Protein AF-0000000080795915 (afdb_homodimer)

pLDDT: mean 90.07, std 7.17, range [39.25, 97.88]

Radius of gyration: 38.9 Å; Cα contacts (8 Å, |Δi|>4): 1729; chains: 2; bounding box: 87×116×74 Å

Secondary structure (DSSP, 8-state):
-HHHHHHHHHHHHHHHGGGGGGGHHHHHHHHHHHHHHTHHHHHHHHIIIIIITTT-GGGHHHHHHHHHHHHHHHHHHHHHHHHHHHHHHHHHHHHHHHHHHHHHHHS-GGGGGGS-HHHHHHIIIIIHHHHHHIIIIIHHHHHHHHHHHHHHHHHHHHH-HHHHHHHHHHHHHHHHHHHHHHHHHHHHHHHHHHHHHHHHHHHHHHHHTHHHHHHTT-HHHHHHHHHHHHHHHHHHHHHHHHHHHHHHHHHHHHHHHHHHHHHHHHHHHHHTTSS-HHHHHHHHHHHHHHHHHHHHHHHHHHHHHHHHHHHHHHHHHHHS-----S-SBPPPSS---EEEEEEEEEETTEEEEEEEEEEE-TT-EEEEEE-TTSSHHHHHHTTTTSS--SEEEEEETTEEGGGB-HHHHHHHEEEEETTPPPPSSBHHHHHHTT----HHHHHHHHHHTT-HHHHTTSTTGGG-B--GGGTTS-HHHHHHHHHHHHHTT--SEEEEESTTTTS-HHHHHHHHHHHHTSSSEEEEE---HHHHHHSSEEEEEETTEEEEEE-HHHHHHH-HHHHHHHHHHHH-/-HHHHHHHHHHHHHHHGGGGGGGHHHHHHHHHHHHHHTHHHHHHHHIIIIIITTT-GGGHHHHHHHHHHHHHHHHHHHHHHHHHHHHHHHHHHHHHHHHHHHHHHHS-GGGGGGS-HHHHHHIIIIIHHHHHHIIIIIHHHHHHHHHHHHHHHHHHHHH-HHHHHHHHHHHHHHHHHHHHHHHHHHHHHHHHHHHHHHHHHHHHHHHHTHHHHHHTT-HHHHHHHHHHHHHHHHHHHHHHHHHHHHHHHHHHHHHHHHHHHHHHHHHHHHHHTSS-HHHHHHHHHHHHHHHHHHHHHHHHHHHHHHHHHHHHHHHHHHHS-----S-SBPPPSS---EEEEEEEEEETTEEEEEEEEEEE-TT-EEEEEE-TTSSHHHHHHTTTTSS--SEEEEEETTEEGGGB-HHHHHHHEEEEETTPPPPSSBHHHHHHTT----HHHHHHHHHHTT-HHHHTTSTTGGG-B--GGGTTS-HHHHHHHHHHHHHTT--SEEEEESTTTTS-HHHHHHHHHHHHTSSSEEEEE-S-HHHHHH-SEEEEEETTEEEEEE-HHHHHHH-HHHHHHHHHHHH-

Structure (mmCIF, N/CA/C/O backbone):
data_AF-0000000080795915-model_v1
#
loop_
_entity.id
_entity.type
_entity.pdbx_description
1 polymer 'ABC transporter related'
#
loop_
_atom_site.group_PDB
_atom_site.id
_atom_site.type_symbol
_atom_site.label_atom_id
_atom_site.label_alt_id
_atom_site.label_comp_id
_atom_site.label_asym_id
_atom_site.label_entity_id
_atom_site.label_seq_id
_atom_site.pdbx_PDB_ins_code
_atom_site.Cartn_x
_atom_site.Cartn_y
_atom_site.Cartn_z
_atom_site.occupancy
_atom_site.B_iso_or_equiv
_atom_site.auth_seq_id
_atom_site.auth_comp_id
_atom_site.auth_asym_id
_atom_site.auth_atom_id
_atom_site.pdbx_PDB_model_num
ATOM 1 N N . MET A 1 1 ? -3.254 -20.328 22.094 1 50.38 1 MET A N 1
ATOM 2 C CA . MET A 1 1 ? -3.1 -19.672 20.797 1 50.38 1 MET A CA 1
ATOM 3 C C . MET A 1 1 ? -3.717 -20.516 19.688 1 50.38 1 MET A C 1
ATOM 5 O O . MET A 1 1 ? -4.344 -19.969 18.781 1 50.38 1 MET A O 1
ATOM 9 N N . LYS A 1 2 ? -3.666 -21.906 20.016 1 54.28 2 LYS A N 1
ATOM 10 C CA . LYS A 1 2 ? -4.184 -22.828 19 1 54.28 2 LYS A CA 1
ATOM 11 C C . LYS A 1 2 ? -5.707 -22.891 19.047 1 54.28 2 LYS A C 1
ATOM 13 O O . LYS A 1 2 ? -6.367 -22.906 18.016 1 54.28 2 LYS A O 1
ATOM 18 N N . LYS A 1 3 ? -6.195 -22.906 20.219 1 54.19 3 LYS A N 1
ATOM 19 C CA . LYS A 1 3 ? -7.641 -23.031 20.391 1 54.19 3 LYS A CA 1
ATOM 20 C C . LYS A 1 3 ? -8.359 -21.781 19.891 1 54.19 3 LYS A C 1
ATOM 22 O O . LYS A 1 3 ? -9.414 -21.875 19.266 1 54.19 3 LYS A O 1
ATOM 27 N N . GLU A 1 4 ? -7.816 -20.641 20.094 1 63.03 4 GLU A N 1
ATOM 28 C CA . GLU A 1 4 ? -8.375 -19.359 19.656 1 63.03 4 GLU A CA 1
ATOM 29 C C . GLU A 1 4 ? -8.297 -19.219 18.141 1 63.03 4 GLU A C 1
ATOM 31 O O . GLU A 1 4 ? -9.203 -18.672 17.516 1 63.03 4 GLU A O 1
ATOM 36 N N . ASN A 1 5 ? -7.332 -19.859 17.656 1 65.31 5 ASN A N 1
ATOM 37 C CA . ASN A 1 5 ? -7.148 -19.875 16.203 1 65.31 5 ASN A CA 1
ATOM 38 C C . ASN A 1 5 ? -8.211 -20.719 15.516 1 65.31 5 ASN A C 1
ATOM 40 O O . ASN A 1 5 ? -8.75 -20.328 14.477 1 65.31 5 ASN A O 1
ATOM 44 N N . ASN A 1 6 ? -8.492 -21.781 16.141 1 69.94 6 ASN A N 1
ATOM 45 C CA . ASN A 1 6 ? -9.492 -22.672 15.562 1 69.94 6 ASN A CA 1
ATOM 46 C C . ASN A 1 6 ? -10.898 -22.078 15.656 1 69.94 6 ASN A C 1
ATOM 48 O O . ASN A 1 6 ? -11.719 -22.281 14.758 1 69.94 6 ASN A O 1
ATOM 52 N N . ARG A 1 7 ? -11.141 -21.344 16.641 1 71 7 ARG A N 1
ATOM 53 C CA . ARG A 1 7 ? -12.453 -20.734 16.797 1 71 7 ARG A CA 1
ATOM 54 C C . ARG A 1 7 ? -12.68 -19.656 15.742 1 71 7 ARG A C 1
ATOM 56 O O . ARG A 1 7 ? -13.781 -19.547 15.195 1 71 7 ARG A O 1
ATOM 63 N N . SER A 1 8 ? -11.594 -18.953 15.484 1 78.31 8 SER A N 1
ATOM 64 C CA . SER A 1 8 ? -11.695 -17.891 14.484 1 78.31 8 SER A CA 1
ATOM 65 C C . SER A 1 8 ? -11.906 -18.469 13.086 1 78.31 8 SER A C 1
ATOM 67 O O . SER A 1 8 ? -12.664 -17.906 12.289 1 78.31 8 SER A O 1
ATOM 69 N N . LEU A 1 9 ? -11.398 -19.641 12.984 1 81.06 9 LEU A N 1
ATOM 70 C CA . LEU A 1 9 ? -11.562 -20.297 11.688 1 81.06 9 LEU A CA 1
ATOM 71 C C . LEU A 1 9 ? -12.977 -20.844 11.539 1 81.06 9 LEU A C 1
ATOM 73 O O . LEU A 1 9 ? -13.578 -20.75 10.469 1 81.06 9 LEU A O 1
ATOM 77 N N . ARG A 1 10 ? -13.484 -21.359 12.57 1 82.38 10 ARG A N 1
ATOM 78 C CA . ARG A 1 10 ? -14.852 -21.875 12.562 1 82.38 10 ARG A CA 1
ATOM 79 C C . ARG A 1 10 ? -15.859 -20.75 12.344 1 82.38 10 ARG A C 1
ATOM 81 O O . ARG A 1 10 ? -16.844 -20.922 11.633 1 82.38 10 ARG A O 1
ATOM 88 N N . LYS A 1 11 ? -15.555 -19.656 12.945 1 85.31 11 LYS A N 1
ATOM 89 C CA . LYS A 1 11 ? -16.422 -18.5 12.766 1 85.31 11 LYS A CA 1
ATOM 90 C C . LYS A 1 11 ? -16.422 -18.031 11.312 1 85.31 11 LYS A C 1
ATOM 92 O O . LYS A 1 11 ? -17.469 -17.688 10.766 1 85.31 11 LYS A O 1
ATOM 97 N N . LEU A 1 12 ? -15.289 -18.094 10.742 1 85.75 12 LEU A N 1
ATOM 98 C CA . LEU A 1 12 ? -15.148 -17.672 9.352 1 85.75 12 LEU A CA 1
ATOM 99 C C . LEU A 1 12 ? -15.875 -18.641 8.422 1 85.75 12 LEU A C 1
ATOM 101 O O . LEU A 1 12 ? -16.547 -18.203 7.473 1 85.75 12 LEU A O 1
ATOM 105 N N . LEU A 1 13 ? -15.758 -19.844 8.703 1 85.06 13 LEU A N 1
ATOM 106 C CA . LEU A 1 13 ? -16.422 -20.859 7.883 1 85.06 13 LEU A CA 1
ATOM 107 C C . LEU A 1 13 ? -17.938 -20.766 8.016 1 85.06 13 LEU A C 1
ATOM 109 O O . LEU A 1 13 ? -18.656 -20.922 7.035 1 85.06 13 LEU A O 1
ATOM 113 N N . LYS A 1 14 ? -18.391 -20.516 9.211 1 86.06 14 LYS A N 1
ATOM 114 C CA . LYS A 1 14 ? -19.812 -20.344 9.445 1 86.06 14 LYS A CA 1
ATOM 115 C C . LYS A 1 14 ? -20.359 -19.109 8.742 1 86.06 14 LYS A C 1
ATOM 117 O O . LYS A 1 14 ? -21.438 -19.125 8.172 1 86.06 14 LYS A O 1
ATOM 122 N N . TYR A 1 15 ? -19.578 -18.156 8.758 1 88.12 15 TYR A N 1
ATOM 123 C CA . TYR A 1 15 ? -19.969 -16.906 8.109 1 88.12 15 TYR A CA 1
ATOM 124 C C . TYR A 1 15 ? -20 -17.062 6.598 1 88.12 15 TYR A C 1
ATOM 126 O O . TYR A 1 15 ? -20.828 -16.453 5.914 1 88.12 15 TYR A O 1
ATOM 134 N N . SER A 1 16 ? -19.109 -17.844 6.137 1 88.88 16 SER A N 1
ATOM 135 C CA . SER A 1 16 ? -19 -18.047 4.695 1 88.88 16 SER A CA 1
ATOM 136 C C . SER A 1 16 ? -20.25 -18.75 4.156 1 88.88 16 SER A C 1
ATOM 138 O O . SER A 1 16 ? -20.531 -18.688 2.955 1 88.88 16 SER A O 1
ATOM 140 N N . LYS A 1 17 ? -21.047 -19.422 5.004 1 89.94 17 LYS A N 1
ATOM 141 C CA . LYS A 1 17 ? -22.25 -20.125 4.59 1 89.94 17 LYS A CA 1
ATOM 142 C C . LYS A 1 17 ? -23.297 -19.156 4.062 1 89.94 17 LYS A C 1
ATOM 144 O O . LYS A 1 17 ? -24.172 -19.531 3.271 1 89.94 17 LYS A O 1
ATOM 149 N N . LYS A 1 18 ? -23.156 -17.922 4.488 1 88.62 18 LYS A N 1
ATOM 150 C CA . LYS A 1 18 ? -24.078 -16.875 4.031 1 88.62 18 LYS A CA 1
ATOM 151 C C . LYS A 1 18 ? -23.969 -16.672 2.525 1 88.62 18 LYS A C 1
ATOM 153 O O . LYS A 1 18 ? -24.938 -16.281 1.876 1 88.62 18 LYS A O 1
ATOM 158 N N . TYR A 1 19 ? -22.875 -16.984 1.987 1 90.38 19 TYR A N 1
ATOM 159 C CA . TYR A 1 19 ? -22.641 -16.672 0.585 1 90.38 19 TYR A CA 1
ATOM 160 C C . TYR A 1 19 ? -22.672 -17.938 -0.272 1 90.38 19 TYR A C 1
ATOM 162 O O . TYR A 1 19 ? -22.25 -17.922 -1.432 1 90.38 19 TYR A O 1
ATOM 170 N N . LEU A 1 20 ? -23.156 -19.047 0.295 1 91.06 20 LEU A N 1
ATOM 171 C CA . LEU A 1 20 ? -23.281 -20.297 -0.443 1 91.06 20 LEU A CA 1
ATOM 172 C C . LEU A 1 20 ? -24.266 -20.156 -1.592 1 91.06 20 LEU A C 1
ATOM 174 O O . LEU A 1 20 ? -24.203 -20.906 -2.57 1 91.06 20 LEU A O 1
ATOM 178 N N . LYS A 1 21 ? -25.109 -19.156 -1.412 1 90.44 21 LYS A N 1
ATOM 179 C CA . LYS A 1 21 ? -26.109 -18.938 -2.449 1 90.44 21 LYS A CA 1
ATOM 180 C C . LYS A 1 21 ? -25.453 -18.578 -3.779 1 90.44 21 LYS A C 1
ATOM 182 O O . LYS A 1 21 ? -25.984 -18.891 -4.844 1 90.44 21 LYS A O 1
ATOM 187 N N . TYR A 1 22 ? -24.297 -17.969 -3.729 1 90.75 22 TYR A N 1
ATOM 188 C CA . TYR A 1 22 ? -23.594 -17.562 -4.945 1 90.75 22 TYR A CA 1
ATOM 189 C C . TYR A 1 22 ? -22.781 -18.719 -5.516 1 90.75 22 TYR A C 1
ATOM 191 O O . TYR A 1 22 ? -22.375 -18.672 -6.68 1 90.75 22 TYR A O 1
ATOM 199 N N . GLN A 1 23 ? -22.516 -19.719 -4.656 1 91.88 23 GLN A N 1
ATOM 200 C CA . GLN A 1 23 ? -21.609 -20.797 -5.047 1 91.88 23 GLN A CA 1
ATOM 201 C C . GLN A 1 23 ? -22.391 -22 -5.582 1 91.88 23 GLN A C 1
ATOM 203 O O . GLN A 1 23 ? -21.828 -23.094 -5.742 1 91.88 23 GLN A O 1
ATOM 208 N N . LYS A 1 24 ? -23.609 -21.875 -5.922 1 90.88 24 LYS A N 1
ATOM 209 C CA . LYS A 1 24 ? -24.438 -22.984 -6.363 1 90.88 24 LYS A CA 1
ATOM 210 C C . LYS A 1 24 ? -23.922 -23.594 -7.66 1 90.88 24 LYS A C 1
ATOM 212 O O . LYS A 1 24 ? -23.828 -24.812 -7.793 1 90.88 24 LYS A O 1
ATOM 217 N N . THR A 1 25 ? -23.516 -22.703 -8.539 1 90.62 25 THR A N 1
ATOM 218 C CA . THR A 1 25 ? -23.062 -23.172 -9.852 1 90.62 25 THR A CA 1
ATOM 219 C C . THR A 1 25 ? -21.797 -24 -9.719 1 90.62 25 THR A C 1
ATOM 221 O O . THR A 1 25 ? -21.75 -25.141 -10.195 1 90.62 25 THR A O 1
ATOM 224 N N . PRO A 1 26 ? -20.766 -23.469 -9.031 1 90.81 26 PRO A N 1
ATOM 225 C CA . PRO A 1 26 ? -19.578 -24.312 -8.883 1 90.81 26 PRO A CA 1
ATOM 226 C C . PRO A 1 26 ? -19.844 -25.562 -8.047 1 90.81 26 PRO A C 1
ATOM 228 O O . PRO A 1 26 ? -19.312 -26.641 -8.344 1 90.81 26 PRO A O 1
ATOM 231 N N . LEU A 1 27 ? -20.656 -25.531 -7.078 1 90.88 27 LEU A N 1
ATOM 232 C CA . LEU A 1 27 ? -20.922 -26.672 -6.203 1 90.88 27 LEU A CA 1
ATOM 233 C C . LEU A 1 27 ? -21.625 -27.781 -6.961 1 90.88 27 LEU A C 1
ATOM 235 O O . LEU A 1 27 ? -21.359 -28.969 -6.738 1 90.88 27 LEU A O 1
ATOM 239 N N . ILE A 1 28 ? -22.438 -27.438 -7.898 1 91.62 28 ILE A N 1
ATOM 240 C CA . ILE A 1 28 ? -23.219 -28.422 -8.633 1 91.62 28 ILE A CA 1
ATOM 241 C C . ILE A 1 28 ? -22.406 -28.953 -9.82 1 91.62 28 ILE A C 1
ATOM 243 O O . ILE A 1 28 ? -22.453 -30.141 -10.117 1 91.62 28 ILE A O 1
ATOM 247 N N . LEU A 1 29 ? -21.688 -28.109 -10.422 1 92.62 29 LEU A N 1
ATOM 248 C CA . LEU A 1 29 ? -21.031 -28.469 -11.672 1 92.62 29 LEU A CA 1
ATOM 249 C C . LEU A 1 29 ? -19.656 -29.078 -11.414 1 92.62 29 LEU A C 1
ATOM 251 O O . LEU A 1 29 ? -19.094 -29.75 -12.281 1 92.62 29 LEU A O 1
ATOM 255 N N . THR A 1 30 ? -19.125 -28.891 -10.242 1 89.62 30 THR A N 1
ATOM 256 C CA . THR A 1 30 ? -17.797 -29.391 -9.945 1 89.62 30 THR A CA 1
ATOM 257 C C . THR A 1 30 ? -17.766 -30.922 -9.945 1 89.62 30 THR A C 1
ATOM 259 O O . THR A 1 30 ? -16.875 -31.531 -10.531 1 89.62 30 THR A O 1
ATOM 262 N N . PRO A 1 31 ? -18.734 -31.562 -9.242 1 89.44 31 PRO A N 1
ATOM 263 C CA . PRO A 1 31 ? -18.734 -33.031 -9.328 1 89.44 31 PRO A CA 1
ATOM 264 C C . PRO A 1 31 ? -18.875 -33.531 -10.766 1 89.44 31 PRO A C 1
ATOM 266 O O . PRO A 1 31 ? -18.266 -34.531 -11.125 1 89.44 31 PRO A O 1
ATOM 269 N N . LEU A 1 32 ? -19.609 -32.812 -11.523 1 91.56 32 LEU A N 1
ATOM 270 C CA . LEU A 1 32 ? -19.75 -33.188 -12.93 1 91.56 32 LEU A CA 1
ATOM 271 C C . LEU A 1 32 ? -18.422 -33.031 -13.664 1 91.56 32 LEU A C 1
ATOM 273 O O . LEU A 1 32 ? -18.062 -33.844 -14.508 1 91.56 32 LEU A O 1
ATOM 277 N N . LEU A 1 33 ? -17.797 -31.969 -13.367 1 90.81 33 LEU A N 1
ATOM 278 C CA . LEU A 1 33 ? -16.484 -31.734 -13.945 1 90.81 33 LEU A CA 1
ATOM 279 C C . LEU A 1 33 ? -15.523 -32.875 -13.594 1 90.81 33 LEU A C 1
ATOM 281 O O . LEU A 1 33 ? -14.766 -33.344 -14.453 1 90.81 33 LEU A O 1
ATOM 285 N N . LEU A 1 34 ? -15.578 -33.312 -12.359 1 90.31 34 LEU A N 1
ATOM 286 C CA . LEU A 1 34 ? -14.719 -34.375 -11.906 1 90.31 34 LEU A CA 1
ATOM 287 C C . LEU A 1 34 ? -15.055 -35.688 -12.625 1 90.31 34 LEU A C 1
ATOM 289 O O . LEU A 1 34 ? -14.156 -36.438 -13.023 1 90.31 34 LEU A O 1
ATOM 293 N N . LEU A 1 35 ? -16.266 -35.969 -12.812 1 91.19 35 LEU A N 1
ATOM 294 C CA . LEU A 1 35 ? -16.719 -37.188 -13.469 1 91.19 35 LEU A CA 1
ATOM 295 C C . LEU A 1 35 ? -16.234 -37.219 -14.914 1 91.19 35 LEU A C 1
ATOM 297 O O . LEU A 1 35 ? -15.844 -38.281 -15.406 1 91.19 35 LEU A O 1
ATOM 301 N N . VAL A 1 36 ? -16.281 -36.094 -15.508 1 92.44 36 VAL A N 1
ATOM 302 C CA . VAL A 1 36 ? -15.844 -36.031 -16.891 1 92.44 36 VAL A CA 1
ATOM 303 C C . VAL A 1 36 ? -14.32 -36.125 -16.969 1 92.44 36 VAL A C 1
ATOM 305 O O . VAL A 1 36 ? -13.773 -36.812 -17.844 1 92.44 36 VAL A O 1
ATOM 308 N N . SER A 1 37 ? -13.688 -35.531 -16.047 1 89.56 37 SER A N 1
ATOM 309 C CA . SER A 1 37 ? -12.234 -35.469 -16.062 1 89.56 37 SER A CA 1
ATOM 310 C C . SER A 1 37 ? -11.617 -36.812 -15.773 1 89.56 37 SER A C 1
ATOM 312 O O . SER A 1 37 ? -10.555 -37.156 -16.297 1 89.56 37 SER A O 1
ATOM 314 N N . ILE A 1 38 ? -12.305 -37.562 -14.938 1 90.62 38 ILE A N 1
ATOM 315 C CA . ILE A 1 38 ? -11.773 -38.875 -14.5 1 90.62 38 ILE A CA 1
ATOM 316 C C . ILE A 1 38 ? -11.805 -39.844 -15.664 1 90.62 38 ILE A C 1
ATOM 318 O O . ILE A 1 38 ? -11.109 -40.875 -15.641 1 90.62 38 ILE A O 1
ATOM 322 N N . LEU A 1 39 ? -12.469 -39.531 -16.703 1 91.81 39 LEU A N 1
ATOM 323 C CA . LEU A 1 39 ? -12.602 -40.406 -17.859 1 91.81 39 LEU A CA 1
ATOM 324 C C . LEU A 1 39 ? -11.32 -40.406 -18.688 1 91.81 39 LEU A C 1
ATOM 326 O O . LEU A 1 39 ? -11.047 -41.375 -19.406 1 91.81 39 LEU A O 1
ATOM 330 N N . SER A 1 40 ? -10.562 -39.375 -18.547 1 90.19 40 SER A N 1
ATOM 331 C CA . SER A 1 40 ? -9.406 -39.219 -19.422 1 90.19 40 SER A CA 1
ATOM 332 C C . SER A 1 40 ? -8.383 -40.344 -19.188 1 90.19 40 SER A C 1
ATOM 334 O O . SER A 1 40 ? -7.988 -41 -20.141 1 90.19 40 SER A O 1
ATOM 336 N N . PRO A 1 41 ? -7.965 -40.562 -17.938 1 87.5 41 PRO A N 1
ATOM 337 C CA . PRO A 1 41 ? -7 -41.625 -17.734 1 87.5 41 PRO A CA 1
ATOM 338 C C . PRO A 1 41 ? -7.566 -43 -18.094 1 87.5 41 PRO A C 1
ATOM 340 O O . PRO A 1 41 ? -6.82 -43.906 -18.516 1 87.5 41 PRO A O 1
ATOM 343 N N . PHE A 1 42 ? -8.859 -43.219 -18 1 89.69 42 PHE A N 1
ATOM 344 C CA . PHE A 1 42 ? -9.5 -44.469 -18.406 1 89.69 42 PHE A CA 1
ATOM 345 C C . PHE A 1 42 ? -9.383 -44.688 -19.906 1 89.69 42 PHE A C 1
ATOM 347 O O . PHE A 1 42 ? -9.25 -45.812 -20.375 1 89.69 42 PHE A O 1
ATOM 354 N N . LEU A 1 43 ? -9.461 -43.562 -20.562 1 92.62 43 LEU A N 1
ATOM 355 C CA . LEU A 1 43 ? -9.352 -43.656 -22.016 1 92.62 43 LEU A CA 1
ATOM 356 C C . LEU A 1 43 ? -7.93 -44.031 -22.438 1 92.62 43 LEU A C 1
ATOM 358 O O . LEU A 1 43 ? -7.734 -44.688 -23.453 1 92.62 43 LEU A O 1
ATOM 362 N N . ILE A 1 44 ? -6.988 -43.625 -21.688 1 91.25 44 ILE A N 1
ATOM 363 C CA . ILE A 1 44 ? -5.609 -44 -21.969 1 91.25 44 ILE A CA 1
ATOM 364 C C . ILE A 1 44 ? -5.449 -45.531 -21.766 1 91.25 44 ILE A C 1
ATOM 366 O O . ILE A 1 44 ? -4.824 -46.188 -22.578 1 91.25 44 ILE A O 1
ATOM 370 N N . LYS A 1 45 ? -6 -46.031 -20.672 1 90.56 45 LYS A N 1
ATOM 371 C CA . LYS A 1 45 ? -6 -47.469 -20.422 1 90.56 45 LYS A CA 1
ATOM 372 C C . LYS A 1 45 ? -6.684 -48.219 -21.562 1 90.56 45 LYS A C 1
ATOM 374 O O . LYS A 1 45 ? -6.16 -49.219 -22.047 1 90.56 45 LYS A O 1
ATOM 379 N N . TYR A 1 46 ? -7.785 -47.656 -21.969 1 91.75 46 TYR A N 1
ATOM 380 C CA . TYR A 1 46 ? -8.547 -48.281 -23.047 1 91.75 46 TYR A CA 1
ATOM 381 C C . TYR A 1 46 ? -7.738 -48.281 -24.344 1 91.75 46 TYR A C 1
ATOM 383 O O . TYR A 1 46 ? -7.766 -49.281 -25.094 1 91.75 46 TYR A O 1
ATOM 391 N N . LEU A 1 47 ? -7.047 -47.281 -24.609 1 92.94 47 LEU A N 1
ATOM 392 C CA . LEU A 1 47 ? -6.223 -47.188 -25.797 1 92.94 47 LEU A CA 1
ATOM 393 C C . LEU A 1 47 ? -5.129 -48.25 -25.797 1 92.94 47 LEU A C 1
ATOM 395 O O . LEU A 1 47 ? -4.934 -48.938 -26.781 1 92.94 47 LEU A O 1
ATOM 399 N N . ILE A 1 48 ? -4.48 -48.438 -24.703 1 91.06 48 ILE A N 1
ATOM 400 C CA . ILE A 1 48 ? -3.311 -49.312 -24.609 1 91.06 48 ILE A CA 1
ATOM 401 C C . ILE A 1 48 ? -3.756 -50.75 -24.562 1 91.06 48 ILE A C 1
ATOM 403 O O . ILE A 1 48 ? -3.268 -51.594 -25.328 1 91.06 48 ILE A O 1
ATOM 407 N N . ASP A 1 49 ? -4.707 -51.094 -23.703 1 90.75 49 ASP A N 1
ATOM 408 C CA . A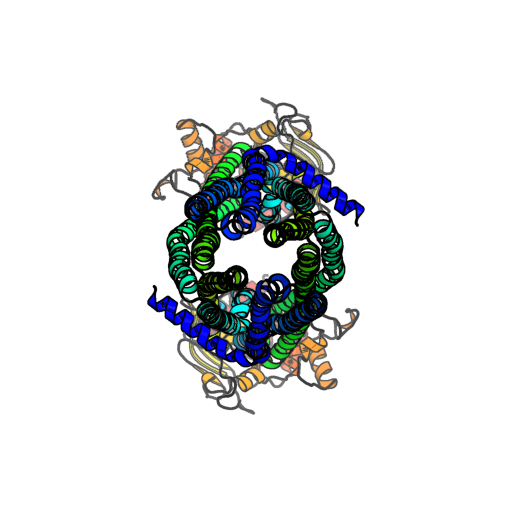SP A 1 49 ? -5.094 -52.469 -23.484 1 90.75 49 ASP A CA 1
ATOM 409 C C . ASP A 1 49 ? -6.004 -52.969 -24.594 1 90.75 49 ASP A C 1
ATOM 411 O O . ASP A 1 49 ? -5.848 -54.125 -25.062 1 90.75 49 ASP A O 1
ATOM 415 N N . ASP A 1 50 ? -6.926 -52.156 -25.062 1 91 50 ASP A N 1
ATOM 416 C CA . ASP A 1 50 ? -7.965 -52.656 -25.953 1 91 50 ASP A CA 1
ATOM 417 C C . ASP A 1 50 ? -7.648 -52.312 -27.406 1 91 50 ASP A C 1
ATOM 419 O O . ASP A 1 50 ? -7.805 -53.156 -28.297 1 91 50 ASP A O 1
ATOM 423 N N . ILE A 1 51 ? -7.203 -51.188 -27.672 1 91.06 51 ILE A N 1
ATOM 424 C CA . ILE A 1 51 ? -6.996 -50.781 -29.062 1 91.06 51 ILE A CA 1
ATOM 425 C C . ILE A 1 51 ? -5.637 -51.281 -29.547 1 91.06 51 ILE A C 1
ATOM 427 O O . ILE A 1 51 ? -5.559 -52 -30.547 1 91.06 51 ILE A O 1
ATOM 431 N N . ILE A 1 52 ? -4.59 -50.906 -28.859 1 89.25 52 ILE A N 1
ATOM 432 C CA . ILE A 1 52 ? -3.252 -51.312 -29.25 1 89.25 52 ILE A CA 1
ATOM 433 C C . ILE A 1 52 ? -3.074 -52.812 -28.969 1 89.25 52 ILE A C 1
ATOM 435 O O . ILE A 1 52 ? -2.527 -53.562 -29.781 1 89.25 52 ILE A O 1
ATOM 439 N N . GLY A 1 53 ? -3.523 -53.25 -27.75 1 87.56 53 GLY A N 1
ATOM 440 C CA . GLY A 1 53 ? -3.387 -54.625 -27.344 1 87.56 53 GLY A CA 1
ATOM 441 C C . GLY A 1 53 ? -4.078 -55.594 -28.297 1 87.56 53 GLY A C 1
ATOM 442 O O . GLY A 1 53 ? -3.545 -56.656 -28.594 1 87.56 53 GLY A O 1
ATOM 443 N N . ASN A 1 54 ? -5.211 -55.219 -28.828 1 90.38 54 ASN A N 1
ATOM 444 C CA . ASN A 1 54 ? -5.98 -56.094 -29.703 1 90.38 54 ASN A CA 1
ATOM 445 C C . ASN A 1 54 ? -5.777 -55.75 -31.172 1 90.38 54 ASN A C 1
ATOM 447 O O . ASN A 1 54 ? -6.438 -56.312 -32.031 1 90.38 54 ASN A O 1
ATOM 451 N N . HIS A 1 55 ? -4.953 -54.812 -31.531 1 90.5 55 HIS A N 1
ATOM 452 C CA . HIS A 1 55 ? -4.605 -54.406 -32.875 1 90.5 55 HIS A CA 1
ATOM 453 C C . HIS A 1 55 ? -5.84 -53.938 -33.656 1 90.5 55 HIS A C 1
ATOM 455 O O . HIS A 1 55 ? -6.066 -54.375 -34.781 1 90.5 55 HIS A O 1
ATOM 461 N N . GLU A 1 56 ? -6.648 -53.219 -33.031 1 91.56 56 GLU A N 1
ATOM 462 C CA . GLU A 1 56 ? -7.867 -52.688 -33.625 1 91.56 56 GLU A CA 1
ATOM 463 C C . GLU A 1 56 ? -7.629 -51.312 -34.25 1 91.56 56 GLU A C 1
ATOM 465 O O . GLU A 1 56 ? -7.867 -50.281 -33.625 1 91.56 56 GLU A O 1
ATOM 470 N N . PHE A 1 57 ? -7.422 -51.281 -35.594 1 90.38 57 PHE A N 1
ATOM 471 C CA . PHE A 1 57 ? -7.102 -50.062 -36.312 1 90.38 57 PHE A CA 1
ATOM 472 C C . PHE A 1 57 ? -8.32 -49.156 -36.406 1 90.38 57 PHE A C 1
ATOM 474 O O . PHE A 1 57 ? -8.203 -47.938 -36.344 1 90.38 57 PHE A O 1
ATOM 481 N N . SER A 1 58 ? -9.461 -49.688 -36.531 1 90.75 58 SER A N 1
ATOM 482 C CA . SER A 1 58 ? -10.688 -48.938 -36.812 1 90.75 58 SER A CA 1
ATOM 483 C C . SER A 1 58 ? -11.148 -48.156 -35.594 1 90.75 58 SER A C 1
ATOM 485 O O . SER A 1 58 ? -11.891 -47.188 -35.719 1 90.75 58 SER A O 1
ATOM 487 N N . GLN A 1 59 ? -10.641 -48.5 -34.438 1 93.06 59 GLN A N 1
ATOM 488 C CA . GLN A 1 59 ? -11.133 -47.906 -33.219 1 93.06 59 GLN A CA 1
ATOM 489 C C . GLN A 1 59 ? -10.273 -46.688 -32.844 1 93.06 59 GLN A C 1
ATOM 491 O O . GLN A 1 59 ? -10.578 -46 -31.859 1 93.06 59 GLN A O 1
ATOM 496 N N . ILE A 1 60 ? -9.305 -46.438 -33.625 1 94.5 60 ILE A N 1
ATOM 497 C CA . ILE A 1 60 ? -8.406 -45.312 -33.281 1 94.5 60 ILE A CA 1
ATOM 498 C C . ILE A 1 60 ? -9.141 -44 -33.469 1 94.5 60 ILE A C 1
ATOM 500 O O . ILE A 1 60 ? -9.109 -43.125 -32.594 1 94.5 60 ILE A O 1
ATOM 504 N N . LEU A 1 61 ? -9.797 -43.875 -34.594 1 93.12 61 LEU A N 1
ATOM 505 C CA . LEU A 1 61 ? -10.484 -42.625 -34.875 1 93.12 61 LEU A CA 1
ATOM 506 C C . LEU A 1 61 ? -11.602 -42.375 -33.875 1 93.12 61 LEU A C 1
ATOM 508 O O . LEU A 1 61 ? -11.711 -41.281 -33.312 1 93.12 61 LEU A O 1
ATOM 512 N N . PRO A 1 62 ? -12.453 -43.344 -33.594 1 94 62 PRO A N 1
ATOM 513 C CA . PRO A 1 62 ? -13.461 -43.125 -32.531 1 94 62 PRO A CA 1
ATOM 514 C C . PRO A 1 62 ? -12.836 -42.781 -31.188 1 94 62 PRO A C 1
ATOM 516 O O . PRO A 1 62 ? -13.406 -42 -30.422 1 94 62 PRO A O 1
ATOM 519 N N . PHE A 1 63 ? -11.75 -43.375 -30.891 1 94.25 63 PHE A N 1
ATOM 520 C CA . PHE A 1 63 ? -11.039 -43.062 -29.656 1 94.25 63 PHE A CA 1
ATOM 521 C C . PHE A 1 63 ? -10.641 -41.594 -29.609 1 94.25 63 PHE A C 1
ATOM 523 O O . PHE A 1 63 ? -10.867 -40.906 -28.609 1 94.25 63 PHE A O 1
ATOM 530 N N . VAL A 1 64 ? -10.039 -41.094 -30.688 1 95.38 64 VAL A N 1
ATOM 531 C CA . VAL A 1 64 ? -9.57 -39.719 -30.75 1 95.38 64 VAL A CA 1
ATOM 532 C C . VAL A 1 64 ? -10.766 -38.781 -30.641 1 95.38 64 VAL A C 1
ATOM 534 O O . VAL A 1 64 ? -10.711 -37.781 -29.906 1 95.38 64 VAL A O 1
ATOM 537 N N . ILE A 1 65 ? -11.797 -39.094 -31.297 1 95.5 65 ILE A N 1
ATOM 538 C CA . ILE A 1 65 ? -12.984 -38.25 -31.266 1 95.5 65 ILE A CA 1
ATOM 539 C C . ILE A 1 65 ? -13.594 -38.281 -29.859 1 95.5 65 ILE A C 1
ATOM 541 O O . ILE A 1 65 ? -13.922 -37.219 -29.328 1 95.5 65 ILE A O 1
ATOM 545 N N . LEU A 1 66 ? -13.688 -39.406 -29.312 1 94.88 66 LEU A N 1
ATOM 546 C CA . LEU A 1 66 ? -14.25 -39.531 -27.969 1 94.88 66 LEU A CA 1
ATOM 547 C C . LEU A 1 66 ? -13.398 -38.781 -26.953 1 94.88 66 LEU A C 1
ATOM 549 O O . LEU A 1 66 ? -13.938 -38.062 -26.109 1 94.88 66 LEU A O 1
ATOM 553 N N . PHE A 1 67 ? -12.117 -38.969 -27.047 1 95.19 67 PHE A N 1
ATOM 554 C CA . PHE A 1 67 ? -11.203 -38.312 -26.125 1 95.19 67 PHE A CA 1
ATOM 555 C C . PHE A 1 67 ? -11.281 -36.781 -26.281 1 95.19 67 PHE A C 1
ATOM 557 O O . PHE A 1 67 ? -11.258 -36.062 -25.297 1 95.19 67 PHE A O 1
ATOM 564 N N . THR A 1 68 ? -11.359 -36.312 -27.484 1 95.19 68 THR A N 1
ATOM 565 C CA . THR A 1 68 ? -11.477 -34.875 -27.75 1 95.19 68 THR A CA 1
ATOM 566 C C . THR A 1 68 ? -12.773 -34.344 -27.188 1 95.19 68 THR A C 1
ATOM 568 O O . THR A 1 68 ? -12.797 -33.219 -26.641 1 95.19 68 THR A O 1
ATOM 571 N N . ILE A 1 69 ? -13.828 -35.062 -27.312 1 95.38 69 ILE A N 1
ATOM 572 C CA . ILE A 1 69 ? -15.125 -34.656 -26.781 1 95.38 69 ILE A CA 1
ATOM 573 C C . ILE A 1 69 ? -15.047 -34.562 -25.266 1 95.38 69 ILE A C 1
ATOM 575 O O . ILE A 1 69 ? -15.609 -33.656 -24.656 1 95.38 69 ILE A O 1
ATOM 579 N N . VAL A 1 70 ? -14.383 -35.5 -24.672 1 95 70 VAL A N 1
ATOM 580 C CA . VAL A 1 70 ? -14.227 -35.5 -23.219 1 95 70 VAL A CA 1
ATOM 581 C C . VAL A 1 70 ? -13.461 -34.25 -22.781 1 95 70 VAL A C 1
ATOM 583 O O . VAL A 1 70 ? -13.867 -33.562 -21.844 1 95 70 VAL A O 1
ATOM 586 N N . ILE A 1 71 ? -12.43 -33.938 -23.5 1 94 71 ILE A N 1
ATOM 587 C CA . ILE A 1 71 ? -11.609 -32.781 -23.156 1 94 71 ILE A CA 1
ATOM 588 C C . ILE A 1 71 ? -12.414 -31.484 -23.375 1 94 71 ILE A C 1
ATOM 590 O O . ILE A 1 71 ? -12.375 -30.578 -22.531 1 94 71 ILE A O 1
ATOM 594 N N . LEU A 1 72 ? -13.07 -31.469 -24.453 1 94.12 72 LEU A N 1
ATOM 595 C CA . LEU A 1 72 ? -13.883 -30.297 -24.75 1 94.12 72 LEU A CA 1
ATOM 596 C C . LEU A 1 72 ? -14.969 -30.094 -23.703 1 94.12 72 LEU A C 1
ATOM 598 O O . LEU A 1 72 ? -15.203 -28.969 -23.266 1 94.12 72 LEU A O 1
ATOM 602 N N . SER A 1 73 ? -15.617 -31.172 -23.391 1 94.75 73 SER A N 1
ATOM 603 C CA . SER A 1 73 ? -16.641 -31.094 -22.359 1 94.75 73 SER A CA 1
ATOM 604 C C . SER A 1 73 ? -16.047 -30.656 -21.016 1 94.75 73 SER A C 1
ATOM 606 O O . SER A 1 73 ? -16.641 -29.844 -20.312 1 94.75 73 SER A O 1
ATOM 608 N N . GLU A 1 74 ? -14.977 -31.188 -20.719 1 93.06 74 GLU A N 1
ATOM 609 C CA . GLU A 1 74 ? -14.273 -30.828 -19.484 1 93.06 74 GLU A CA 1
ATOM 610 C C . GLU A 1 74 ? -13.961 -29.328 -19.453 1 93.06 74 GLU A C 1
ATOM 612 O O . GLU A 1 74 ? -14.148 -28.672 -18.438 1 93.06 74 GLU A O 1
ATOM 617 N N . ARG A 1 75 ? -13.492 -28.844 -20.547 1 91.5 75 ARG A N 1
ATOM 618 C CA . ARG A 1 75 ? -13.102 -27.438 -20.625 1 91.5 75 ARG A CA 1
ATOM 619 C C . ARG A 1 75 ? -14.312 -26.516 -20.531 1 91.5 75 ARG A C 1
ATOM 621 O O . ARG A 1 75 ? -14.258 -25.469 -19.891 1 91.5 75 ARG A O 1
ATOM 628 N N . LEU A 1 76 ? -15.328 -26.922 -21.172 1 93.62 76 LEU A N 1
ATOM 629 C CA . LEU A 1 76 ? -16.547 -26.125 -21.125 1 93.62 76 LEU A CA 1
ATOM 630 C C . LEU A 1 76 ? -17.109 -26.047 -19.703 1 93.62 76 LEU A C 1
ATOM 632 O O . LEU A 1 76 ? -17.469 -24.969 -19.234 1 93.62 76 LEU A O 1
ATOM 636 N N . ILE A 1 77 ? -17.141 -27.172 -19.078 1 94.25 77 ILE A N 1
ATOM 637 C CA . ILE A 1 77 ? -17.641 -27.219 -17.719 1 94.25 77 ILE A CA 1
ATOM 638 C C . ILE A 1 77 ? -16.688 -26.469 -16.797 1 94.25 77 ILE A C 1
ATOM 640 O O . ILE A 1 77 ? -17.125 -25.719 -15.906 1 94.25 77 ILE A O 1
ATOM 644 N N . SER A 1 78 ? -15.438 -26.688 -17.031 1 91.75 78 SER A N 1
ATOM 645 C CA . SER A 1 78 ? -14.422 -26 -16.219 1 91.75 78 SER A CA 1
ATOM 646 C C . SER A 1 78 ? -14.555 -24.484 -16.328 1 91.75 78 SER A C 1
ATOM 648 O O . SER A 1 78 ? -14.406 -23.781 -15.336 1 91.75 78 SER A O 1
ATOM 650 N N . PHE A 1 79 ? -14.82 -24.078 -17.5 1 92.5 79 PHE A N 1
ATOM 651 C CA . PHE A 1 79 ? -15.016 -22.641 -17.719 1 92.5 79 PHE A CA 1
ATOM 652 C C . PHE A 1 79 ? -16.172 -22.125 -16.859 1 92.5 79 PHE A C 1
ATOM 654 O O . PHE A 1 79 ? -16.031 -21.094 -16.188 1 92.5 79 PHE A O 1
ATOM 661 N N . ILE A 1 80 ? -17.219 -22.797 -16.906 1 93.69 80 ILE A N 1
ATOM 662 C CA . ILE A 1 80 ? -18.406 -22.375 -16.188 1 93.69 80 ILE A CA 1
ATOM 663 C C . ILE A 1 80 ? -18.141 -22.422 -14.68 1 93.69 80 ILE A C 1
ATOM 665 O O . ILE A 1 80 ? -18.516 -21.5 -13.953 1 93.69 80 ILE A O 1
ATOM 669 N N . VAL A 1 81 ? -17.5 -23.406 -14.273 1 91.31 81 VAL A N 1
ATOM 670 C CA . VAL A 1 81 ? -17.219 -23.594 -12.859 1 91.31 81 VAL A CA 1
ATOM 671 C C . VAL A 1 81 ? -16.281 -22.5 -12.367 1 91.31 81 VAL A C 1
ATOM 673 O O . VAL A 1 81 ? -16.562 -21.828 -11.367 1 91.31 81 VAL A O 1
ATOM 676 N N . ASN A 1 82 ? -15.211 -22.281 -13.094 1 90.56 82 ASN A N 1
ATOM 677 C CA . ASN A 1 82 ? -14.203 -21.312 -12.672 1 90.56 82 ASN A CA 1
ATOM 678 C C . ASN A 1 82 ? -14.75 -19.875 -12.734 1 90.56 82 ASN A C 1
ATOM 680 O O . ASN A 1 82 ? -14.477 -19.078 -11.844 1 90.56 82 ASN A O 1
ATOM 684 N N . TYR A 1 83 ? -15.445 -19.688 -13.773 1 91.12 83 TYR A N 1
ATOM 685 C CA . TYR A 1 83 ? -16.109 -18.391 -13.828 1 91.12 83 TYR A CA 1
ATOM 686 C C . TYR A 1 83 ? -17.078 -18.219 -12.672 1 91.12 83 TYR A C 1
ATOM 688 O O . TYR A 1 83 ? -17.203 -17.125 -12.102 1 91.12 83 TYR A O 1
ATOM 696 N N . GLY A 1 84 ? -17.75 -19.281 -12.406 1 91.25 84 GLY A N 1
ATOM 697 C CA . GLY A 1 84 ? -18.641 -19.266 -11.266 1 91.25 84 GLY A CA 1
ATOM 698 C C . GLY A 1 84 ? -17.938 -18.953 -9.961 1 91.25 84 GLY A C 1
ATOM 699 O O . GLY A 1 84 ? -18.469 -18.219 -9.117 1 91.25 84 GLY A O 1
ATOM 700 N N . TYR A 1 85 ? -16.734 -19.453 -9.781 1 90.62 85 TYR A N 1
ATOM 701 C CA . TYR A 1 85 ? -15.938 -19.156 -8.594 1 90.62 85 TYR A CA 1
ATOM 702 C C . TYR A 1 85 ? -15.602 -17.672 -8.516 1 90.62 85 TYR A C 1
ATOM 704 O O . TYR A 1 85 ? -15.773 -17.047 -7.465 1 90.62 85 TYR A O 1
ATOM 712 N N . TYR A 1 86 ? -15.203 -17.172 -9.625 1 91.62 86 TYR A N 1
ATOM 713 C CA . TYR A 1 86 ? -14.812 -15.773 -9.648 1 91.62 86 TYR A CA 1
ATOM 714 C C . TYR A 1 86 ? -16.016 -14.867 -9.406 1 91.62 86 TYR A C 1
ATOM 716 O O . TYR A 1 86 ? -15.938 -13.914 -8.625 1 91.62 86 TYR A O 1
ATOM 724 N N . LYS A 1 87 ? -17.047 -15.227 -10.117 1 93.19 87 LYS A N 1
ATOM 725 C CA . LYS A 1 87 ? -18.266 -14.438 -9.961 1 93.19 87 LYS A CA 1
ATOM 726 C C . LYS A 1 87 ? -18.766 -14.469 -8.516 1 93.19 87 LYS A C 1
ATOM 728 O O . LYS A 1 87 ? -19.141 -13.43 -7.965 1 93.19 87 LYS A O 1
ATOM 733 N N . SER A 1 88 ? -18.734 -15.633 -7.945 1 93.75 88 SER A N 1
ATOM 734 C CA . SER A 1 88 ? -19.156 -15.781 -6.555 1 93.75 88 SER A CA 1
ATOM 735 C C . SER A 1 88 ? -18.266 -14.977 -5.617 1 93.75 88 SER A C 1
ATOM 737 O O . SER A 1 88 ? -18.75 -14.328 -4.688 1 93.75 88 SER A O 1
ATOM 739 N N . THR A 1 89 ? -16.969 -15.039 -5.836 1 93.81 89 THR A N 1
ATOM 740 C CA . THR A 1 89 ? -16 -14.312 -5.02 1 93.81 89 THR A CA 1
ATOM 741 C C . THR A 1 89 ? -16.25 -12.812 -5.102 1 93.81 89 THR A C 1
ATOM 743 O O . THR A 1 89 ? -16.234 -12.117 -4.082 1 93.81 89 THR A O 1
ATOM 746 N N . ASN A 1 90 ? -16.531 -12.352 -6.316 1 95.06 90 ASN A N 1
ATOM 747 C CA . ASN A 1 90 ? -16.766 -10.93 -6.508 1 95.06 90 ASN A CA 1
ATOM 748 C C . ASN A 1 90 ? -18.078 -10.484 -5.879 1 95.06 90 ASN A C 1
ATOM 750 O O . ASN A 1 90 ? -18.172 -9.391 -5.32 1 95.06 90 ASN A O 1
ATOM 754 N N . LEU A 1 91 ? -19.062 -11.305 -6.031 1 94.81 91 LEU A N 1
ATOM 755 C CA . LEU A 1 91 ? -20.359 -10.984 -5.43 1 94.81 91 LEU A CA 1
ATOM 756 C C . LEU A 1 91 ? -20.266 -10.984 -3.908 1 94.81 91 LEU A C 1
ATOM 758 O O . LEU A 1 91 ? -20.875 -10.141 -3.244 1 94.81 91 LEU A O 1
ATOM 762 N N . ALA A 1 92 ? -19.531 -11.961 -3.396 1 94.06 92 ALA A N 1
ATOM 763 C CA . ALA A 1 92 ? -19.312 -11.984 -1.953 1 94.06 92 ALA A CA 1
ATOM 764 C C . ALA A 1 92 ? -18.578 -10.727 -1.491 1 94.06 92 ALA A C 1
ATOM 766 O O . ALA A 1 92 ? -18.922 -10.148 -0.457 1 94.06 92 ALA A O 1
ATOM 767 N N . ALA A 1 93 ? -17.531 -10.367 -2.215 1 94.56 93 ALA A N 1
ATOM 768 C CA . ALA A 1 93 ? -16.797 -9.148 -1.897 1 94.56 93 ALA A CA 1
ATOM 769 C C . ALA A 1 93 ? -17.719 -7.93 -1.895 1 94.56 93 ALA A C 1
ATOM 771 O O . ALA A 1 93 ? -17.688 -7.125 -0.963 1 94.56 93 ALA A O 1
ATOM 772 N N . ARG A 1 94 ? -18.547 -7.867 -2.924 1 94.62 94 ARG A N 1
ATOM 773 C CA . ARG A 1 94 ? -19.484 -6.754 -3.066 1 94.62 94 ARG A CA 1
ATOM 774 C C . ARG A 1 94 ? -20.453 -6.699 -1.887 1 94.62 94 ARG A C 1
ATOM 776 O O . ARG A 1 94 ? -20.609 -5.652 -1.258 1 94.62 94 ARG A O 1
ATOM 783 N N . ASP A 1 95 ? -21.062 -7.801 -1.665 1 94.56 95 ASP A N 1
ATOM 784 C CA . ASP A 1 95 ? -22.078 -7.848 -0.607 1 94.56 95 ASP A CA 1
ATOM 785 C C . ASP A 1 95 ? -21.453 -7.523 0.751 1 94.56 95 ASP A C 1
ATOM 787 O O . ASP A 1 95 ? -22.078 -6.84 1.57 1 94.56 95 ASP A O 1
ATOM 791 N N . GLU A 1 96 ? -20.281 -8.039 0.956 1 94.06 96 GLU A N 1
ATOM 792 C CA . GLU A 1 96 ? -19.594 -7.758 2.213 1 94.06 96 GLU A CA 1
ATOM 793 C C . GLU A 1 96 ? -19.203 -6.285 2.309 1 94.06 96 GLU A C 1
ATOM 795 O O . GLU A 1 96 ? -19.312 -5.68 3.377 1 94.06 96 GLU A O 1
ATOM 800 N N . GLN A 1 97 ? -18.672 -5.801 1.224 1 95.44 97 GLN A N 1
ATOM 801 C CA . GLN A 1 97 ? -18.312 -4.387 1.198 1 95.44 97 GLN A CA 1
ATOM 802 C C . GLN A 1 97 ? -19.531 -3.51 1.477 1 95.44 97 GLN A C 1
ATOM 804 O O . GLN A 1 97 ? -19.469 -2.572 2.273 1 95.44 97 GLN A O 1
ATOM 809 N N . ILE A 1 98 ? -20.656 -3.807 0.816 1 95.25 98 ILE A N 1
ATOM 810 C CA . ILE A 1 98 ? -21.891 -3.047 0.99 1 95.25 98 ILE A CA 1
ATOM 811 C C . ILE A 1 98 ? -22.375 -3.176 2.432 1 95.25 98 ILE A C 1
ATOM 813 O O . ILE A 1 98 ? -22.766 -2.186 3.053 1 95.25 98 ILE A O 1
ATOM 817 N N . TYR A 1 99 ? -22.281 -4.367 2.91 1 94.31 99 TYR A N 1
ATOM 818 C CA . TYR A 1 99 ? -22.719 -4.609 4.281 1 94.31 99 TYR A CA 1
ATOM 819 C C . TYR A 1 99 ? -21.875 -3.822 5.27 1 94.31 99 TYR A C 1
ATOM 821 O O . TYR A 1 99 ? -22.406 -3.182 6.18 1 94.31 99 TYR A O 1
ATOM 829 N N . MET A 1 100 ? -20.578 -3.932 5.113 1 95.06 100 MET A N 1
ATOM 830 C CA . MET A 1 100 ? -19.672 -3.232 6.016 1 95.06 100 MET A CA 1
ATOM 831 C C . MET A 1 100 ? -19.875 -1.723 5.93 1 95.06 100 MET A C 1
ATOM 833 O O . MET A 1 100 ? -19.844 -1.028 6.945 1 95.06 100 MET A O 1
ATOM 837 N N . PHE A 1 101 ? -20.047 -1.342 4.691 1 95.12 101 PHE A N 1
ATOM 838 C CA . PHE A 1 101 ? -20.281 0.088 4.52 1 95.12 101 PHE A CA 1
ATOM 839 C C . PHE A 1 101 ? -21.562 0.516 5.207 1 95.12 101 PHE A C 1
ATOM 841 O O . PHE A 1 101 ? -21.594 1.535 5.902 1 95.12 101 PHE A O 1
ATOM 848 N N . LYS A 1 102 ? -22.594 -0.168 5.016 1 94.25 102 LYS A N 1
ATOM 849 C CA . LYS A 1 102 ? -23.859 0.108 5.684 1 94.25 102 LYS A CA 1
ATOM 850 C C . LYS A 1 102 ? -23.703 0.1 7.203 1 94.25 102 LYS A C 1
ATOM 852 O O . LYS A 1 102 ? -24.266 0.951 7.895 1 94.25 102 LYS A O 1
ATOM 857 N N . LYS A 1 103 ? -22.938 -0.871 7.602 1 93.75 103 LYS A N 1
ATOM 858 C CA . LYS A 1 103 ? -22.672 -0.973 9.031 1 93.75 103 LYS A CA 1
ATOM 859 C C . LYS A 1 103 ? -21.906 0.252 9.539 1 93.75 103 LYS A C 1
ATOM 861 O O . LYS A 1 103 ? -22.234 0.792 10.602 1 93.75 103 LYS A O 1
ATOM 866 N N . ILE A 1 104 ? -20.938 0.647 8.82 1 94.25 104 ILE A N 1
ATOM 867 C CA . ILE A 1 104 ? -20.141 1.803 9.195 1 94.25 104 ILE A CA 1
ATOM 868 C C . ILE A 1 104 ? -21.031 3.033 9.336 1 94.25 104 ILE A C 1
ATOM 870 O O . ILE A 1 104 ? -20.844 3.846 10.242 1 94.25 104 ILE A O 1
ATOM 874 N N . LEU A 1 105 ? -22.031 3.129 8.461 1 93.5 105 LEU A N 1
ATOM 875 C CA . LEU A 1 105 ? -22.938 4.273 8.477 1 93.5 105 LEU A CA 1
ATOM 876 C C . LEU A 1 105 ? -23.797 4.258 9.734 1 93.5 105 LEU A C 1
ATOM 878 O O . LEU A 1 105 ? -24.328 5.293 10.141 1 93.5 105 LEU A O 1
ATOM 882 N N . THR A 1 106 ? -23.891 3.127 10.398 1 92.12 106 THR A N 1
ATOM 883 C CA . THR A 1 106 ? -24.797 3.018 11.539 1 92.12 106 THR A CA 1
ATOM 884 C C . THR A 1 106 ? -24.016 2.99 12.844 1 92.12 106 THR A C 1
ATOM 886 O O . THR A 1 106 ? -24.609 2.963 13.93 1 92.12 106 THR A O 1
ATOM 889 N N . ILE A 1 107 ? -22.703 2.979 12.75 1 92.44 107 ILE A N 1
ATOM 890 C CA . ILE A 1 107 ? -21.859 3.004 13.938 1 92.44 107 ILE A CA 1
ATOM 891 C C . ILE A 1 107 ? -21.891 4.395 14.57 1 92.44 107 ILE A C 1
ATOM 893 O O . ILE A 1 107 ? -21.875 5.402 13.867 1 92.44 107 ILE A O 1
ATOM 897 N N . PRO A 1 108 ? -21.984 4.41 15.883 1 90.94 108 PRO A N 1
ATOM 898 C CA . PRO A 1 108 ? -21.969 5.719 16.531 1 90.94 108 PRO A CA 1
ATOM 899 C C . PRO A 1 108 ? -20.672 6.492 16.266 1 90.94 108 PRO A C 1
ATOM 901 O O . PRO A 1 108 ? -19.594 5.895 16.203 1 90.94 108 PRO A O 1
ATOM 904 N N . ILE A 1 109 ? -20.781 7.707 16.141 1 88.69 109 ILE A N 1
ATOM 905 C CA . ILE A 1 109 ? -19.672 8.586 15.766 1 88.69 109 ILE A CA 1
ATOM 906 C C . ILE A 1 109 ? -18.562 8.484 16.812 1 88.69 109 ILE A C 1
ATOM 908 O O . ILE A 1 109 ? -17.375 8.656 16.484 1 88.69 109 ILE A O 1
ATOM 912 N N . LYS A 1 110 ? -18.891 8.242 18.062 1 85.62 110 LYS A N 1
ATOM 913 C CA . LYS A 1 110 ? -17.922 8.164 19.141 1 85.62 110 LYS A CA 1
ATOM 914 C C . LYS A 1 110 ? -16.844 7.109 18.859 1 85.62 110 LYS A C 1
ATOM 916 O O . LYS A 1 110 ? -15.703 7.254 19.281 1 85.62 110 LYS A O 1
ATOM 921 N N . GLU A 1 111 ? -17.266 6.172 18.094 1 84.12 111 GLU A N 1
ATOM 922 C CA . GLU A 1 111 ? -16.359 5.078 17.797 1 84.12 111 GLU A CA 1
ATOM 923 C C . GLU A 1 111 ? -15.305 5.492 16.766 1 84.12 111 GLU A C 1
ATOM 925 O O . GLU A 1 111 ? -14.234 4.891 16.688 1 84.12 111 GLU A O 1
ATOM 930 N N . PHE A 1 112 ? -15.594 6.461 15.953 1 83.5 112 PHE A N 1
ATOM 931 C CA . PHE A 1 112 ? -14.688 6.895 14.891 1 83.5 112 PHE A CA 1
ATOM 932 C C . PHE A 1 112 ? -13.617 7.824 15.438 1 83.5 112 PHE A C 1
ATOM 934 O O . PHE A 1 112 ? -12.594 8.047 14.789 1 83.5 112 PHE A O 1
ATOM 941 N N . SER A 1 113 ? -13.773 8.438 16.484 1 73.75 113 SER A N 1
ATOM 942 C CA . SER A 1 113 ? -12.789 9.32 17.109 1 73.75 113 SER A CA 1
ATOM 943 C C . SER A 1 113 ? -11.555 8.547 17.547 1 73.75 113 SER A C 1
ATOM 945 O O . SER A 1 113 ? -10.469 9.125 17.688 1 73.75 113 SER A O 1
ATOM 947 N N . TYR A 1 114 ? -11.688 7.316 17.609 1 69.5 114 TYR A N 1
ATOM 948 C CA . TYR A 1 114 ? -10.625 6.48 18.141 1 69.5 114 TYR A CA 1
ATOM 949 C C . TYR A 1 114 ? -9.898 5.742 17.016 1 69.5 114 TYR A C 1
ATOM 951 O O . TYR A 1 114 ? -8.836 5.148 17.234 1 69.5 114 TYR A O 1
ATOM 959 N N . ASN A 1 115 ? -10.508 5.84 15.906 1 73.31 115 ASN A N 1
ATOM 960 C CA . ASN A 1 115 ? -9.961 5.035 14.812 1 73.31 115 ASN A CA 1
ATOM 961 C C . ASN A 1 115 ? -9.617 5.898 13.602 1 73.31 115 ASN A C 1
ATOM 963 O O . ASN A 1 115 ? -10.266 6.918 13.359 1 73.31 115 ASN A O 1
ATOM 967 N N . LYS A 1 116 ? -8.625 5.426 12.945 1 79.5 116 LYS A N 1
ATOM 968 C CA . LYS A 1 116 ? -8.203 6.137 11.742 1 79.5 116 LYS A CA 1
ATOM 969 C C . LYS A 1 116 ? -9.086 5.777 10.547 1 79.5 116 LYS A C 1
ATOM 971 O O . LYS A 1 116 ? -9.492 4.625 10.398 1 79.5 116 LYS A O 1
ATOM 976 N N . ILE A 1 117 ? -9.422 6.793 9.773 1 84.19 117 ILE A N 1
ATOM 977 C CA . ILE A 1 117 ? -10.227 6.645 8.57 1 84.19 117 ILE A CA 1
ATOM 978 C C . ILE A 1 117 ? -9.594 5.609 7.645 1 84.19 117 ILE A C 1
ATOM 980 O O . ILE A 1 117 ? -10.289 4.77 7.066 1 84.19 117 ILE A O 1
ATOM 984 N N . GLY A 1 118 ? -8.344 5.66 7.629 1 84.31 118 GLY A N 1
ATOM 985 C CA . GLY A 1 118 ? -7.617 4.727 6.781 1 84.31 118 GLY A CA 1
ATOM 986 C C . GLY A 1 118 ? -7.836 3.275 7.164 1 84.31 118 GLY A C 1
ATOM 987 O O . GLY A 1 118 ? -7.875 2.4 6.301 1 84.31 118 GLY A O 1
ATOM 988 N N . ASP A 1 119 ? -8.008 3.088 8.391 1 88.5 119 ASP A N 1
ATOM 989 C CA . ASP A 1 119 ? -8.234 1.73 8.883 1 88.5 119 ASP A CA 1
ATOM 990 C C . ASP A 1 119 ? -9.578 1.188 8.406 1 88.5 119 ASP A C 1
ATOM 992 O O . ASP A 1 119 ? -9.672 0.041 7.965 1 88.5 119 ASP A O 1
ATOM 996 N N . PHE A 1 120 ? -10.57 1.982 8.492 1 91.44 120 PHE A N 1
ATOM 997 C CA . PHE A 1 120 ? -11.891 1.579 8.008 1 91.44 120 PHE A CA 1
ATOM 998 C C . PHE A 1 120 ? -11.867 1.348 6.504 1 91.44 120 PHE A C 1
ATOM 1000 O O . PHE A 1 120 ? -12.477 0.393 6.012 1 91.44 120 PHE A O 1
ATOM 1007 N N . MET A 1 121 ? -11.156 2.205 5.84 1 92.19 121 MET A N 1
ATOM 1008 C CA . MET A 1 121 ? -11.047 2.068 4.391 1 92.19 121 MET A CA 1
ATOM 1009 C C . MET A 1 121 ? -10.391 0.747 4.012 1 92.19 121 MET A C 1
ATOM 1011 O O . MET A 1 121 ? -10.906 0.011 3.166 1 92.19 121 MET A O 1
ATOM 1015 N N . SER A 1 122 ? -9.312 0.443 4.672 1 91.06 122 SER A N 1
ATOM 1016 C CA . SER A 1 122 ? -8.578 -0.781 4.355 1 91.06 122 SER A CA 1
ATOM 1017 C C . SER A 1 122 ? -9.414 -2.018 4.672 1 91.06 122 SER A C 1
ATOM 1019 O O . SER A 1 122 ? -9.391 -2.996 3.922 1 91.06 122 SER A O 1
ATOM 1021 N N . ARG A 1 123 ? -10.109 -2.025 5.703 1 91.38 123 ARG A N 1
ATOM 1022 C CA . ARG A 1 123 ? -10.938 -3.16 6.105 1 91.38 123 ARG A CA 1
ATOM 1023 C C . ARG A 1 123 ? -12.062 -3.398 5.105 1 91.38 123 ARG A C 1
ATOM 1025 O O . ARG A 1 123 ? -12.344 -4.543 4.746 1 91.38 123 ARG A O 1
ATOM 1032 N N . VAL A 1 124 ? -12.602 -2.305 4.613 1 94.19 124 VAL A N 1
ATOM 1033 C CA . VAL A 1 124 ? -13.734 -2.43 3.703 1 94.19 124 VAL A CA 1
ATOM 1034 C C . VAL A 1 124 ? -13.242 -2.824 2.312 1 94.19 124 VAL A C 1
ATOM 1036 O O . VAL A 1 124 ? -13.891 -3.611 1.617 1 94.19 124 VAL A O 1
ATOM 1039 N N . LEU A 1 125 ? -12.133 -2.289 1.932 1 93.44 125 LEU A N 1
ATOM 1040 C CA . LEU A 1 125 ? -11.703 -2.461 0.548 1 93.44 125 LEU A CA 1
ATOM 1041 C C . LEU A 1 125 ? -10.688 -3.594 0.429 1 93.44 125 LEU A C 1
ATOM 1043 O O . LEU A 1 125 ? -11.055 -4.723 0.08 1 93.44 125 LEU A O 1
ATOM 1047 N N . SER A 1 126 ? -9.492 -3.414 0.937 1 89.25 126 SER A N 1
ATOM 1048 C CA . SER A 1 126 ? -8.406 -4.367 0.717 1 89.25 126 SER A CA 1
ATOM 1049 C C . SER A 1 126 ? -8.625 -5.648 1.514 1 89.25 126 SER A C 1
ATOM 1051 O O . SER A 1 126 ? -8.477 -6.75 0.982 1 89.25 126 SER A O 1
ATOM 1053 N N . ASP A 1 127 ? -8.969 -5.566 2.756 1 90.5 127 ASP A N 1
ATOM 1054 C CA . ASP A 1 127 ? -9.156 -6.746 3.598 1 90.5 127 ASP A CA 1
ATOM 1055 C C . ASP A 1 127 ? -10.305 -7.609 3.086 1 90.5 127 ASP A C 1
ATOM 1057 O O . ASP A 1 127 ? -10.211 -8.836 3.082 1 90.5 127 ASP A O 1
ATOM 1061 N N . THR A 1 128 ? -11.297 -6.914 2.682 1 93 128 THR A N 1
ATOM 1062 C CA . THR A 1 128 ? -12.461 -7.645 2.188 1 93 128 THR A CA 1
ATOM 1063 C C . THR A 1 128 ? -12.109 -8.438 0.933 1 93 128 THR A C 1
ATOM 1065 O O . THR A 1 128 ? -12.555 -9.578 0.766 1 93 128 THR A O 1
ATOM 1068 N N . LEU A 1 129 ? -11.344 -7.895 0.095 1 91.19 129 LEU A N 1
ATOM 1069 C CA . LEU A 1 129 ? -10.938 -8.594 -1.12 1 91.19 129 LEU A CA 1
ATOM 1070 C C . LEU A 1 129 ? -10.102 -9.82 -0.788 1 91.19 129 LEU A C 1
ATOM 1072 O O . LEU A 1 129 ? -10.258 -10.875 -1.411 1 91.19 129 LEU A O 1
ATOM 1076 N N . GLU A 1 130 ? -9.297 -9.68 0.209 1 87.19 130 GLU A N 1
ATOM 1077 C CA . GLU A 1 130 ? -8.453 -10.789 0.627 1 87.19 130 GLU A CA 1
ATOM 1078 C C . GLU A 1 130 ? -9.281 -11.93 1.199 1 87.19 130 GLU A C 1
ATOM 1080 O O . GLU A 1 130 ? -9 -13.102 0.942 1 87.19 130 GLU A O 1
ATOM 1085 N N . VAL A 1 131 ? -10.32 -11.578 1.899 1 90.62 131 VAL A N 1
ATOM 1086 C CA . VAL A 1 131 ? -1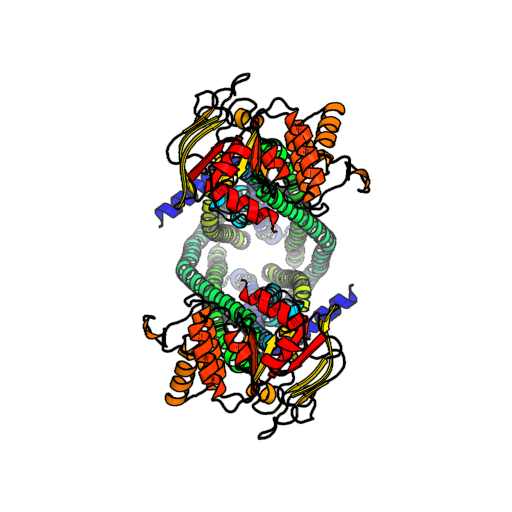1.148 -12.578 2.574 1 90.62 131 VAL A CA 1
ATOM 1087 C C . VAL A 1 131 ? -12.195 -13.117 1.607 1 90.62 131 VAL A C 1
ATOM 1089 O O . VAL A 1 131 ? -12.742 -14.211 1.816 1 90.62 131 VAL A O 1
ATOM 1092 N N . SER A 1 132 ? -12.469 -12.344 0.562 1 91.88 132 SER A N 1
ATOM 1093 C CA . SER A 1 132 ? -13.602 -12.633 -0.31 1 91.88 132 SER A CA 1
ATOM 1094 C C . SER A 1 132 ? -13.414 -13.969 -1.029 1 91.88 132 SER A C 1
ATOM 1096 O O . SER A 1 132 ? -14.391 -14.664 -1.317 1 91.88 132 SER A O 1
ATOM 1098 N N . PHE A 1 133 ? -12.227 -14.281 -1.319 1 87.62 133 PHE A N 1
ATOM 1099 C CA . PHE A 1 133 ? -11.992 -15.57 -1.967 1 87.62 133 PHE A CA 1
ATOM 1100 C C . PHE A 1 133 ? -12.461 -16.719 -1.078 1 87.62 133 PHE A C 1
ATOM 1102 O O . PHE A 1 133 ? -13.086 -17.672 -1.557 1 87.62 133 PHE A O 1
ATOM 1109 N N . PHE A 1 134 ? -12.156 -16.609 0.156 1 87.31 134 PHE A N 1
ATOM 1110 C CA . PHE A 1 134 ? -12.578 -17.641 1.102 1 87.31 134 PHE A CA 1
ATOM 1111 C C . PHE A 1 134 ? -14.094 -17.609 1.279 1 87.31 134 PHE A C 1
ATOM 1113 O O . PHE A 1 134 ? -14.727 -18.672 1.337 1 87.31 134 PHE A O 1
ATOM 1120 N N . LEU A 1 135 ? -14.641 -16.484 1.312 1 89.19 135 LEU A N 1
ATOM 1121 C CA . LEU A 1 135 ? -16.078 -16.344 1.507 1 89.19 135 LEU A CA 1
ATOM 1122 C C . LEU A 1 135 ? -16.844 -16.828 0.279 1 89.19 135 LEU A C 1
ATOM 1124 O O . LEU A 1 135 ? -17.906 -17.453 0.405 1 89.19 135 LEU A O 1
ATOM 1128 N N . GLY A 1 136 ? -16.297 -16.516 -0.803 1 89.25 136 GLY A N 1
ATOM 1129 C CA . GLY A 1 136 ? -17.016 -16.75 -2.039 1 89.25 136 GLY A CA 1
ATOM 1130 C C . GLY A 1 136 ? -16.672 -18.078 -2.684 1 89.25 136 GLY A C 1
ATOM 1131 O O . GLY A 1 136 ? -17.469 -18.625 -3.453 1 89.25 136 GLY A O 1
ATOM 1132 N N . ALA A 1 137 ? -15.492 -18.578 -2.418 1 89 137 ALA A N 1
ATOM 1133 C CA . ALA A 1 137 ? -15.086 -19.766 -3.15 1 89 137 ALA A CA 1
ATOM 1134 C C . ALA A 1 137 ? -14.531 -20.828 -2.203 1 89 137 ALA A C 1
ATOM 1136 O O . ALA A 1 137 ? -14.344 -21.984 -2.592 1 89 137 ALA A O 1
ATOM 1137 N N . GLY A 1 138 ? -14.266 -20.484 -0.982 1 86.56 138 GLY A N 1
ATOM 1138 C CA . GLY A 1 138 ? -13.555 -21.359 -0.069 1 86.56 138 GLY A CA 1
ATOM 1139 C C . GLY A 1 138 ? -14.242 -22.703 0.143 1 86.56 138 GLY A C 1
ATOM 1140 O O . GLY A 1 138 ? -13.625 -23.75 -0.006 1 86.56 138 GLY A O 1
ATOM 1141 N N . ILE A 1 139 ? -15.453 -22.672 0.358 1 86.25 139 ILE A N 1
ATOM 1142 C CA . ILE A 1 139 ? -16.203 -23.891 0.643 1 86.25 139 ILE A CA 1
ATOM 1143 C C . ILE A 1 139 ? -16.234 -24.781 -0.604 1 86.25 139 ILE A C 1
ATOM 1145 O O . ILE A 1 139 ? -16.062 -26 -0.516 1 86.25 139 ILE A O 1
ATOM 1149 N N . SER A 1 140 ? -16.484 -24.172 -1.686 1 87.88 140 SER A N 1
ATOM 1150 C CA . SER A 1 140 ? -16.547 -24.922 -2.936 1 87.88 140 SER A CA 1
ATOM 1151 C C . SER A 1 140 ? -15.195 -25.562 -3.27 1 87.88 140 SER A C 1
ATOM 1153 O O . SER A 1 140 ? -15.133 -26.688 -3.738 1 87.88 140 SER A O 1
ATOM 1155 N N . VAL A 1 141 ? -14.141 -24.797 -3.053 1 86.62 141 VAL A N 1
ATOM 1156 C CA . VAL A 1 141 ? -12.797 -25.281 -3.355 1 86.62 141 VAL A CA 1
ATOM 1157 C C . VAL A 1 141 ? -12.461 -26.453 -2.436 1 86.62 141 VAL A C 1
ATOM 1159 O O . VAL A 1 141 ? -11.961 -27.484 -2.893 1 86.62 141 VAL A O 1
ATOM 1162 N N . ILE A 1 142 ? -12.773 -26.344 -1.144 1 88.38 142 ILE A N 1
ATOM 1163 C CA . ILE A 1 142 ? -12.508 -27.406 -0.181 1 88.38 142 ILE A CA 1
ATOM 1164 C C . ILE A 1 142 ? -13.32 -28.641 -0.544 1 88.38 142 ILE A C 1
ATOM 1166 O O . ILE A 1 142 ? -12.789 -29.75 -0.6 1 88.38 142 ILE A O 1
ATOM 1170 N N . THR A 1 143 ? -14.539 -28.453 -0.842 1 87.38 143 THR A N 1
ATOM 1171 C CA . THR A 1 143 ? -15.43 -29.562 -1.189 1 87.38 143 THR A CA 1
ATOM 1172 C C . THR A 1 143 ? -14.953 -30.25 -2.463 1 87.38 143 THR A C 1
ATOM 1174 O O . THR A 1 143 ? -14.906 -31.484 -2.525 1 87.38 143 THR A O 1
ATOM 1177 N N . TYR A 1 144 ? -14.57 -29.469 -3.434 1 87.69 144 TYR A N 1
ATOM 1178 C CA . TYR A 1 144 ? -14.086 -30.016 -4.695 1 87.69 144 TYR A CA 1
ATOM 1179 C C . TYR A 1 144 ? -12.852 -30.891 -4.473 1 87.69 144 TYR A C 1
ATOM 1181 O O . TYR A 1 144 ? -12.773 -32 -4.988 1 87.69 144 TYR A O 1
ATOM 1189 N N . ASN A 1 145 ? -11.945 -30.375 -3.721 1 90.44 145 ASN A N 1
ATOM 1190 C CA . ASN A 1 145 ? -10.688 -31.094 -3.525 1 90.44 145 ASN A CA 1
ATOM 1191 C C . ASN A 1 145 ? -10.883 -32.344 -2.682 1 90.44 145 ASN A C 1
ATOM 1193 O O . ASN A 1 145 ? -10.258 -33.375 -2.939 1 90.44 145 ASN A O 1
ATOM 1197 N N . ILE A 1 146 ? -11.773 -32.281 -1.75 1 91.06 146 ILE A N 1
ATOM 1198 C CA . ILE A 1 146 ? -12.07 -33.469 -0.934 1 91.06 146 ILE A CA 1
ATOM 1199 C C . ILE A 1 146 ? -12.766 -34.531 -1.786 1 91.06 146 ILE A C 1
ATOM 1201 O O . ILE A 1 146 ? -12.406 -35.719 -1.744 1 91.06 146 ILE A O 1
ATOM 1205 N N . ILE A 1 147 ? -13.703 -34.094 -2.572 1 91.25 147 ILE A N 1
ATOM 1206 C CA . ILE A 1 147 ? -14.414 -35.031 -3.445 1 91.25 147 ILE A CA 1
ATOM 1207 C C . ILE A 1 147 ? -13.445 -35.625 -4.453 1 91.25 147 ILE A C 1
ATOM 1209 O O . ILE A 1 147 ? -13.492 -36.844 -4.719 1 91.25 147 ILE A O 1
ATOM 1213 N N . GLN A 1 148 ? -12.617 -34.75 -4.992 1 91.44 148 GLN A N 1
ATOM 1214 C CA . GLN A 1 148 ? -11.633 -35.25 -5.945 1 91.44 148 GLN A CA 1
ATOM 1215 C C . GLN A 1 148 ? -10.719 -36.312 -5.305 1 91.44 148 GLN A C 1
ATOM 1217 O O . GLN A 1 148 ? -10.438 -37.344 -5.91 1 91.44 148 GLN A O 1
ATOM 1222 N N . LEU A 1 149 ? -10.305 -36.031 -4.09 1 90.5 149 LEU A N 1
ATOM 1223 C CA . LEU A 1 149 ? -9.445 -36.969 -3.377 1 90.5 149 LEU A CA 1
ATOM 1224 C C . LEU A 1 149 ? -10.164 -38.312 -3.168 1 90.5 149 LEU A C 1
ATOM 1226 O O . LEU A 1 149 ? -9.586 -39.375 -3.393 1 90.5 149 LEU A O 1
ATOM 1230 N N . ILE A 1 150 ? -11.367 -38.25 -2.805 1 91.75 150 ILE A N 1
ATOM 1231 C CA . ILE A 1 150 ? -12.148 -39.438 -2.521 1 91.75 150 ILE A CA 1
ATOM 1232 C C . ILE A 1 150 ? -12.398 -40.219 -3.816 1 91.75 150 ILE A C 1
ATOM 1234 O O . ILE A 1 150 ? -12.148 -41.406 -3.893 1 91.75 150 ILE A O 1
ATOM 1238 N N . VAL A 1 151 ? -12.836 -39.5 -4.805 1 91.19 151 VAL A N 1
ATOM 1239 C CA . VAL A 1 151 ? -13.211 -40.156 -6.066 1 91.19 151 VAL A CA 1
ATOM 1240 C C . VAL A 1 151 ? -11.977 -40.75 -6.723 1 91.19 151 VAL A C 1
ATOM 1242 O O . VAL A 1 151 ? -12.008 -41.906 -7.18 1 91.19 151 VAL A O 1
ATOM 1245 N N . VAL A 1 152 ? -10.906 -40 -6.793 1 91.31 152 VAL A N 1
ATOM 1246 C CA . VAL A 1 152 ? -9.688 -40.5 -7.422 1 91.31 152 VAL A CA 1
ATOM 1247 C C . VAL A 1 152 ? -9.148 -41.688 -6.625 1 91.31 152 VAL A C 1
ATOM 1249 O O . VAL A 1 152 ? -8.664 -42.656 -7.203 1 91.31 152 VAL A O 1
ATOM 1252 N N . SER A 1 153 ? -9.211 -41.625 -5.297 1 92.38 153 SER A N 1
ATOM 1253 C CA . SER A 1 153 ? -8.773 -42.75 -4.461 1 92.38 153 SER A CA 1
ATOM 1254 C C . SER A 1 153 ? -9.586 -44 -4.75 1 92.38 153 SER A C 1
ATOM 1256 O O . SER A 1 153 ? -9.023 -45.094 -4.84 1 92.38 153 SER A O 1
ATOM 1258 N N . LEU A 1 154 ? -10.836 -43.844 -4.941 1 92.88 154 LEU A N 1
ATOM 1259 C CA . LEU A 1 154 ? -11.703 -45 -5.246 1 92.88 154 LEU A CA 1
ATOM 1260 C C . LEU A 1 154 ? -11.367 -45.562 -6.617 1 92.88 154 LEU A C 1
ATOM 1262 O O . LEU A 1 154 ? -11.359 -46.812 -6.785 1 92.88 154 LEU A O 1
ATOM 1266 N N . VAL A 1 155 ? -11.102 -44.688 -7.539 1 92.5 155 VAL A N 1
ATOM 1267 C CA . VAL A 1 155 ? -10.766 -45.156 -8.883 1 92.5 155 VAL A CA 1
ATOM 1268 C C . VAL A 1 155 ? -9.438 -45.906 -8.852 1 92.5 155 VAL A C 1
ATOM 1270 O O . VAL A 1 155 ? -9.297 -46.938 -9.508 1 92.5 155 VAL A O 1
ATOM 1273 N N . LEU A 1 156 ? -8.492 -45.406 -8.125 1 93.12 156 LEU A N 1
ATOM 1274 C CA . LEU A 1 156 ? -7.195 -46.062 -8.023 1 93.12 156 LEU A CA 1
ATOM 1275 C C . LEU A 1 156 ? -7.328 -47.438 -7.383 1 93.12 156 LEU A C 1
ATOM 1277 O O . LEU A 1 156 ? -6.695 -48.375 -7.828 1 93.12 156 LEU A O 1
ATOM 1281 N N . LEU A 1 157 ? -8.172 -47.562 -6.398 1 93.94 157 LEU A N 1
ATOM 1282 C CA . LEU A 1 157 ? -8.414 -48.812 -5.742 1 93.94 157 LEU A CA 1
ATOM 1283 C C . LEU A 1 157 ? -9.102 -49.812 -6.691 1 93.94 157 LEU A C 1
ATOM 1285 O O . LEU A 1 157 ? -8.82 -51 -6.664 1 93.94 157 LEU A O 1
ATOM 1289 N N . TYR A 1 158 ? -9.945 -49.219 -7.496 1 91.81 158 TYR A N 1
ATOM 1290 C CA . TYR A 1 158 ? -10.672 -50.031 -8.469 1 91.81 158 TYR A CA 1
ATOM 1291 C C . TYR A 1 158 ? -9.727 -50.562 -9.539 1 91.81 158 TYR A C 1
ATOM 1293 O O . TYR A 1 158 ? -9.852 -51.719 -9.977 1 91.81 158 TYR A O 1
ATOM 1301 N N . LEU A 1 159 ? -8.789 -49.75 -9.992 1 91.12 159 LEU A N 1
ATOM 1302 C CA . LEU A 1 159 ? -7.844 -50.188 -11.016 1 91.12 159 LEU A CA 1
ATOM 1303 C C . LEU A 1 159 ? -6.906 -51.25 -10.477 1 91.12 159 LEU A C 1
ATOM 1305 O O . LEU A 1 159 ? -6.805 -52.344 -11.055 1 91.12 159 LEU A O 1
ATOM 1309 N N . ASN A 1 160 ? -6.195 -50.938 -9.398 1 93.81 160 ASN A N 1
ATOM 1310 C CA . ASN A 1 160 ? -5.32 -51.906 -8.727 1 93.81 160 ASN A CA 1
ATOM 1311 C C . ASN A 1 160 ? -5.078 -51.531 -7.273 1 93.81 160 ASN A C 1
ATOM 1313 O O . ASN A 1 160 ? -4.41 -50.531 -6.996 1 93.81 160 ASN A O 1
ATOM 1317 N N . TRP A 1 161 ? -5.457 -52.344 -6.406 1 92.06 161 TRP A N 1
ATOM 1318 C CA . TRP A 1 161 ? -5.406 -52.031 -4.988 1 92.06 161 TRP A CA 1
ATOM 1319 C C . TRP A 1 161 ? -3.971 -52.031 -4.473 1 92.06 161 TRP A C 1
ATOM 1321 O O . TRP A 1 161 ? -3.625 -51.312 -3.549 1 92.06 161 TRP A O 1
ATOM 1331 N N . GLN A 1 162 ? -3.113 -52.844 -5.035 1 93.56 162 GLN A N 1
ATOM 1332 C CA . GLN A 1 162 ? -1.728 -52.938 -4.582 1 93.56 162 GLN A CA 1
ATOM 1333 C C . GLN A 1 162 ? -0.98 -51.625 -4.91 1 93.56 162 GLN A C 1
ATOM 1335 O O . GLN A 1 162 ? -0.267 -51.094 -4.062 1 93.56 162 GLN A O 1
ATOM 1340 N N . LEU A 1 163 ? -1.22 -51.188 -6.098 1 94.12 163 LEU A N 1
ATOM 1341 C CA . LEU A 1 163 ? -0.603 -49.906 -6.496 1 94.12 163 LEU A CA 1
ATOM 1342 C C . LEU A 1 163 ? -1.194 -48.75 -5.707 1 94.12 163 LEU A C 1
ATOM 1344 O O . LEU A 1 163 ? -0.484 -47.812 -5.367 1 94.12 163 LEU A O 1
ATOM 1348 N N . ALA A 1 164 ? -2.441 -48.844 -5.441 1 94.25 164 ALA A N 1
ATOM 1349 C CA . ALA A 1 164 ? -3.121 -47.781 -4.684 1 94.25 164 ALA A CA 1
ATOM 1350 C C . ALA A 1 164 ? -2.537 -47.656 -3.281 1 94.25 164 ALA A C 1
ATOM 1352 O O . ALA A 1 164 ? -2.35 -46.531 -2.779 1 94.25 164 ALA A O 1
ATOM 1353 N N . VAL A 1 165 ? -2.244 -48.719 -2.693 1 93.06 165 VAL A N 1
ATOM 1354 C CA . VAL A 1 165 ? -1.7 -48.719 -1.34 1 93.06 165 VAL A CA 1
ATOM 1355 C C . VAL A 1 165 ? -0.348 -48 -1.325 1 93.06 165 VAL A C 1
ATOM 1357 O O . VAL A 1 165 ? -0.047 -47.25 -0.398 1 93.06 165 VAL A O 1
ATOM 1360 N N . ILE A 1 166 ? 0.43 -48.188 -2.318 1 91.19 166 ILE A N 1
ATOM 1361 C CA . ILE A 1 166 ? 1.721 -47.5 -2.424 1 91.19 166 ILE A CA 1
ATOM 1362 C C . ILE A 1 166 ? 1.512 -46 -2.5 1 91.19 166 ILE A C 1
ATOM 1364 O O . ILE A 1 166 ? 2.227 -45.219 -1.85 1 91.19 166 ILE A O 1
ATOM 1368 N N . THR A 1 167 ? 0.517 -45.656 -3.26 1 89.31 167 THR A N 1
ATOM 1369 C CA . THR A 1 167 ? 0.207 -44.219 -3.418 1 89.31 167 THR A CA 1
ATOM 1370 C C . THR A 1 167 ? -0.273 -43.625 -2.1 1 89.31 167 THR A C 1
ATOM 1372 O O . THR A 1 167 ? 0.154 -42.531 -1.715 1 89.31 167 THR A O 1
ATOM 1375 N N . PHE A 1 168 ? -1.046 -44.344 -1.396 1 89.5 168 PHE A N 1
ATOM 1376 C CA . PHE A 1 168 ? -1.639 -43.844 -0.162 1 89.5 168 PHE A CA 1
ATOM 1377 C C . PHE A 1 168 ? -0.593 -43.75 0.943 1 89.5 168 PHE A C 1
ATOM 1379 O O . PHE A 1 168 ? -0.655 -42.875 1.792 1 89.5 168 PHE A O 1
ATOM 1386 N N . ILE A 1 169 ? 0.369 -44.531 0.941 1 87.31 169 ILE A N 1
ATOM 1387 C CA . ILE A 1 169 ? 1.411 -44.531 1.962 1 87.31 169 ILE A CA 1
ATOM 1388 C C . ILE A 1 169 ? 2.301 -43.312 1.805 1 87.31 169 ILE A C 1
ATOM 1390 O O . ILE A 1 169 ? 2.828 -42.781 2.789 1 87.31 169 ILE A O 1
ATOM 1394 N N . MET A 1 170 ? 2.35 -42.844 0.634 1 84.75 170 MET A N 1
ATOM 1395 C CA . MET A 1 170 ? 3.25 -41.719 0.368 1 84.75 170 MET A CA 1
ATOM 1396 C C . MET A 1 170 ? 2.564 -40.375 0.653 1 84.75 170 MET A C 1
ATOM 1398 O O . MET A 1 170 ? 3.23 -39.375 0.842 1 84.75 170 MET A O 1
ATOM 1402 N N . VAL A 1 171 ? 1.241 -40.438 0.743 1 82.62 171 VAL A N 1
ATOM 1403 C CA . VAL A 1 171 ? 0.467 -39.219 0.939 1 82.62 171 VAL A CA 1
ATOM 1404 C C . VAL A 1 171 ? 0.784 -38.625 2.309 1 82.62 171 VAL A C 1
ATOM 1406 O O . VAL A 1 171 ? 1.074 -37.438 2.418 1 82.62 171 VAL A O 1
ATOM 1409 N N . PRO A 1 172 ? 0.84 -39.375 3.355 1 82.25 172 PRO A N 1
ATOM 1410 C CA . PRO A 1 172 ? 1.212 -38.812 4.656 1 82.25 172 PRO A CA 1
ATOM 1411 C C . PRO A 1 172 ? 2.619 -38.219 4.664 1 82.25 172 PRO A C 1
ATOM 1413 O O . PRO A 1 172 ? 2.867 -37.219 5.34 1 82.25 172 PRO A O 1
ATOM 1416 N N . PHE A 1 173 ? 3.5 -38.812 3.883 1 82 173 PHE A N 1
ATOM 1417 C CA . PHE A 1 173 ? 4.852 -38.281 3.809 1 82 173 PHE A CA 1
ATOM 1418 C C . PHE A 1 173 ? 4.859 -36.906 3.139 1 82 173 PHE A C 1
ATOM 1420 O O . PHE A 1 173 ? 5.602 -36 3.547 1 82 173 PHE A O 1
ATOM 1427 N N . TYR A 1 174 ? 4.004 -36.844 2.209 1 79.25 174 TYR A N 1
ATOM 1428 C CA . TYR A 1 174 ? 3.84 -35.562 1.533 1 79.25 174 TYR A CA 1
ATOM 1429 C C . TYR A 1 174 ? 3.287 -34.5 2.486 1 79.25 174 TYR A C 1
ATOM 1431 O O . TYR A 1 174 ? 3.818 -33.375 2.57 1 79.25 174 TYR A O 1
ATOM 1439 N N . TYR A 1 175 ? 2.395 -34.906 3.316 1 77.19 175 TYR A N 1
ATOM 1440 C CA . TYR A 1 175 ? 1.761 -34 4.277 1 77.19 175 TYR A CA 1
ATOM 1441 C C . TYR A 1 175 ? 2.73 -33.625 5.391 1 77.19 175 TYR A C 1
ATOM 1443 O O . TYR A 1 175 ? 2.791 -32.469 5.801 1 77.19 175 TYR A O 1
ATOM 1451 N N . PHE A 1 176 ? 3.514 -34.531 5.832 1 79.81 176 PHE A N 1
ATOM 1452 C CA . PHE A 1 176 ? 4.461 -34.312 6.914 1 79.81 176 PHE A CA 1
ATOM 1453 C C . PHE A 1 176 ? 5.59 -33.375 6.457 1 79.81 176 PHE A C 1
ATOM 1455 O O . PHE A 1 176 ? 6.09 -32.562 7.242 1 79.81 176 PHE A O 1
ATOM 1462 N N . SER A 1 177 ? 5.953 -33.5 5.262 1 78.94 177 SER A N 1
ATOM 1463 C CA . SER A 1 177 ? 6.973 -32.625 4.715 1 78.94 177 SER A CA 1
ATOM 1464 C C . SER A 1 177 ? 6.504 -31.172 4.734 1 78.94 177 SER A C 1
ATOM 1466 O O . SER A 1 177 ? 7.281 -30.266 5.055 1 78.94 177 SER A O 1
ATOM 1468 N N . LEU A 1 178 ? 5.289 -31 4.508 1 75.12 178 LEU A N 1
ATOM 1469 C CA . LEU A 1 178 ? 4.711 -29.656 4.512 1 75.12 178 LEU A CA 1
ATOM 1470 C C . LEU A 1 178 ? 4.73 -29.062 5.918 1 75.12 178 LEU A C 1
ATOM 1472 O O . LEU A 1 178 ? 5.082 -27.891 6.098 1 75.12 178 LEU A O 1
ATOM 1476 N N . ARG A 1 179 ? 4.477 -29.844 6.902 1 78.25 179 ARG A N 1
ATOM 1477 C CA . ARG A 1 179 ? 4.375 -29.375 8.281 1 78.25 179 ARG A CA 1
ATOM 1478 C C . ARG A 1 179 ? 5.754 -29.172 8.898 1 78.25 179 ARG A C 1
ATOM 1480 O O . ARG A 1 179 ? 5.941 -28.297 9.742 1 78.25 179 ARG A O 1
ATOM 1487 N N . ALA A 1 180 ? 6.695 -29.875 8.453 1 84.25 180 ALA A N 1
ATOM 1488 C CA . ALA A 1 180 ? 8.039 -29.844 9.023 1 84.25 180 ALA A CA 1
ATOM 1489 C C . ALA A 1 180 ? 8.711 -28.5 8.766 1 84.25 180 ALA A C 1
ATOM 1491 O O . ALA A 1 180 ? 9.484 -28.016 9.594 1 84.25 180 ALA A O 1
ATOM 1492 N N . PHE A 1 181 ? 8.359 -27.875 7.711 1 86.44 181 PHE A N 1
ATOM 1493 C CA . PHE A 1 181 ? 9.016 -26.625 7.348 1 86.44 181 PHE A CA 1
ATOM 1494 C C . PHE A 1 181 ? 8.188 -25.422 7.793 1 86.44 181 PHE A C 1
ATOM 1496 O O . PHE A 1 181 ? 8.688 -24.297 7.82 1 86.44 181 PHE A O 1
ATOM 1503 N N . ASP A 1 182 ? 7.047 -25.688 8.219 1 82.31 182 ASP A N 1
ATOM 1504 C CA . ASP A 1 182 ? 6.078 -24.625 8.445 1 82.31 182 ASP A CA 1
ATOM 1505 C C . ASP A 1 182 ? 6.531 -23.703 9.57 1 82.31 182 ASP A C 1
ATOM 1507 O O . ASP A 1 182 ? 6.559 -22.484 9.406 1 82.31 182 ASP A O 1
ATOM 1511 N N . LYS A 1 183 ? 6.941 -24.203 10.688 1 84.56 183 LYS A N 1
ATOM 1512 C CA . LYS A 1 183 ? 7.34 -23.406 11.844 1 84.56 183 LYS A CA 1
ATOM 1513 C C . LYS A 1 183 ? 8.57 -22.562 11.531 1 84.56 183 LYS A C 1
ATOM 1515 O O . LYS A 1 183 ? 8.617 -21.375 11.859 1 84.56 183 LYS A O 1
ATOM 1520 N N . ASN A 1 184 ? 9.531 -23.188 10.883 1 88.88 184 ASN A N 1
ATOM 1521 C CA . ASN A 1 184 ? 10.758 -22.484 10.523 1 88.88 184 ASN A CA 1
ATOM 1522 C C . ASN A 1 184 ? 10.492 -21.406 9.477 1 88.88 184 ASN A C 1
ATOM 1524 O O . ASN A 1 184 ? 11.117 -20.344 9.5 1 88.88 184 ASN A O 1
ATOM 1528 N N . LEU A 1 185 ? 9.586 -21.703 8.68 1 88.88 185 LEU A N 1
ATOM 1529 C CA . LEU A 1 185 ? 9.203 -20.75 7.637 1 88.88 185 LEU A CA 1
ATOM 1530 C C . LEU A 1 185 ? 8.516 -19.531 8.242 1 88.88 185 LEU A C 1
ATOM 1532 O O . LEU A 1 185 ? 8.836 -18.391 7.879 1 88.88 185 LEU A O 1
ATOM 1536 N N . GLN A 1 186 ? 7.723 -19.75 9.195 1 85.88 186 GLN A N 1
ATOM 1537 C CA . GLN A 1 186 ? 7.02 -18.656 9.852 1 85.88 186 GLN A CA 1
ATOM 1538 C C . GLN A 1 186 ? 7.992 -17.766 10.617 1 85.88 186 GLN A C 1
ATOM 1540 O O . GLN A 1 186 ? 7.91 -16.531 10.531 1 85.88 186 GLN A O 1
ATOM 1545 N N . LYS A 1 187 ? 8.844 -18.391 11.297 1 91.75 187 LYS A N 1
ATOM 1546 C CA . LYS A 1 187 ? 9.828 -17.641 12.07 1 91.75 187 LYS A CA 1
ATOM 1547 C C . LYS A 1 187 ? 10.742 -16.828 11.156 1 91.75 187 LYS A C 1
ATOM 1549 O O . LYS A 1 187 ? 11.008 -15.656 11.422 1 91.75 187 LYS A O 1
ATOM 1554 N N . SER A 1 188 ? 11.203 -17.484 10.094 1 93.06 188 SER A N 1
ATOM 1555 C CA . SER A 1 188 ? 12.086 -16.797 9.156 1 93.06 188 SER A CA 1
ATOM 1556 C C . SER A 1 188 ? 11.359 -15.672 8.438 1 93.06 188 SER A C 1
ATOM 1558 O O . SER A 1 188 ? 11.953 -14.633 8.133 1 93.06 188 SER A O 1
ATOM 1560 N N . SER A 1 189 ? 10.102 -15.828 8.188 1 91.31 189 SER A N 1
ATOM 1561 C CA . SER A 1 189 ? 9.289 -14.789 7.566 1 91.31 189 SER A CA 1
ATOM 1562 C C . SER A 1 189 ? 9.141 -13.586 8.484 1 91.31 189 SER A C 1
ATOM 1564 O O . SER A 1 189 ? 9.227 -12.438 8.031 1 91.31 189 SER A O 1
ATOM 1566 N N . GLU A 1 190 ? 8.984 -13.867 9.719 1 90.56 190 GLU A N 1
ATOM 1567 C CA . GLU A 1 190 ? 8.875 -12.789 10.703 1 90.56 190 GLU A CA 1
ATOM 1568 C C . GLU A 1 190 ? 10.172 -12 10.805 1 90.56 190 GLU A C 1
ATOM 1570 O O . GLU A 1 190 ? 10.156 -10.766 10.828 1 90.56 190 GLU A O 1
ATOM 1575 N N . LEU A 1 191 ? 11.258 -12.703 10.828 1 94.38 191 LEU A N 1
ATOM 1576 C CA . LEU A 1 191 ? 12.562 -12.062 10.93 1 94.38 191 LEU A CA 1
ATOM 1577 C C . LEU A 1 191 ? 12.844 -11.219 9.688 1 94.38 191 LEU A C 1
ATOM 1579 O O . LEU A 1 191 ? 13.406 -10.125 9.789 1 94.38 191 LEU A O 1
ATOM 1583 N N . GLU A 1 192 ? 12.484 -11.727 8.539 1 94.31 192 GLU A N 1
ATOM 1584 C CA . GLU A 1 192 ? 12.648 -10.984 7.297 1 94.31 192 GLU A CA 1
ATOM 1585 C C . GLU A 1 192 ? 11.797 -9.719 7.293 1 94.31 192 GLU A C 1
ATOM 1587 O O . GLU A 1 192 ? 12.258 -8.656 6.871 1 94.31 192 GLU A O 1
ATOM 1592 N N . ARG A 1 193 ? 10.656 -9.789 7.797 1 89.69 193 ARG A N 1
ATOM 1593 C CA . ARG A 1 193 ? 9.75 -8.641 7.859 1 89.69 193 ARG A CA 1
ATOM 1594 C C . ARG A 1 193 ? 10.289 -7.559 8.781 1 89.69 193 ARG A C 1
ATOM 1596 O O . ARG A 1 193 ? 10.234 -6.371 8.453 1 89.69 193 ARG A O 1
ATOM 1603 N N . ILE A 1 194 ? 10.812 -7.957 9.906 1 92.88 194 ILE A N 1
ATOM 1604 C CA . ILE A 1 194 ? 11.414 -7.016 10.844 1 92.88 194 ILE A CA 1
ATOM 1605 C C . ILE A 1 194 ? 12.609 -6.332 10.188 1 92.88 194 ILE A C 1
ATOM 1607 O O . ILE A 1 194 ? 12.742 -5.105 10.258 1 92.88 194 ILE A O 1
ATOM 1611 N N . ALA A 1 195 ? 13.43 -7.129 9.547 1 95.25 195 ALA A N 1
ATOM 1612 C CA . ALA A 1 195 ? 14.602 -6.574 8.875 1 95.25 195 ALA A CA 1
ATOM 1613 C C . ALA A 1 195 ? 14.195 -5.605 7.766 1 95.25 195 ALA A C 1
ATOM 1615 O O . ALA A 1 195 ? 14.836 -4.57 7.57 1 95.25 195 ALA A O 1
ATOM 1616 N N . TYR A 1 196 ? 13.148 -5.914 7.121 1 93.31 196 TYR A N 1
ATOM 1617 C CA . TYR A 1 196 ? 12.656 -5.047 6.059 1 93.31 196 TYR A CA 1
ATOM 1618 C C . TYR A 1 196 ? 12.086 -3.752 6.629 1 93.31 196 TYR A C 1
ATOM 1620 O O . TYR A 1 196 ? 12.25 -2.682 6.035 1 93.31 196 TYR A O 1
ATOM 1628 N N . SER A 1 197 ? 11.477 -3.9 7.695 1 91.06 197 SER A N 1
ATOM 1629 C CA . SER A 1 197 ? 10.977 -2.717 8.391 1 91.06 197 SER A CA 1
ATOM 1630 C C . SER A 1 197 ? 12.125 -1.792 8.797 1 91.06 197 SER A C 1
ATOM 1632 O O . SER A 1 197 ? 12.016 -0.572 8.656 1 91.06 197 SER A O 1
ATOM 1634 N N . ASP A 1 198 ? 13.117 -2.426 9.219 1 94.19 198 ASP A N 1
ATOM 1635 C CA . ASP A 1 198 ? 14.312 -1.662 9.586 1 94.19 198 ASP A CA 1
ATOM 1636 C C . ASP A 1 198 ? 14.906 -0.954 8.367 1 94.19 198 ASP A C 1
ATOM 1638 O O . ASP A 1 198 ? 15.32 0.201 8.461 1 94.19 198 ASP A O 1
ATOM 1642 N N . LEU A 1 199 ? 14.93 -1.644 7.289 1 95 199 LEU A N 1
ATOM 1643 C CA . LEU A 1 199 ? 15.445 -1.079 6.047 1 95 199 LEU A CA 1
ATOM 1644 C C . LEU A 1 199 ? 14.594 0.103 5.594 1 95 199 LEU A C 1
ATOM 1646 O O . LEU A 1 199 ? 15.125 1.139 5.191 1 95 199 LEU A O 1
ATOM 1650 N N . THR A 1 200 ? 13.344 -0.07 5.688 1 93.38 200 THR A N 1
ATOM 1651 C CA . THR A 1 200 ? 12.398 0.976 5.312 1 93.38 200 THR A CA 1
ATOM 1652 C C . THR A 1 200 ? 12.578 2.209 6.191 1 93.38 200 THR A C 1
ATOM 1654 O O . THR A 1 200 ? 12.609 3.336 5.695 1 93.38 200 THR A O 1
ATOM 1657 N N . GLU A 1 201 ? 12.766 1.907 7.418 1 92.69 201 GLU A N 1
ATOM 1658 C CA . GLU A 1 201 ? 12.953 2.994 8.375 1 92.69 201 GLU A CA 1
ATOM 1659 C C . GLU A 1 201 ? 14.281 3.707 8.148 1 92.69 201 GLU A C 1
ATOM 1661 O O . GLU A 1 201 ? 14.359 4.934 8.227 1 92.69 201 GLU A O 1
ATOM 1666 N N . GLU A 1 202 ? 15.242 2.943 7.875 1 94 202 GLU A N 1
ATOM 1667 C CA . GLU A 1 202 ? 16.562 3.49 7.598 1 94 202 GLU A CA 1
ATOM 1668 C C . GLU A 1 202 ? 16.547 4.406 6.379 1 94 202 GLU A C 1
ATOM 1670 O O . GLU A 1 202 ? 17.109 5.5 6.402 1 94 202 GLU A O 1
ATOM 1675 N N . LEU A 1 203 ? 15.883 3.984 5.359 1 94.38 203 LEU A N 1
ATOM 1676 C CA . LEU A 1 203 ? 15.773 4.781 4.141 1 94.38 203 LEU A CA 1
ATOM 1677 C C . LEU A 1 203 ? 14.984 6.059 4.395 1 94.38 203 LEU A C 1
ATOM 1679 O O . LEU A 1 203 ? 15.375 7.137 3.953 1 94.38 203 LEU A O 1
ATOM 1683 N N . ARG A 1 204 ? 13.938 5.891 5.074 1 92.69 204 ARG A N 1
ATOM 1684 C CA . ARG A 1 204 ? 13.086 7.035 5.387 1 92.69 204 ARG A CA 1
ATOM 1685 C C . ARG A 1 204 ? 13.859 8.094 6.164 1 92.69 204 ARG A C 1
ATOM 1687 O O . ARG A 1 204 ? 13.805 9.281 5.832 1 92.69 204 ARG A O 1
ATOM 1694 N N . GLU A 1 205 ? 14.57 7.629 7.113 1 92.94 205 GLU A N 1
ATOM 1695 C CA . GLU A 1 205 ? 15.359 8.523 7.957 1 92.94 205 GLU A CA 1
ATOM 1696 C C . GLU A 1 205 ? 16.391 9.281 7.133 1 92.94 205 GLU A C 1
ATOM 1698 O O . GLU A 1 205 ? 16.547 10.5 7.285 1 92.94 205 GLU A O 1
ATOM 1703 N N . LYS A 1 206 ? 17.031 8.602 6.289 1 94.06 206 LYS A N 1
ATOM 1704 C CA . LYS A 1 206 ? 18.125 9.211 5.539 1 94.06 206 LYS A CA 1
ATOM 1705 C C . LYS A 1 206 ? 17.594 10.148 4.457 1 94.06 206 LYS A C 1
ATOM 1707 O O . LYS A 1 206 ? 18.219 11.164 4.145 1 94.06 206 LYS A O 1
ATOM 1712 N N . ILE A 1 207 ? 16.422 9.859 3.959 1 91.88 207 ILE A N 1
ATOM 1713 C CA . ILE A 1 207 ? 15.836 10.742 2.955 1 91.88 207 ILE A CA 1
ATOM 1714 C C . ILE A 1 207 ? 15.297 12 3.625 1 91.88 207 ILE A C 1
ATOM 1716 O O . ILE A 1 207 ? 15.461 13.109 3.109 1 91.88 207 ILE A O 1
ATOM 1720 N N . GLU A 1 208 ? 14.727 11.766 4.781 1 90.31 208 GLU A N 1
ATOM 1721 C CA . GLU A 1 208 ? 14.25 12.922 5.539 1 90.31 208 GLU A CA 1
ATOM 1722 C C . GLU A 1 208 ? 15.414 13.789 6.016 1 90.31 208 GLU A C 1
ATOM 1724 O O . GLU A 1 208 ? 15.281 15.008 6.145 1 90.31 208 GLU A O 1
ATOM 1729 N N . GLY A 1 209 ? 16.516 13.078 6.258 1 92.25 209 GLY A N 1
ATOM 1730 C CA . GLY A 1 209 ? 17.703 13.766 6.738 1 92.25 209 GLY A CA 1
ATOM 1731 C C . GLY A 1 209 ? 18.703 14.07 5.645 1 92.25 209 GLY A C 1
ATOM 1732 O O . GLY A 1 209 ? 19.922 14.125 5.895 1 92.25 209 GLY A O 1
ATOM 1733 N N . LEU A 1 210 ? 18.281 14.336 4.453 1 91.62 210 LEU A N 1
ATOM 1734 C CA . LEU A 1 210 ? 19.172 14.539 3.316 1 91.62 210 LEU A CA 1
ATOM 1735 C C . LEU A 1 210 ? 19.969 15.828 3.48 1 91.62 210 LEU A C 1
ATOM 1737 O O . LEU A 1 210 ? 21.156 15.883 3.115 1 91.62 210 LEU A O 1
ATOM 1741 N N . MET A 1 211 ? 19.344 16.781 4.051 1 90.31 211 MET A N 1
ATOM 1742 C CA . MET A 1 211 ? 19.969 18.094 4.145 1 90.31 211 MET A CA 1
ATOM 1743 C C . MET A 1 211 ? 21.219 18.047 5.027 1 90.31 211 MET A C 1
ATOM 1745 O O . MET A 1 211 ? 22.297 18.422 4.598 1 90.31 211 MET A O 1
ATOM 1749 N N . PRO A 1 212 ? 21.078 17.469 6.238 1 92.19 212 PRO A N 1
ATOM 1750 C CA . PRO A 1 212 ? 22.312 17.375 7.035 1 92.19 212 PRO A CA 1
ATOM 1751 C C . PRO A 1 212 ? 23.328 16.406 6.426 1 92.19 212 PRO A C 1
ATOM 1753 O O . PRO A 1 212 ? 24.531 16.625 6.551 1 92.19 212 PRO A O 1
ATOM 1756 N N . ILE A 1 213 ? 22.922 15.445 5.734 1 93.81 213 ILE A N 1
ATOM 1757 C CA . ILE A 1 213 ? 23.844 14.5 5.105 1 93.81 213 ILE A CA 1
ATOM 1758 C C . ILE A 1 213 ? 24.688 15.211 4.051 1 93.81 213 ILE A C 1
ATOM 1760 O O . ILE A 1 213 ? 25.906 15.031 3.988 1 93.81 213 ILE A O 1
ATOM 1764 N N . LYS A 1 214 ? 24.016 16.078 3.363 1 91.44 214 LYS A N 1
ATOM 1765 C CA . LYS A 1 214 ? 24.703 16.828 2.314 1 91.44 214 LYS A CA 1
ATOM 1766 C C . LYS A 1 214 ? 25.531 17.969 2.906 1 91.44 214 LYS A C 1
ATOM 1768 O O . LYS A 1 214 ? 26.625 18.266 2.426 1 91.44 214 LYS A O 1
ATOM 1773 N N . SER A 1 215 ? 24.953 18.5 3.891 1 92.38 215 SER A N 1
ATOM 1774 C CA . SER A 1 215 ? 25.641 19.625 4.52 1 92.38 215 SER A CA 1
ATOM 1775 C C . SER A 1 215 ? 26.969 19.203 5.113 1 92.38 215 SER A C 1
ATOM 1777 O O . SER A 1 215 ? 27.938 19.953 5.082 1 92.38 215 SER A O 1
ATOM 1779 N N . PHE A 1 216 ? 27.031 17.938 5.57 1 93.44 216 PHE A N 1
ATOM 1780 C CA . PHE A 1 216 ? 28.234 17.453 6.227 1 93.44 216 PHE A CA 1
ATOM 1781 C C . PHE A 1 216 ? 29.016 16.516 5.32 1 93.44 216 PHE A C 1
ATOM 1783 O O . PHE A 1 216 ? 30.031 15.945 5.723 1 93.44 216 PHE A O 1
ATOM 1790 N N . CYS A 1 217 ? 28.562 16.328 4.152 1 91.94 217 CYS A N 1
ATOM 1791 C CA . CYS A 1 217 ? 29.219 15.484 3.152 1 91.94 217 CYS A CA 1
ATOM 1792 C C . CYS A 1 217 ? 29.453 14.078 3.686 1 91.94 217 CYS A C 1
ATOM 1794 O O . CYS A 1 217 ? 30.562 13.555 3.613 1 91.94 217 CYS A O 1
ATOM 1796 N N . LYS A 1 218 ? 28.438 13.641 4.297 1 93.62 218 LYS A N 1
ATOM 1797 C CA . LYS A 1 218 ? 28.562 12.32 4.91 1 93.62 218 LYS A CA 1
ATOM 1798 C C . LYS A 1 218 ? 27.781 11.273 4.109 1 93.62 218 LYS A C 1
ATOM 1800 O O . LYS A 1 218 ? 27.219 10.344 4.684 1 93.62 218 LYS A O 1
ATOM 1805 N N . GLU A 1 219 ? 27.734 11.492 2.812 1 93.31 219 GLU A N 1
ATOM 1806 C CA . GLU A 1 219 ? 27 10.57 1.945 1 93.31 219 GLU A CA 1
ATOM 1807 C C . GLU A 1 219 ? 27.562 9.156 2.041 1 93.31 219 GLU A C 1
ATOM 1809 O O . GLU A 1 219 ? 26.812 8.188 2.125 1 93.31 219 GLU A O 1
ATOM 1814 N N . ASN A 1 220 ? 28.891 9.062 2.186 1 92.25 220 ASN A N 1
ATOM 1815 C CA . ASN A 1 220 ? 29.531 7.746 2.229 1 92.25 220 ASN A CA 1
ATOM 1816 C C . ASN A 1 220 ? 29.25 7.031 3.547 1 92.25 220 ASN A C 1
ATOM 1818 O O . ASN A 1 220 ? 29.016 5.82 3.564 1 92.25 220 ASN A O 1
ATOM 1822 N N . PHE A 1 221 ? 29.203 7.855 4.598 1 92.5 221 PHE A N 1
ATOM 1823 C CA . PHE A 1 221 ? 28.938 7.305 5.918 1 92.5 221 PHE A CA 1
ATOM 1824 C C . PHE A 1 221 ? 27.547 6.691 5.984 1 92.5 221 PHE A C 1
ATOM 1826 O O . PHE A 1 221 ? 27.391 5.535 6.379 1 92.5 221 PHE A O 1
ATOM 1833 N N . PHE A 1 222 ? 26.641 7.434 5.539 1 94.19 222 PHE A N 1
ATOM 1834 C CA . PHE A 1 222 ? 25.25 6.988 5.641 1 94.19 222 PHE A CA 1
ATOM 1835 C C . PHE A 1 222 ? 24.953 5.934 4.586 1 94.19 222 PHE A C 1
ATOM 1837 O O . PHE A 1 222 ? 24.109 5.059 4.801 1 94.19 222 PHE A O 1
ATOM 1844 N N . SER A 1 223 ? 25.672 6.016 3.455 1 94.62 223 SER A N 1
ATOM 1845 C CA . SER A 1 223 ? 25.547 4.965 2.447 1 94.62 223 SER A CA 1
ATOM 1846 C C . SER A 1 223 ? 26.016 3.619 2.984 1 94.62 223 SER A C 1
ATOM 1848 O O . SER A 1 223 ? 25.406 2.586 2.717 1 94.62 223 SER A O 1
ATOM 1850 N N . LYS A 1 224 ? 27.078 3.676 3.783 1 94.38 224 LYS A N 1
ATOM 1851 C CA . LYS A 1 224 ? 27.625 2.449 4.367 1 94.38 224 LYS A CA 1
ATOM 1852 C C . LYS A 1 224 ? 26.656 1.872 5.406 1 94.38 224 LYS A C 1
ATOM 1854 O O . LYS A 1 224 ? 26.5 0.654 5.496 1 94.38 224 LYS A O 1
ATOM 1859 N N . GLN A 1 225 ? 26.047 2.762 6.125 1 93.94 225 GLN A N 1
ATOM 1860 C CA . GLN A 1 225 ? 25.078 2.314 7.109 1 93.94 225 GLN A CA 1
ATOM 1861 C C . GLN A 1 225 ? 23.891 1.644 6.438 1 93.94 225 GLN A C 1
ATOM 1863 O O . GLN A 1 225 ? 23.422 0.589 6.883 1 93.94 225 GLN A O 1
ATOM 1868 N N . PHE A 1 226 ? 23.469 2.291 5.363 1 95.06 226 PHE A N 1
ATOM 1869 C CA . PHE A 1 226 ? 22.344 1.735 4.617 1 95.06 226 PHE A CA 1
ATOM 1870 C C . PHE A 1 226 ? 22.719 0.396 3.996 1 95.06 226 PHE A C 1
ATOM 1872 O O . PHE A 1 226 ? 21.922 -0.538 3.988 1 95.06 226 PHE A O 1
ATOM 1879 N N . SER A 1 227 ? 23.938 0.346 3.488 1 95.56 227 SER A N 1
ATOM 1880 C CA . SER A 1 227 ? 24.422 -0.89 2.883 1 95.56 227 SER A CA 1
ATOM 1881 C C . SER A 1 227 ? 24.453 -2.029 3.896 1 95.56 227 SER A C 1
ATOM 1883 O O . SER A 1 227 ? 24.125 -3.17 3.564 1 95.56 227 SER A O 1
ATOM 1885 N N . TYR A 1 228 ? 24.766 -1.635 5.102 1 95.44 228 TYR A N 1
ATOM 1886 C CA . TYR A 1 228 ? 24.844 -2.646 6.152 1 95.44 228 TYR A CA 1
ATOM 1887 C C . TYR A 1 228 ? 23.453 -3.199 6.469 1 95.44 228 TYR A C 1
ATOM 1889 O O . TYR A 1 228 ? 23.266 -4.418 6.543 1 95.44 228 TYR A O 1
ATOM 1897 N N . ILE A 1 229 ? 22.5 -2.34 6.629 1 95.69 229 ILE A N 1
ATOM 1898 C CA . ILE A 1 229 ? 21.141 -2.754 6.953 1 95.69 229 ILE A CA 1
ATOM 1899 C C . ILE A 1 229 ? 20.547 -3.541 5.785 1 95.69 229 ILE A C 1
ATOM 1901 O O . ILE A 1 229 ? 19.812 -4.512 5.992 1 95.69 229 ILE A O 1
ATOM 1905 N N . SER A 1 230 ? 20.844 -3.082 4.609 1 95.62 230 SER A N 1
ATOM 1906 C CA . SER A 1 230 ? 20.422 -3.807 3.42 1 95.62 230 SER A CA 1
ATOM 1907 C C . SER A 1 230 ? 20.984 -5.223 3.398 1 95.62 230 SER A C 1
ATOM 1909 O O . SER A 1 230 ? 20.281 -6.168 3.031 1 95.62 230 SER A O 1
ATOM 1911 N N . TRP A 1 231 ? 22.203 -5.352 3.863 1 95.38 231 TRP A N 1
ATOM 1912 C CA . TRP A 1 231 ? 22.844 -6.664 3.92 1 95.38 231 TRP A CA 1
ATOM 1913 C C . TRP A 1 231 ? 22.156 -7.566 4.934 1 95.38 231 TRP A C 1
ATOM 1915 O O . TRP A 1 231 ? 21.969 -8.766 4.691 1 95.38 231 TRP A O 1
ATOM 1925 N N . ILE A 1 232 ? 21.781 -7.059 6 1 95.81 232 ILE A N 1
ATOM 1926 C CA . ILE A 1 232 ? 21.078 -7.832 7.023 1 95.81 232 ILE A CA 1
ATOM 1927 C C . ILE A 1 232 ? 19.75 -8.344 6.465 1 95.81 232 ILE A C 1
ATOM 1929 O O . ILE A 1 232 ? 19.391 -9.508 6.66 1 95.81 232 ILE A O 1
ATOM 1933 N N . TRP A 1 233 ? 19.047 -7.484 5.742 1 95.69 233 TRP A N 1
ATOM 1934 C CA . TRP A 1 233 ? 17.781 -7.875 5.152 1 95.69 233 TRP A CA 1
ATOM 1935 C C . TRP A 1 233 ? 17.969 -8.984 4.129 1 95.69 233 TRP A C 1
ATOM 1937 O O . TRP A 1 233 ? 17.234 -9.977 4.125 1 95.69 233 TRP A O 1
ATOM 1947 N N . VAL A 1 234 ? 18.984 -8.844 3.285 1 95.75 234 VAL A N 1
ATOM 1948 C CA . VAL A 1 234 ? 19.219 -9.828 2.238 1 95.75 234 VAL A CA 1
ATOM 1949 C C . VAL A 1 234 ? 19.562 -11.18 2.869 1 95.75 234 VAL A C 1
ATOM 1951 O O . VAL A 1 234 ? 19.125 -12.227 2.385 1 95.75 234 VAL A O 1
ATOM 1954 N N . LYS A 1 235 ? 20.328 -11.125 3.934 1 95.88 235 LYS A N 1
ATOM 1955 C CA . LYS A 1 235 ? 20.688 -12.359 4.621 1 95.88 235 LYS A CA 1
ATOM 1956 C C . LYS A 1 235 ? 19.453 -13.07 5.156 1 95.88 235 LYS A C 1
ATOM 1958 O O . LYS A 1 235 ? 19.312 -14.289 5.008 1 95.88 235 LYS A O 1
ATOM 1963 N N . LYS A 1 236 ? 18.578 -12.328 5.785 1 96.19 236 LYS A N 1
ATOM 1964 C CA . LYS A 1 236 ? 17.328 -12.898 6.309 1 96.19 236 LYS A CA 1
ATOM 1965 C C . LYS A 1 236 ? 16.422 -13.367 5.176 1 96.19 236 LYS A C 1
ATOM 1967 O O . LYS A 1 236 ? 15.781 -14.414 5.281 1 96.19 236 LYS A O 1
ATOM 1972 N N . LYS A 1 237 ? 16.344 -12.602 4.133 1 94.5 237 LYS A N 1
ATOM 1973 C CA . LYS A 1 237 ? 15.531 -12.953 2.973 1 94.5 237 LYS A CA 1
ATOM 1974 C C . LYS A 1 237 ? 16.047 -14.219 2.299 1 94.5 237 LYS A C 1
ATOM 1976 O O . LYS A 1 237 ? 15.266 -15.07 1.879 1 94.5 237 LYS A O 1
ATOM 1981 N N . ASN A 1 238 ? 17.391 -14.312 2.17 1 94.62 238 ASN A N 1
ATOM 1982 C CA . ASN A 1 238 ? 17.984 -15.516 1.598 1 94.62 238 ASN A CA 1
ATOM 1983 C C . ASN A 1 238 ? 17.688 -16.75 2.439 1 94.62 238 ASN A C 1
ATOM 1985 O O . ASN A 1 238 ? 17.438 -17.828 1.897 1 94.62 238 ASN A O 1
ATOM 1989 N N . ARG A 1 239 ? 17.719 -16.594 3.686 1 94.56 239 ARG A N 1
ATOM 1990 C CA . ARG A 1 239 ? 17.375 -17.719 4.566 1 94.56 239 ARG A CA 1
ATOM 1991 C C . ARG A 1 239 ? 15.922 -18.141 4.379 1 94.56 239 ARG A C 1
ATOM 1993 O O . ARG A 1 239 ? 15.625 -19.328 4.309 1 94.56 239 ARG A O 1
ATOM 2000 N N . LEU A 1 240 ? 15.031 -17.188 4.312 1 93 240 LEU A N 1
ATOM 2001 C CA . LEU A 1 240 ? 13.625 -17.469 4.062 1 93 240 LEU A CA 1
ATOM 2002 C C . LEU A 1 240 ? 13.438 -18.188 2.73 1 93 240 LEU A C 1
ATOM 2004 O O . LEU A 1 240 ? 12.727 -19.188 2.658 1 93 240 LEU A O 1
ATOM 2008 N N . ASN A 1 241 ? 14.133 -17.672 1.719 1 91.75 241 ASN A N 1
ATOM 2009 C CA . ASN A 1 241 ? 14.031 -18.281 0.394 1 91.75 241 ASN A CA 1
ATOM 2010 C C . ASN A 1 241 ? 14.617 -19.688 0.374 1 91.75 241 ASN A C 1
ATOM 2012 O O . ASN A 1 241 ? 14.102 -20.562 -0.326 1 91.75 241 ASN A O 1
ATOM 2016 N N . MET A 1 242 ? 15.648 -19.891 1.089 1 91.88 242 MET A N 1
ATOM 2017 C CA . MET A 1 242 ? 16.234 -21.219 1.195 1 91.88 242 MET A CA 1
ATOM 2018 C C . MET A 1 242 ? 15.258 -22.203 1.818 1 91.88 242 MET A C 1
ATOM 2020 O O . MET A 1 242 ? 15.102 -23.328 1.33 1 91.88 242 MET A O 1
ATOM 2024 N N . LEU A 1 243 ? 14.609 -21.812 2.869 1 90.38 243 LEU A N 1
ATOM 2025 C CA . LEU A 1 243 ? 13.633 -22.672 3.537 1 90.38 243 LEU A CA 1
ATOM 2026 C C . LEU A 1 243 ? 12.438 -22.938 2.627 1 90.38 243 LEU A C 1
ATOM 2028 O O . LEU A 1 243 ? 11.969 -24.078 2.543 1 90.38 243 LEU A O 1
ATOM 2032 N N . ASN A 1 244 ? 12.008 -21.891 1.941 1 87.88 244 ASN A N 1
ATOM 2033 C CA . ASN A 1 244 ? 10.93 -22.047 0.97 1 87.88 244 ASN A CA 1
ATOM 2034 C C . ASN A 1 244 ? 11.305 -23.047 -0.12 1 87.88 244 ASN A C 1
ATOM 2036 O O . ASN A 1 244 ? 10.531 -23.953 -0.434 1 87.88 244 ASN A O 1
ATOM 2040 N N . GLN A 1 245 ? 12.445 -22.859 -0.644 1 87.75 245 GLN A N 1
ATOM 2041 C CA . GLN A 1 245 ? 12.914 -23.734 -1.712 1 87.75 245 GLN A CA 1
ATOM 2042 C C . GLN A 1 245 ? 13.094 -25.172 -1.213 1 87.75 245 GLN A C 1
ATOM 2044 O O . GLN A 1 245 ? 12.758 -26.125 -1.918 1 87.75 245 GLN A O 1
ATOM 2049 N N . SER A 1 246 ? 13.609 -25.328 0.004 1 89.31 246 SER A N 1
ATOM 2050 C CA . SER A 1 246 ? 13.766 -26.656 0.595 1 89.31 246 SER A CA 1
ATOM 2051 C C . SER A 1 246 ? 12.422 -27.344 0.759 1 89.31 246 SER A C 1
ATOM 2053 O O . SER A 1 246 ? 12.289 -28.531 0.459 1 89.31 246 SER A O 1
ATOM 2055 N N . ALA A 1 247 ? 11.469 -26.641 1.266 1 85.62 247 ALA A N 1
ATOM 2056 C CA . ALA A 1 247 ? 10.133 -27.203 1.423 1 85.62 247 ALA A CA 1
ATOM 2057 C C . ALA A 1 247 ? 9.555 -27.625 0.076 1 85.62 247 ALA A C 1
ATOM 2059 O O . ALA A 1 247 ? 9.039 -28.734 -0.06 1 85.62 247 ALA A O 1
ATOM 2060 N N . GLU A 1 248 ? 9.68 -26.75 -0.925 1 84.06 248 GLU A N 1
ATOM 2061 C CA . GLU A 1 248 ? 9.172 -27.031 -2.264 1 84.06 248 GLU A CA 1
ATOM 2062 C C . GLU A 1 248 ? 9.859 -28.234 -2.881 1 84.06 248 GLU A C 1
ATOM 2064 O O . GLU A 1 248 ? 9.203 -29.109 -3.459 1 84.06 248 GLU A O 1
ATOM 2069 N N . ASP A 1 249 ? 11.133 -28.25 -2.773 1 85.69 249 ASP A N 1
ATOM 2070 C CA . ASP A 1 249 ? 11.906 -29.344 -3.377 1 85.69 249 ASP A CA 1
ATOM 2071 C C . ASP A 1 249 ? 11.633 -30.672 -2.668 1 85.69 249 ASP A C 1
ATOM 2073 O O . ASP A 1 249 ? 11.609 -31.719 -3.303 1 85.69 249 ASP A O 1
ATOM 2077 N N . PHE A 1 250 ? 11.5 -30.609 -1.456 1 85.88 250 PHE A N 1
ATOM 2078 C CA . PHE A 1 250 ? 11.18 -31.828 -0.727 1 85.88 250 PHE A CA 1
ATOM 2079 C C . PHE A 1 250 ? 9.812 -32.375 -1.136 1 85.88 250 PHE A C 1
ATOM 2081 O O . PHE A 1 250 ? 9.648 -33.562 -1.332 1 85.88 250 PHE A O 1
ATOM 2088 N N . MET A 1 251 ? 8.883 -31.531 -1.194 1 84.25 251 MET A N 1
ATOM 2089 C CA . MET A 1 251 ? 7.562 -31.938 -1.664 1 84.25 251 MET A CA 1
ATOM 2090 C C . MET A 1 251 ? 7.637 -32.5 -3.082 1 84.25 251 MET A C 1
ATOM 2092 O O . MET A 1 251 ? 7.02 -33.531 -3.383 1 84.25 251 MET A O 1
ATOM 2096 N N . SER A 1 252 ? 8.375 -31.781 -3.914 1 86.19 252 SER A N 1
ATOM 2097 C CA . SER A 1 252 ? 8.539 -32.25 -5.293 1 86.19 252 SER A CA 1
ATOM 2098 C C . SER A 1 252 ? 9.219 -33.594 -5.355 1 86.19 252 SER A C 1
ATOM 2100 O O . SER A 1 252 ? 8.875 -34.438 -6.203 1 86.19 252 SER A O 1
ATOM 2102 N N . PHE A 1 253 ? 10.117 -33.812 -4.465 1 87.88 253 PHE A N 1
ATOM 2103 C CA . PHE A 1 253 ? 10.812 -35.094 -4.418 1 87.88 253 PHE A CA 1
ATOM 2104 C C . PHE A 1 253 ? 9.844 -36.25 -4.121 1 87.88 253 PHE A C 1
ATOM 2106 O O . PHE A 1 253 ? 9.859 -37.281 -4.797 1 87.88 253 PHE A O 1
ATOM 2113 N N . ILE A 1 254 ? 9.047 -36.031 -3.146 1 86 254 ILE A N 1
ATOM 2114 C CA . ILE A 1 254 ? 8.07 -37.062 -2.791 1 86 254 ILE A CA 1
ATOM 2115 C C . ILE A 1 254 ? 7.109 -37.281 -3.955 1 86 254 ILE A C 1
ATOM 2117 O O . ILE A 1 254 ? 6.805 -38.438 -4.309 1 86 254 ILE A O 1
ATOM 2121 N N . TYR A 1 255 ? 6.719 -36.25 -4.594 1 84.88 255 TYR A N 1
ATOM 2122 C CA . TYR A 1 255 ? 5.793 -36.25 -5.719 1 84.88 255 TYR A CA 1
ATOM 2123 C C . TYR A 1 255 ? 6.375 -37.062 -6.887 1 84.88 255 TYR A C 1
ATOM 2125 O O . TYR A 1 255 ? 5.66 -37.781 -7.559 1 84.88 255 TYR A O 1
ATOM 2133 N N . GLU A 1 256 ? 7.625 -36.844 -7.074 1 88.31 256 GLU A N 1
ATOM 2134 C CA . GLU A 1 256 ? 8.273 -37.5 -8.219 1 88.31 256 GLU A CA 1
ATOM 2135 C C . GLU A 1 256 ? 8.68 -38.938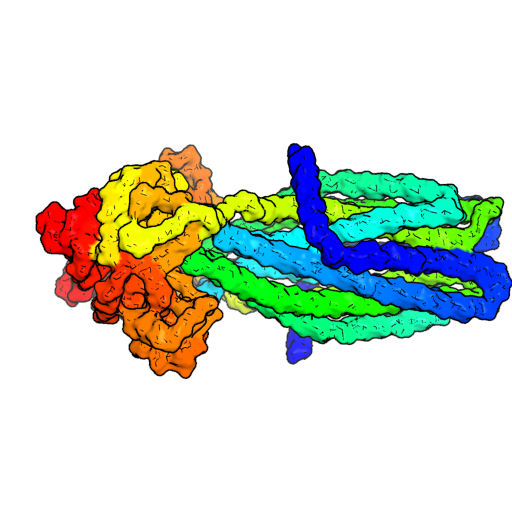 -7.891 1 88.31 256 GLU A C 1
ATOM 2137 O O . GLU A 1 256 ? 8.891 -39.75 -8.797 1 88.31 256 GLU A O 1
ATOM 2142 N N . LEU A 1 257 ? 8.812 -39.219 -6.641 1 89.94 257 LEU A N 1
ATOM 2143 C CA . LEU A 1 257 ? 9.227 -40.562 -6.223 1 89.94 257 LEU A CA 1
ATOM 2144 C C . LEU A 1 257 ? 8.078 -41.531 -6.363 1 89.94 257 LEU A C 1
ATOM 2146 O O . LEU A 1 257 ? 8.297 -42.719 -6.656 1 89.94 257 LEU A O 1
ATOM 2150 N N . ILE A 1 258 ? 6.93 -41.125 -6.27 1 89.94 258 ILE A N 1
ATOM 2151 C CA . ILE A 1 258 ? 5.762 -42 -6.27 1 89.94 258 ILE A CA 1
ATOM 2152 C C . ILE A 1 258 ? 5.609 -42.656 -7.641 1 89.94 258 ILE A C 1
ATOM 2154 O O . ILE A 1 258 ? 5.48 -43.875 -7.742 1 89.94 258 ILE A O 1
ATOM 2158 N N . PRO A 1 259 ? 5.664 -41.844 -8.734 1 90.38 259 PRO A N 1
ATOM 2159 C CA . PRO A 1 259 ? 5.57 -42.5 -10.047 1 90.38 259 PRO A CA 1
ATOM 2160 C C . PRO A 1 259 ? 6.645 -43.562 -10.266 1 90.38 259 PRO A C 1
ATOM 2162 O O . PRO A 1 259 ? 6.391 -44.562 -10.922 1 90.38 259 PRO A O 1
ATOM 2165 N N . VAL A 1 260 ? 7.797 -43.344 -9.719 1 92.19 260 VAL A N 1
ATOM 2166 C CA . VAL A 1 260 ? 8.891 -44.312 -9.875 1 92.19 260 VAL A CA 1
ATOM 2167 C C . VAL A 1 260 ? 8.531 -45.625 -9.18 1 92.19 260 VAL A C 1
ATOM 2169 O O . VAL A 1 260 ? 8.727 -46.688 -9.742 1 92.19 260 VAL A O 1
ATOM 2172 N N . LEU A 1 261 ? 8.031 -45.5 -8.016 1 93.31 261 LEU A N 1
ATOM 2173 C CA . LEU A 1 261 ? 7.648 -46.688 -7.258 1 93.31 261 LEU A CA 1
ATOM 2174 C C . LEU A 1 261 ? 6.488 -47.438 -7.934 1 93.31 261 LEU A C 1
ATOM 2176 O O . LEU A 1 261 ? 6.461 -48.656 -7.977 1 93.31 261 LEU A O 1
ATOM 2180 N N . ILE A 1 262 ? 5.609 -46.656 -8.422 1 93.25 262 ILE A N 1
ATOM 2181 C CA . ILE A 1 262 ? 4.445 -47.219 -9.094 1 93.25 262 ILE A CA 1
ATOM 2182 C C . ILE A 1 262 ? 4.883 -47.938 -10.383 1 93.25 262 ILE A C 1
ATOM 2184 O O . ILE A 1 262 ? 4.438 -49.031 -10.68 1 93.25 262 ILE A O 1
ATOM 2188 N N . LEU A 1 263 ? 5.711 -47.281 -11.156 1 93.56 263 LEU A N 1
ATOM 2189 C CA . LEU A 1 263 ? 6.207 -47.875 -12.391 1 93.56 263 LEU A CA 1
ATOM 2190 C C . LEU A 1 263 ? 7.012 -49.125 -12.102 1 93.56 263 LEU A C 1
ATOM 2192 O O . LEU A 1 263 ? 6.863 -50.125 -12.797 1 93.56 263 LEU A O 1
ATOM 2196 N N . GLY A 1 264 ? 7.887 -49.031 -11.109 1 93.88 264 GLY A N 1
ATOM 2197 C CA . GLY A 1 264 ? 8.664 -50.219 -10.75 1 93.88 264 GLY A CA 1
ATOM 2198 C C . GLY A 1 264 ? 7.809 -51.375 -10.289 1 93.88 264 GLY A C 1
ATOM 2199 O O . GLY A 1 264 ? 7.91 -52.5 -10.828 1 93.88 264 GLY A O 1
ATOM 2200 N N . TYR A 1 265 ? 6.961 -51.094 -9.344 1 93.94 265 TYR A N 1
ATOM 2201 C CA . TYR A 1 265 ? 6.098 -52.156 -8.82 1 93.94 265 TYR A CA 1
ATOM 2202 C C . TYR A 1 265 ? 5.066 -52.562 -9.859 1 93.94 265 TYR A C 1
ATOM 2204 O O . TYR A 1 265 ? 4.684 -53.75 -9.914 1 93.94 265 TYR A O 1
ATOM 2212 N N . GLY A 1 266 ? 4.543 -51.625 -10.57 1 93.88 266 GLY A N 1
ATOM 2213 C CA . GLY A 1 266 ? 3.633 -51.969 -11.648 1 93.88 266 GLY A CA 1
ATOM 2214 C C . GLY A 1 266 ? 4.246 -52.906 -12.672 1 93.88 266 GLY A C 1
ATOM 2215 O O . GLY A 1 266 ? 3.586 -53.812 -13.156 1 93.88 266 GLY A O 1
ATOM 2216 N N . ALA A 1 267 ? 5.48 -52.656 -13.023 1 94.12 267 ALA A N 1
ATOM 2217 C CA . ALA A 1 267 ? 6.191 -53.562 -13.938 1 94.12 267 ALA A CA 1
ATOM 2218 C C . ALA A 1 267 ? 6.285 -54.969 -13.359 1 94.12 267 ALA A C 1
ATOM 2220 O O . ALA A 1 267 ? 6.133 -55.938 -14.078 1 94.12 267 ALA A O 1
ATOM 2221 N N . TYR A 1 268 ? 6.551 -54.969 -12.086 1 93.88 268 TYR A N 1
ATOM 2222 C CA . TYR A 1 268 ? 6.609 -56.25 -11.391 1 93.88 268 TYR A CA 1
ATOM 2223 C C . TYR A 1 268 ? 5.277 -57 -11.492 1 93.88 268 TYR A C 1
ATOM 2225 O O . TYR A 1 268 ? 5.242 -58.188 -11.789 1 93.88 268 TYR A O 1
ATOM 2233 N N . LEU A 1 269 ? 4.203 -56.375 -11.305 1 94.06 269 LEU A N 1
ATOM 2234 C CA . LEU A 1 269 ? 2.873 -56.969 -11.359 1 94.06 269 LEU A CA 1
ATOM 2235 C C . LEU A 1 269 ? 2.535 -57.406 -12.773 1 94.06 269 LEU A C 1
ATOM 2237 O O . LEU A 1 269 ? 1.886 -58.438 -12.969 1 94.06 269 LEU A O 1
ATOM 2241 N N . ILE A 1 270 ? 2.91 -56.625 -13.742 1 92.81 270 ILE A N 1
ATOM 2242 C CA . ILE A 1 270 ? 2.639 -56.969 -15.141 1 92.81 270 ILE A CA 1
ATOM 2243 C C . ILE A 1 270 ? 3.402 -58.219 -15.531 1 92.81 270 ILE A C 1
ATOM 2245 O O . ILE A 1 270 ? 2.854 -59.094 -16.203 1 92.81 270 ILE A O 1
ATOM 2249 N N . LEU A 1 271 ? 4.68 -58.281 -15.18 1 92.38 271 LEU A N 1
ATOM 2250 C CA . LEU A 1 271 ? 5.508 -59.438 -15.523 1 92.38 271 LEU A CA 1
ATOM 2251 C C . LEU A 1 271 ? 5.004 -60.688 -14.828 1 92.38 271 LEU A C 1
ATOM 2253 O O . LEU A 1 271 ? 5.16 -61.812 -15.344 1 92.38 271 LEU A O 1
ATOM 2257 N N . LYS A 1 272 ? 4.383 -60.531 -13.672 1 93 272 LYS A N 1
ATOM 2258 C CA . LYS A 1 272 ? 3.791 -61.656 -12.969 1 93 272 LYS A CA 1
ATOM 2259 C C . LYS A 1 272 ? 2.402 -62 -13.516 1 93 272 LYS A C 1
ATOM 2261 O O . LYS A 1 272 ? 1.806 -63 -13.148 1 93 272 LYS A O 1
ATOM 2266 N N . GLY A 1 273 ? 1.836 -61.125 -14.297 1 90.5 273 GLY A N 1
ATOM 2267 C CA . GLY A 1 273 ? 0.554 -61.344 -14.945 1 90.5 273 GLY A CA 1
ATOM 2268 C C . GLY A 1 273 ? -0.621 -60.812 -14.148 1 90.5 273 GLY A C 1
ATOM 2269 O O . GLY A 1 273 ? -1.775 -61.125 -14.461 1 90.5 273 GLY A O 1
ATOM 2270 N N . ASN A 1 274 ? -0.387 -60 -13.18 1 91.31 274 ASN A N 1
ATOM 2271 C CA . ASN A 1 274 ? -1.44 -59.531 -12.281 1 91.31 274 ASN A CA 1
ATOM 2272 C C . ASN A 1 274 ? -1.947 -58.156 -12.688 1 91.31 274 ASN A C 1
ATOM 2274 O O . ASN A 1 274 ? -2.875 -57.625 -12.07 1 91.31 274 ASN A O 1
ATOM 2278 N N . ALA A 1 275 ? -1.372 -57.562 -13.656 1 91.88 275 ALA A N 1
ATOM 2279 C CA . ALA A 1 275 ? -1.798 -56.25 -14.125 1 91.88 275 ALA A CA 1
ATOM 2280 C C . ALA A 1 275 ? -1.498 -56.062 -15.609 1 91.88 275 ALA A C 1
ATOM 2282 O O . ALA A 1 275 ? -0.689 -56.812 -16.188 1 91.88 275 ALA A O 1
ATOM 2283 N N . THR A 1 276 ? -2.236 -55.156 -16.188 1 91.88 276 THR A N 1
ATOM 2284 C CA . THR A 1 276 ? -2 -54.875 -17.594 1 91.88 276 THR A CA 1
ATOM 2285 C C . THR A 1 276 ? -1.227 -53.562 -17.75 1 91.88 276 THR A C 1
ATOM 2287 O O . THR A 1 276 ? -1.11 -52.781 -16.812 1 91.88 276 THR A O 1
ATOM 2290 N N . LEU A 1 277 ? -0.644 -53.5 -18.938 1 90.69 277 LEU A N 1
ATOM 2291 C CA . LEU A 1 277 ? 0.092 -52.25 -19.234 1 90.69 277 LEU A CA 1
ATOM 2292 C C . LEU A 1 277 ? -0.839 -51.062 -19.234 1 90.69 277 LEU A C 1
ATOM 2294 O O . LEU A 1 277 ? -0.455 -49.969 -18.781 1 90.69 277 LEU A O 1
ATOM 2298 N N . GLY A 1 278 ? -1.985 -51.219 -19.719 1 89.69 278 GLY A N 1
ATOM 2299 C CA . GLY A 1 278 ? -2.977 -50.156 -19.688 1 89.69 278 GLY A CA 1
ATOM 2300 C C . GLY A 1 278 ? -3.322 -49.719 -18.281 1 89.69 278 GLY A C 1
ATOM 2301 O O . GLY A 1 278 ? -3.469 -48.531 -18.031 1 89.69 278 GLY A O 1
ATOM 2302 N N . THR A 1 279 ? -3.443 -50.688 -17.438 1 91.19 279 THR A N 1
ATOM 2303 C CA . THR A 1 279 ? -3.725 -50.375 -16.047 1 91.19 279 THR A CA 1
ATOM 2304 C C . THR A 1 279 ? -2.59 -49.562 -15.438 1 91.19 279 THR A C 1
ATOM 2306 O O . THR A 1 279 ? -2.834 -48.594 -14.711 1 91.19 279 THR A O 1
ATOM 2309 N N . LEU A 1 280 ? -1.405 -49.906 -15.734 1 91.62 280 LEU A N 1
ATOM 2310 C CA . LEU A 1 280 ? -0.249 -49.156 -15.211 1 91.62 280 LEU A CA 1
ATOM 2311 C C . LEU A 1 280 ? -0.215 -47.75 -15.75 1 91.62 280 LEU A C 1
ATOM 2313 O O . LEU A 1 280 ? -0.014 -46.781 -14.984 1 91.62 280 LEU A O 1
ATOM 2317 N N . MET A 1 281 ? -0.436 -47.562 -16.984 1 88.75 281 MET A N 1
ATOM 2318 C CA . MET A 1 281 ? -0.384 -46.219 -17.594 1 88.75 281 MET A CA 1
ATOM 2319 C C . MET A 1 281 ? -1.564 -45.375 -17.141 1 88.75 281 MET A C 1
ATOM 2321 O O . MET A 1 281 ? -1.425 -44.156 -16.953 1 88.75 281 MET A O 1
ATOM 2325 N N . GLY A 1 282 ? -2.678 -46.062 -17.109 1 87.19 282 GLY A N 1
ATOM 2326 C CA . GLY A 1 282 ? -3.799 -45.375 -16.516 1 87.19 282 GLY A CA 1
ATOM 2327 C C . GLY A 1 282 ? -3.525 -44.906 -15.102 1 87.19 282 GLY A C 1
ATOM 2328 O O . GLY A 1 282 ? -3.83 -43.75 -14.75 1 87.19 282 GLY A O 1
ATOM 2329 N N . PHE A 1 283 ? -2.965 -45.781 -14.328 1 90 283 PHE A N 1
ATOM 2330 C CA . PHE A 1 283 ? -2.598 -45.438 -12.953 1 90 283 PHE A CA 1
ATOM 2331 C C . PHE A 1 283 ? -1.609 -44.281 -12.93 1 90 283 PHE A C 1
ATOM 2333 O O . PHE A 1 283 ? -1.763 -43.344 -12.133 1 90 283 PHE A O 1
ATOM 2340 N N . TYR A 1 284 ? -0.685 -44.312 -13.797 1 88.06 284 TYR A N 1
ATOM 2341 C CA . TYR A 1 284 ? 0.326 -43.281 -13.914 1 88.06 284 TYR A CA 1
ATOM 2342 C C . TYR A 1 284 ? -0.313 -41.938 -14.25 1 88.06 284 TYR A C 1
ATOM 2344 O O . TYR A 1 284 ? 0.068 -40.906 -13.695 1 88.06 284 TYR A O 1
ATOM 2352 N N . ALA A 1 285 ? -1.28 -41.969 -15.062 1 87.19 285 ALA A N 1
ATOM 2353 C CA . ALA A 1 285 ? -1.957 -40.75 -15.484 1 87.19 285 ALA A CA 1
ATOM 2354 C C . ALA A 1 285 ? -2.785 -40.156 -14.352 1 87.19 285 ALA A C 1
ATOM 2356 O O . ALA A 1 285 ? -3.023 -38.938 -14.312 1 87.19 285 ALA A O 1
ATOM 2357 N N . TYR A 1 286 ? -3.195 -41 -13.391 1 89.25 286 TYR A N 1
ATOM 2358 C CA . TYR A 1 286 ? -4.051 -40.562 -12.297 1 89.25 286 TYR A CA 1
ATOM 2359 C C . TYR A 1 286 ? -3.219 -39.969 -11.148 1 89.25 286 TYR A C 1
ATOM 2361 O O . TYR A 1 286 ? -3.75 -39.312 -10.258 1 89.25 286 TYR A O 1
ATOM 2369 N N . LEU A 1 287 ? -1.978 -40.188 -11.148 1 85.81 287 LEU A N 1
ATOM 2370 C CA . LEU A 1 287 ? -1.153 -39.812 -10 1 85.81 287 LEU A CA 1
ATOM 2371 C C . LEU A 1 287 ? -1.195 -38.312 -9.758 1 85.81 287 LEU A C 1
ATOM 2373 O O . LEU A 1 287 ? -1.311 -37.875 -8.617 1 85.81 287 LEU A O 1
ATOM 2377 N N . GLY A 1 288 ? -1.159 -37.625 -10.922 1 81.75 288 GLY A N 1
ATOM 2378 C CA . GLY A 1 288 ? -1.221 -36.188 -10.781 1 81.75 288 GLY A CA 1
ATOM 2379 C C . GLY A 1 288 ? -2.504 -35.688 -10.125 1 81.75 288 GLY A C 1
ATOM 2380 O O . GLY A 1 288 ? -2.512 -34.688 -9.445 1 81.75 288 GLY A O 1
ATOM 2381 N N . TRP A 1 289 ? -3.508 -36.406 -10.203 1 85.5 289 TRP A N 1
ATOM 2382 C CA . TRP A 1 289 ? -4.832 -36 -9.734 1 85.5 289 TRP A CA 1
ATOM 2383 C C . TRP A 1 289 ? -4.938 -36.188 -8.219 1 85.5 289 TRP A C 1
ATOM 2385 O O . TRP A 1 289 ? -5.84 -35.625 -7.586 1 85.5 289 TRP A O 1
ATOM 2395 N N . ILE A 1 290 ? -4.098 -36.938 -7.605 1 84.69 290 ILE A N 1
ATOM 2396 C CA . ILE A 1 290 ? -4.137 -37.125 -6.16 1 84.69 290 ILE A CA 1
ATOM 2397 C C . ILE A 1 290 ? -3.332 -36.031 -5.469 1 84.69 290 ILE A C 1
ATOM 2399 O O . ILE A 1 290 ? -3.703 -35.562 -4.391 1 84.69 290 ILE A O 1
ATOM 2403 N N . PHE A 1 291 ? -2.375 -35.562 -6.102 1 81.25 291 PHE A N 1
ATOM 2404 C CA . PHE A 1 291 ? -1.459 -34.625 -5.434 1 81.25 291 PHE A CA 1
ATOM 2405 C C . PHE A 1 291 ? -1.965 -33.188 -5.523 1 81.25 291 PHE A C 1
ATOM 2407 O O . PHE A 1 291 ? -1.735 -32.406 -4.617 1 81.25 291 PHE A O 1
ATOM 2414 N N . THR A 1 292 ? -2.641 -32.969 -6.617 1 83.62 292 THR A N 1
ATOM 2415 C CA . THR A 1 292 ? -3.105 -31.609 -6.824 1 83.62 292 THR A CA 1
ATOM 2416 C C . THR A 1 292 ? -4.062 -31.188 -5.711 1 83.62 292 THR A C 1
ATOM 2418 O O . THR A 1 292 ? -3.881 -30.141 -5.094 1 83.62 292 THR A O 1
ATOM 2421 N N . PRO A 1 293 ? -5.031 -32 -5.363 1 86.44 293 PRO A N 1
ATOM 2422 C CA . PRO A 1 293 ? -5.926 -31.625 -4.262 1 86.44 293 PRO A CA 1
ATOM 2423 C C . PRO A 1 293 ? -5.191 -31.469 -2.934 1 86.44 293 PRO A C 1
ATOM 2425 O O . PRO A 1 293 ? -5.535 -30.594 -2.135 1 86.44 293 PRO A O 1
ATOM 2428 N N . ILE A 1 294 ? -4.215 -32.281 -2.715 1 82.62 294 ILE A N 1
ATOM 2429 C CA . ILE A 1 294 ? -3.455 -32.188 -1.473 1 82.62 294 ILE A CA 1
ATOM 2430 C C . ILE A 1 294 ? -2.686 -30.859 -1.431 1 82.62 294 ILE A C 1
ATOM 2432 O O . ILE A 1 294 ? -2.668 -30.172 -0.405 1 82.62 294 ILE A O 1
ATOM 2436 N N . ARG A 1 295 ? -2.096 -30.594 -2.594 1 79.88 295 ARG A N 1
ATOM 2437 C CA . ARG A 1 295 ? -1.372 -29.328 -2.705 1 79.88 295 ARG A CA 1
ATOM 2438 C C . ARG A 1 295 ? -2.312 -28.141 -2.527 1 79.88 295 ARG A C 1
ATOM 2440 O O . ARG A 1 295 ? -2 -27.203 -1.798 1 79.88 295 ARG A O 1
ATOM 2447 N N . ASN A 1 296 ? -3.451 -28.188 -3.168 1 85.25 296 ASN A N 1
ATOM 2448 C CA . ASN A 1 296 ? -4.441 -27.125 -3.076 1 85.25 296 ASN A CA 1
ATOM 2449 C C . ASN A 1 296 ? -4.934 -26.938 -1.646 1 85.25 296 ASN A C 1
ATOM 2451 O O . ASN A 1 296 ? -5.023 -25.812 -1.156 1 85.25 296 ASN A O 1
ATOM 2455 N N . LEU A 1 297 ? -5.219 -28.031 -1.01 1 84 297 LEU A N 1
ATOM 2456 C CA . LEU A 1 297 ? -5.73 -27.984 0.355 1 84 297 LEU A CA 1
ATOM 2457 C C . LEU A 1 297 ? -4.676 -27.438 1.311 1 84 297 LEU A C 1
ATOM 2459 O O . LEU A 1 297 ? -4.996 -26.688 2.234 1 84 297 LEU A O 1
ATOM 2463 N N . SER A 1 298 ? -3.473 -27.844 1.094 1 77.75 298 SER A N 1
ATOM 2464 C CA . SER A 1 298 ? -2.385 -27.328 1.921 1 77.75 298 SER A CA 1
ATOM 2465 C C . SER A 1 298 ? -2.201 -25.828 1.725 1 77.75 298 SER A C 1
ATOM 2467 O O . SER A 1 298 ? -2.047 -25.078 2.695 1 77.75 298 SER A O 1
ATOM 2469 N N . SER A 1 299 ? -2.164 -25.453 0.43 1 77.75 299 SER A N 1
ATOM 2470 C CA . SER A 1 299 ? -2.049 -24.031 0.119 1 77.75 299 SER A CA 1
ATOM 2471 C C . SER A 1 299 ? -3.221 -23.25 0.692 1 77.75 299 SER A C 1
ATOM 2473 O O . SER A 1 299 ? -3.039 -22.141 1.214 1 77.75 299 SER A O 1
ATOM 2475 N N . PHE A 1 300 ? -4.363 -23.812 0.575 1 81.62 300 PHE A N 1
ATOM 2476 C CA . PHE A 1 300 ? -5.566 -23.203 1.122 1 81.62 300 PHE A CA 1
ATOM 2477 C C . PHE A 1 300 ? -5.453 -23.047 2.635 1 81.62 300 PHE A C 1
ATOM 2479 O O . PHE A 1 300 ? -5.879 -22.031 3.191 1 81.62 300 PHE A O 1
ATOM 2486 N N . TYR A 1 301 ? -4.922 -23.984 3.221 1 77.94 301 TYR A N 1
ATOM 2487 C CA . TYR A 1 301 ? -4.758 -23.938 4.668 1 77.94 301 TYR A CA 1
ATOM 2488 C C . TYR A 1 301 ? -3.838 -22.797 5.074 1 77.94 301 TYR A C 1
ATOM 2490 O O . TYR A 1 301 ? -4.125 -22.062 6.027 1 77.94 301 TYR A O 1
ATOM 2498 N N . ILE A 1 302 ? -2.779 -22.672 4.406 1 73.06 302 ILE A N 1
ATOM 2499 C CA . ILE A 1 302 ? -1.837 -21.578 4.684 1 73.06 302 ILE A CA 1
ATOM 2500 C C . ILE A 1 302 ? -2.518 -20.234 4.465 1 73.06 302 ILE A C 1
ATOM 2502 O O . ILE A 1 302 ? -2.418 -19.344 5.309 1 73.06 302 ILE A O 1
ATOM 2506 N N . GLN A 1 303 ? -3.219 -20.156 3.375 1 76.75 303 GLN A N 1
ATOM 2507 C CA . GLN A 1 303 ? -3.936 -18.922 3.064 1 76.75 303 GLN A CA 1
ATOM 2508 C C . GLN A 1 303 ? -5.008 -18.641 4.113 1 76.75 303 GLN A C 1
ATOM 2510 O O . GLN A 1 303 ? -5.207 -17.484 4.496 1 76.75 303 GLN A O 1
ATOM 2515 N N . MET A 1 304 ? -5.641 -19.609 4.57 1 80.19 304 MET A N 1
ATOM 2516 C CA . MET A 1 304 ? -6.695 -19.484 5.57 1 80.19 304 MET A CA 1
ATOM 2517 C C . MET A 1 304 ? -6.141 -18.922 6.875 1 80.19 304 MET A C 1
ATOM 2519 O O . MET A 1 304 ? -6.816 -18.156 7.562 1 80.19 304 MET A O 1
ATOM 2523 N N . GLN A 1 305 ? -4.98 -19.328 7.156 1 75.75 305 GLN A N 1
ATOM 2524 C CA . GLN A 1 305 ? -4.367 -18.797 8.375 1 75.75 305 GLN A CA 1
ATOM 2525 C C . GLN A 1 305 ? -4.102 -17.297 8.258 1 75.75 305 GLN A C 1
ATOM 2527 O O . GLN A 1 305 ? -4.309 -16.547 9.219 1 75.75 305 GLN A O 1
ATOM 2532 N N . ARG A 1 306 ? -3.707 -16.906 7.102 1 74.94 306 ARG A N 1
ATOM 2533 C CA . ARG A 1 306 ? -3.496 -15.484 6.855 1 74.94 306 ARG A CA 1
ATOM 2534 C C . ARG A 1 306 ? -4.816 -14.727 6.883 1 74.94 306 ARG A C 1
ATOM 2536 O O . ARG A 1 306 ? -4.914 -13.664 7.504 1 74.94 306 ARG A O 1
ATOM 2543 N N . VAL A 1 307 ? -5.836 -15.281 6.281 1 84.12 307 VAL A N 1
ATOM 2544 C CA . VAL A 1 307 ? -7.145 -14.648 6.141 1 84.12 307 VAL A CA 1
ATOM 2545 C C . VAL A 1 307 ? -7.824 -14.562 7.508 1 84.12 307 VAL A C 1
ATOM 2547 O O . VAL A 1 307 ? -8.617 -13.656 7.754 1 84.12 307 VAL A O 1
ATOM 2550 N N . ARG A 1 308 ? -7.406 -15.461 8.32 1 84 308 ARG A N 1
ATOM 2551 C CA . ARG A 1 308 ? -7.977 -15.461 9.664 1 84 308 ARG A CA 1
ATOM 2552 C C . ARG A 1 308 ? -7.688 -14.148 10.383 1 84 308 ARG A C 1
ATOM 2554 O O . ARG A 1 308 ? -8.578 -13.57 11.016 1 84 308 ARG A O 1
ATOM 2561 N N . GLN A 1 309 ? -6.551 -13.719 10.297 1 81.88 309 GLN A N 1
ATOM 2562 C CA . GLN A 1 309 ? -6.18 -12.469 10.945 1 81.88 309 GLN A CA 1
ATOM 2563 C C . GLN A 1 309 ? -6.934 -11.281 10.336 1 81.88 309 GLN A C 1
ATOM 2565 O O . GLN A 1 309 ? -7.438 -10.422 11.062 1 81.88 309 GLN A O 1
ATOM 2570 N N . VAL A 1 310 ? -7.062 -11.312 9.07 1 87.12 310 VAL A N 1
ATOM 2571 C CA . VAL A 1 310 ? -7.75 -10.242 8.367 1 87.12 310 VAL A CA 1
ATOM 2572 C C . VAL A 1 310 ? -9.25 -10.297 8.664 1 87.12 310 VAL A C 1
ATOM 2574 O O . VAL A 1 310 ? -9.891 -9.258 8.828 1 87.12 310 VAL A O 1
ATOM 2577 N N . SER A 1 311 ? -9.727 -11.453 8.781 1 90.19 311 SER A N 1
ATOM 2578 C CA . SER A 1 311 ? -11.148 -11.641 9.047 1 90.19 311 SER A CA 1
ATOM 2579 C C . SER A 1 311 ? -11.531 -11.102 10.422 1 90.19 311 SER A C 1
ATOM 2581 O O . SER A 1 311 ? -12.641 -10.602 10.617 1 90.19 311 SER A O 1
ATOM 2583 N N . GLU A 1 312 ? -10.625 -11.203 11.289 1 89.56 312 GLU A N 1
ATOM 2584 C CA . GLU A 1 312 ? -10.898 -10.68 12.625 1 89.56 312 GLU A CA 1
ATOM 2585 C C . GLU A 1 312 ? -11.117 -9.164 12.586 1 89.56 312 GLU A C 1
ATOM 2587 O O . GLU A 1 312 ? -11.969 -8.641 13.297 1 89.56 312 GLU A O 1
ATOM 2592 N N . ARG A 1 313 ? -10.375 -8.555 11.703 1 88.38 313 ARG A N 1
ATOM 2593 C CA . ARG A 1 313 ? -10.539 -7.113 11.531 1 88.38 313 ARG A CA 1
ATOM 2594 C C . ARG A 1 313 ? -11.906 -6.785 10.945 1 88.38 313 ARG A C 1
ATOM 2596 O O . ARG A 1 313 ? -12.547 -5.816 11.352 1 88.38 313 ARG A O 1
ATOM 2603 N N . ILE A 1 314 ? -12.312 -7.57 10.133 1 91.06 314 ILE A N 1
ATOM 2604 C CA . ILE A 1 314 ? -13.609 -7.383 9.492 1 91.06 314 ILE A CA 1
ATOM 2605 C C . ILE A 1 314 ? -14.727 -7.621 10.508 1 91.06 314 ILE A C 1
ATOM 2607 O O . ILE A 1 314 ? -15.68 -6.844 10.586 1 91.06 314 ILE A O 1
ATOM 2611 N N . PHE A 1 315 ? -14.578 -8.633 11.312 1 91.5 315 PHE A N 1
ATOM 2612 C CA . PHE A 1 315 ? -15.609 -8.977 12.281 1 91.5 315 PHE A CA 1
ATOM 2613 C C . PHE A 1 315 ? -15.695 -7.922 13.375 1 91.5 315 PHE A C 1
ATOM 2615 O O . PHE A 1 315 ? -16.766 -7.715 13.961 1 91.5 315 PHE A O 1
ATOM 2622 N N . GLU A 1 316 ? -14.594 -7.289 13.562 1 91.12 316 GLU A N 1
ATOM 2623 C CA . GLU A 1 316 ? -14.641 -6.172 14.5 1 91.12 316 GLU A CA 1
ATOM 2624 C C . GLU A 1 316 ? -15.625 -5.102 14.047 1 91.12 316 GLU A C 1
ATOM 2626 O O . GLU A 1 316 ? -16.344 -4.523 14.867 1 91.12 316 GLU A O 1
ATOM 2631 N N . ILE A 1 317 ? -15.664 -4.887 12.766 1 91.69 317 ILE A N 1
ATOM 2632 C CA . ILE A 1 317 ? -16.625 -3.92 12.234 1 91.69 317 ILE A CA 1
ATOM 2633 C C . ILE A 1 317 ? -18.047 -4.449 12.406 1 91.69 317 ILE A C 1
ATOM 2635 O O . ILE A 1 317 ? -18.953 -3.695 12.75 1 91.69 317 ILE A O 1
ATOM 2639 N N . HIS A 1 318 ? -18.188 -5.707 12.195 1 91.25 318 HIS A N 1
ATOM 2640 C CA . HIS A 1 318 ? -19.5 -6.336 12.352 1 91.25 318 HIS A CA 1
ATOM 2641 C C . HIS A 1 318 ? -20 -6.219 13.789 1 91.25 318 HIS A C 1
ATOM 2643 O O . HIS A 1 318 ? -21.203 -6.129 14.023 1 91.25 318 HIS A O 1
ATOM 2649 N N . ASP A 1 319 ? -19.062 -6.191 14.641 1 91.19 319 ASP A N 1
ATOM 2650 C CA . ASP A 1 319 ? -19.422 -6.277 16.047 1 91.19 319 ASP A CA 1
ATOM 2651 C C . ASP A 1 319 ? -19.609 -4.891 16.656 1 91.19 319 ASP A C 1
ATOM 2653 O O . ASP A 1 319 ? -20.062 -4.758 17.797 1 91.19 319 ASP A O 1
ATOM 2657 N N . PHE A 1 320 ? -19.312 -3.928 15.906 1 91.25 320 PHE A N 1
ATOM 2658 C CA . PHE A 1 320 ? -19.547 -2.59 16.438 1 91.25 320 PHE A CA 1
ATOM 2659 C C . PHE A 1 320 ? -21.016 -2.385 16.766 1 91.25 320 PHE A C 1
ATOM 2661 O O . PHE A 1 320 ? -21.891 -2.934 16.094 1 91.25 320 PHE A O 1
ATOM 2668 N N . PRO A 1 321 ? -21.219 -1.629 17.781 1 90.88 321 PRO A N 1
ATOM 2669 C CA . PRO A 1 321 ? -22.625 -1.328 18.078 1 90.88 321 PRO A CA 1
ATOM 2670 C C . PRO A 1 321 ? -23.281 -0.457 17.016 1 90.88 321 PRO A C 1
ATOM 2672 O O . PRO A 1 321 ? -22.594 0.286 16.312 1 90.88 321 PRO A O 1
ATOM 2675 N N . GLU A 1 322 ? -24.578 -0.697 16.828 1 91.06 322 GLU A N 1
ATOM 2676 C CA . GLU A 1 322 ? -25.344 0.072 15.867 1 91.06 322 GLU A CA 1
ATOM 2677 C C . GLU A 1 322 ? -26.297 1.046 16.562 1 91.06 322 GLU A C 1
ATOM 2679 O O . GLU A 1 322 ? -26.812 0.75 17.641 1 91.06 322 GLU A O 1
ATOM 2684 N N . GLU A 1 323 ? -26.359 2.168 15.922 1 89.56 323 GLU A N 1
ATOM 2685 C CA . GLU A 1 323 ? -27.328 3.131 16.422 1 89.56 323 GLU A CA 1
ATOM 2686 C C . GLU A 1 323 ? -28.766 2.688 16.094 1 89.56 323 GLU A C 1
ATOM 2688 O O . GLU A 1 323 ? -29.047 2.271 14.977 1 89.56 323 GLU A O 1
ATOM 2693 N N . ASN A 1 324 ? -29.578 2.648 17.109 1 86.12 324 ASN A N 1
ATOM 2694 C CA . ASN A 1 324 ? -30.984 2.354 16.906 1 86.12 324 ASN A CA 1
ATOM 2695 C C . ASN A 1 324 ? -31.75 3.586 16.438 1 86.12 324 ASN A C 1
ATOM 2697 O O . ASN A 1 324 ? -32 4.5 17.219 1 86.12 324 ASN A O 1
ATOM 2701 N N . MET A 1 325 ? -32.188 3.518 15.188 1 84.75 325 MET A N 1
ATOM 2702 C CA . MET A 1 325 ? -32.75 4.715 14.578 1 84.75 325 MET A CA 1
ATOM 2703 C C . MET A 1 325 ? -34.281 4.727 14.719 1 84.75 325 MET A C 1
ATOM 2705 O O . MET A 1 325 ? -34.906 5.762 14.539 1 84.75 325 MET A O 1
ATOM 2709 N N . ARG A 1 326 ? -34.906 3.73 15.016 1 82.31 326 ARG A N 1
ATOM 2710 C CA . ARG A 1 326 ? -36.344 3.664 14.836 1 82.31 326 ARG A CA 1
ATOM 2711 C C . ARG A 1 326 ? -37.062 3.502 16.172 1 82.31 326 ARG A C 1
ATOM 2713 O O . ARG A 1 326 ? -38.25 3.74 16.281 1 82.31 326 ARG A O 1
ATOM 2720 N N . GLU A 1 327 ? -36.312 3.252 17.125 1 86.88 327 GLU A N 1
ATOM 2721 C CA . GLU A 1 327 ? -36.969 3.049 18.422 1 86.88 327 GLU A CA 1
ATOM 2722 C C . GLU A 1 327 ? -36.969 4.328 19.25 1 86.88 327 GLU A C 1
ATOM 2724 O O . GLU A 1 327 ? -36.031 5.145 19.125 1 86.88 327 GLU A O 1
ATOM 2729 N N . GLY A 1 328 ? -38.125 4.582 19.906 1 89.81 328 GLY A N 1
ATOM 2730 C CA . GLY A 1 328 ? -38.188 5.723 20.797 1 89.81 328 GLY A CA 1
ATOM 2731 C C . GLY A 1 328 ? -39.438 6.574 20.578 1 89.81 328 GLY A C 1
ATOM 2732 O O . GLY A 1 328 ? -40.312 6.219 19.797 1 89.81 328 GLY A O 1
ATOM 2733 N N . LYS A 1 329 ? -39.406 7.641 21.281 1 93.31 329 LYS A N 1
ATOM 2734 C CA . LYS A 1 329 ? -40.531 8.57 21.234 1 93.31 329 LYS A CA 1
ATOM 2735 C C . LYS A 1 329 ? -40.375 9.539 20.047 1 93.31 329 LYS A C 1
ATOM 2737 O O . LYS A 1 329 ? -39.281 9.758 19.547 1 93.31 329 LYS A O 1
ATOM 2742 N N . SER A 1 330 ? -41.562 10.008 19.578 1 93.75 330 SER A N 1
ATOM 2743 C CA . SER A 1 330 ? -41.562 11 18.516 1 93.75 330 SER A CA 1
ATOM 2744 C C . SER A 1 330 ? -41.156 12.367 19.031 1 93.75 330 SER A C 1
ATOM 2746 O O . SER A 1 330 ? -41.281 12.656 20.219 1 93.75 330 SER A O 1
ATOM 2748 N N . PHE A 1 331 ? -40.625 13.125 18.156 1 94.06 331 PHE A N 1
ATOM 2749 C CA . PHE A 1 331 ? -40.219 14.484 18.5 1 94.06 331 PHE A CA 1
ATOM 2750 C C . PHE A 1 331 ? -41.438 15.359 18.781 1 94.06 331 PHE A C 1
ATOM 2752 O O . PHE A 1 331 ? -42.469 15.25 18.109 1 94.06 331 PHE A O 1
ATOM 2759 N N . PRO A 1 332 ? -41.281 16.188 19.703 1 92.88 332 PRO A N 1
ATOM 2760 C CA . PRO A 1 332 ? -42.438 17.031 20.031 1 92.88 332 PRO A CA 1
ATOM 2761 C C . PRO A 1 332 ? -42.75 18.078 18.953 1 92.88 332 PRO A C 1
ATOM 2763 O O . PRO A 1 332 ? -41.812 18.578 18.312 1 92.88 332 PRO A O 1
ATOM 2766 N N . ASN A 1 333 ? -44.031 18.438 18.719 1 87.25 333 ASN A N 1
ATOM 2767 C CA . ASN A 1 333 ? -44.438 19.297 17.609 1 87.25 333 ASN A CA 1
ATOM 2768 C C . ASN A 1 333 ? -44.438 20.766 18.016 1 87.25 333 ASN A C 1
ATOM 2770 O O . ASN A 1 333 ? -44.031 21.625 17.234 1 87.25 333 ASN A O 1
ATOM 2774 N N . ASN A 1 334 ? -44.906 21.109 19.109 1 86.5 334 ASN A N 1
ATOM 2775 C CA . ASN A 1 334 ? -45.125 22.531 19.406 1 86.5 334 ASN A CA 1
ATOM 2776 C C . ASN A 1 334 ? -44.031 23.078 20.344 1 86.5 334 ASN A C 1
ATOM 2778 O O . ASN A 1 334 ? -43.344 24.031 20 1 86.5 334 ASN A O 1
ATOM 2782 N N . ASP A 1 335 ? -43.969 22.5 21.516 1 91.06 335 ASP A N 1
ATOM 2783 C CA . ASP A 1 335 ? -43.031 22.969 22.516 1 91.06 335 ASP A CA 1
ATOM 2784 C C . ASP A 1 335 ? -41.844 21.984 22.641 1 91.06 335 ASP A C 1
ATOM 2786 O O . ASP A 1 335 ? -42.062 20.797 22.859 1 91.06 335 ASP A O 1
ATOM 2790 N N . TYR A 1 336 ? -40.625 22.547 22.406 1 95.12 336 TYR A N 1
ATOM 2791 C CA . TYR A 1 336 ? -39.438 21.688 22.469 1 95.12 336 TYR A CA 1
ATOM 2792 C C . TYR A 1 336 ? -38.281 22.422 23.109 1 95.12 336 TYR A C 1
ATOM 2794 O O . TYR A 1 336 ? -37.188 22.5 22.531 1 95.12 336 TYR A O 1
ATOM 2802 N N . PRO A 1 337 ? -38.375 22.922 24.359 1 97.31 337 PRO A N 1
ATOM 2803 C CA . PRO A 1 337 ? -37.219 23.5 25.047 1 97.31 337 PRO A CA 1
ATOM 2804 C C . PRO A 1 337 ? -36.094 22.484 25.266 1 97.31 337 PRO A C 1
ATOM 2806 O O . PRO A 1 337 ? -36.375 21.312 25.516 1 97.31 337 PRO A O 1
ATOM 2809 N N . ILE A 1 338 ? -34.906 22.891 25.188 1 97.88 338 ILE A N 1
ATOM 2810 C CA . ILE A 1 338 ? -33.719 22.047 25.406 1 97.88 338 ILE A CA 1
ATOM 2811 C C . ILE A 1 338 ? -33.125 22.344 26.781 1 97.88 338 ILE A C 1
ATOM 2813 O O . ILE A 1 338 ? -32.781 23.484 27.094 1 97.88 338 ILE A O 1
ATOM 2817 N N . THR A 1 339 ? -33 21.328 27.609 1 97.88 339 THR A N 1
ATOM 2818 C CA . THR A 1 339 ? -32.531 21.516 28.984 1 97.88 339 THR A CA 1
ATOM 2819 C C . THR A 1 339 ? -31.344 20.594 29.281 1 97.88 339 THR A C 1
ATOM 2821 O O . THR A 1 339 ? -31.406 19.391 29.016 1 97.88 339 THR A O 1
ATOM 2824 N N . TYR A 1 340 ? -30.234 21.172 29.688 1 97.69 340 TYR A N 1
ATOM 2825 C CA . TYR A 1 340 ? -29.109 20.438 30.234 1 97.69 340 TYR A CA 1
ATOM 2826 C C . TYR A 1 340 ? -29.203 20.344 31.75 1 97.69 340 TYR A C 1
ATOM 2828 O O . TYR A 1 340 ? -29.344 21.344 32.438 1 97.69 340 TYR A O 1
ATOM 2836 N N . GLU A 1 341 ? -29.141 19.109 32.281 1 97.44 341 GLU A N 1
ATOM 2837 C CA . GLU A 1 341 ? -29.203 18.891 33.719 1 97.44 341 GLU A CA 1
ATOM 2838 C C . GLU A 1 341 ? -27.953 18.188 34.219 1 97.44 341 GLU A C 1
ATOM 2840 O O . GLU A 1 341 ? -27.812 16.969 34.094 1 97.44 341 GLU A O 1
ATOM 2845 N N . ASN A 1 342 ? -27.016 18.938 34.875 1 96.88 342 ASN A N 1
ATOM 2846 C CA . ASN A 1 342 ? -25.797 18.422 35.469 1 96.88 342 ASN A CA 1
ATOM 2847 C C . ASN A 1 342 ? -24.984 17.578 34.469 1 96.88 342 ASN A C 1
ATOM 2849 O O . ASN A 1 342 ? -24.578 16.469 34.781 1 96.88 342 ASN A O 1
ATOM 2853 N N . VAL A 1 343 ? -24.844 18.125 33.375 1 97 343 VAL A N 1
ATOM 2854 C CA . VAL A 1 343 ? -24.25 17.359 32.281 1 97 343 VAL A CA 1
ATOM 2855 C C . VAL A 1 343 ? -22.734 17.438 32.375 1 97 343 VAL A C 1
ATOM 2857 O O . VAL A 1 343 ? -22.156 18.516 32.469 1 97 343 VAL A O 1
ATOM 2860 N N . CYS A 1 344 ? -22.047 16.297 32.375 1 97.06 344 CYS A N 1
ATOM 2861 C CA . CYS A 1 344 ? -20.609 16.141 32.219 1 97.06 344 CYS A CA 1
ATOM 2862 C C . CYS A 1 344 ? -20.281 15.281 30.984 1 97.06 344 CYS A C 1
ATOM 2864 O O . CYS A 1 344 ? -20.969 14.297 30.719 1 97.06 344 CYS A O 1
ATOM 2866 N N . PHE A 1 345 ? -19.328 15.766 30.266 1 95.06 345 PHE A N 1
ATOM 2867 C CA . PHE A 1 345 ? -18.969 15.039 29.062 1 95.06 345 PHE A CA 1
ATOM 2868 C C . PHE A 1 345 ? -17.469 14.797 29 1 95.06 345 PHE A C 1
ATOM 2870 O O . PHE A 1 345 ? -16.688 15.664 29.391 1 95.06 345 PHE A O 1
ATOM 2877 N N . LYS A 1 346 ? -17.078 13.617 28.594 1 92 346 LYS A N 1
ATOM 2878 C CA . LYS A 1 346 ? -15.688 13.227 28.469 1 92 346 LYS A CA 1
ATOM 2879 C C . LYS A 1 346 ? -15.43 12.539 27.125 1 92 346 LYS A C 1
ATOM 2881 O O . LYS A 1 346 ? -16.266 11.766 26.656 1 92 346 LYS A O 1
ATOM 2886 N N . TYR A 1 347 ? -14.352 13.094 26.438 1 84.69 347 TYR A N 1
ATOM 2887 C CA . TYR A 1 347 ? -13.82 12.273 25.359 1 84.69 347 TYR A CA 1
ATOM 2888 C C . TYR A 1 347 ? -12.859 11.219 25.891 1 84.69 347 TYR A C 1
ATOM 2890 O O . TYR A 1 347 ? -11.773 11.555 26.375 1 84.69 347 TYR A O 1
ATOM 2898 N N . LYS A 1 348 ? -13.164 10.023 25.703 1 80.69 348 LYS A N 1
ATOM 2899 C CA . LYS A 1 348 ? -12.375 8.953 26.297 1 80.69 348 LYS A CA 1
ATOM 2900 C C . LYS A 1 348 ? -12.086 9.234 27.781 1 80.69 348 LYS A C 1
ATOM 2902 O O . LYS A 1 348 ? -12.984 9.117 28.609 1 80.69 348 LYS A O 1
ATOM 2907 N N . ASP A 1 349 ? -10.742 9.742 27.984 1 80.25 349 ASP A N 1
ATOM 2908 C CA . ASP A 1 349 ? -10.383 9.898 29.391 1 80.25 349 ASP A CA 1
ATOM 2909 C C . ASP A 1 349 ? -10.203 11.375 29.75 1 80.25 349 ASP A C 1
ATOM 2911 O O . ASP A 1 349 ? -9.844 11.703 30.891 1 80.25 349 ASP A O 1
ATOM 2915 N N . SER A 1 350 ? -10.609 12.234 28.906 1 85.25 350 SER A N 1
ATOM 2916 C CA . SER A 1 350 ? -10.453 13.664 29.156 1 85.25 350 SER A CA 1
ATOM 2917 C C . SER A 1 350 ? -11.812 14.352 29.281 1 85.25 350 SER A C 1
ATOM 2919 O O . SER A 1 350 ? -12.617 14.328 28.344 1 85.25 350 SER A O 1
ATOM 2921 N N . THR A 1 351 ? -11.992 14.93 30.406 1 90.69 351 THR A N 1
ATOM 2922 C CA . THR A 1 351 ? -13.25 15.633 30.641 1 90.69 351 THR A CA 1
ATOM 2923 C C . THR A 1 351 ? -13.25 16.984 29.922 1 90.69 351 THR A C 1
ATOM 2925 O O . THR A 1 351 ? -12.312 17.766 30.078 1 90.69 351 THR A O 1
ATOM 2928 N N . VAL A 1 352 ? -14.297 17.219 29.172 1 93.06 352 VAL A N 1
ATOM 2929 C CA . VAL A 1 352 ? -14.367 18.422 28.375 1 93.06 352 VAL A CA 1
ATOM 2930 C C . VAL A 1 352 ? -15.43 19.359 28.938 1 93.06 352 VAL A C 1
ATOM 2932 O O . VAL A 1 352 ? -15.25 20.578 28.953 1 93.06 352 VAL A O 1
ATOM 2935 N N . LEU A 1 353 ? -16.594 18.844 29.391 1 95.56 353 LEU A N 1
ATOM 2936 C CA . LEU A 1 353 ? -17.672 19.625 29.984 1 95.56 353 LEU A CA 1
ATOM 2937 C C . LEU A 1 353 ? -17.875 19.234 31.453 1 95.56 353 LEU A C 1
ATOM 2939 O O . LEU A 1 353 ? -17.812 18.062 31.797 1 95.56 353 LEU A O 1
ATOM 2943 N N . HIS A 1 354 ? -18.094 20.266 32.25 1 96.06 354 HIS A N 1
ATOM 2944 C CA . HIS A 1 354 ? -18.219 20.062 33.688 1 96.06 354 HIS A CA 1
ATOM 2945 C C . HIS A 1 354 ? -19.531 20.625 34.219 1 96.06 354 HIS A C 1
ATOM 2947 O O . HIS A 1 354 ? -19.703 21.844 34.312 1 96.06 354 HIS A O 1
ATOM 2953 N N . ASP A 1 355 ? -20.375 19.812 34.625 1 95.06 355 ASP A N 1
ATOM 2954 C CA . ASP A 1 355 ? -21.609 20.125 35.344 1 95.06 355 ASP A CA 1
ATOM 2955 C C . ASP A 1 355 ? -22.359 21.266 34.688 1 95.06 355 ASP A C 1
ATOM 2957 O O . ASP A 1 355 ? -22.641 22.281 35.312 1 95.06 355 ASP A O 1
ATOM 2961 N N . ILE A 1 356 ? -22.797 21.062 33.531 1 96.62 356 ILE A N 1
ATOM 2962 C CA . ILE A 1 356 ? -23.5 22.078 32.719 1 96.62 356 ILE A CA 1
ATOM 2963 C C . ILE A 1 356 ? -24.984 22.078 33.094 1 96.62 356 ILE A C 1
ATOM 2965 O O . ILE A 1 356 ? -25.641 21.031 33.031 1 96.62 356 ILE A O 1
ATOM 2969 N N . ASN A 1 357 ? -25.484 23.156 33.531 1 96.88 357 ASN A N 1
ATOM 2970 C CA . ASN A 1 357 ? -26.906 23.406 33.75 1 96.88 357 ASN A CA 1
ATOM 2971 C C . ASN A 1 357 ? -27.406 24.609 32.969 1 96.88 357 ASN A C 1
ATOM 2973 O O . ASN A 1 357 ? -26.953 25.734 33.156 1 96.88 357 ASN A O 1
ATOM 2977 N N . LEU A 1 358 ? -28.391 24.281 32.031 1 96.06 358 LEU A N 1
ATOM 2978 C CA . LEU A 1 358 ? -28.844 25.344 31.125 1 96.06 358 LEU A CA 1
ATOM 2979 C C . LEU A 1 358 ? -30.172 24.969 30.484 1 96.06 358 LEU A C 1
ATOM 2981 O O . LEU A 1 358 ? -30.438 23.781 30.25 1 96.06 358 LEU A O 1
ATOM 2985 N N . THR A 1 359 ? -30.984 26 30.188 1 96.94 359 THR A N 1
ATOM 2986 C CA . THR A 1 359 ? -32.219 25.797 29.438 1 96.94 359 THR A CA 1
ATOM 2987 C C . THR A 1 359 ? -32.312 26.75 28.25 1 96.94 359 THR A C 1
ATOM 2989 O O . THR A 1 359 ? -32.125 27.953 28.406 1 96.94 359 THR A O 1
ATOM 2992 N N . ILE A 1 360 ? -32.562 26.203 27.094 1 97 360 ILE A N 1
ATOM 2993 C CA . ILE A 1 360 ? -32.812 26.969 25.891 1 97 360 ILE A CA 1
ATOM 2994 C C . ILE A 1 360 ? -34.281 26.859 25.516 1 97 360 ILE A C 1
ATOM 2996 O O . ILE A 1 360 ? -34.812 25.766 25.344 1 97 360 ILE A O 1
ATOM 3000 N N . GLY A 1 361 ? -34.906 28 25.359 1 96.19 361 GLY A N 1
ATOM 3001 C CA . GLY A 1 361 ? -36.312 28.031 25.094 1 96.19 361 GLY A CA 1
ATOM 3002 C C . GLY A 1 361 ? -36.656 27.703 23.641 1 96.19 361 GLY A C 1
ATOM 3003 O O . GLY A 1 361 ? -35.781 27.766 22.766 1 96.19 361 GLY A O 1
ATOM 3004 N N . THR A 1 362 ? -38.031 27.328 23.453 1 96.62 362 THR A N 1
ATOM 3005 C CA . THR A 1 362 ? -38.531 27.062 22.109 1 96.62 362 THR A CA 1
ATOM 3006 C C . THR A 1 362 ? -38.438 28.328 21.25 1 96.62 362 THR A C 1
ATOM 3008 O O . THR A 1 362 ? -38.844 29.406 21.672 1 96.62 362 THR A O 1
ATOM 3011 N N . LYS A 1 363 ? -37.812 28.203 20 1 95.62 363 LYS A N 1
ATOM 3012 C CA . LYS A 1 363 ? -37.688 29.25 19 1 95.62 363 LYS A CA 1
ATOM 3013 C C . LYS A 1 363 ? -36.781 30.391 19.469 1 95.62 363 LYS A C 1
ATOM 3015 O O . LYS A 1 363 ? -36.812 31.484 18.922 1 95.62 363 LYS A O 1
ATOM 3020 N N . GLU A 1 364 ? -35.969 30.047 20.484 1 95.62 364 GLU A N 1
ATOM 3021 C CA . GLU A 1 364 ? -35.031 31.016 21.016 1 95.62 364 GLU A CA 1
ATOM 3022 C C . GLU A 1 364 ? -33.75 31.062 20.172 1 95.62 364 GLU A C 1
ATOM 3024 O O . GLU A 1 364 ? -33.312 30.031 19.688 1 95.62 364 GLU A O 1
ATOM 3029 N N . LYS A 1 365 ? -33.25 32.281 19.938 1 96.44 365 LYS A N 1
ATOM 3030 C CA . LYS A 1 365 ? -31.984 32.469 19.25 1 96.44 365 LYS A CA 1
ATOM 3031 C C . LYS A 1 365 ? -30.844 32.656 20.25 1 96.44 365 LYS A C 1
ATOM 3033 O O . LYS A 1 365 ? -30.75 33.719 20.891 1 96.44 365 LYS A O 1
ATOM 3038 N N . VAL A 1 366 ? -29.922 31.656 20.328 1 95.94 366 VAL A N 1
ATOM 3039 C CA . VAL A 1 366 ? -28.906 31.656 21.375 1 95.94 366 VAL A CA 1
ATOM 3040 C C . VAL A 1 366 ? -27.516 31.672 20.719 1 95.94 366 VAL A C 1
ATOM 3042 O O . VAL A 1 366 ? -27.281 30.984 19.734 1 95.94 366 VAL A O 1
ATOM 3045 N N . ALA A 1 367 ? -26.609 32.469 21.234 1 94.69 367 ALA A N 1
ATOM 3046 C CA . ALA A 1 367 ? -25.203 32.5 20.828 1 94.69 367 ALA A CA 1
ATOM 3047 C C . ALA A 1 367 ? -24.297 31.906 21.922 1 94.69 367 ALA A C 1
ATOM 3049 O O . ALA A 1 367 ? -24.469 32.219 23.094 1 94.69 367 ALA A O 1
ATOM 3050 N N . ILE A 1 368 ? -23.438 31.031 21.547 1 94.38 368 ILE A N 1
ATOM 3051 C CA . ILE A 1 368 ? -22.453 30.453 22.453 1 94.38 368 ILE A CA 1
ATOM 3052 C C . ILE A 1 368 ? -21.078 31.047 22.172 1 94.38 368 ILE A C 1
ATOM 3054 O O . ILE A 1 368 ? -20.578 30.953 21.062 1 94.38 368 ILE A O 1
ATOM 3058 N N . VAL A 1 369 ? -20.453 31.625 23.219 1 90.88 369 VAL A N 1
ATOM 3059 C CA . VAL A 1 369 ? -19.156 32.281 23.078 1 90.88 369 VAL A CA 1
ATOM 3060 C C . VAL A 1 369 ? -18.172 31.672 24.078 1 90.88 369 VAL A C 1
ATOM 3062 O O . VAL A 1 369 ? -18.578 31.234 25.156 1 90.88 369 VAL A O 1
ATOM 3065 N N . GLY A 1 370 ? -16.984 31.562 23.672 1 87.69 370 GLY A N 1
ATOM 3066 C CA . GLY A 1 370 ? -15.922 31.031 24.516 1 87.69 370 GLY A CA 1
ATOM 3067 C C . GLY A 1 370 ? -14.594 30.875 23.781 1 87.69 370 GLY A C 1
ATOM 3068 O O . GLY A 1 370 ? -14.539 31.016 22.562 1 87.69 370 GLY A O 1
ATOM 3069 N N . THR A 1 371 ? -13.57 30.594 24.547 1 81.94 371 THR A N 1
ATOM 3070 C CA . THR A 1 371 ? -12.25 30.406 23.969 1 81.94 371 THR A CA 1
ATOM 3071 C C . THR A 1 371 ? -12.156 29.078 23.219 1 81.94 371 THR A C 1
ATOM 3073 O O . THR A 1 371 ? -13.023 28.219 23.375 1 81.94 371 THR A O 1
ATOM 3076 N N . SER A 1 372 ? -11.164 29.031 22.328 1 79.56 372 SER A N 1
ATOM 3077 C CA . SER A 1 372 ? -10.922 27.766 21.656 1 79.56 372 SER A CA 1
ATOM 3078 C C . SER A 1 372 ? -10.672 26.641 22.656 1 79.56 372 SER A C 1
ATOM 3080 O O . SER A 1 372 ? -9.953 26.828 23.625 1 79.56 372 SER A O 1
ATOM 3082 N N . GLY A 1 373 ? -11.336 25.562 22.5 1 82.31 373 GLY A N 1
ATOM 3083 C CA . GLY A 1 373 ? -11.156 24.422 23.391 1 82.31 373 GLY A CA 1
ATOM 3084 C C . GLY A 1 373 ? -12.047 24.469 24.609 1 82.31 373 GLY A C 1
ATOM 3085 O O . GLY A 1 373 ? -11.969 23.609 25.484 1 82.31 373 GLY A O 1
ATOM 3086 N N . ALA A 1 374 ? -12.898 25.438 24.625 1 88.19 374 ALA A N 1
ATOM 3087 C CA . ALA A 1 374 ? -13.75 25.609 25.797 1 88.19 374 ALA A CA 1
ATOM 3088 C C . ALA A 1 374 ? -14.836 24.531 25.844 1 88.19 374 ALA A C 1
ATOM 3090 O O . ALA A 1 374 ? -15.469 24.328 26.891 1 88.19 374 ALA A O 1
ATOM 3091 N N . GLY A 1 375 ? -15.023 23.75 24.766 1 91.69 375 GLY A N 1
ATOM 3092 C CA . GLY A 1 375 ? -16 22.672 24.75 1 91.69 375 GLY A CA 1
ATOM 3093 C C . GLY A 1 375 ? -17.281 23.047 24 1 91.69 375 GLY A C 1
ATOM 3094 O O . GLY A 1 375 ? -18.297 22.375 24.156 1 91.69 375 GLY A O 1
ATOM 3095 N N . LYS A 1 376 ? -17.297 24.062 23.266 1 92.56 376 LYS A N 1
ATOM 3096 C CA . LYS A 1 376 ? -18.484 24.562 22.562 1 92.56 376 LYS A CA 1
ATOM 3097 C C . LYS A 1 376 ? -19.047 23.5 21.625 1 92.56 376 LYS A C 1
ATOM 3099 O O . LYS A 1 376 ? -20.25 23.234 21.641 1 92.56 376 LYS A O 1
ATOM 3104 N N . SER A 1 377 ? -18.141 22.922 20.797 1 91.94 377 SER A N 1
ATOM 3105 C CA . SER A 1 377 ? -18.562 21.906 19.828 1 91.94 377 SER A CA 1
ATOM 3106 C C . SER A 1 377 ? -19.109 20.672 20.547 1 91.94 377 SER A C 1
ATOM 3108 O O . SER A 1 377 ? -20.109 20.078 20.109 1 91.94 377 SER A O 1
ATOM 3110 N N . SER A 1 378 ? -18.453 20.297 21.609 1 93.38 378 SER A N 1
ATOM 3111 C CA . SER A 1 378 ? -18.906 19.156 22.406 1 93.38 378 SER A CA 1
ATOM 3112 C C . SER A 1 378 ? -20.297 19.406 23 1 93.38 378 SER A C 1
ATOM 3114 O O . SER A 1 378 ? -21.125 18.5 23.047 1 93.38 378 SER A O 1
ATOM 3116 N N . PHE A 1 379 ? -20.453 20.625 23.406 1 95.06 379 PHE A N 1
ATOM 3117 C CA . PHE A 1 379 ? -21.719 21.047 24.016 1 95.06 379 PHE A CA 1
ATOM 3118 C C . PHE A 1 379 ? -22.875 20.859 23.047 1 95.06 379 PHE A C 1
ATOM 3120 O O . PHE A 1 379 ? -23.891 20.25 23.375 1 95.06 379 PHE A O 1
ATOM 3127 N N . VAL A 1 380 ? -22.719 21.203 21.844 1 95.31 380 VAL A N 1
ATOM 3128 C CA . VAL A 1 380 ? -23.828 21.188 20.875 1 95.31 380 VAL A CA 1
ATOM 3129 C C . VAL A 1 380 ? -24 19.797 20.297 1 95.31 380 VAL A C 1
ATOM 3131 O O . VAL A 1 380 ? -25.094 19.422 19.875 1 95.31 380 VAL A O 1
ATOM 3134 N N . ASN A 1 381 ? -23.016 18.953 20.312 1 94.25 381 ASN A N 1
ATOM 3135 C CA . ASN A 1 381 ? -23.062 17.609 19.75 1 94.25 381 ASN A CA 1
ATOM 3136 C C . ASN A 1 381 ? -23.922 16.672 20.594 1 94.25 381 ASN A C 1
ATOM 3138 O O . ASN A 1 381 ? -24.344 15.617 20.125 1 94.25 381 ASN A O 1
ATOM 3142 N N . LEU A 1 382 ? -24.188 17.078 21.781 1 95.75 382 LEU A N 1
ATOM 3143 C CA . LEU A 1 382 ? -25 16.266 22.688 1 95.75 382 LEU A CA 1
ATOM 3144 C C . LEU A 1 382 ? -26.484 16.359 22.344 1 95.75 382 LEU A C 1
ATOM 3146 O O . LEU A 1 382 ? -27.25 15.461 22.672 1 95.75 382 LEU A O 1
ATOM 3150 N N . ILE A 1 383 ? -26.875 17.438 21.703 1 96.12 383 ILE A N 1
ATOM 3151 C CA . ILE A 1 383 ? -28.281 17.719 21.438 1 96.12 383 ILE A CA 1
ATOM 3152 C C . ILE A 1 383 ? -28.812 16.734 20.422 1 96.12 383 ILE A C 1
ATOM 3154 O O . ILE A 1 383 ? -29.812 16.047 20.672 1 96.12 383 ILE A O 1
ATOM 3158 N N . PRO A 1 384 ? -28.141 16.547 19.281 1 95.06 384 PRO A N 1
ATOM 3159 C CA . PRO A 1 384 ? -28.594 15.531 18.328 1 95.06 384 PRO A CA 1
ATOM 3160 C C . PRO A 1 384 ? -28.156 14.117 18.688 1 95.06 384 PRO A C 1
ATOM 3162 O O . PRO A 1 384 ? -28.281 13.195 17.891 1 95.06 384 PRO A O 1
ATOM 3165 N N . ARG A 1 385 ? -27.531 13.992 19.812 1 94 385 ARG A N 1
ATOM 3166 C CA . ARG A 1 385 ? -27.125 12.711 20.375 1 94 385 ARG A CA 1
ATOM 3167 C C . ARG A 1 385 ? -26.047 12.047 19.516 1 94 385 ARG A C 1
ATOM 3169 O O . ARG A 1 385 ? -26.109 10.852 19.25 1 94 385 ARG A O 1
ATOM 3176 N N . PHE A 1 386 ? -25.188 12.852 18.969 1 92.81 386 PHE A N 1
ATOM 3177 C CA . PHE A 1 386 ? -23.984 12.289 18.359 1 92.81 386 PHE A CA 1
ATOM 3178 C C . PHE A 1 386 ? -23.062 11.695 19.422 1 92.81 386 PHE A C 1
ATOM 3180 O O . PHE A 1 386 ? -22.328 10.758 19.141 1 92.81 386 PHE A O 1
ATOM 3187 N N . TYR A 1 387 ? -23.109 12.32 20.547 1 92.19 387 TYR A N 1
ATOM 3188 C CA . TYR A 1 387 ? -22.438 11.844 21.766 1 92.19 387 TYR A CA 1
ATOM 3189 C C . TYR A 1 387 ? -23.406 11.805 22.938 1 92.19 387 TYR A C 1
ATOM 3191 O O . TYR A 1 387 ? -24.438 12.477 22.922 1 92.19 387 TYR A O 1
ATOM 3199 N N . GLU A 1 388 ? -23.031 10.961 23.844 1 92 388 GLU A N 1
ATOM 3200 C CA . GLU A 1 388 ? -23.812 10.875 25.078 1 92 388 GLU A CA 1
ATOM 3201 C C . GLU A 1 388 ? -23.016 11.375 26.281 1 92 388 GLU A C 1
ATOM 3203 O O . GLU A 1 388 ? -21.812 11.141 26.375 1 92 388 GLU A O 1
ATOM 3208 N N . PRO A 1 389 ? -23.703 12.141 27.062 1 94.81 389 PRO A N 1
ATOM 3209 C CA . PRO A 1 389 ? -23 12.633 28.25 1 94.81 389 PRO A CA 1
ATOM 3210 C C . PRO A 1 389 ? -22.578 11.508 29.203 1 94.81 389 PRO A C 1
ATOM 3212 O O . PRO A 1 389 ? -23.219 10.453 29.234 1 94.81 389 PRO A O 1
ATOM 3215 N N . ALA A 1 390 ? -21.516 11.789 29.922 1 93.62 390 ALA A N 1
ATOM 3216 C CA . ALA A 1 390 ? -21.031 10.828 30.922 1 93.62 390 ALA A CA 1
ATOM 3217 C C . ALA A 1 390 ? -21.938 10.812 32.156 1 93.62 390 ALA A C 1
ATOM 3219 O O . ALA A 1 390 ? -22.25 9.742 32.688 1 93.62 390 ALA A O 1
ATOM 3220 N N . THR A 1 391 ? -22.203 11.93 32.625 1 94.62 391 THR A N 1
ATOM 3221 C CA . THR A 1 391 ? -23.172 12.102 33.719 1 94.62 391 THR A CA 1
ATOM 3222 C C . THR A 1 391 ? -24.156 13.219 33.375 1 94.62 391 THR A C 1
ATOM 3224 O O . THR A 1 391 ? -23.906 14.062 32.531 1 94.62 391 THR A O 1
ATOM 3227 N N . GLY A 1 392 ? -25.359 13.055 33.969 1 95.81 392 GLY A N 1
ATOM 3228 C CA . GLY A 1 392 ? -26.391 14.031 33.688 1 95.81 392 GLY A CA 1
ATOM 3229 C C . GLY A 1 392 ? -27.234 13.664 32.469 1 95.81 392 GLY A C 1
ATOM 3230 O O . GLY A 1 392 ? -27.188 12.531 32 1 95.81 392 GLY A O 1
ATOM 3231 N N . LYS A 1 393 ? -28.156 14.586 32.094 1 96.5 393 LYS A N 1
ATOM 3232 C CA . LYS A 1 393 ? -29.047 14.297 30.969 1 96.5 393 LYS A CA 1
ATOM 3233 C C . LYS A 1 393 ? -29.328 15.555 30.156 1 96.5 393 LYS A C 1
ATOM 3235 O O . LYS A 1 393 ? -29.406 16.656 30.719 1 96.5 393 LYS A O 1
ATOM 3240 N N . VAL A 1 394 ? -29.406 15.375 28.891 1 97.19 394 VAL A N 1
ATOM 3241 C CA . VAL A 1 394 ? -29.922 16.391 27.984 1 97.19 394 VAL A CA 1
ATOM 3242 C C . VAL A 1 394 ? -31.375 16.078 27.625 1 97.19 394 VAL A C 1
ATOM 3244 O O . VAL A 1 394 ? -31.688 14.984 27.172 1 97.19 394 VAL A O 1
ATOM 3247 N N . MET A 1 395 ? -32.188 17.078 27.875 1 97.31 395 MET A N 1
ATOM 3248 C CA . MET A 1 395 ? -33.625 16.828 27.703 1 97.31 395 MET A CA 1
ATOM 3249 C C . MET A 1 395 ? -34.219 17.797 26.688 1 97.31 395 MET A C 1
ATOM 3251 O O . MET A 1 395 ? -33.781 18.938 26.578 1 97.31 395 MET A O 1
ATOM 3255 N N . ILE A 1 396 ? -35.25 17.312 25.969 1 96.81 396 ILE A N 1
ATOM 3256 C CA . ILE A 1 396 ? -36.094 18.125 25.094 1 96.81 396 ILE A CA 1
ATOM 3257 C C . ILE A 1 396 ? -37.562 17.953 25.5 1 96.81 396 ILE A C 1
ATOM 3259 O O . ILE A 1 396 ? -38.094 16.844 25.5 1 96.81 396 ILE A O 1
ATOM 3263 N N . ASN A 1 397 ? -38.156 18.984 25.781 1 95.69 397 ASN A N 1
ATOM 3264 C CA . ASN A 1 397 ? -39.531 18.969 26.297 1 95.69 397 ASN A CA 1
ATOM 3265 C C . ASN A 1 397 ? -39.656 18.016 27.484 1 95.69 397 ASN A C 1
ATOM 3267 O O . ASN A 1 397 ? -40.594 17.203 27.516 1 95.69 397 ASN A O 1
ATOM 3271 N N . GLY A 1 398 ? -38.656 18 28.266 1 94.06 398 GLY A N 1
ATOM 3272 C CA . GLY A 1 398 ? -38.688 17.234 29.5 1 94.06 398 GLY A CA 1
ATOM 3273 C C . GLY A 1 398 ? -38.344 15.773 29.312 1 94.06 398 GLY A C 1
ATOM 3274 O O . GLY A 1 398 ? -38.312 15.016 30.297 1 94.06 398 GLY A O 1
ATOM 3275 N N . ILE A 1 399 ? -38.125 15.375 28.219 1 95.56 399 ILE A N 1
ATOM 3276 C CA . ILE A 1 399 ? -37.781 13.977 27.938 1 95.56 399 ILE A CA 1
ATOM 3277 C C . ILE A 1 399 ? -36.312 13.859 27.547 1 95.56 399 ILE A C 1
ATOM 3279 O O . ILE A 1 399 ? -35.844 14.641 26.719 1 95.56 399 ILE A O 1
ATOM 3283 N N . ASP A 1 400 ? -35.688 12.844 28.094 1 96.19 400 ASP A N 1
ATOM 3284 C CA . ASP A 1 400 ? -34.281 12.578 27.781 1 96.19 400 ASP A CA 1
ATOM 3285 C C . ASP A 1 400 ? -34.094 12.297 26.281 1 96.19 400 ASP A C 1
ATOM 3287 O O . ASP A 1 400 ? -34.906 11.562 25.688 1 96.19 400 ASP A O 1
ATOM 3291 N N . VAL A 1 401 ? -33.094 12.883 25.734 1 95.19 401 VAL A N 1
ATOM 3292 C CA . VAL A 1 401 ? -32.844 12.742 24.312 1 95.19 401 VAL A CA 1
ATOM 3293 C C . VAL A 1 401 ? -32.594 11.273 23.969 1 95.19 401 VAL A C 1
ATOM 3295 O O . VAL A 1 401 ? -32.844 10.844 22.828 1 95.19 401 VAL A O 1
ATOM 3298 N N . LYS A 1 402 ? -32.188 10.453 24.938 1 93.25 402 LYS A N 1
ATOM 3299 C CA . LYS A 1 402 ? -31.922 9.031 24.75 1 93.25 402 LYS A CA 1
ATOM 3300 C C . LYS A 1 402 ? -33.219 8.266 24.484 1 93.25 402 LYS A C 1
ATOM 3302 O O . LYS A 1 402 ? -33.188 7.16 23.922 1 93.25 402 LYS A O 1
ATOM 3307 N N . LYS A 1 403 ? -34.281 8.852 24.781 1 94.56 403 LYS A N 1
ATOM 3308 C CA . LYS A 1 403 ? -35.562 8.164 24.688 1 94.56 403 LYS A CA 1
ATOM 3309 C C . LYS A 1 403 ? -36.25 8.492 23.359 1 94.56 403 LYS A C 1
ATOM 3311 O O . LYS A 1 403 ? -37.25 7.844 23 1 94.56 403 LYS A O 1
ATOM 3316 N N . TYR A 1 404 ? -35.781 9.438 22.641 1 94.5 404 TYR A N 1
ATOM 3317 C CA . TYR A 1 404 ? -36.375 9.82 21.375 1 94.5 404 TYR A CA 1
ATOM 3318 C C . TYR A 1 404 ? -35.906 8.898 20.25 1 94.5 404 TYR A C 1
ATOM 3320 O O . TYR A 1 404 ? -34.844 8.305 20.328 1 94.5 404 TYR A O 1
ATOM 3328 N N . ASN A 1 405 ? -36.844 8.812 19.297 1 94.19 405 ASN A N 1
ATOM 3329 C CA . ASN A 1 405 ? -36.438 8.211 18.031 1 94.19 405 ASN A CA 1
ATOM 3330 C C . ASN A 1 405 ? -35.312 9.023 17.375 1 94.19 405 ASN A C 1
ATOM 3332 O O . ASN A 1 405 ? -35.469 10.211 17.078 1 94.19 405 ASN A O 1
ATOM 3336 N N . LEU A 1 406 ? -34.25 8.336 17.156 1 93.5 406 LEU A N 1
ATOM 3337 C CA . LEU A 1 406 ? -33.031 9.031 16.703 1 93.5 406 LEU A CA 1
ATOM 3338 C C . LEU A 1 406 ? -33.25 9.672 15.336 1 93.5 406 LEU A C 1
ATOM 3340 O O . LEU A 1 406 ? -32.75 10.758 15.062 1 93.5 406 LEU A O 1
ATOM 3344 N N . LYS A 1 407 ? -33.938 9 14.469 1 93.19 407 LYS A N 1
ATOM 3345 C CA . LYS A 1 407 ? -34.25 9.531 13.148 1 93.19 407 LYS A CA 1
ATOM 3346 C C . LYS A 1 407 ? -35.062 10.812 13.242 1 93.19 407 LYS A C 1
ATOM 3348 O O . LYS A 1 407 ? -34.781 11.797 12.555 1 93.19 407 LYS A O 1
ATOM 3353 N N . GLN A 1 408 ? -36 10.766 14.078 1 93.62 408 GLN A N 1
ATOM 3354 C CA . GLN A 1 408 ? -36.844 11.93 14.266 1 93.62 408 GLN A CA 1
ATOM 3355 C C . GLN A 1 408 ? -36.094 13.07 14.938 1 93.62 408 GLN A C 1
ATOM 3357 O O . GLN A 1 408 ? -36.281 14.234 14.594 1 93.62 408 GLN A O 1
ATOM 3362 N N . LEU A 1 409 ? -35.312 12.656 15.852 1 95.25 409 LEU A N 1
ATOM 3363 C CA . LEU A 1 409 ? -34.5 13.648 16.547 1 95.25 409 LEU A CA 1
ATOM 3364 C C . LEU A 1 409 ? -33.625 14.406 15.57 1 95.25 409 LEU A C 1
ATOM 3366 O O . LEU A 1 409 ? -33.594 15.633 15.547 1 95.25 409 LEU A O 1
ATOM 3370 N N . ARG A 1 410 ? -32.969 13.727 14.719 1 94.25 410 ARG A N 1
ATOM 3371 C CA . ARG A 1 410 ? -31.969 14.32 13.836 1 94.25 410 ARG A CA 1
ATOM 3372 C C . ARG A 1 410 ? -32.625 14.945 12.609 1 94.25 410 ARG A C 1
ATOM 3374 O O . ARG A 1 410 ? -32.031 15.781 11.93 1 94.25 410 ARG A O 1
ATOM 3381 N N . LYS A 1 411 ? -33.844 14.57 12.375 1 92.75 411 LYS A N 1
ATOM 3382 C CA . LYS A 1 411 ? -34.594 15.25 11.336 1 92.75 411 LYS A CA 1
ATOM 3383 C C . LYS A 1 411 ? -35.031 16.641 11.789 1 92.75 411 LYS A C 1
ATOM 3385 O O . LYS A 1 411 ? -35.125 17.562 10.977 1 92.75 411 LYS A O 1
ATOM 3390 N N . ASN A 1 412 ? -35.188 16.719 13.031 1 95.56 412 ASN A N 1
ATOM 3391 C CA . ASN A 1 412 ? -35.688 17.969 13.562 1 95.56 412 ASN A CA 1
ATOM 3392 C C . ASN A 1 412 ? -34.562 18.859 14.078 1 95.56 412 ASN A C 1
ATOM 3394 O O . ASN A 1 412 ? -34.75 20.062 14.273 1 95.56 412 ASN A O 1
ATOM 3398 N N . ILE A 1 413 ? -33.469 18.266 14.359 1 96.75 413 ILE A N 1
ATOM 3399 C CA . ILE A 1 413 ? -32.312 19.016 14.828 1 96.75 413 ILE A CA 1
ATOM 3400 C C . ILE A 1 413 ? -31.156 18.859 13.82 1 96.75 413 ILE A C 1
ATOM 3402 O O . ILE A 1 413 ? -30.625 17.766 13.641 1 96.75 413 ILE A O 1
ATOM 3406 N N . THR A 1 414 ? -30.781 19.938 13.195 1 95.81 414 THR A N 1
ATOM 3407 C CA . THR A 1 414 ? -29.719 19.906 12.188 1 95.81 414 THR A CA 1
ATOM 3408 C C . THR A 1 414 ? -28.516 20.719 12.633 1 95.81 414 THR A C 1
ATOM 3410 O O . THR A 1 414 ? -28.672 21.812 13.188 1 95.81 414 THR A O 1
ATOM 3413 N N . ILE A 1 415 ? -27.344 20.141 12.445 1 95.44 415 ILE A N 1
ATOM 3414 C CA . ILE A 1 415 ? -26.109 20.828 12.797 1 95.44 415 ILE A CA 1
ATOM 3415 C C . ILE A 1 415 ? -25.281 21.078 11.539 1 95.44 415 ILE A C 1
ATOM 3417 O O . ILE A 1 415 ? -25.172 20.219 10.68 1 95.44 415 ILE A O 1
ATOM 3421 N N . VAL A 1 416 ? -24.859 22.312 11.391 1 95 416 VAL A N 1
ATOM 3422 C CA . VAL A 1 416 ? -23.922 22.672 10.336 1 95 416 VAL A CA 1
ATOM 3423 C C . VAL A 1 416 ? -22.562 23.031 10.945 1 95 416 VAL A C 1
ATOM 3425 O O . VAL A 1 416 ? -22.469 23.953 11.766 1 95 416 VAL A O 1
ATOM 3428 N N . ARG A 1 417 ? -21.562 22.375 10.547 1 92.62 417 ARG A N 1
ATOM 3429 C CA . ARG A 1 417 ? -20.234 22.547 11.117 1 92.62 417 ARG A CA 1
ATOM 3430 C C . ARG A 1 417 ? -19.375 23.438 10.234 1 92.62 417 ARG A C 1
ATOM 3432 O O . ARG A 1 417 ? -19.75 23.75 9.102 1 92.62 417 ARG A O 1
ATOM 3439 N N . GLN A 1 418 ? -18.203 23.766 10.828 1 86.81 418 GLN A N 1
ATOM 3440 C CA . GLN A 1 418 ? -17.25 24.609 10.117 1 86.81 418 GLN A CA 1
ATOM 3441 C C . GLN A 1 418 ? -16.781 23.938 8.828 1 86.81 418 GLN A C 1
ATOM 3443 O O . GLN A 1 418 ? -16.75 24.578 7.766 1 86.81 418 GLN A O 1
ATOM 3448 N N . ASP A 1 419 ? -16.469 22.734 8.953 1 86.62 419 ASP A N 1
ATOM 3449 C CA . ASP A 1 419 ? -15.984 21.984 7.797 1 86.62 419 ASP A CA 1
ATOM 3450 C C . ASP A 1 419 ? -16.969 20.875 7.418 1 86.62 419 ASP A C 1
ATOM 3452 O O . ASP A 1 419 ? -16.578 19.719 7.316 1 86.62 419 ASP A O 1
ATOM 3456 N N . ASP A 1 420 ? -18.188 21.438 7.188 1 91.44 420 ASP A N 1
ATOM 3457 C CA . ASP A 1 420 ? -19.203 20.453 6.824 1 91.44 420 ASP A CA 1
ATOM 3458 C C . ASP A 1 420 ? -18.906 19.844 5.453 1 91.44 420 ASP A C 1
ATOM 3460 O O . ASP A 1 420 ? -18.625 20.578 4.496 1 91.44 420 ASP A O 1
ATOM 3464 N N . TYR A 1 421 ? -19.094 18.641 5.383 1 93 421 TYR A N 1
ATOM 3465 C CA . TYR A 1 421 ? -18.641 17.906 4.207 1 93 421 TYR A CA 1
ATOM 3466 C C . TYR A 1 421 ? -19.641 18.047 3.061 1 93 421 TYR A C 1
ATOM 3468 O O . TYR A 1 421 ? -20.844 17.859 3.25 1 93 421 TYR A O 1
ATOM 3476 N N . LEU A 1 422 ? -19.156 18.484 1.911 1 94.5 422 LEU A N 1
ATOM 3477 C CA . LEU A 1 422 ? -19.922 18.438 0.675 1 94.5 422 LEU A CA 1
ATOM 3478 C C . LEU A 1 422 ? -19.484 17.266 -0.196 1 94.5 422 LEU A C 1
ATOM 3480 O O . LEU A 1 422 ? -18.281 17.016 -0.348 1 94.5 422 LEU A O 1
ATOM 3484 N N . PHE A 1 423 ? -20.438 16.578 -0.691 1 95.31 423 PHE A N 1
ATOM 3485 C CA . PHE A 1 423 ? -20.156 15.398 -1.487 1 95.31 423 PHE A CA 1
ATOM 3486 C C . PHE A 1 423 ? -19.875 15.773 -2.938 1 95.31 423 PHE A C 1
ATOM 3488 O O . PHE A 1 423 ? -20.25 16.859 -3.387 1 95.31 423 PHE A O 1
ATOM 3495 N N . ASN A 1 424 ? -19.156 14.859 -3.635 1 94.12 424 ASN A N 1
ATOM 3496 C CA . ASN A 1 424 ? -18.844 15.086 -5.043 1 94.12 424 ASN A CA 1
ATOM 3497 C C . ASN A 1 424 ? -20.078 14.953 -5.918 1 94.12 424 ASN A C 1
ATOM 3499 O O . ASN A 1 424 ? -20.172 14.023 -6.727 1 94.12 424 ASN A O 1
ATOM 3503 N N . MET A 1 425 ? -20.953 15.859 -5.762 1 94.44 425 MET A N 1
ATOM 3504 C CA . MET A 1 425 ? -22.219 16 -6.473 1 94.44 425 MET A CA 1
ATOM 3505 C C . MET A 1 425 ? -22.469 17.453 -6.852 1 94.44 425 MET A C 1
ATOM 3507 O O . MET A 1 425 ? -21.625 18.328 -6.586 1 94.44 425 MET A O 1
ATOM 3511 N N . THR A 1 426 ? -23.562 17.719 -7.508 1 96.06 426 THR A N 1
ATOM 3512 C CA . THR A 1 426 ? -23.906 19.094 -7.883 1 96.06 426 THR A CA 1
ATOM 3513 C C . THR A 1 426 ? -24.328 19.891 -6.66 1 96.06 426 THR A C 1
ATOM 3515 O O . THR A 1 426 ? -24.625 19.328 -5.609 1 96.06 426 THR A O 1
ATOM 3518 N N . VAL A 1 427 ? -24.25 21.188 -6.812 1 96.62 427 VAL A N 1
ATOM 3519 C CA . VAL A 1 427 ? -24.719 22.047 -5.742 1 96.62 427 VAL A CA 1
ATOM 3520 C C . VAL A 1 427 ? -26.156 21.688 -5.375 1 96.62 427 VAL A C 1
ATOM 3522 O O . VAL A 1 427 ? -26.484 21.562 -4.195 1 96.62 427 VAL A O 1
ATOM 3525 N N . LYS A 1 428 ? -26.938 21.516 -6.367 1 96.69 428 LYS A N 1
ATOM 3526 C CA . LYS A 1 428 ? -28.344 21.156 -6.176 1 96.69 428 LYS A CA 1
ATOM 3527 C C . LYS A 1 428 ? -28.484 19.828 -5.438 1 96.69 428 LYS A C 1
ATOM 3529 O O . LYS A 1 428 ? -29.266 19.719 -4.492 1 96.69 428 LYS A O 1
ATOM 3534 N N . GLU A 1 429 ? -27.766 18.906 -5.84 1 95.62 429 GLU A N 1
ATOM 3535 C CA . GLU A 1 429 ? -27.844 17.578 -5.234 1 95.62 429 GLU A CA 1
ATOM 3536 C C . GLU A 1 429 ? -27.359 17.609 -3.787 1 95.62 429 GLU A C 1
ATOM 3538 O O . GLU A 1 429 ? -27.875 16.859 -2.945 1 95.62 429 GLU A O 1
ATOM 3543 N N . ASN A 1 430 ? -26.297 18.375 -3.514 1 96.56 430 ASN A N 1
ATOM 3544 C CA . ASN A 1 430 ? -25.797 18.516 -2.148 1 96.56 430 ASN A CA 1
ATOM 3545 C C . ASN A 1 430 ? -26.859 19.109 -1.222 1 96.56 430 ASN A C 1
ATOM 3547 O O . ASN A 1 430 ? -26.906 18.781 -0.036 1 96.56 430 ASN A O 1
ATOM 3551 N N . ILE A 1 431 ? -27.641 19.938 -1.79 1 96.75 431 ILE A N 1
ATOM 3552 C CA . ILE A 1 431 ? -28.672 20.609 -0.993 1 96.75 431 ILE A CA 1
ATOM 3553 C C . ILE A 1 431 ? -29.875 19.688 -0.826 1 96.75 431 ILE A C 1
ATOM 3555 O O . ILE A 1 431 ? -30.391 19.516 0.285 1 96.75 431 ILE A O 1
ATOM 3559 N N . MET A 1 432 ? -30.266 19.047 -1.882 1 96.19 432 MET A N 1
ATOM 3560 C CA . MET A 1 432 ? -31.484 18.266 -1.881 1 96.19 432 MET A CA 1
ATOM 3561 C C . MET A 1 432 ? -31.234 16.859 -1.351 1 96.19 432 MET A C 1
ATOM 3563 O O . MET A 1 432 ? -32.125 16.25 -0.733 1 96.19 432 MET A O 1
ATOM 3567 N N . LEU A 1 433 ? -30.062 16.328 -1.673 1 93.69 433 LEU A N 1
ATOM 3568 C CA . LEU A 1 433 ? -29.719 14.93 -1.434 1 93.69 433 LEU A CA 1
ATOM 3569 C C . LEU A 1 433 ? -30.75 13.992 -2.053 1 93.69 433 LEU A C 1
ATOM 3571 O O . LEU A 1 433 ? -30.984 14.031 -3.264 1 93.69 433 LEU A O 1
ATOM 3575 N N . ASP A 1 434 ? -31.438 13.125 -1.283 1 90.88 434 ASP A N 1
ATOM 3576 C CA . ASP A 1 434 ? -32.406 12.219 -1.907 1 90.88 434 ASP A CA 1
ATOM 3577 C C . ASP A 1 434 ? -33.812 12.656 -1.611 1 90.88 434 ASP A C 1
ATOM 3579 O O . ASP A 1 434 ? -34.781 11.945 -1.948 1 90.88 434 ASP A O 1
ATOM 3583 N N . ASP A 1 435 ? -33.969 13.812 -1.02 1 93.88 435 ASP A N 1
ATOM 3584 C CA . ASP A 1 435 ? -35.312 14.312 -0.711 1 93.88 435 ASP A CA 1
ATOM 3585 C C . ASP A 1 435 ? -35.906 15.07 -1.898 1 93.88 435 ASP A C 1
ATOM 3587 O O . ASP A 1 435 ? -35.188 15.516 -2.785 1 93.88 435 ASP A O 1
ATOM 3591 N N . GLU A 1 436 ? -37.188 15.055 -1.889 1 94.19 436 GLU A N 1
ATOM 3592 C CA . GLU A 1 436 ? -37.906 15.797 -2.93 1 94.19 436 GLU A CA 1
ATOM 3593 C C . GLU A 1 436 ? -38.438 17.125 -2.393 1 94.19 436 GLU A C 1
ATOM 3595 O O . GLU A 1 436 ? -39.188 17.141 -1.406 1 94.19 436 GLU A O 1
ATOM 3600 N N . PHE A 1 437 ? -37.938 18.109 -2.971 1 96.38 437 PHE A N 1
ATOM 3601 C CA . PHE A 1 437 ? -38.406 19.453 -2.607 1 96.38 437 PHE A CA 1
ATOM 3602 C C . PHE A 1 437 ? -38.906 20.203 -3.836 1 96.38 437 PHE A C 1
ATOM 3604 O O . PHE A 1 437 ? -38.469 19.922 -4.957 1 96.38 437 PHE A O 1
ATOM 3611 N N . THR A 1 438 ? -39.844 21.078 -3.633 1 96.06 438 THR A N 1
ATOM 3612 C CA . THR A 1 438 ? -40.312 21.922 -4.719 1 96.06 438 THR A CA 1
ATOM 3613 C C . THR A 1 438 ? -39.281 22.969 -5.098 1 96.06 438 THR A C 1
ATOM 3615 O O . THR A 1 438 ? -38.375 23.25 -4.324 1 96.06 438 THR A O 1
ATOM 3618 N N . GLN A 1 439 ? -39.438 23.469 -6.301 1 95.31 439 GLN A N 1
ATOM 3619 C CA . GLN A 1 439 ? -38.531 24.5 -6.777 1 95.31 439 GLN A CA 1
ATOM 3620 C C . GLN A 1 439 ? -38.594 25.75 -5.883 1 95.31 439 GLN A C 1
ATOM 3622 O O . GLN A 1 439 ? -37.594 26.422 -5.684 1 95.31 439 GLN A O 1
ATOM 3627 N N . GLU A 1 440 ? -39.719 25.953 -5.438 1 95.81 440 GLU A N 1
ATOM 3628 C CA . GLU A 1 440 ? -39.906 27.094 -4.551 1 95.81 440 GLU A CA 1
ATOM 3629 C C . GLU A 1 440 ? -39.156 26.922 -3.242 1 95.81 440 GLU A C 1
ATOM 3631 O O . GLU A 1 440 ? -38.5 27.844 -2.754 1 95.81 440 GLU A O 1
ATOM 3636 N N . GLU A 1 441 ? -39.312 25.766 -2.658 1 95.62 441 GLU A N 1
ATOM 3637 C CA . GLU A 1 441 ? -38.594 25.453 -1.43 1 95.62 441 GLU A CA 1
ATOM 3638 C C . GLU A 1 441 ? -37.094 25.547 -1.644 1 95.62 441 GLU A C 1
ATOM 3640 O O . GLU A 1 441 ? -36.375 26.062 -0.796 1 95.62 441 GLU A O 1
ATOM 3645 N N . PHE A 1 442 ? -36.688 25.047 -2.791 1 97 442 PHE A N 1
ATOM 3646 C CA . PHE A 1 442 ? -35.281 25.078 -3.15 1 97 442 PHE A CA 1
ATOM 3647 C C . PHE A 1 442 ? -34.781 26.5 -3.275 1 97 442 PHE A C 1
ATOM 3649 O O . PHE A 1 442 ? -33.75 26.859 -2.684 1 97 442 PHE A O 1
ATOM 3656 N N . MET A 1 443 ? -35.438 27.281 -3.959 1 96.19 443 MET A N 1
ATOM 3657 C CA . MET A 1 443 ? -35.031 28.656 -4.191 1 96.19 443 MET A CA 1
ATOM 3658 C C . MET A 1 443 ? -35.062 29.453 -2.895 1 96.19 443 MET A C 1
ATOM 3660 O O . MET A 1 443 ? -34.219 30.344 -2.689 1 96.19 443 MET A O 1
ATOM 3664 N N . LYS A 1 444 ? -36 29.172 -2.057 1 95.5 444 LYS A N 1
ATOM 3665 C CA . LYS A 1 444 ? -36.094 29.844 -0.757 1 95.5 444 LYS A CA 1
ATOM 3666 C C . LYS A 1 444 ? -34.844 29.562 0.072 1 95.5 444 LYS A C 1
ATOM 3668 O O . LYS A 1 444 ? -34.219 30.5 0.622 1 95.5 444 LYS A O 1
ATOM 3673 N N . ALA A 1 445 ? -34.469 28.328 0.172 1 96 445 ALA A N 1
ATOM 3674 C CA . ALA A 1 445 ? -33.312 27.938 0.957 1 96 445 ALA A CA 1
ATOM 3675 C C . ALA A 1 445 ? -32.031 28.547 0.381 1 96 445 ALA A C 1
ATOM 3677 O O . ALA A 1 445 ? -31.188 29.031 1.127 1 96 445 ALA A O 1
ATOM 3678 N N . VAL A 1 446 ? -31.906 28.578 -0.942 1 96.62 446 VAL A N 1
ATOM 3679 C CA . VAL A 1 446 ? -30.719 29.078 -1.638 1 96.62 446 VAL A CA 1
ATOM 3680 C C . VAL A 1 446 ? -30.609 30.594 -1.422 1 96.62 446 VAL A C 1
ATOM 3682 O O . VAL A 1 446 ? -29.516 31.109 -1.231 1 96.62 446 VAL A O 1
ATOM 3685 N N . LYS A 1 447 ? -31.688 31.234 -1.456 1 95.56 447 LYS A N 1
ATOM 3686 C CA . LYS A 1 447 ? -31.703 32.688 -1.267 1 95.56 447 LYS A CA 1
ATOM 3687 C C . LYS A 1 447 ? -31.375 33.062 0.177 1 95.56 447 LYS A C 1
ATOM 3689 O O . LYS A 1 447 ? -30.609 34 0.428 1 95.56 447 LYS A O 1
ATOM 3694 N N . LYS A 1 448 ? -31.906 32.312 1.068 1 94.75 448 LYS A N 1
ATOM 3695 C CA . LYS A 1 448 ? -31.688 32.594 2.484 1 94.75 448 LYS A CA 1
ATOM 3696 C C . LYS A 1 448 ? -30.234 32.375 2.887 1 94.75 448 LYS A C 1
ATOM 3698 O O . LYS A 1 448 ? -29.703 33.094 3.729 1 94.75 448 LYS A O 1
ATOM 3703 N N . ALA A 1 449 ? -29.672 31.406 2.297 1 95.56 449 ALA A N 1
ATOM 3704 C CA . ALA A 1 449 ? -28.266 31.109 2.584 1 95.56 449 ALA A CA 1
ATOM 3705 C C . ALA A 1 449 ? -27.328 31.922 1.691 1 95.56 449 ALA A C 1
ATOM 3707 O O . ALA A 1 449 ? -26.109 31.781 1.772 1 95.56 449 ALA A O 1
ATOM 3708 N N . LYS A 1 450 ? -27.891 32.75 0.77 1 94.88 450 LYS A N 1
ATOM 3709 C CA . LYS A 1 450 ? -27.156 33.656 -0.133 1 94.88 450 LYS A CA 1
ATOM 3710 C C . LYS A 1 450 ? -26.297 32.844 -1.113 1 94.88 450 LYS A C 1
ATOM 3712 O O . LYS A 1 450 ? -25.203 33.281 -1.483 1 94.88 450 LYS A O 1
ATOM 3717 N N . VAL A 1 451 ? -26.734 31.672 -1.362 1 95 451 VAL A N 1
ATOM 3718 C CA . VAL A 1 451 ? -26.062 30.875 -2.371 1 95 451 VAL A CA 1
ATOM 3719 C C . VAL A 1 451 ? -26.297 31.469 -3.758 1 95 451 VAL A C 1
ATOM 3721 O O . VAL A 1 451 ? -25.422 31.391 -4.633 1 95 451 VAL A O 1
ATOM 3724 N N . ASP A 1 452 ? -27.406 32.031 -3.986 1 93 452 ASP A N 1
ATOM 3725 C CA . ASP A 1 452 ? -27.812 32.625 -5.258 1 93 452 ASP A CA 1
ATOM 3726 C C . ASP A 1 452 ? -26.844 33.719 -5.672 1 93 452 ASP A C 1
ATOM 3728 O O . ASP A 1 452 ? -26.672 34 -6.863 1 93 452 ASP A O 1
ATOM 3732 N N . LYS A 1 453 ? -26.25 34.312 -4.738 1 90.88 453 LYS A N 1
ATOM 3733 C CA . LYS A 1 453 ? -25.359 35.438 -5.004 1 90.88 453 LYS A CA 1
ATOM 3734 C C . LYS A 1 453 ? -24.109 35 -5.766 1 90.88 453 L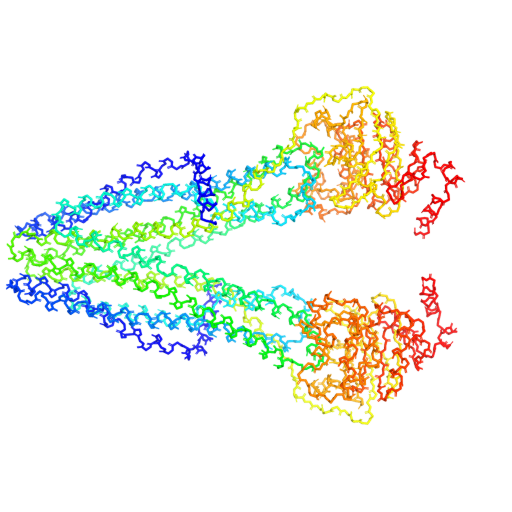YS A C 1
ATOM 3736 O O . LYS A 1 453 ? -23.5 35.812 -6.473 1 90.88 453 LYS A O 1
ATOM 3741 N N . PHE A 1 454 ? -23.719 33.719 -5.609 1 90.88 454 PHE A N 1
ATOM 3742 C CA . PHE A 1 454 ? -22.469 33.344 -6.258 1 90.88 454 PHE A CA 1
ATOM 3743 C C . PHE A 1 454 ? -22.719 32.25 -7.297 1 90.88 454 PHE A C 1
ATOM 3745 O O . PHE A 1 454 ? -21.844 31.953 -8.109 1 90.88 454 PHE A O 1
ATOM 3752 N N . ILE A 1 455 ? -23.875 31.688 -7.359 1 91.69 455 ILE A N 1
ATOM 3753 C CA . ILE A 1 455 ? -24.172 30.547 -8.219 1 91.69 455 ILE A CA 1
ATOM 3754 C C . ILE A 1 455 ? -24.016 30.969 -9.688 1 91.69 455 ILE A C 1
ATOM 3756 O O . ILE A 1 455 ? -23.672 30.141 -10.539 1 91.69 455 ILE A O 1
ATOM 3760 N N . GLY A 1 456 ? -24.312 32.156 -9.961 1 87.81 456 GLY A N 1
ATOM 3761 C CA . GLY A 1 456 ? -24.188 32.688 -11.312 1 87.81 456 GLY A CA 1
ATOM 3762 C C . GLY A 1 456 ? -22.75 32.719 -11.805 1 87.81 456 GLY A C 1
ATOM 3763 O O . GLY A 1 456 ? -22.516 32.781 -13.016 1 87.81 456 GLY A O 1
ATOM 3764 N N . LEU A 1 457 ? -21.859 32.688 -10.953 1 87.44 457 LEU A N 1
ATOM 3765 C CA . LEU A 1 457 ? -20.453 32.75 -11.305 1 87.44 457 LEU A CA 1
ATOM 3766 C C . LEU A 1 457 ? -19.938 31.359 -11.719 1 87.44 457 LEU A C 1
ATOM 3768 O O . LEU A 1 457 ? -18.859 31.25 -12.312 1 87.44 457 LEU A O 1
ATOM 3772 N N . LEU A 1 458 ? -20.766 30.453 -11.398 1 91.44 458 LEU A N 1
ATOM 3773 C CA . LEU A 1 458 ? -20.375 29.094 -11.766 1 91.44 458 LEU A CA 1
ATOM 3774 C C . LEU A 1 458 ? -20.891 28.734 -13.156 1 91.44 458 LEU A C 1
ATOM 3776 O O . LEU A 1 458 ? -22.031 29.047 -13.5 1 91.44 458 LEU A O 1
ATOM 3780 N N . ASP A 1 459 ? -20.156 28.047 -13.953 1 88.81 459 ASP A N 1
ATOM 3781 C CA . ASP A 1 459 ? -20.438 27.75 -15.352 1 88.81 459 ASP A CA 1
ATOM 3782 C C . ASP A 1 459 ? -21.75 26.969 -15.5 1 88.81 459 ASP A C 1
ATOM 3784 O O . ASP A 1 459 ? -22.547 27.25 -16.406 1 88.81 459 ASP A O 1
ATOM 3788 N N . GLU A 1 460 ? -22.047 26.078 -14.656 1 93.88 460 GLU A N 1
ATOM 3789 C CA . GLU A 1 460 ? -23.219 25.219 -14.781 1 93.88 460 GLU A CA 1
ATOM 3790 C C . GLU A 1 460 ? -24.266 25.531 -13.711 1 93.88 460 GLU A C 1
ATOM 3792 O O . GLU A 1 460 ? -25.156 24.734 -13.438 1 93.88 460 GLU A O 1
ATOM 3797 N N . GLY A 1 461 ? -24.016 26.625 -13.062 1 94.44 461 GLY A N 1
ATOM 3798 C CA . GLY A 1 461 ? -24.969 27.031 -12.047 1 94.44 461 GLY A CA 1
ATOM 3799 C C . GLY A 1 461 ? -25.156 26.016 -10.945 1 94.44 461 GLY A C 1
ATOM 3800 O O . GLY A 1 461 ? -24.172 25.547 -10.367 1 94.44 461 GLY A O 1
ATOM 3801 N N . TYR A 1 462 ? -26.438 25.656 -10.766 1 95.25 462 TYR A N 1
ATOM 3802 C CA . TYR A 1 462 ? -26.766 24.719 -9.688 1 95.25 462 TYR A CA 1
ATOM 3803 C C . TYR A 1 462 ? -26.359 23.297 -10.047 1 95.25 462 TYR A C 1
ATOM 3805 O O . TYR A 1 462 ? -26.266 22.438 -9.18 1 95.25 462 TYR A O 1
ATOM 3813 N N . ASP A 1 463 ? -26.094 23.125 -11.234 1 94.94 463 ASP A N 1
ATOM 3814 C CA . ASP A 1 463 ? -25.719 21.781 -11.703 1 94.94 463 ASP A CA 1
ATOM 3815 C C . ASP A 1 463 ? -24.203 21.625 -11.742 1 94.94 463 ASP A C 1
ATOM 3817 O O . ASP A 1 463 ? -23.703 20.609 -12.234 1 94.94 463 ASP A O 1
ATOM 3821 N N . THR A 1 464 ? -23.562 22.562 -11.156 1 94.31 464 THR A N 1
ATOM 3822 C CA . THR A 1 464 ? -22.109 22.469 -11.078 1 94.31 464 THR A CA 1
ATOM 3823 C C . THR A 1 464 ? -21.688 21.406 -10.07 1 94.31 464 THR A C 1
ATOM 3825 O O . THR A 1 464 ? -22.141 21.422 -8.922 1 94.31 464 THR A O 1
ATOM 3828 N N . VAL A 1 465 ? -20.875 20.547 -10.5 1 94.25 465 VAL A N 1
ATOM 3829 C CA . VAL A 1 465 ? -20.281 19.562 -9.594 1 94.25 465 VAL A CA 1
ATOM 3830 C C . VAL A 1 465 ? -19.234 20.234 -8.719 1 94.25 465 VAL A C 1
ATOM 3832 O O . VAL A 1 465 ? -18.266 20.828 -9.227 1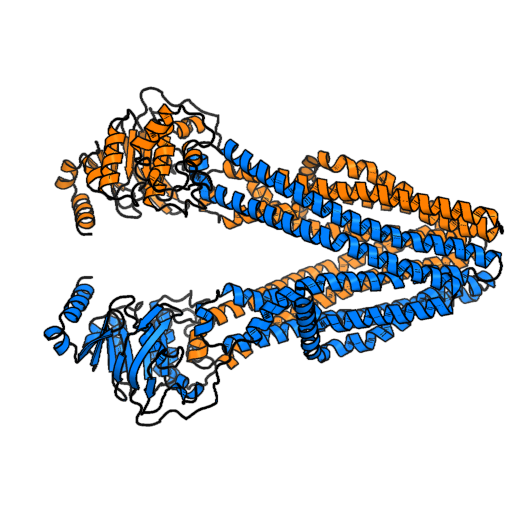 94.25 465 VAL A O 1
ATOM 3835 N N . VAL A 1 466 ? -19.328 20.125 -7.422 1 93.5 466 VAL A N 1
ATOM 3836 C CA . VAL A 1 466 ? -18.531 20.922 -6.492 1 93.5 466 VAL A CA 1
ATOM 3837 C C . VAL A 1 466 ? -17.172 20.281 -6.285 1 93.5 466 VAL A C 1
ATOM 3839 O O . VAL A 1 466 ? -16.234 20.906 -5.777 1 93.5 466 VAL A O 1
ATOM 3842 N N . GLY A 1 467 ? -17.047 19.047 -6.637 1 89.38 467 GLY A N 1
ATOM 3843 C CA . GLY A 1 467 ? -15.781 18.359 -6.441 1 89.38 467 GLY A CA 1
ATOM 3844 C C . GLY A 1 467 ? -15.656 17.703 -5.078 1 89.38 467 GLY A C 1
ATOM 3845 O O . GLY A 1 467 ? -16.531 17.859 -4.234 1 89.38 467 GLY A O 1
ATOM 3846 N N . GLU A 1 468 ? -14.461 17.125 -4.793 1 87.31 468 GLU A N 1
ATOM 3847 C CA . GLU A 1 468 ? -14.203 16.469 -3.52 1 87.31 468 GLU A CA 1
ATOM 3848 C C . GLU A 1 468 ? -14.125 17.469 -2.379 1 87.31 468 GLU A C 1
ATOM 3850 O O . GLU A 1 468 ? -13.359 18.438 -2.447 1 87.31 468 GLU A O 1
ATOM 3855 N N . ARG A 1 469 ? -14.883 17.219 -1.393 1 88.19 469 ARG A N 1
ATOM 3856 C CA . ARG A 1 469 ? -14.938 18.094 -0.231 1 88.19 469 ARG A CA 1
ATOM 3857 C C . ARG A 1 469 ? -15.242 19.531 -0.648 1 88.19 469 ARG A C 1
ATOM 3859 O O . ARG A 1 469 ? -14.734 20.484 -0.049 1 88.19 469 ARG A O 1
ATOM 3866 N N . GLY A 1 470 ? -15.93 19.609 -1.793 1 90.19 470 GLY A N 1
ATOM 3867 C CA . GLY A 1 470 ? -16.266 20.938 -2.273 1 90.19 470 GLY A CA 1
ATOM 3868 C C . GLY A 1 470 ? -15.055 21.734 -2.729 1 90.19 470 GLY A C 1
ATOM 3869 O O . GLY A 1 470 ? -15.008 22.953 -2.582 1 90.19 470 GLY A O 1
ATOM 3870 N N . SER A 1 471 ? -14.148 21.094 -3.254 1 87.56 471 SER A N 1
ATOM 3871 C CA . SER A 1 471 ? -12.859 21.688 -3.588 1 87.56 471 SER A CA 1
ATOM 3872 C C . SER A 1 471 ? -13.008 22.797 -4.629 1 87.56 471 SER A C 1
ATOM 3874 O O . SER A 1 471 ? -12.156 23.672 -4.73 1 87.56 471 SER A O 1
ATOM 3876 N N . LYS A 1 472 ? -14.047 22.875 -5.375 1 88.94 472 LYS A N 1
ATOM 3877 C CA . LYS A 1 472 ? -14.234 23.844 -6.449 1 88.94 472 LYS A CA 1
ATOM 3878 C C . LYS A 1 472 ? -14.883 25.125 -5.922 1 88.94 472 LYS A C 1
ATOM 3880 O O . LYS A 1 472 ? -15 26.109 -6.652 1 88.94 472 LYS A O 1
ATOM 3885 N N . LEU A 1 473 ? -15.289 25.062 -4.699 1 90.12 473 LEU A N 1
ATOM 3886 C CA . LEU A 1 473 ? -15.906 26.219 -4.051 1 90.12 473 LEU A CA 1
ATOM 3887 C C . LEU A 1 473 ? -14.977 26.812 -3.008 1 90.12 473 LEU A C 1
ATOM 3889 O O . LEU A 1 473 ? -14.125 26.109 -2.453 1 90.12 473 LEU A O 1
ATOM 3893 N N . SER A 1 474 ? -15.117 28.094 -2.814 1 87.88 474 SER A N 1
ATOM 3894 C CA . SER A 1 474 ? -14.414 28.703 -1.694 1 87.88 474 SER A CA 1
ATOM 3895 C C . SER A 1 474 ? -14.984 28.25 -0.359 1 87.88 474 SER A C 1
ATOM 3897 O O . SER A 1 474 ? -16.062 27.656 -0.313 1 87.88 474 SER A O 1
ATOM 3899 N N . ASP A 1 475 ? -14.281 28.438 0.7 1 88 475 ASP A N 1
ATOM 3900 C CA . ASP A 1 475 ? -14.734 28.031 2.029 1 88 475 ASP A CA 1
ATOM 3901 C C . ASP A 1 475 ? -16.094 28.641 2.352 1 88 475 ASP A C 1
ATOM 3903 O O . ASP A 1 475 ? -17 27.953 2.84 1 88 475 ASP A O 1
ATOM 3907 N N . GLY A 1 476 ? -16.188 29.938 2.086 1 90.69 476 GLY A N 1
ATOM 3908 C CA . GLY A 1 476 ? -17.453 30.609 2.338 1 90.69 476 GLY A CA 1
ATOM 3909 C C . GLY A 1 476 ? -18.594 30.062 1.51 1 90.69 476 GLY A C 1
ATOM 3910 O O . GLY A 1 476 ? -19.734 29.953 1.996 1 90.69 476 GLY A O 1
ATOM 3911 N N . GLN A 1 477 ? -18.344 29.781 0.279 1 91.94 477 GLN A N 1
ATOM 3912 C CA . GLN A 1 477 ? -19.359 29.203 -0.609 1 91.94 477 GLN A CA 1
ATOM 3913 C C . GLN A 1 477 ? -19.797 27.828 -0.126 1 91.94 477 GLN A C 1
ATOM 3915 O O . GLN A 1 477 ? -21 27.516 -0.133 1 91.94 477 GLN A O 1
ATOM 3920 N N . ARG A 1 478 ? -18.875 27.047 0.32 1 94.62 478 ARG A N 1
ATOM 3921 C CA . ARG A 1 478 ? -19.172 25.719 0.841 1 94.62 478 ARG A CA 1
ATOM 3922 C C . ARG A 1 478 ? -20.078 25.797 2.062 1 94.62 478 ARG A C 1
ATOM 3924 O O . ARG A 1 478 ? -21.016 25.016 2.193 1 94.62 478 ARG A O 1
ATOM 3931 N N . GLN A 1 479 ? -19.75 26.688 2.918 1 94.25 479 GLN A N 1
ATOM 3932 C CA . GLN A 1 479 ? -20.531 26.875 4.141 1 94.25 479 GLN A CA 1
ATOM 3933 C C . GLN A 1 479 ? -21.969 27.281 3.826 1 94.25 479 GLN A C 1
ATOM 3935 O O . GLN A 1 479 ? -22.906 26.781 4.438 1 94.25 479 GLN A O 1
ATOM 3940 N N . ARG A 1 480 ? -22.109 28.156 2.879 1 95.31 480 ARG A N 1
ATOM 3941 C CA . ARG A 1 480 ? -23.438 28.609 2.498 1 95.31 480 ARG A CA 1
ATOM 3942 C C . ARG A 1 480 ? -24.266 27.484 1.894 1 95.31 480 ARG A C 1
ATOM 3944 O O . ARG A 1 480 ? -25.469 27.391 2.133 1 95.31 480 ARG A O 1
ATOM 3951 N N . VAL A 1 481 ? -23.641 26.672 1.102 1 96 481 VAL A N 1
ATOM 3952 C CA . VAL A 1 481 ? -24.312 25.516 0.54 1 96 481 VAL A CA 1
ATOM 3953 C C . VAL A 1 481 ? -24.75 24.578 1.664 1 96 481 VAL A C 1
ATOM 3955 O O . VAL A 1 481 ? -25.859 24.031 1.637 1 96 481 VAL A O 1
ATOM 3958 N N . ALA A 1 482 ? -23.875 24.359 2.637 1 96.38 482 ALA A N 1
ATOM 3959 C CA . ALA A 1 482 ? -24.188 23.516 3.785 1 96.38 482 ALA A CA 1
ATOM 3960 C C . ALA A 1 482 ? -25.375 24.094 4.574 1 96.38 482 ALA A C 1
ATOM 3962 O O . ALA A 1 482 ? -26.234 23.344 5.043 1 96.38 482 ALA A O 1
ATOM 3963 N N . ILE A 1 483 ? -25.375 25.359 4.676 1 96.12 483 ILE A N 1
ATOM 3964 C CA . ILE A 1 483 ? -26.469 26.016 5.387 1 96.12 483 ILE A CA 1
ATOM 3965 C C . ILE A 1 483 ? -27.766 25.844 4.613 1 96.12 483 ILE A C 1
ATOM 3967 O O . ILE A 1 483 ? -28.812 25.547 5.199 1 96.12 483 ILE A O 1
ATOM 3971 N N . ALA A 1 484 ? -27.703 26.047 3.305 1 96.81 484 ALA A N 1
ATOM 3972 C CA . ALA A 1 484 ? -28.875 25.828 2.461 1 96.81 484 ALA A CA 1
ATOM 3973 C C . ALA A 1 484 ? -29.406 24.406 2.604 1 96.81 484 ALA A C 1
ATOM 3975 O O . ALA A 1 484 ? -30.625 24.203 2.635 1 96.81 484 ALA A O 1
ATOM 3976 N N . ARG A 1 485 ? -28.5 23.469 2.643 1 96.81 485 ARG A N 1
ATOM 3977 C CA . ARG A 1 485 ? -28.859 22.062 2.814 1 96.81 485 ARG A CA 1
ATOM 3978 C C . ARG A 1 485 ? -29.641 21.844 4.105 1 96.81 485 ARG A C 1
ATOM 3980 O O . ARG A 1 485 ? -30.578 21.062 4.141 1 96.81 485 ARG A O 1
ATOM 3987 N N . ALA A 1 486 ? -29.219 22.5 5.086 1 96.12 486 ALA A N 1
ATOM 3988 C CA . ALA A 1 486 ? -29.891 22.406 6.379 1 96.12 486 ALA A CA 1
ATOM 3989 C C . ALA A 1 486 ? -31.25 23.125 6.348 1 96.12 486 ALA A C 1
ATOM 3991 O O . ALA A 1 486 ? -32.25 22.578 6.809 1 96.12 486 ALA A O 1
ATOM 3992 N N . LEU A 1 487 ? -31.328 24.266 5.723 1 96.31 487 LEU A N 1
ATOM 3993 C CA . LEU A 1 487 ? -32.5 25.141 5.781 1 96.31 487 LEU A CA 1
ATOM 3994 C C . LEU A 1 487 ? -33.656 24.578 4.965 1 96.31 487 LEU A C 1
ATOM 3996 O O . LEU A 1 487 ? -34.812 24.781 5.309 1 96.31 487 LEU A O 1
ATOM 4000 N N . ILE A 1 488 ? -33.312 23.969 3.898 1 96.38 488 ILE A N 1
ATOM 4001 C CA . ILE A 1 488 ? -34.375 23.469 3.006 1 96.38 488 ILE A CA 1
ATOM 4002 C C . ILE A 1 488 ? -35.25 22.484 3.752 1 96.38 488 ILE A C 1
ATOM 4004 O O . ILE A 1 488 ? -36.406 22.297 3.395 1 96.38 488 ILE A O 1
ATOM 4008 N N . ARG A 1 489 ? -34.781 21.922 4.785 1 95.38 489 ARG A N 1
ATOM 4009 C CA . ARG A 1 489 ? -35.5 20.891 5.531 1 95.38 489 ARG A CA 1
ATOM 4010 C C . ARG A 1 489 ? -36.281 21.5 6.684 1 95.38 489 ARG A C 1
ATOM 4012 O O . ARG A 1 489 ? -37 20.781 7.395 1 95.38 489 ARG A O 1
ATOM 4019 N N . GLU A 1 490 ? -36.125 22.703 6.871 1 93.06 490 GLU A N 1
ATOM 4020 C CA . GLU A 1 490 ? -36.875 23.469 7.855 1 93.06 490 GLU A CA 1
ATOM 4021 C C . GLU A 1 490 ? -36.844 22.797 9.227 1 93.06 490 GLU A C 1
ATOM 4023 O O . GLU A 1 490 ? -37.875 22.469 9.797 1 93.06 490 GLU A O 1
ATOM 4028 N N . PRO A 1 491 ? -35.688 22.609 9.781 1 95.56 491 PRO A N 1
ATOM 4029 C CA . PRO A 1 491 ? -35.562 22 11.109 1 95.56 491 PRO A CA 1
ATOM 4030 C C . PRO A 1 491 ? -36.188 22.859 12.203 1 95.56 491 PRO A C 1
ATOM 4032 O O . PRO A 1 491 ? -36.375 24.078 12.031 1 95.56 491 PRO A O 1
ATOM 4035 N N . LYS A 1 492 ? -36.531 22.203 13.273 1 96.5 492 LYS A N 1
ATOM 4036 C CA . LYS A 1 492 ? -37.031 22.938 14.445 1 96.5 492 LYS A CA 1
ATOM 4037 C C . LYS A 1 492 ? -35.906 23.578 15.219 1 96.5 492 LYS A C 1
ATOM 4039 O O . LYS A 1 492 ? -36.094 24.641 15.836 1 96.5 492 LYS A O 1
ATOM 4044 N N . VAL A 1 493 ? -34.812 22.906 15.195 1 97.25 493 VAL A N 1
ATOM 4045 C CA . VAL A 1 493 ? -33.625 23.438 15.836 1 97.25 493 VAL A CA 1
ATOM 4046 C C . VAL A 1 493 ? -32.469 23.438 14.836 1 97.25 493 VAL A C 1
ATOM 4048 O O . VAL A 1 493 ? -32.156 22.406 14.242 1 97.25 493 VAL A O 1
ATOM 4051 N N . LEU A 1 494 ? -31.859 24.547 14.594 1 97.06 494 LEU A N 1
ATOM 4052 C CA . LEU A 1 494 ? -30.688 24.688 13.734 1 97.06 494 LEU A CA 1
ATOM 4053 C C . LEU A 1 494 ? -29.469 25.109 14.547 1 97.06 494 LEU A C 1
ATOM 4055 O O . LEU A 1 494 ? -29.531 26.094 15.289 1 97.06 494 LEU A O 1
ATOM 4059 N N . ILE A 1 495 ? -28.438 24.281 14.461 1 97.06 495 ILE A N 1
ATOM 4060 C CA . ILE A 1 495 ? -27.188 24.562 15.156 1 97.06 495 ILE A CA 1
ATOM 4061 C C . ILE A 1 495 ? -26.109 24.938 14.148 1 97.06 495 ILE A C 1
ATOM 4063 O O . ILE A 1 495 ? -25.828 24.188 13.211 1 97.06 495 ILE A O 1
ATOM 4067 N N . LEU A 1 496 ? -25.531 26.078 14.32 1 95.88 496 LEU A N 1
ATOM 4068 C CA . LEU A 1 496 ? -24.422 26.531 13.492 1 95.88 496 LEU A CA 1
ATOM 4069 C C . LEU A 1 496 ? -23.125 26.562 14.297 1 95.88 496 LEU A C 1
ATOM 4071 O O . LEU A 1 496 ? -22.875 27.5 15.062 1 95.88 496 LEU A O 1
ATOM 4075 N N . ASP A 1 497 ? -22.312 25.578 14.117 1 94.12 497 ASP A N 1
ATOM 4076 C CA . ASP A 1 497 ? -21.031 25.453 14.805 1 94.12 497 ASP A CA 1
ATOM 4077 C C . ASP A 1 497 ? -19.891 26.047 13.969 1 94.12 497 ASP A C 1
ATOM 4079 O O . ASP A 1 497 ? -19.203 25.328 13.25 1 94.12 497 ASP A O 1
ATOM 4083 N N . GLU A 1 498 ? -19.672 27.312 14.102 1 89.19 498 GLU A N 1
ATOM 4084 C CA . GLU A 1 498 ? -18.703 28.094 13.344 1 89.19 498 GLU A CA 1
ATOM 4085 C C . GLU A 1 498 ? -18.922 27.938 11.844 1 89.19 498 GLU A C 1
ATOM 4087 O O . GLU A 1 498 ? -17.969 27.828 11.078 1 89.19 498 GLU A O 1
ATOM 4092 N N . ALA A 1 499 ? -20.172 27.891 11.453 1 85.88 499 ALA A N 1
ATOM 4093 C CA . ALA A 1 499 ? -20.562 27.531 10.094 1 85.88 499 ALA A CA 1
ATOM 4094 C C . ALA A 1 499 ? -20.453 28.719 9.156 1 85.88 499 ALA A C 1
ATOM 4096 O O . ALA A 1 499 ? -20.766 28.625 7.965 1 85.88 499 ALA A O 1
ATOM 4097 N N . THR A 1 500 ? -20.016 29.891 9.656 1 83.69 500 THR A N 1
ATOM 4098 C CA . THR A 1 500 ? -19.891 31.078 8.82 1 83.69 500 THR A CA 1
ATOM 4099 C C . THR A 1 500 ? -18.5 31.688 8.969 1 83.69 500 THR A C 1
ATOM 4101 O O . THR A 1 500 ? -18.312 32.875 8.703 1 83.69 500 THR A O 1
ATOM 4104 N N . SER A 1 501 ? -17.609 30.875 9.422 1 80.31 501 SER A N 1
ATOM 4105 C CA . SER A 1 501 ? -16.266 31.359 9.703 1 80.31 501 SER A CA 1
ATOM 4106 C C . SER A 1 501 ? -15.555 31.781 8.422 1 80.31 501 SER A C 1
ATOM 4108 O O . SER A 1 501 ? -14.703 32.656 8.438 1 80.31 501 SER A O 1
ATOM 4110 N N . GLY A 1 502 ? -15.945 31.156 7.332 1 78.06 502 GLY A N 1
ATOM 4111 C CA . GLY A 1 502 ? -15.297 31.469 6.066 1 78.06 502 GLY A CA 1
ATOM 4112 C C . GLY A 1 502 ? -16.031 32.5 5.254 1 78.06 502 GLY A C 1
ATOM 4113 O O . GLY A 1 502 ? -15.578 32.906 4.18 1 78.06 502 GLY A O 1
ATOM 4114 N N . VAL A 1 503 ? -17.078 32.969 5.742 1 81.75 503 VAL A N 1
ATOM 4115 C CA . VAL A 1 503 ? -17.906 33.969 5.066 1 81.75 503 VAL A CA 1
ATOM 4116 C C . VAL A 1 503 ? -17.547 35.375 5.547 1 81.75 503 VAL A C 1
ATOM 4118 O O . VAL A 1 503 ? -17.156 35.531 6.699 1 81.75 503 VAL A O 1
ATOM 4121 N N . ASP A 1 504 ? -17.625 36.281 4.641 1 78.88 504 ASP A N 1
ATOM 4122 C CA . ASP A 1 504 ? -17.359 37.656 5.043 1 78.88 504 ASP A CA 1
ATOM 4123 C C . ASP A 1 504 ? -18.422 38.188 6 1 78.88 504 ASP A C 1
ATOM 4125 O O . ASP A 1 504 ? -19.547 37.688 6.008 1 78.88 504 ASP A O 1
ATOM 4129 N N . SER A 1 505 ? -18.062 39.219 6.777 1 78.69 505 SER A N 1
ATOM 4130 C CA . SER A 1 505 ? -18.875 39.719 7.875 1 78.69 505 SER A CA 1
ATOM 4131 C C . SER A 1 505 ? -20.234 40.219 7.379 1 78.69 505 SER A C 1
ATOM 4133 O O . SER A 1 505 ? -21.266 39.969 8.023 1 78.69 505 SER A O 1
ATOM 4135 N N . GLN A 1 506 ? -20.234 40.844 6.289 1 80.94 506 GLN A N 1
ATOM 4136 C CA . GLN A 1 506 ? -21.484 41.375 5.758 1 80.94 506 GLN A CA 1
ATOM 4137 C C . GLN A 1 506 ? -22.438 40.25 5.363 1 80.94 506 GLN A C 1
ATOM 4139 O O . GLN A 1 506 ? -23.609 40.281 5.715 1 80.94 506 GLN A O 1
ATOM 4144 N N . THR A 1 507 ? -21.922 39.375 4.676 1 86.19 507 THR A N 1
ATOM 4145 C CA . THR A 1 507 ? -22.734 38.25 4.238 1 86.19 507 THR A CA 1
ATOM 4146 C C . THR A 1 507 ? -23.234 37.438 5.434 1 86.19 507 THR A C 1
ATOM 4148 O O . THR A 1 507 ? -24.375 36.969 5.438 1 86.19 507 THR A O 1
ATOM 4151 N N . GLU A 1 508 ? -22.312 37.219 6.367 1 87.25 508 GLU A N 1
ATOM 4152 C CA . GLU A 1 508 ? -22.703 36.531 7.582 1 87.25 508 GLU A CA 1
ATOM 4153 C C . GLU A 1 508 ? -23.875 37.219 8.266 1 87.25 508 GLU A C 1
ATOM 4155 O O . GLU A 1 508 ? -24.828 36.562 8.711 1 87.25 508 GLU A O 1
ATOM 4160 N N . GLU A 1 509 ? -23.781 38.5 8.367 1 84.5 509 GLU A N 1
ATOM 4161 C CA . GLU A 1 509 ? -24.844 39.281 8.984 1 84.5 509 GLU A CA 1
ATOM 4162 C C . GLU A 1 509 ? -26.156 39.125 8.219 1 84.5 509 GLU A C 1
ATOM 4164 O O . GLU A 1 509 ? -27.219 39 8.828 1 84.5 509 GLU A O 1
ATOM 4169 N N . GLU A 1 510 ? -26.094 39.156 6.953 1 89 510 GLU A N 1
ATOM 4170 C CA . GLU A 1 510 ? -27.281 39 6.117 1 89 510 GLU A CA 1
ATOM 4171 C C . GLU A 1 510 ? -27.922 37.625 6.34 1 89 510 GLU A C 1
ATOM 4173 O O . GLU A 1 510 ? -29.156 37.531 6.418 1 89 510 GLU A O 1
ATOM 4178 N N . ILE A 1 511 ? -27.109 36.625 6.395 1 91.75 511 ILE A N 1
ATOM 4179 C CA . ILE A 1 511 ? -27.594 35.281 6.609 1 91.75 511 ILE A CA 1
ATOM 4180 C C . ILE A 1 511 ? -28.281 35.188 7.969 1 91.75 511 ILE A C 1
ATOM 4182 O O . ILE A 1 511 ? -29.375 34.594 8.086 1 91.75 511 ILE A O 1
ATOM 4186 N N . PHE A 1 512 ? -27.688 35.75 8.938 1 89.5 512 PHE A N 1
ATOM 4187 C CA . PHE A 1 512 ? -28.25 35.688 10.281 1 89.5 512 PHE A CA 1
ATOM 4188 C C . PHE A 1 512 ? -29.578 36.438 10.336 1 89.5 512 PHE A C 1
ATOM 4190 O O . PHE A 1 512 ? -30.5 36 11.023 1 89.5 512 PHE A O 1
ATOM 4197 N N . ASP A 1 513 ? -29.641 37.531 9.672 1 90.5 513 ASP A N 1
ATOM 4198 C CA . ASP A 1 513 ? -30.875 38.281 9.625 1 90.5 513 ASP A CA 1
ATOM 4199 C C . ASP A 1 513 ? -32 37.469 9.008 1 90.5 513 ASP A C 1
ATOM 4201 O O . ASP A 1 513 ? -33.156 37.531 9.461 1 90.5 513 ASP A O 1
ATOM 4205 N N . GLU A 1 514 ? -31.688 36.781 8.047 1 91.38 514 GLU A N 1
ATOM 4206 C CA . GLU A 1 514 ? -32.656 35.875 7.41 1 91.38 514 GLU A CA 1
ATOM 4207 C C . GLU A 1 514 ? -33.094 34.781 8.352 1 91.38 514 GLU A C 1
ATOM 4209 O O . GLU A 1 514 ? -34.25 34.406 8.391 1 91.38 514 GLU A O 1
ATOM 4214 N N . LEU A 1 515 ? -32.156 34.219 9.047 1 92.56 515 LEU A N 1
ATOM 4215 C CA . LEU A 1 515 ? -32.406 33.094 9.922 1 92.56 515 LEU A CA 1
ATOM 4216 C C . LEU A 1 515 ? -33.281 33.5 11.117 1 92.56 515 LEU A C 1
ATOM 4218 O O . LEU A 1 515 ? -34.031 32.688 11.641 1 92.56 515 LEU A O 1
ATOM 4222 N N . LYS A 1 516 ? -33.125 34.656 11.547 1 88.75 516 LYS A N 1
ATOM 4223 C CA . LYS A 1 516 ? -33.875 35.156 12.695 1 88.75 516 LYS A CA 1
ATOM 4224 C C . LYS A 1 516 ? -35.375 35.188 12.406 1 88.75 516 LYS A C 1
ATOM 4226 O O . LYS A 1 516 ? -36.188 35.094 13.32 1 88.75 516 LYS A O 1
ATOM 4231 N N . GLU A 1 517 ? -35.656 35.25 11.156 1 86.56 517 GLU A N 1
ATOM 4232 C CA . GLU A 1 517 ? -37.062 35.344 10.75 1 86.56 517 GLU A CA 1
ATOM 4233 C C . GLU A 1 517 ? -37.719 33.969 10.789 1 86.56 517 GLU A C 1
ATOM 4235 O O . GLU A 1 517 ? -38.969 33.875 10.812 1 86.56 517 GLU A O 1
ATOM 4240 N N . TYR A 1 518 ? -36.969 32.938 10.859 1 88.38 518 TYR A N 1
ATOM 4241 C CA . TYR A 1 518 ? -37.5 31.578 10.906 1 88.38 518 TYR A CA 1
ATOM 4242 C C . TYR A 1 518 ? -38.031 31.25 12.289 1 88.38 518 TYR A C 1
ATOM 4244 O O . TYR A 1 518 ? -37.5 31.703 13.305 1 88.38 518 TYR A O 1
ATOM 4252 N N . GLU A 1 519 ? -39.094 30.531 12.242 1 88.81 519 GLU A N 1
ATOM 4253 C CA . GLU A 1 519 ? -39.688 30.062 13.5 1 88.81 519 GLU A CA 1
ATOM 4254 C C . GLU A 1 519 ? -39 28.781 13.984 1 88.81 519 GLU A C 1
ATOM 4256 O O . GLU A 1 519 ? -39.656 27.734 14.102 1 88.81 519 GLU A O 1
ATOM 4261 N N . MET A 1 520 ? -37.812 28.844 14.242 1 93.88 520 MET A N 1
ATOM 4262 C CA . MET A 1 520 ? -37.031 27.719 14.719 1 93.88 520 MET A CA 1
ATOM 4263 C C . MET A 1 520 ? -36.094 28.141 15.828 1 93.88 520 MET A C 1
ATOM 4265 O O . MET A 1 520 ? -35.812 29.344 15.984 1 93.88 520 MET A O 1
ATOM 4269 N N . THR A 1 521 ? -35.656 27.219 16.672 1 96.5 521 THR A N 1
ATOM 4270 C CA . THR A 1 521 ? -34.594 27.469 17.641 1 96.5 521 THR A CA 1
ATOM 4271 C C . THR A 1 521 ? -33.219 27.547 16.938 1 96.5 521 THR A C 1
ATOM 4273 O O . THR A 1 521 ? -32.906 26.688 16.109 1 96.5 521 THR A O 1
ATOM 4276 N N . LEU A 1 522 ? -32.531 28.609 17.172 1 96.5 522 LEU A N 1
ATOM 4277 C CA . LEU A 1 522 ? -31.25 28.812 16.531 1 96.5 522 LEU A CA 1
ATOM 4278 C C . LEU A 1 522 ? -30.125 28.875 17.578 1 96.5 522 LEU A C 1
ATOM 4280 O O . LEU A 1 522 ? -30.203 29.672 18.516 1 96.5 522 LEU A O 1
ATOM 4284 N N . ILE A 1 523 ? -29.156 27.953 17.469 1 96.5 523 ILE A N 1
ATOM 4285 C CA . ILE A 1 523 ? -27.969 27.938 18.312 1 96.5 523 ILE A CA 1
ATOM 4286 C C . ILE A 1 523 ? -26.734 28.234 17.453 1 96.5 523 ILE A C 1
ATOM 4288 O O . ILE A 1 523 ? -26.406 27.469 16.562 1 96.5 523 ILE A O 1
ATOM 4292 N N . ILE A 1 524 ? -26 29.281 17.781 1 94.81 524 ILE A N 1
ATOM 4293 C CA . ILE A 1 524 ? -24.891 29.703 16.922 1 94.81 524 ILE A CA 1
ATOM 4294 C C . ILE A 1 524 ? -23.625 29.844 17.75 1 94.81 524 ILE A C 1
ATOM 4296 O O . ILE A 1 524 ? -23.609 30.516 18.781 1 94.81 524 ILE A O 1
ATOM 4300 N N . ILE A 1 525 ? -22.656 29.109 17.375 1 92.88 525 ILE A N 1
ATOM 4301 C CA . ILE A 1 525 ? -21.312 29.312 17.875 1 92.88 525 ILE A CA 1
ATOM 4302 C C . ILE A 1 525 ? -20.531 30.219 16.922 1 92.88 525 ILE A C 1
ATOM 4304 O O . ILE A 1 525 ? -20.312 29.859 15.766 1 92.88 525 ILE A O 1
ATOM 4308 N N . SER A 1 526 ? -20.234 31.391 17.234 1 85.25 526 SER A N 1
ATOM 4309 C CA . SER A 1 526 ? -19.547 32.344 16.375 1 85.25 526 SER A CA 1
ATOM 4310 C C . SER A 1 526 ? -18.562 33.188 17.188 1 85.25 526 SER A C 1
ATOM 4312 O O . SER A 1 526 ? -18.734 33.375 18.391 1 85.25 526 SER A O 1
ATOM 4314 N N . HIS A 1 527 ? -17.641 33.656 16.469 1 77.31 527 HIS A N 1
ATOM 4315 C CA . HIS A 1 527 ? -16.703 34.594 17.062 1 77.31 527 HIS A CA 1
ATOM 4316 C C . HIS A 1 527 ? -16.984 36.031 16.594 1 77.31 527 HIS A C 1
ATOM 4318 O O . HIS A 1 527 ? -16.281 36.969 16.984 1 77.31 527 HIS A O 1
ATOM 4324 N N . ARG A 1 528 ? -18.031 36.219 15.898 1 80.31 528 ARG A N 1
ATOM 4325 C CA . ARG A 1 528 ? -18.328 37.531 15.344 1 80.31 528 ARG A CA 1
ATOM 4326 C C . ARG A 1 528 ? -19.312 38.281 16.234 1 80.31 528 ARG A C 1
ATOM 4328 O O . ARG A 1 528 ? -20.391 37.781 16.562 1 80.31 528 ARG A O 1
ATOM 4335 N N . LEU A 1 529 ? -18.984 39.5 16.453 1 81.25 529 LEU A N 1
ATOM 4336 C CA . LEU A 1 529 ? -19.75 40.344 17.375 1 81.25 529 LEU A CA 1
ATOM 4337 C C . LEU A 1 529 ? -21.125 40.656 16.797 1 81.25 529 LEU A C 1
ATOM 4339 O O . LEU A 1 529 ? -22.109 40.75 17.547 1 81.25 529 LEU A O 1
ATOM 4343 N N . SER A 1 530 ? -21.203 40.875 15.539 1 79.44 530 SER A N 1
ATOM 4344 C CA . SER A 1 530 ? -22.453 41.25 14.898 1 79.44 530 SER A CA 1
ATOM 4345 C C . SER A 1 530 ? -23.516 40.156 15.117 1 79.44 530 SER A C 1
ATOM 4347 O O . SER A 1 530 ? -24.688 40.469 15.344 1 79.44 530 SER A O 1
ATOM 4349 N N . THR A 1 531 ? -23.172 38.969 15.078 1 84.06 531 THR A N 1
ATOM 4350 C CA . THR A 1 531 ? -24.062 37.844 15.281 1 84.06 531 THR A CA 1
ATOM 4351 C C . THR A 1 531 ? -24.406 37.656 16.75 1 84.06 531 THR A C 1
ATOM 4353 O O . THR A 1 531 ? -25.562 37.406 17.109 1 84.06 531 THR A O 1
ATOM 4356 N N . ILE A 1 532 ? -23.453 37.844 17.594 1 86.94 532 ILE A N 1
ATOM 4357 C CA . ILE A 1 532 ? -23.609 37.688 19.031 1 86.94 532 ILE A CA 1
ATOM 4358 C C . ILE A 1 532 ? -24.562 38.719 19.594 1 86.94 532 ILE A C 1
ATOM 4360 O O . ILE A 1 532 ? -25.406 38.438 20.422 1 86.94 532 ILE A O 1
ATOM 4364 N N . ARG A 1 533 ? -24.469 39.938 19.062 1 87.5 533 ARG A N 1
ATOM 4365 C CA . ARG A 1 533 ? -25.266 41.062 19.547 1 87.5 533 ARG A CA 1
ATOM 4366 C C . ARG A 1 533 ? -26.75 40.875 19.203 1 87.5 533 ARG A C 1
ATOM 4368 O O . ARG A 1 533 ? -27.625 41.344 19.922 1 87.5 533 ARG A O 1
ATOM 4375 N N . LYS A 1 534 ? -27.031 40.156 18.219 1 87.94 534 LYS A N 1
ATOM 4376 C CA . LYS A 1 534 ? -28.391 40.031 17.719 1 87.94 534 LYS A CA 1
ATOM 4377 C C . LYS A 1 534 ? -29.094 38.844 18.359 1 87.94 534 LYS A C 1
ATOM 4379 O O . LYS A 1 534 ? -30.312 38.656 18.219 1 87.94 534 LYS A O 1
ATOM 4384 N N . ALA A 1 535 ? -28.453 38.031 19.062 1 92.81 535 ALA A N 1
ATOM 4385 C CA . ALA A 1 535 ? -29.031 36.875 19.703 1 92.81 535 ALA A CA 1
ATOM 4386 C C . ALA A 1 535 ? -29.922 37.281 20.891 1 92.81 535 ALA A C 1
ATOM 4388 O O . ALA A 1 535 ? -29.703 38.312 21.5 1 92.81 535 ALA A O 1
ATOM 4389 N N . ASP A 1 536 ? -30.906 36.406 21.188 1 93.31 536 ASP A N 1
ATOM 4390 C CA . ASP A 1 536 ? -31.781 36.625 22.328 1 93.31 536 ASP A CA 1
ATOM 4391 C C . ASP A 1 536 ? -31.047 36.406 23.641 1 93.31 536 ASP A C 1
ATOM 4393 O O . ASP A 1 536 ? -31.344 37.031 24.672 1 93.31 536 ASP A O 1
ATOM 4397 N N . LYS A 1 537 ? -30.172 35.469 23.594 1 94.5 537 LYS A N 1
ATOM 4398 C CA . LYS A 1 537 ? -29.422 35.031 24.766 1 94.5 537 LYS A CA 1
ATOM 4399 C C . LYS A 1 537 ? -28 34.625 24.375 1 94.5 537 LYS A C 1
ATOM 4401 O O . LYS A 1 537 ? -27.781 34.031 23.328 1 94.5 537 LYS A O 1
ATOM 4406 N N . VAL A 1 538 ? -27.047 35.062 25.25 1 95 538 VAL A N 1
ATOM 4407 C CA . VAL A 1 538 ? -25.641 34.688 25.047 1 95 538 VAL A CA 1
ATOM 4408 C C . VAL A 1 538 ? -25.172 33.812 26.188 1 95 538 VAL A C 1
ATOM 4410 O O . VAL A 1 538 ? -25.453 34.094 27.359 1 95 538 VAL A O 1
ATOM 4413 N N . ILE A 1 539 ? -24.516 32.719 25.844 1 94.94 539 ILE A N 1
ATOM 4414 C CA . ILE A 1 539 ? -23.953 31.797 26.812 1 94.94 539 ILE A CA 1
ATOM 4415 C C . ILE A 1 539 ? -22.438 31.828 26.734 1 94.94 539 ILE A C 1
ATOM 4417 O O . ILE A 1 539 ? -21.844 31.594 25.672 1 94.94 539 ILE A O 1
ATOM 4421 N N . LEU A 1 540 ? -21.797 32.125 27.875 1 94.44 540 LEU A N 1
ATOM 4422 C CA . LEU A 1 540 ? -20.344 32.156 27.953 1 94.44 540 LEU A CA 1
ATOM 4423 C C . LEU A 1 540 ? -19.812 30.828 28.5 1 94.44 540 LEU A C 1
ATOM 4425 O O . LEU A 1 540 ? -20.094 30.469 29.641 1 94.44 540 LEU A O 1
ATOM 4429 N N . LEU A 1 541 ? -19.094 30.125 27.641 1 93.06 541 LEU A N 1
ATOM 4430 C CA . LEU A 1 541 ? -18.469 28.875 28.031 1 93.06 541 LEU A CA 1
ATOM 4431 C C . LEU A 1 541 ? -16.953 29.031 28.188 1 93.06 541 LEU A C 1
ATOM 4433 O O . LEU A 1 541 ? -16.281 29.516 27.281 1 93.06 541 LEU A O 1
ATOM 4437 N N . LYS A 1 542 ? -16.406 28.656 29.312 1 91.5 542 LYS A N 1
ATOM 4438 C CA . LYS A 1 542 ? -14.977 28.703 29.594 1 91.5 542 LYS A CA 1
ATOM 4439 C C . LYS A 1 542 ? -14.523 27.438 30.344 1 91.5 542 LYS A C 1
ATOM 4441 O O . LYS A 1 542 ? -15.102 27.078 31.359 1 91.5 542 LYS A O 1
ATOM 4446 N N . ASP A 1 543 ? -13.484 26.812 29.828 1 91.19 543 ASP A N 1
ATOM 4447 C CA . ASP A 1 543 ? -12.875 25.641 30.438 1 91.19 543 ASP A CA 1
ATOM 4448 C C . ASP A 1 543 ? -13.922 24.578 30.766 1 91.19 543 ASP A C 1
ATOM 4450 O O . ASP A 1 543 ? -13.891 23.984 31.844 1 91.19 543 ASP A O 1
ATOM 4454 N N . GLY A 1 544 ? -14.945 24.5 29.984 1 93.56 544 GLY A N 1
ATOM 4455 C CA . GLY A 1 544 ? -15.938 23.438 30.109 1 93.56 544 GLY A CA 1
ATOM 4456 C C . GLY A 1 544 ? -17.062 23.781 31.062 1 93.56 544 GLY A C 1
ATOM 4457 O O . GLY A 1 544 ? -17.891 22.938 31.391 1 93.56 544 GLY A O 1
ATOM 4458 N N . GLU A 1 545 ? -17.094 25.031 31.531 1 94.88 545 GLU A 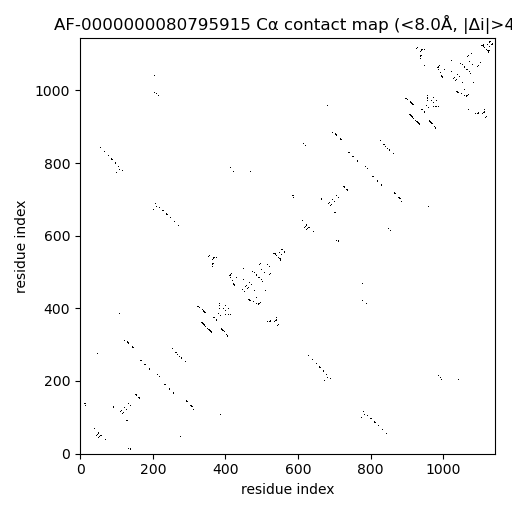N 1
ATOM 4459 C CA . GLU A 1 545 ? -18.125 25.469 32.469 1 94.88 545 GLU A CA 1
ATOM 4460 C C . GLU A 1 545 ? -18.828 26.734 31.969 1 94.88 545 GLU A C 1
ATOM 4462 O O . GLU A 1 545 ? -18.219 27.531 31.25 1 94.88 545 GLU A O 1
ATOM 4467 N N . ILE A 1 546 ? -20.109 26.844 32.344 1 94.69 546 ILE A N 1
ATOM 4468 C CA . ILE A 1 546 ? -20.844 28.062 32.031 1 94.69 546 ILE A CA 1
ATOM 4469 C C . ILE A 1 546 ? -20.484 29.156 33.031 1 94.69 546 ILE A C 1
ATOM 4471 O O . ILE A 1 546 ? -20.719 29.016 34.219 1 94.69 546 ILE A O 1
ATOM 4475 N N . ARG A 1 547 ? -19.984 30.25 32.531 1 92.75 547 ARG A N 1
ATOM 4476 C CA . ARG A 1 547 ? -19.5 31.312 33.406 1 92.75 547 ARG A CA 1
ATOM 4477 C C . ARG A 1 547 ? -20.391 32.562 33.312 1 92.75 547 ARG A C 1
ATOM 4479 O O . ARG A 1 547 ? -20.219 33.5 34.062 1 92.75 547 ARG A O 1
ATOM 4486 N N . GLY A 1 548 ? -21.312 32.5 32.406 1 92.25 548 GLY A N 1
ATOM 4487 C CA . GLY A 1 548 ? -22.219 33.625 32.219 1 92.25 548 GLY A CA 1
ATOM 4488 C C . GLY A 1 548 ? -23.375 33.312 31.297 1 92.25 548 GLY A C 1
ATOM 4489 O O . GLY A 1 548 ? -23.219 32.562 30.328 1 92.25 548 GLY A O 1
ATOM 4490 N N . GLU A 1 549 ? -24.609 33.906 31.594 1 93.5 549 GLU A N 1
ATOM 4491 C CA . GLU A 1 549 ? -25.797 33.812 30.766 1 93.5 549 GLU A CA 1
ATOM 4492 C C . GLU A 1 549 ? -26.594 35.094 30.781 1 93.5 549 GLU A C 1
ATOM 4494 O O . GLU A 1 549 ? -26.812 35.688 31.844 1 93.5 549 GLU A O 1
ATOM 4499 N N . GLY A 1 550 ? -26.953 35.594 29.609 1 92.69 550 GLY A N 1
ATOM 4500 C CA . GLY A 1 550 ? -27.75 36.812 29.531 1 92.69 550 GLY A CA 1
ATOM 4501 C C . GLY A 1 550 ? -27.656 37.5 28.188 1 92.69 550 GLY A C 1
ATOM 4502 O O . GLY A 1 550 ? -27.219 36.906 27.203 1 92.69 550 GLY A O 1
ATOM 4503 N N . MET A 1 551 ? -28.172 38.688 28.078 1 92.38 551 MET A N 1
ATOM 4504 C CA . MET A 1 551 ? -28.062 39.469 26.859 1 92.38 551 MET A CA 1
ATOM 4505 C C . MET A 1 551 ? -26.672 40.062 26.703 1 92.38 551 MET A C 1
ATOM 4507 O O . MET A 1 551 ? -25.922 40.188 27.688 1 92.38 551 MET A O 1
ATOM 4511 N N . HIS A 1 552 ? -26.375 40.375 25.5 1 90.62 552 HIS A N 1
ATOM 4512 C CA . HIS A 1 552 ? -25.062 40.906 25.188 1 90.62 552 HIS A CA 1
ATOM 4513 C C . HIS A 1 552 ? -24.703 42.094 26.094 1 90.62 552 HIS A C 1
ATOM 4515 O O . HIS A 1 552 ? -23.641 42.094 26.719 1 90.62 552 HIS A O 1
ATOM 4521 N N . GLU A 1 553 ? -25.672 43 26.266 1 89 553 GLU A N 1
ATOM 4522 C CA . GLU A 1 553 ? -25.438 44.219 27.031 1 89 553 GLU A CA 1
ATOM 4523 C C . GLU A 1 553 ? -25.266 43.906 28.516 1 89 553 GLU A C 1
ATOM 4525 O O . GLU A 1 553 ? -24.453 44.5 29.203 1 89 553 GLU A O 1
ATOM 4530 N N . GLU A 1 554 ? -25.953 42.969 28.953 1 91.62 554 GLU A N 1
ATOM 4531 C CA . GLU A 1 554 ? -25.891 42.562 30.359 1 91.62 554 GLU A CA 1
ATOM 4532 C C . GLU A 1 554 ? -24.562 41.906 30.688 1 91.62 554 GLU A C 1
ATOM 4534 O O . GLU A 1 554 ? -23.984 42.188 31.75 1 91.62 554 GLU A O 1
ATOM 4539 N N . LEU A 1 555 ? -24.141 41.125 29.828 1 91.06 555 LEU A N 1
ATOM 4540 C CA . LEU A 1 555 ? -22.906 40.375 30.078 1 91.06 555 LEU A CA 1
ATOM 4541 C C . LEU A 1 555 ? -21.688 41.281 29.984 1 91.06 555 LEU A C 1
ATOM 4543 O O . LEU A 1 555 ? -20.688 41.062 30.656 1 91.06 555 LEU A O 1
ATOM 4547 N N . LEU A 1 556 ? -21.734 42.25 29.141 1 88.94 556 LEU A N 1
ATOM 4548 C CA . LEU A 1 556 ? -20.641 43.188 29.016 1 88.94 556 LEU A CA 1
ATOM 4549 C C . LEU A 1 556 ? -20.422 43.906 30.344 1 88.94 556 LEU A C 1
ATOM 4551 O O . LEU A 1 556 ? -19.281 44.281 30.688 1 88.94 556 LEU A O 1
ATOM 4555 N N . LYS A 1 557 ? -21.484 44.062 31.094 1 87.88 557 LYS A N 1
ATOM 4556 C CA . LYS A 1 557 ? -21.422 44.812 32.344 1 87.88 557 LYS A CA 1
ATOM 4557 C C . LYS A 1 557 ? -21.109 43.875 33.5 1 87.88 557 LYS A C 1
ATOM 4559 O O . LYS A 1 557 ? -20.328 44.219 34.406 1 87.88 557 LYS A O 1
ATOM 4564 N N . ASN A 1 558 ? -21.594 42.688 33.5 1 88.94 558 ASN A N 1
ATOM 4565 C CA . ASN A 1 558 ? -21.594 41.875 34.688 1 88.94 558 ASN A CA 1
ATOM 4566 C C . ASN A 1 558 ? -20.562 40.75 34.594 1 88.94 558 ASN A C 1
ATOM 4568 O O . ASN A 1 558 ? -20.266 40.094 35.594 1 88.94 558 ASN A O 1
ATOM 4572 N N . ALA A 1 559 ? -20.047 40.531 33.438 1 88.62 559 ALA A N 1
ATOM 4573 C CA . ALA A 1 559 ? -19.125 39.406 33.281 1 88.62 559 ALA A CA 1
ATOM 4574 C C . ALA A 1 559 ? -17.781 39.875 32.719 1 88.62 559 ALA A C 1
ATOM 4576 O O . ALA A 1 559 ? -17.609 40.031 31.516 1 88.62 559 ALA A O 1
ATOM 4577 N N . PRO A 1 560 ? -16.797 39.938 33.562 1 87.25 560 PRO A N 1
ATOM 4578 C CA . PRO A 1 560 ? -15.5 40.438 33.125 1 87.25 560 PRO A CA 1
ATOM 4579 C C . PRO A 1 560 ? -14.844 39.531 32.094 1 87.25 560 PRO A C 1
ATOM 4581 O O . PRO A 1 560 ? -14.203 40.031 31.156 1 87.25 560 PRO A O 1
ATOM 4584 N N . ILE A 1 561 ? -15.07 38.344 32.219 1 86.12 561 ILE A N 1
ATOM 4585 C CA . ILE A 1 561 ? -14.469 37.406 31.281 1 86.12 561 ILE A CA 1
ATOM 4586 C C . ILE A 1 561 ? -15.062 37.625 29.891 1 86.12 561 ILE A C 1
ATOM 4588 O O . ILE A 1 561 ? -14.352 37.562 28.875 1 86.12 561 ILE A O 1
ATOM 4592 N N . TYR A 1 562 ? -16.266 37.875 29.828 1 89.44 562 TYR A N 1
ATOM 4593 C CA . TYR A 1 562 ? -16.953 38.125 28.578 1 89.44 562 TYR A CA 1
ATOM 4594 C C . TYR A 1 562 ? -16.406 39.406 27.906 1 89.44 562 TYR A C 1
ATOM 4596 O O . TYR A 1 562 ? -16.156 39.406 26.703 1 89.44 562 TYR A O 1
ATOM 4604 N N . LYS A 1 563 ? -16.219 40.344 28.703 1 85.62 563 LYS A N 1
ATOM 4605 C CA . LYS A 1 563 ? -15.664 41.594 28.203 1 85.62 563 LYS A CA 1
ATOM 4606 C C . LYS A 1 563 ? -14.273 41.406 27.625 1 85.62 563 LYS A C 1
ATOM 4608 O O . LYS A 1 563 ? -13.945 41.938 26.578 1 85.62 563 LYS A O 1
ATOM 4613 N N . GLU A 1 564 ? -13.586 40.625 28.266 1 81.44 564 GLU A N 1
ATOM 4614 C CA . GLU A 1 564 ? -12.227 40.344 27.812 1 81.44 564 GLU A CA 1
ATOM 4615 C C . GLU A 1 564 ? -12.234 39.625 26.469 1 81.44 564 GLU A C 1
ATOM 4617 O O . GLU A 1 564 ? -11.422 39.938 25.594 1 81.44 564 GLU A O 1
ATOM 4622 N N . ILE A 1 565 ? -13.094 38.688 26.375 1 79.56 565 ILE A N 1
ATOM 4623 C CA . ILE A 1 565 ? -13.164 37.875 25.156 1 79.56 565 ILE A CA 1
ATOM 4624 C C . ILE A 1 565 ? -13.609 38.75 23.984 1 79.56 565 ILE A C 1
ATOM 4626 O O . ILE A 1 565 ? -13.031 38.688 22.891 1 79.56 565 ILE A O 1
ATOM 4630 N N . ILE A 1 566 ? -14.555 39.594 24.188 1 77.94 566 ILE A N 1
ATOM 4631 C CA . ILE A 1 566 ? -15.102 40.469 23.141 1 77.94 566 ILE A CA 1
ATOM 4632 C C . ILE A 1 566 ? -14.047 41.469 22.719 1 77.94 566 ILE A C 1
ATOM 4634 O O . ILE A 1 566 ? -13.922 41.781 21.531 1 77.94 566 ILE A O 1
ATOM 4638 N N . GLU A 1 567 ? -13.359 41.938 23.719 1 69.75 567 GLU A N 1
ATOM 4639 C CA . GLU A 1 567 ? -12.32 42.906 23.438 1 69.75 567 GLU A CA 1
ATOM 4640 C C . GLU A 1 567 ? -11.172 42.281 22.641 1 69.75 567 GLU A C 1
ATOM 4642 O O . GLU A 1 567 ? -10.578 42.938 21.781 1 69.75 567 GLU A O 1
ATOM 4647 N N . SER A 1 568 ? -10.945 41.156 23.031 1 62.91 568 SER A N 1
ATOM 4648 C CA . SER A 1 568 ? -9.875 40.469 22.312 1 62.91 568 SER A CA 1
ATOM 4649 C C . SER A 1 568 ? -10.273 40.156 20.875 1 62.91 568 SER A C 1
ATOM 4651 O O . SER A 1 568 ? -9.43 40.125 19.984 1 62.91 568 SER A O 1
ATOM 4653 N N . GLN A 1 569 ? -11.477 39.812 20.734 1 56.72 569 GLN A N 1
ATOM 4654 C CA . GLN A 1 569 ? -11.984 39.5 19.391 1 56.72 569 GLN A CA 1
ATOM 4655 C C . GLN A 1 569 ? -12.117 40.781 18.562 1 56.72 569 GLN A C 1
ATOM 4657 O O . GLN A 1 569 ? -12.023 40.719 17.328 1 56.72 569 GLN A O 1
ATOM 4662 N N . LEU A 1 570 ? -12.43 41.938 19.266 1 47.34 570 LEU A N 1
ATOM 4663 C CA . LEU A 1 570 ? -12.516 43.25 18.609 1 47.34 570 LEU A CA 1
ATOM 4664 C C . LEU A 1 570 ? -11.125 43.719 18.188 1 47.34 570 LEU A C 1
ATOM 4666 O O . LEU A 1 570 ? -10.992 44.469 17.203 1 47.34 570 LEU A O 1
ATOM 4670 N N . VAL A 1 571 ? -10.141 43.375 19.062 1 39.34 571 VAL A N 1
ATOM 4671 C CA . VAL A 1 571 ? -8.797 43.844 18.719 1 39.34 571 VAL A CA 1
ATOM 4672 C C . VAL A 1 571 ? -8.25 43.031 17.547 1 39.34 571 VAL A C 1
ATOM 4674 O O . VAL A 1 571 ? -7.266 43.438 16.922 1 39.34 571 VAL A O 1
ATOM 4677 N N . VAL A 1 572 ? -8.703 42.062 17.406 1 39.31 572 VAL A N 1
ATOM 4678 C CA . VAL A 1 572 ? -8.117 41.406 16.219 1 39.31 572 VAL A CA 1
ATOM 4679 C C . VAL A 1 572 ? -8.852 41.875 14.969 1 39.31 572 VAL A C 1
ATOM 4681 O O . VAL A 1 572 ? -10.086 41.875 14.93 1 39.31 572 VAL A O 1
ATOM 4684 N N . MET B 1 1 ? 4.371 3.861 -29.812 1 50.66 1 MET B N 1
ATOM 4685 C CA . MET B 1 1 ? 4.219 3.289 -28.469 1 50.66 1 MET B CA 1
ATOM 4686 C C . MET B 1 1 ? 4.953 1.957 -28.375 1 50.66 1 MET B C 1
ATOM 4688 O O . MET B 1 1 ? 5.582 1.671 -27.344 1 50.66 1 MET B O 1
ATOM 4692 N N . LYS B 1 2 ? 5.039 1.337 -29.656 1 55.19 2 LYS B N 1
ATOM 4693 C CA . LYS B 1 2 ? 5.676 0.023 -29.672 1 55.19 2 LYS B CA 1
ATOM 4694 C C . LYS B 1 2 ? 7.195 0.149 -29.703 1 55.19 2 LYS B C 1
ATOM 4696 O O . LYS B 1 2 ? 7.898 -0.592 -29.016 1 55.19 2 LYS B O 1
ATOM 4701 N N . LYS B 1 3 ? 7.613 1.069 -30.453 1 54.97 3 LYS B N 1
ATOM 4702 C CA . LYS B 1 3 ? 9.055 1.248 -30.609 1 54.97 3 LYS B CA 1
ATOM 4703 C C . LYS B 1 3 ? 9.688 1.737 -29.312 1 54.97 3 LYS B C 1
ATOM 4705 O O . LYS B 1 3 ? 10.773 1.293 -28.938 1 54.97 3 LYS B O 1
ATOM 4710 N N . GLU B 1 4 ? 9.016 2.602 -28.609 1 63.19 4 GLU B N 1
ATOM 4711 C CA . GLU B 1 4 ? 9.484 3.143 -27.344 1 63.19 4 GLU B CA 1
ATOM 4712 C C . GLU B 1 4 ? 9.453 2.078 -26.25 1 63.19 4 GLU B C 1
ATOM 4714 O O . GLU B 1 4 ? 10.344 2.037 -25.391 1 63.19 4 GLU B O 1
ATOM 4719 N N . ASN B 1 5 ? 8.555 1.223 -26.453 1 65.25 5 ASN B N 1
ATOM 4720 C CA . ASN B 1 5 ? 8.438 0.103 -25.516 1 65.25 5 ASN B CA 1
ATOM 4721 C C . ASN B 1 5 ? 9.594 -0.88 -25.672 1 65.25 5 ASN B C 1
ATOM 4723 O O . ASN B 1 5 ? 10.141 -1.366 -24.688 1 65.25 5 ASN B O 1
ATOM 4727 N N . ASN B 1 6 ? 9.93 -1.052 -26.891 1 70.19 6 ASN B N 1
ATOM 4728 C CA . ASN B 1 6 ? 11.016 -1.992 -27.141 1 70.19 6 ASN B CA 1
ATOM 4729 C C . ASN B 1 6 ? 12.367 -1.421 -26.719 1 70.19 6 ASN B C 1
ATOM 4731 O O . ASN B 1 6 ? 13.242 -2.158 -26.281 1 70.19 6 ASN B O 1
ATOM 4735 N N . ARG B 1 7 ? 12.492 -0.142 -26.812 1 71.44 7 ARG B N 1
ATOM 4736 C CA . ARG B 1 7 ? 13.742 0.487 -26.391 1 71.44 7 ARG B CA 1
ATOM 4737 C C . ARG B 1 7 ? 13.922 0.398 -24.875 1 71.44 7 ARG B C 1
ATOM 4739 O O . ARG B 1 7 ? 15.031 0.144 -24.391 1 71.44 7 ARG B O 1
ATOM 4746 N N . SER B 1 8 ? 12.781 0.542 -24.203 1 78.31 8 SER B N 1
ATOM 4747 C CA . SER B 1 8 ? 12.844 0.474 -22.75 1 78.31 8 SER B CA 1
ATOM 4748 C C . SER B 1 8 ? 13.164 -0.94 -22.266 1 78.31 8 SER B C 1
ATOM 4750 O O . SER B 1 8 ? 13.898 -1.124 -21.297 1 78.31 8 SER B O 1
ATOM 4752 N N . LEU B 1 9 ? 12.742 -1.809 -23.109 1 80.75 9 LEU B N 1
ATOM 4753 C CA . LEU B 1 9 ? 13.016 -3.201 -22.766 1 80.75 9 LEU B CA 1
ATOM 4754 C C . LEU B 1 9 ? 14.477 -3.551 -23.031 1 80.75 9 LEU B C 1
ATOM 4756 O O . LEU B 1 9 ? 15.102 -4.262 -22.25 1 80.75 9 LEU B O 1
ATOM 4760 N N . ARG B 1 10 ? 14.992 -3.051 -24.109 1 82.06 10 ARG B N 1
ATOM 4761 C CA . ARG B 1 10 ? 16.391 -3.273 -24.453 1 82.06 10 ARG B CA 1
ATOM 4762 C C . ARG B 1 10 ? 17.312 -2.625 -23.422 1 82.06 10 ARG B C 1
ATOM 4764 O O . ARG B 1 10 ? 18.344 -3.189 -23.062 1 82.06 10 ARG B O 1
ATOM 4771 N N . LYS B 1 11 ? 16.859 -1.499 -22.953 1 85.19 11 LYS B N 1
ATOM 4772 C CA . LYS B 1 11 ? 17.625 -0.812 -21.922 1 85.19 11 LYS B CA 1
ATOM 4773 C C . LYS B 1 11 ? 17.656 -1.613 -20.625 1 85.19 11 LYS B C 1
ATOM 4775 O O . LYS B 1 11 ? 18.688 -1.718 -19.984 1 85.19 11 LYS B O 1
ATOM 4780 N N . LEU B 1 12 ? 16.547 -2.203 -20.359 1 85.75 12 LEU B N 1
ATOM 4781 C CA . LEU B 1 12 ? 16.438 -2.996 -19.141 1 85.75 12 LEU B CA 1
ATOM 4782 C C . LEU B 1 12 ? 17.266 -4.27 -19.234 1 85.75 12 LEU B C 1
ATOM 4784 O O . LEU B 1 12 ? 17.938 -4.656 -18.281 1 85.75 12 LEU B O 1
ATOM 4788 N N . LEU B 1 13 ? 17.266 -4.832 -20.375 1 85 13 LEU B N 1
ATOM 4789 C CA . LEU B 1 13 ? 18.031 -6.055 -20.578 1 85 13 LEU B CA 1
ATOM 4790 C C . LEU B 1 13 ? 19.531 -5.766 -20.547 1 85 13 LEU B C 1
ATOM 4792 O O . LEU B 1 13 ? 20.312 -6.551 -20 1 85 13 LEU B O 1
ATOM 4796 N N . LYS B 1 14 ? 19.891 -4.633 -21.109 1 86.06 14 LYS B N 1
ATOM 4797 C CA . LYS B 1 14 ? 21.297 -4.234 -21.094 1 86.06 14 LYS B CA 1
ATOM 4798 C C . LYS B 1 14 ? 21.75 -3.922 -19.656 1 86.06 14 LYS B C 1
ATOM 4800 O O . LYS B 1 14 ? 22.859 -4.285 -19.266 1 86.06 14 LYS B O 1
ATOM 4805 N N . TYR B 1 15 ? 20.891 -3.389 -18.969 1 88.12 15 TYR B N 1
ATOM 4806 C CA . TYR B 1 15 ? 21.219 -3.047 -17.594 1 88.12 15 TYR B CA 1
ATOM 4807 C C . TYR B 1 15 ? 21.312 -4.297 -16.734 1 88.12 15 TYR B C 1
ATOM 4809 O O . TYR B 1 15 ? 22.109 -4.355 -15.797 1 88.12 15 TYR B O 1
ATOM 4817 N N . SER B 1 16 ? 20.516 -5.234 -17.078 1 88.94 16 SER B N 1
ATOM 4818 C CA . SER B 1 16 ? 20.484 -6.473 -16.312 1 88.94 16 SER B CA 1
ATOM 4819 C C . SER B 1 16 ? 21.812 -7.234 -16.453 1 88.94 16 SER B C 1
ATOM 4821 O O . SER B 1 16 ? 22.125 -8.086 -15.609 1 88.94 16 SER B O 1
ATOM 4823 N N . LYS B 1 17 ? 22.609 -6.949 -17.484 1 89.88 17 LYS B N 1
ATOM 4824 C CA . LYS B 1 17 ? 23.891 -7.621 -17.719 1 89.88 17 LYS B CA 1
ATOM 4825 C C . LYS B 1 17 ? 24.875 -7.309 -16.609 1 89.88 17 LYS B C 1
ATOM 4827 O O . LYS B 1 17 ? 25.797 -8.086 -16.344 1 89.88 17 LYS B O 1
ATOM 4832 N N . LYS B 1 18 ? 24.594 -6.215 -15.922 1 88.5 18 LYS B N 1
ATOM 4833 C CA . LYS B 1 18 ? 25.453 -5.812 -14.805 1 88.5 18 LYS B CA 1
ATOM 4834 C C . LYS B 1 18 ? 25.375 -6.828 -13.672 1 88.5 18 LYS B C 1
ATOM 4836 O O . LYS B 1 18 ? 26.344 -6.996 -12.922 1 88.5 18 LYS B O 1
ATOM 4841 N N . TYR B 1 19 ? 24.344 -7.559 -13.633 1 90.44 19 TYR B N 1
ATOM 4842 C CA . TYR B 1 19 ? 24.125 -8.43 -12.484 1 90.44 19 TYR B CA 1
ATOM 4843 C C . TYR B 1 19 ? 24.297 -9.898 -12.875 1 90.44 19 TYR B C 1
ATOM 4845 O O . TYR B 1 19 ? 23.922 -10.789 -12.117 1 90.44 19 TYR B O 1
ATOM 4853 N N . LEU B 1 20 ? 24.828 -10.172 -14.07 1 91.06 20 LEU B N 1
ATOM 4854 C CA . LEU B 1 20 ? 25.078 -11.531 -14.531 1 91.06 20 LEU B CA 1
ATOM 4855 C C . LEU B 1 20 ? 26.094 -12.234 -13.641 1 91.06 20 LEU B C 1
ATOM 4857 O O . LEU B 1 20 ? 26.125 -13.461 -13.562 1 91.06 20 LEU B O 1
ATOM 4861 N N . LYS B 1 21 ? 26.844 -11.383 -12.969 1 90.69 21 LYS B N 1
ATOM 4862 C CA . LYS B 1 21 ? 27.859 -11.945 -12.086 1 90.69 21 LYS B CA 1
ATOM 4863 C C . LYS B 1 21 ? 27.234 -12.773 -10.969 1 90.69 21 LYS B C 1
ATOM 4865 O O . LYS B 1 21 ? 27.812 -13.742 -10.492 1 90.69 21 LYS B O 1
ATOM 4870 N N . TYR B 1 22 ? 26.031 -12.438 -10.594 1 90.94 22 TYR B N 1
ATOM 4871 C CA . TYR B 1 22 ? 25.344 -13.148 -9.516 1 90.94 22 TYR B CA 1
ATOM 4872 C C . TYR B 1 22 ? 24.641 -14.398 -10.039 1 90.94 22 TYR B C 1
ATOM 4874 O O . TYR B 1 22 ? 24.266 -15.281 -9.266 1 90.94 22 TYR B O 1
ATOM 4882 N N . GLN B 1 23 ? 24.438 -14.445 -11.383 1 92 23 GLN B N 1
ATOM 4883 C CA . GLN B 1 23 ? 23.625 -15.516 -11.969 1 92 23 GLN B CA 1
ATOM 4884 C C . GLN B 1 23 ? 24.5 -16.641 -12.5 1 92 23 GLN B C 1
ATOM 4886 O O . GLN B 1 23 ? 24.031 -17.516 -13.227 1 92 23 GLN B O 1
ATOM 4891 N N . LYS B 1 24 ? 25.734 -16.734 -12.133 1 90.88 24 LYS B N 1
ATOM 4892 C CA . LYS B 1 24 ? 26.656 -17.719 -12.656 1 90.88 24 LYS B CA 1
ATOM 4893 C C . LYS B 1 24 ? 26.234 -19.141 -12.281 1 90.88 24 LYS B C 1
ATOM 4895 O O . LYS B 1 24 ? 26.234 -20.047 -13.117 1 90.88 24 LYS B O 1
ATOM 4900 N N . THR B 1 25 ? 25.797 -19.266 -11.039 1 90.75 25 THR B N 1
ATOM 4901 C CA . THR B 1 25 ? 25.438 -20.594 -10.555 1 90.75 25 THR B CA 1
ATOM 4902 C C . THR B 1 25 ? 24.219 -21.141 -11.305 1 90.75 25 THR B C 1
ATOM 4904 O O . THR B 1 25 ? 24.281 -22.234 -11.859 1 90.75 25 THR B O 1
ATOM 4907 N N . PRO B 1 26 ? 23.125 -20.344 -11.367 1 90.94 26 PRO B N 1
ATOM 4908 C CA . PRO B 1 26 ? 22 -20.875 -12.141 1 90.94 26 PRO B CA 1
ATOM 4909 C C . PRO B 1 26 ? 22.328 -21.031 -13.625 1 90.94 26 PRO B C 1
ATOM 4911 O O . PRO B 1 26 ? 21.875 -21.984 -14.258 1 90.94 26 PRO B O 1
ATOM 4914 N N . LEU B 1 27 ? 23.094 -20.203 -14.211 1 90.88 27 LEU B N 1
ATOM 4915 C CA . LEU B 1 27 ? 23.406 -20.266 -15.633 1 90.88 27 LEU B CA 1
ATOM 4916 C C . LEU B 1 27 ? 24.234 -21.516 -15.961 1 90.88 27 LEU B C 1
ATOM 4918 O O . LEU B 1 27 ? 24.031 -22.125 -17.016 1 90.88 27 LEU B O 1
ATOM 4922 N N . ILE B 1 28 ? 25.031 -21.953 -15.062 1 91.62 28 ILE B N 1
ATOM 4923 C CA . ILE B 1 28 ? 25.922 -23.078 -15.305 1 91.62 28 ILE B CA 1
ATOM 4924 C C . ILE B 1 28 ? 25.188 -24.391 -14.953 1 91.62 28 ILE B C 1
ATOM 4926 O O . ILE B 1 28 ? 25.328 -25.391 -15.664 1 91.62 28 ILE B O 1
ATOM 4930 N N . LEU B 1 29 ? 24.422 -24.344 -13.953 1 92.75 29 LEU B N 1
ATOM 4931 C CA . LEU B 1 29 ? 23.844 -25.578 -13.43 1 92.75 29 LEU B CA 1
ATOM 4932 C C . LEU B 1 29 ? 22.516 -25.891 -14.102 1 92.75 29 LEU B C 1
ATOM 4934 O O . LEU B 1 29 ? 22.047 -27.031 -14.062 1 92.75 29 LEU B O 1
ATOM 4938 N N . THR B 1 30 ? 21.938 -24.922 -14.75 1 89.69 30 THR B N 1
ATOM 4939 C CA . THR B 1 30 ? 20.625 -25.125 -15.359 1 89.69 30 THR B CA 1
ATOM 4940 C C . THR B 1 30 ? 20.719 -26.125 -16.516 1 89.69 30 THR B C 1
ATOM 4942 O O . THR B 1 30 ? 19.891 -27.031 -16.625 1 89.69 30 THR B O 1
ATOM 4945 N N . PRO B 1 31 ? 21.719 -25.938 -17.406 1 89.56 31 PRO B N 1
ATOM 4946 C CA . PRO B 1 31 ? 21.828 -26.953 -18.453 1 89.56 31 PRO B CA 1
ATOM 4947 C C . PRO B 1 31 ? 22.047 -28.359 -17.891 1 89.56 31 PRO B C 1
ATOM 4949 O O . PRO B 1 31 ? 21.531 -29.328 -18.438 1 89.56 31 PRO B O 1
ATOM 4952 N N . LEU B 1 32 ? 22.766 -28.438 -16.844 1 91.69 32 LEU B N 1
ATOM 4953 C CA . LEU B 1 32 ? 22.969 -29.719 -16.188 1 91.69 32 LEU B CA 1
ATOM 4954 C C . LEU B 1 32 ? 21.656 -30.281 -15.633 1 91.69 32 LEU B C 1
ATOM 4956 O O . LEU B 1 32 ? 21.406 -31.469 -15.727 1 91.69 32 LEU B O 1
ATOM 4960 N N . LEU B 1 33 ? 20.938 -29.406 -15.047 1 90.88 33 LEU B N 1
ATOM 4961 C CA . LEU B 1 33 ? 19.625 -29.797 -14.539 1 90.88 33 LEU B CA 1
ATOM 4962 C C . LEU B 1 33 ? 18.75 -30.344 -15.656 1 90.88 33 LEU B C 1
ATOM 4964 O O . LEU B 1 33 ? 18.062 -31.344 -15.477 1 90.88 33 LEU B O 1
ATOM 4968 N N . LEU B 1 34 ? 18.797 -29.688 -16.781 1 90.25 34 LEU B N 1
ATOM 4969 C CA . LEU B 1 34 ? 18.016 -30.109 -17.938 1 90.25 34 LEU B CA 1
ATOM 4970 C C . LEU B 1 34 ? 18.469 -31.484 -18.438 1 90.25 34 LEU B C 1
ATOM 4972 O O . LEU B 1 34 ? 17.641 -32.344 -18.766 1 90.25 34 LEU B O 1
ATOM 4976 N N . LEU B 1 35 ? 19.703 -31.703 -18.469 1 91.19 35 LEU B N 1
ATOM 4977 C CA . LEU B 1 35 ? 20.266 -32.969 -18.953 1 91.19 35 LEU B CA 1
ATOM 4978 C C . LEU B 1 35 ? 19.844 -34.125 -18.047 1 91.19 35 LEU B C 1
ATOM 4980 O O . LEU B 1 35 ? 19.547 -35.219 -18.547 1 91.19 35 LEU B O 1
ATOM 4984 N N . VAL B 1 36 ? 19.812 -33.844 -16.828 1 92.56 36 VAL B N 1
ATOM 4985 C CA . VAL B 1 36 ? 19.438 -34.875 -15.883 1 92.56 36 VAL B CA 1
ATOM 4986 C C . VAL B 1 36 ? 17.922 -35.125 -15.953 1 92.56 36 VAL B C 1
ATOM 4988 O O . VAL B 1 36 ? 17.469 -36.25 -15.922 1 92.56 36 VAL B O 1
ATOM 4991 N N . SER B 1 37 ? 17.203 -34.062 -16.094 1 89.69 37 SER B N 1
ATOM 4992 C CA . SER B 1 37 ? 15.75 -34.156 -16.078 1 89.69 37 SER B CA 1
ATOM 4993 C C . SER B 1 37 ? 15.227 -34.875 -17.312 1 89.69 37 SER B C 1
ATOM 4995 O O . SER B 1 37 ? 14.211 -35.562 -17.266 1 89.69 37 SER B O 1
ATOM 4997 N N . ILE B 1 38 ? 15.93 -34.656 -18.406 1 90.56 38 ILE B N 1
ATOM 4998 C CA . ILE B 1 38 ? 15.477 -35.219 -19.672 1 90.56 38 ILE B CA 1
ATOM 4999 C C . ILE B 1 38 ? 15.609 -36.75 -19.656 1 90.56 38 ILE B C 1
ATOM 5001 O O . ILE B 1 38 ? 14.992 -37.438 -20.469 1 90.56 38 ILE B O 1
ATOM 5005 N N . LEU B 1 39 ? 16.297 -37.281 -18.719 1 91.94 39 LEU B N 1
ATOM 5006 C CA . LEU B 1 39 ? 16.531 -38.719 -18.641 1 91.94 39 LEU B CA 1
ATOM 5007 C C . LEU B 1 39 ? 15.289 -39.438 -18.141 1 91.94 39 LEU B C 1
ATOM 5009 O O . LEU B 1 39 ? 15.109 -40.625 -18.406 1 91.94 39 LEU B O 1
ATOM 5013 N N . SER B 1 40 ? 14.445 -38.719 -17.469 1 90.31 40 SER B N 1
ATOM 5014 C CA . SER B 1 40 ? 13.312 -39.375 -16.812 1 90.31 40 SER B CA 1
ATOM 5015 C C . SER B 1 40 ? 12.359 -40 -17.828 1 90.31 40 SER B C 1
ATOM 5017 O O . SER B 1 40 ? 12.055 -41.188 -17.75 1 90.31 40 SER B O 1
ATOM 5019 N N . PRO B 1 41 ? 11.922 -39.219 -18.828 1 87.62 41 PRO B N 1
ATOM 5020 C CA . PRO B 1 41 ? 11.031 -39.844 -19.812 1 87.62 41 PRO B CA 1
ATOM 5021 C C . PRO B 1 41 ? 11.711 -40.969 -20.594 1 87.62 41 PRO B C 1
ATOM 5023 O O . PRO B 1 41 ? 11.047 -41.938 -21 1 87.62 41 PRO B O 1
ATOM 5026 N N . PHE B 1 42 ? 13.016 -40.938 -20.781 1 89.88 42 PHE B N 1
ATOM 5027 C CA . PHE B 1 42 ? 13.758 -42 -21.438 1 89.88 42 PHE B CA 1
ATOM 5028 C C . PHE B 1 42 ? 13.711 -43.281 -20.609 1 89.88 42 PHE B C 1
ATOM 5030 O O . PHE B 1 42 ? 13.68 -44.375 -21.172 1 89.88 42 PHE B O 1
ATOM 5037 N N . LEU B 1 43 ? 13.734 -43.062 -19.344 1 92.88 43 LEU B N 1
ATOM 5038 C CA . LEU B 1 43 ? 13.688 -44.219 -18.453 1 92.88 43 LEU B CA 1
ATOM 5039 C C . LEU B 1 43 ? 12.312 -44.875 -18.516 1 92.88 43 LEU B C 1
ATOM 5041 O O . LEU B 1 43 ? 12.203 -46.094 -18.375 1 92.88 43 LEU B O 1
ATOM 5045 N N . ILE B 1 44 ? 11.312 -44.125 -18.719 1 91.31 44 ILE B N 1
ATOM 5046 C CA . ILE B 1 44 ? 9.977 -44.688 -18.875 1 91.31 44 ILE B CA 1
ATOM 5047 C C . ILE B 1 44 ? 9.922 -45.531 -20.156 1 91.31 44 ILE B C 1
ATOM 5049 O O . ILE B 1 44 ? 9.383 -46.656 -20.156 1 91.31 44 ILE B O 1
ATOM 5053 N N . LYS B 1 45 ? 10.469 -45 -21.219 1 90.69 45 LYS B N 1
ATOM 5054 C CA . LYS B 1 45 ? 10.562 -45.75 -22.469 1 90.69 45 LYS B CA 1
ATOM 5055 C C . LYS B 1 45 ? 11.344 -47.031 -22.281 1 90.69 45 LYS B C 1
ATOM 5057 O O . LYS B 1 45 ? 10.914 -48.094 -22.734 1 90.69 45 LYS B O 1
ATOM 5062 N N . TYR B 1 46 ? 12.422 -46.906 -21.578 1 91.94 46 TYR B N 1
ATOM 5063 C CA . TYR B 1 46 ? 13.266 -48.094 -21.297 1 91.94 46 TYR B CA 1
ATOM 5064 C C . TYR B 1 46 ? 12.516 -49.125 -20.5 1 91.94 46 TYR B C 1
ATOM 5066 O O . TYR B 1 46 ? 12.641 -50.312 -20.75 1 91.94 46 TYR B O 1
ATOM 5074 N N . LEU B 1 47 ? 11.75 -48.719 -19.578 1 93.06 47 LEU B N 1
ATOM 5075 C CA . LEU B 1 47 ? 10.969 -49.625 -18.75 1 93.06 47 LEU B CA 1
ATOM 5076 C C . LEU B 1 47 ? 9.953 -50.406 -19.594 1 93.06 47 LEU B C 1
ATOM 5078 O O . LEU B 1 47 ? 9.852 -51.625 -19.484 1 93.06 47 LEU B O 1
ATOM 5082 N N . ILE B 1 48 ? 9.281 -49.719 -20.469 1 91.12 48 ILE B N 1
ATOM 5083 C CA . ILE B 1 48 ? 8.18 -50.312 -21.219 1 91.12 48 ILE B CA 1
ATOM 5084 C C . ILE B 1 48 ? 8.727 -51.188 -22.344 1 91.12 48 ILE B C 1
ATOM 5086 O O . ILE B 1 48 ? 8.336 -52.344 -22.5 1 91.12 48 ILE B O 1
ATOM 5090 N N . ASP B 1 49 ? 9.672 -50.688 -23.109 1 90.75 49 ASP B N 1
ATOM 5091 C CA . ASP B 1 49 ? 10.156 -51.375 -24.297 1 90.75 49 ASP B CA 1
ATOM 5092 C C . ASP B 1 49 ? 11.133 -52.5 -23.906 1 90.75 49 ASP B C 1
ATOM 5094 O O . ASP B 1 49 ? 11.086 -53.594 -24.469 1 90.75 49 ASP B O 1
ATOM 5098 N N . ASP B 1 50 ? 12.016 -52.25 -22.938 1 91 50 ASP B N 1
ATOM 5099 C CA . ASP B 1 50 ? 13.117 -53.156 -22.703 1 91 50 ASP B CA 1
ATOM 5100 C C . ASP B 1 50 ? 12.828 -54.062 -21.5 1 91 50 ASP B C 1
ATOM 5102 O O . ASP B 1 50 ? 13.07 -55.25 -21.547 1 91 50 ASP B O 1
ATOM 5106 N N . ILE B 1 51 ? 12.305 -53.562 -20.5 1 91.31 51 ILE B N 1
ATOM 5107 C CA . ILE B 1 51 ? 12.117 -54.375 -19.297 1 91.31 51 ILE B CA 1
ATOM 5108 C C . ILE B 1 51 ? 10.82 -55.156 -19.406 1 91.31 51 ILE B C 1
ATOM 5110 O O . ILE B 1 51 ? 10.828 -56.375 -19.312 1 91.31 51 ILE B O 1
ATOM 5114 N N . ILE B 1 52 ? 9.727 -54.469 -19.609 1 89.5 52 ILE B N 1
ATOM 5115 C CA . ILE B 1 52 ? 8.438 -55.156 -19.719 1 89.5 52 ILE B CA 1
ATOM 5116 C C . ILE B 1 52 ? 8.359 -55.906 -21.031 1 89.5 52 ILE B C 1
ATOM 5118 O O . ILE B 1 52 ? 7.898 -57.031 -21.078 1 89.5 52 ILE B O 1
ATOM 5122 N N . GLY B 1 53 ? 8.797 -55.219 -22.141 1 87.62 53 GLY B N 1
ATOM 5123 C CA . GLY B 1 53 ? 8.75 -55.844 -23.453 1 87.62 53 GLY B CA 1
ATOM 5124 C C . GLY B 1 53 ? 9.547 -57.125 -23.547 1 87.62 53 GLY B C 1
ATOM 5125 O O . GLY B 1 53 ? 9.109 -58.094 -24.172 1 87.62 53 GLY B O 1
ATOM 5126 N N . ASN B 1 54 ? 10.672 -57.219 -22.859 1 90.5 54 ASN B N 1
ATOM 5127 C CA . ASN B 1 54 ? 11.531 -58.375 -22.938 1 90.5 54 ASN B CA 1
ATOM 5128 C C . ASN B 1 54 ? 11.359 -59.281 -21.719 1 90.5 54 ASN B C 1
ATOM 5130 O O . ASN B 1 54 ? 12.094 -60.25 -21.547 1 90.5 54 ASN B O 1
ATOM 5134 N N . HIS B 1 55 ? 10.469 -59 -20.828 1 90.75 55 HIS B N 1
ATOM 5135 C CA . HIS B 1 55 ? 10.141 -59.781 -19.641 1 90.75 55 HIS B CA 1
ATOM 5136 C C . HIS B 1 55 ? 11.367 -59.969 -18.75 1 90.75 55 HIS B C 1
ATOM 5138 O O . HIS B 1 55 ? 11.664 -61.094 -18.312 1 90.75 55 HIS B O 1
ATOM 5144 N N . GLU B 1 56 ? 12.117 -58.969 -18.578 1 91.69 56 GLU B N 1
ATOM 5145 C CA . GLU B 1 56 ? 13.312 -59 -17.75 1 91.69 56 GLU B CA 1
ATOM 5146 C C . GLU B 1 56 ? 13 -58.594 -16.312 1 91.69 56 GLU B C 1
ATOM 5148 O O . GLU B 1 56 ? 13.148 -57.438 -15.938 1 91.69 56 GLU B O 1
ATOM 5153 N N . PHE B 1 57 ? 12.828 -59.594 -15.422 1 90.44 57 PHE B N 1
ATOM 5154 C CA . PHE B 1 57 ? 12.438 -59.375 -14.039 1 90.44 57 PHE B CA 1
ATOM 5155 C C . PHE B 1 57 ? 13.594 -58.781 -13.25 1 90.44 57 PHE B C 1
ATOM 5157 O O . PHE B 1 57 ? 13.383 -57.938 -12.367 1 90.44 57 PHE B O 1
ATOM 5164 N N . SER B 1 58 ? 14.773 -59.125 -13.523 1 91 58 SER B N 1
ATOM 5165 C CA . SER B 1 58 ? 15.945 -58.75 -12.734 1 91 58 SER B CA 1
ATOM 5166 C C . SER B 1 58 ? 16.297 -57.281 -12.93 1 91 58 SER B C 1
ATOM 5168 O O . SER B 1 58 ? 16.969 -56.688 -12.086 1 91 58 SER B O 1
ATOM 5170 N N . GLN B 1 59 ? 15.797 -56.688 -13.977 1 93.25 59 GLN B N 1
ATOM 5171 C CA . GLN B 1 59 ? 16.188 -55.312 -14.297 1 93.25 59 GLN B CA 1
ATOM 5172 C C . GLN B 1 59 ? 15.242 -54.312 -13.664 1 93.25 59 GLN B C 1
ATOM 5174 O O . GLN B 1 59 ? 15.461 -53.094 -13.758 1 93.25 59 GLN B O 1
ATOM 5179 N N . ILE B 1 60 ? 14.273 -54.812 -12.992 1 94.62 60 ILE B N 1
ATOM 5180 C CA . ILE B 1 60 ? 13.289 -53.938 -12.398 1 94.62 60 ILE B CA 1
ATOM 5181 C C . ILE B 1 60 ? 13.93 -53.156 -11.25 1 94.62 60 ILE B C 1
ATOM 5183 O O . ILE B 1 60 ? 13.805 -51.906 -11.172 1 94.62 60 ILE B O 1
ATOM 5187 N N . LEU B 1 61 ? 14.609 -53.875 -10.422 1 93.38 61 LEU B N 1
AT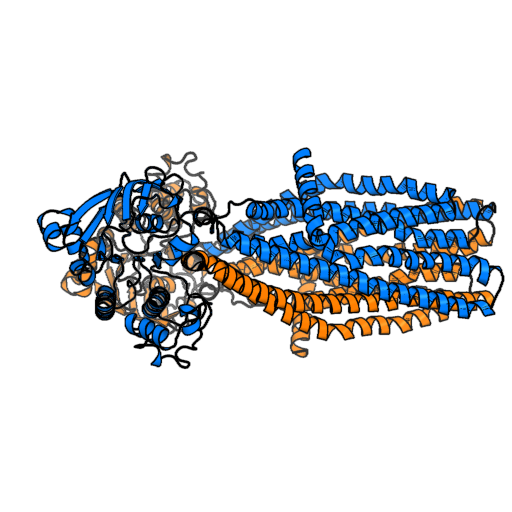OM 5188 C CA . LEU B 1 61 ? 15.211 -53.219 -9.258 1 93.38 61 LEU B CA 1
ATOM 5189 C C . LEU B 1 61 ? 16.266 -52.219 -9.688 1 93.38 61 LEU B C 1
ATOM 5191 O O . LEU B 1 61 ? 16.281 -51.062 -9.211 1 93.38 61 LEU B O 1
ATOM 5195 N N . PRO B 1 62 ? 17.203 -52.562 -10.594 1 94.25 62 PRO B N 1
ATOM 5196 C CA . PRO B 1 62 ? 18.156 -51.531 -11.078 1 94.25 62 PRO B CA 1
ATOM 5197 C C . PRO B 1 62 ? 17.469 -50.344 -11.719 1 94.25 62 PRO B C 1
ATOM 5199 O O . PRO B 1 62 ? 17.953 -49.219 -11.609 1 94.25 62 PRO B O 1
ATOM 5202 N N . PHE B 1 63 ? 16.406 -50.594 -12.367 1 94.38 63 PHE B N 1
ATOM 5203 C CA . PHE B 1 63 ? 15.633 -49.5 -12.969 1 94.38 63 PHE B CA 1
ATOM 5204 C C . PHE B 1 63 ? 15.117 -48.531 -11.898 1 94.38 63 PHE B C 1
ATOM 5206 O O . PHE B 1 63 ? 15.266 -47.344 -12.031 1 94.38 63 PHE B O 1
ATOM 5213 N N . VAL B 1 64 ? 14.516 -49.094 -10.852 1 95.56 64 VAL B N 1
ATOM 5214 C CA . VAL B 1 64 ? 13.953 -48.281 -9.789 1 95.56 64 VAL B CA 1
ATOM 5215 C C . VAL B 1 64 ? 15.07 -47.469 -9.102 1 95.56 64 VAL B C 1
ATOM 5217 O O . VAL B 1 64 ? 14.914 -46.281 -8.828 1 95.56 64 VAL B O 1
ATOM 5220 N N . ILE B 1 65 ? 16.141 -48.125 -8.891 1 95.69 65 ILE B N 1
ATOM 5221 C CA . ILE B 1 65 ? 17.266 -47.469 -8.234 1 95.69 65 ILE B CA 1
ATOM 5222 C C . ILE B 1 65 ? 17.812 -46.375 -9.133 1 95.69 65 ILE B C 1
ATOM 5224 O O . ILE B 1 65 ? 18.047 -45.25 -8.672 1 95.69 65 ILE B O 1
ATOM 5228 N N . LEU B 1 66 ? 17.984 -46.688 -10.375 1 95 66 LEU B N 1
ATOM 5229 C CA . LEU B 1 66 ? 18.5 -45.688 -11.32 1 95 66 LEU B CA 1
ATOM 5230 C C . LEU B 1 66 ? 17.562 -44.5 -11.43 1 95 66 LEU B C 1
ATOM 5232 O O . LEU B 1 66 ? 18 -43.344 -11.422 1 95 66 LEU B O 1
ATOM 5236 N N . PHE B 1 67 ? 16.312 -44.781 -11.555 1 95.25 67 PHE B N 1
ATOM 5237 C CA . PHE B 1 67 ? 15.312 -43.719 -11.68 1 95.25 67 PHE B CA 1
ATOM 5238 C C . PHE B 1 67 ? 15.281 -42.844 -10.43 1 95.25 67 PHE B C 1
ATOM 5240 O O . PHE B 1 67 ? 15.164 -41.625 -10.508 1 95.25 67 PHE B O 1
ATOM 5247 N N . THR B 1 68 ? 15.375 -43.469 -9.289 1 95.25 68 THR B N 1
ATOM 5248 C CA . THR B 1 68 ? 15.391 -42.719 -8.023 1 95.25 68 THR B CA 1
ATOM 5249 C C . THR B 1 68 ? 16.625 -41.844 -7.93 1 95.25 68 THR B C 1
ATOM 5251 O O . THR B 1 68 ? 16.547 -40.688 -7.457 1 95.25 68 THR B O 1
ATOM 5254 N N . ILE B 1 69 ? 17.734 -42.344 -8.391 1 95.5 69 ILE B N 1
ATOM 5255 C CA . ILE B 1 69 ? 18.969 -41.562 -8.383 1 95.5 69 ILE B CA 1
ATOM 5256 C C . ILE B 1 69 ? 18.828 -40.344 -9.305 1 95.5 69 ILE B C 1
ATOM 5258 O O . ILE B 1 69 ? 19.297 -39.25 -8.984 1 95.5 69 ILE B O 1
ATOM 5262 N N . VAL B 1 70 ? 18.219 -40.531 -10.422 1 95.06 70 VAL B N 1
ATOM 5263 C CA . VAL B 1 70 ? 18.016 -39.469 -11.375 1 95.06 70 VAL B CA 1
ATOM 5264 C C . VAL B 1 70 ? 17.141 -38.375 -10.734 1 95.06 70 VAL B C 1
ATOM 5266 O O . VAL B 1 70 ? 17.453 -37.188 -10.82 1 95.06 70 VAL B O 1
ATOM 5269 N N . ILE B 1 71 ? 16.109 -38.781 -10.055 1 94.06 71 ILE B N 1
ATOM 5270 C CA . ILE B 1 71 ? 15.195 -37.844 -9.422 1 94.06 71 ILE B CA 1
ATOM 5271 C C . ILE B 1 71 ? 15.906 -37.125 -8.289 1 94.06 71 ILE B C 1
ATOM 5273 O O . ILE B 1 71 ? 15.773 -35.906 -8.148 1 94.06 71 ILE B O 1
ATOM 5277 N N . LEU B 1 72 ? 16.609 -37.875 -7.555 1 94.25 72 LEU B N 1
ATOM 5278 C CA . LEU B 1 72 ? 17.344 -37.281 -6.445 1 94.25 72 LEU B CA 1
ATOM 5279 C C . LEU B 1 72 ? 18.359 -36.25 -6.949 1 94.25 72 LEU B C 1
ATOM 5281 O O . LEU B 1 72 ? 18.5 -35.188 -6.379 1 94.25 72 LEU B O 1
ATOM 5285 N N . SER B 1 73 ? 19.078 -36.656 -7.977 1 94.75 73 SER B N 1
ATOM 5286 C CA . SER B 1 73 ? 20.047 -35.75 -8.562 1 94.75 73 SER B CA 1
ATOM 5287 C C . SER B 1 73 ? 19.375 -34.5 -9.117 1 94.75 73 SER B C 1
ATOM 5289 O O . SER B 1 73 ? 19.875 -33.375 -8.953 1 94.75 73 SER B O 1
ATOM 5291 N N . GLU B 1 74 ? 18.344 -34.688 -9.742 1 93.12 74 GLU B N 1
ATOM 5292 C CA . GLU B 1 74 ? 17.562 -33.594 -10.289 1 93.12 74 GLU B CA 1
ATOM 5293 C C . GLU B 1 74 ? 17.141 -32.625 -9.188 1 93.12 74 GLU B C 1
ATOM 5295 O O . GLU B 1 74 ? 17.234 -31.391 -9.352 1 93.12 74 GLU B O 1
ATOM 5300 N N . ARG B 1 75 ? 16.703 -33.125 -8.102 1 91.62 75 ARG B N 1
ATOM 5301 C CA . ARG B 1 75 ? 16.203 -32.312 -7 1 91.62 75 ARG B CA 1
ATOM 5302 C C . ARG B 1 75 ? 17.344 -31.547 -6.336 1 91.62 75 ARG B C 1
ATOM 5304 O O . ARG B 1 75 ? 17.188 -30.391 -5.969 1 91.62 75 ARG B O 1
ATOM 5311 N N . LEU B 1 76 ? 18.406 -32.219 -6.195 1 93.75 76 LEU B N 1
ATOM 5312 C CA . LEU B 1 76 ? 19.578 -31.562 -5.586 1 93.75 76 LEU B CA 1
ATOM 5313 C C . LEU B 1 76 ? 20.062 -30.406 -6.445 1 93.75 76 LEU B C 1
ATOM 5315 O O . LEU B 1 76 ? 20.328 -29.312 -5.934 1 93.75 76 LEU B O 1
ATOM 5319 N N . ILE B 1 77 ? 20.156 -30.656 -7.707 1 94.31 77 ILE B N 1
ATOM 5320 C CA . ILE B 1 77 ? 20.609 -29.609 -8.617 1 94.31 77 ILE B CA 1
ATOM 5321 C C . ILE B 1 77 ? 19.562 -28.5 -8.68 1 94.31 77 ILE B C 1
ATOM 5323 O O . ILE B 1 77 ? 19.906 -27.312 -8.688 1 94.31 77 ILE B O 1
ATOM 5327 N N . SER B 1 78 ? 18.344 -28.906 -8.734 1 91.69 78 SER B N 1
ATOM 5328 C CA . SER B 1 78 ? 17.25 -27.938 -8.773 1 91.69 78 SER B CA 1
ATOM 5329 C C . SER B 1 78 ? 17.266 -27.031 -7.551 1 91.69 78 SER B C 1
ATOM 5331 O O . SER B 1 78 ? 17.031 -25.828 -7.664 1 91.69 78 SER B O 1
ATOM 5333 N N . PHE B 1 79 ? 17.562 -27.594 -6.469 1 92.44 79 PHE B N 1
ATOM 5334 C CA . PHE B 1 79 ? 17.656 -26.828 -5.238 1 92.44 79 PHE B CA 1
ATOM 5335 C C . PHE B 1 79 ? 18.734 -25.75 -5.359 1 92.44 79 PHE B C 1
ATOM 5337 O O . PHE B 1 79 ? 18.484 -24.578 -5.035 1 92.44 79 PHE B O 1
ATOM 5344 N N . ILE B 1 80 ? 19.828 -26.141 -5.832 1 93.75 80 ILE B N 1
ATOM 5345 C CA . ILE B 1 80 ? 20.953 -25.219 -5.941 1 93.75 80 ILE B CA 1
ATOM 5346 C C . ILE B 1 80 ? 20.641 -24.125 -6.973 1 93.75 80 ILE B C 1
ATOM 5348 O O . ILE B 1 80 ? 20.906 -22.953 -6.742 1 93.75 80 ILE B O 1
ATOM 5352 N N . VAL B 1 81 ? 20.047 -24.516 -8 1 91.44 81 VAL B N 1
ATOM 5353 C CA . VAL B 1 81 ? 19.719 -23.594 -9.078 1 91.44 81 VAL B CA 1
ATOM 5354 C C . VAL B 1 81 ? 18.688 -22.578 -8.586 1 91.44 81 VAL B C 1
ATOM 5356 O O . VAL B 1 81 ? 18.875 -21.375 -8.727 1 91.44 81 VAL B O 1
ATOM 5359 N N . ASN B 1 82 ? 17.641 -23.062 -7.965 1 90.62 82 ASN B N 1
ATOM 5360 C CA . ASN B 1 82 ? 16.562 -22.188 -7.535 1 90.62 82 ASN B CA 1
ATOM 5361 C C . ASN B 1 82 ? 16.984 -21.266 -6.398 1 90.62 82 ASN B C 1
ATOM 5363 O O . ASN B 1 82 ? 16.625 -20.094 -6.375 1 90.62 82 ASN B O 1
ATOM 5367 N N . TYR B 1 83 ? 17.719 -21.859 -5.562 1 91.12 83 TYR B N 1
ATOM 5368 C CA . TYR B 1 83 ? 18.281 -21 -4.52 1 91.12 83 TYR B CA 1
ATOM 5369 C C . TYR B 1 83 ? 19.203 -19.938 -5.121 1 91.12 83 TYR B C 1
ATOM 5371 O O . TYR B 1 83 ? 19.219 -18.797 -4.664 1 91.12 83 TYR B O 1
ATOM 5379 N N . GLY B 1 84 ? 19.938 -20.375 -6.098 1 91.38 84 GLY B N 1
ATOM 5380 C CA . GLY B 1 84 ? 20.781 -19.422 -6.801 1 91.38 84 GLY B CA 1
ATOM 5381 C C . GLY B 1 84 ? 19.984 -18.297 -7.438 1 91.38 84 GLY B C 1
ATOM 5382 O O . GLY B 1 84 ? 20.422 -17.141 -7.41 1 91.38 84 GLY B O 1
ATOM 5383 N N . TYR B 1 85 ? 18.812 -18.578 -7.957 1 90.75 85 TYR B N 1
ATOM 5384 C CA . TYR B 1 85 ? 17.953 -17.547 -8.531 1 90.75 85 TYR B CA 1
ATOM 5385 C C . TYR B 1 85 ? 17.516 -16.547 -7.477 1 90.75 85 TYR B C 1
ATOM 5387 O O . TYR B 1 85 ? 17.594 -15.336 -7.684 1 90.75 85 TYR B O 1
ATOM 5395 N N . TYR B 1 86 ? 17.125 -17.078 -6.371 1 91.75 86 TYR B N 1
ATOM 5396 C CA . TYR B 1 86 ? 16.641 -16.219 -5.305 1 91.75 86 TYR B CA 1
ATOM 5397 C C . TYR B 1 86 ? 17.75 -15.352 -4.742 1 91.75 86 TYR B C 1
ATOM 5399 O O . TYR B 1 86 ? 17.578 -14.148 -4.531 1 91.75 86 TYR B O 1
ATOM 5407 N N . LYS B 1 87 ? 18.844 -16.031 -4.543 1 93.25 87 LYS B N 1
ATOM 5408 C CA . LYS B 1 87 ? 20 -15.305 -4.016 1 93.25 87 LYS B CA 1
ATOM 5409 C C . LYS B 1 87 ? 20.438 -14.195 -4.961 1 93.25 87 LYS B C 1
ATOM 5411 O O . LYS B 1 87 ? 20.719 -13.07 -4.527 1 93.25 87 LYS B O 1
ATOM 5416 N N . SER B 1 88 ? 20.453 -14.516 -6.227 1 93.88 88 SER B N 1
ATOM 5417 C CA . SER B 1 88 ? 20.828 -13.531 -7.23 1 93.88 88 SER B CA 1
ATOM 5418 C C . SER B 1 88 ? 19.844 -12.367 -7.262 1 93.88 88 SER B C 1
ATOM 5420 O O . SER B 1 88 ? 20.234 -11.211 -7.367 1 93.88 88 SER B O 1
ATOM 5422 N N . THR B 1 89 ? 18.578 -12.664 -7.184 1 93.88 89 THR B N 1
ATOM 5423 C CA . THR B 1 89 ? 17.516 -11.648 -7.195 1 93.88 89 THR B CA 1
ATOM 5424 C C . THR B 1 89 ? 17.656 -10.719 -5.996 1 93.88 89 THR B C 1
ATOM 5426 O O . THR B 1 89 ? 17.547 -9.5 -6.133 1 93.88 89 THR B O 1
ATOM 5429 N N . ASN B 1 90 ? 17.984 -11.297 -4.848 1 95.12 90 ASN B N 1
ATOM 5430 C CA . ASN B 1 90 ? 18.109 -10.5 -3.631 1 95.12 90 ASN B CA 1
ATOM 5431 C C . ASN B 1 90 ? 19.375 -9.633 -3.668 1 95.12 90 ASN B C 1
ATOM 5433 O O . ASN B 1 90 ? 19.344 -8.492 -3.203 1 95.12 90 ASN B O 1
ATOM 5437 N N . LEU B 1 91 ? 20.406 -10.195 -4.199 1 94.88 91 LEU B N 1
ATOM 5438 C CA . LEU B 1 91 ? 21.656 -9.43 -4.312 1 94.88 91 LEU B CA 1
ATOM 5439 C C . LEU B 1 91 ? 21.484 -8.281 -5.309 1 94.88 91 LEU B C 1
ATOM 5441 O O . LEU B 1 91 ? 22.016 -7.188 -5.086 1 94.88 91 LEU B O 1
ATOM 5445 N N . ALA B 1 92 ? 20.797 -8.586 -6.398 1 94.12 92 ALA B N 1
ATOM 5446 C CA . ALA B 1 92 ? 20.516 -7.523 -7.359 1 94.12 92 ALA B CA 1
ATOM 5447 C C . ALA B 1 92 ? 19.672 -6.418 -6.73 1 94.12 92 ALA B C 1
ATOM 5449 O O . ALA B 1 92 ? 19.938 -5.234 -6.957 1 94.12 92 ALA B O 1
ATOM 5450 N N . ALA B 1 93 ? 18.656 -6.812 -5.984 1 94.69 93 ALA B N 1
ATOM 5451 C CA . ALA B 1 93 ? 17.828 -5.844 -5.293 1 94.69 93 ALA B CA 1
ATOM 5452 C C . ALA B 1 93 ? 18.656 -4.977 -4.344 1 94.69 93 ALA B C 1
ATOM 5454 O O . ALA B 1 93 ? 18.516 -3.752 -4.336 1 94.69 93 ALA B O 1
ATOM 5455 N N . ARG B 1 94 ? 19.516 -5.641 -3.631 1 94.62 94 ARG B N 1
ATOM 5456 C CA . ARG B 1 94 ? 20.375 -4.953 -2.672 1 94.62 94 ARG B CA 1
ATOM 5457 C C . ARG B 1 94 ? 21.281 -3.943 -3.373 1 94.62 94 ARG B C 1
ATOM 5459 O O . ARG B 1 94 ? 21.344 -2.775 -2.98 1 94.62 94 ARG B O 1
ATOM 5466 N N . ASP B 1 95 ? 21.953 -4.422 -4.359 1 94.62 95 ASP B N 1
ATOM 5467 C CA . ASP B 1 95 ? 22.906 -3.568 -5.059 1 94.62 95 ASP B CA 1
ATOM 5468 C C . ASP B 1 95 ? 22.203 -2.379 -5.715 1 94.62 95 ASP B C 1
ATOM 5470 O O . ASP B 1 95 ? 22.734 -1.264 -5.707 1 94.62 95 ASP B O 1
ATOM 5474 N N . GLU B 1 96 ? 21.062 -2.643 -6.246 1 94.06 96 GLU B N 1
ATOM 5475 C CA . GLU B 1 96 ? 20.312 -1.563 -6.871 1 94.06 96 GLU B CA 1
ATOM 5476 C C . GLU B 1 96 ? 19.797 -0.571 -5.824 1 94.06 96 GLU B C 1
ATOM 5478 O O . GLU B 1 96 ? 19.797 0.639 -6.062 1 94.06 96 GLU B O 1
ATOM 5483 N N . GLN B 1 97 ? 19.312 -1.136 -4.738 1 95.5 97 GLN B N 1
ATOM 5484 C CA . GLN B 1 97 ? 18.859 -0.268 -3.658 1 95.5 97 GLN B CA 1
ATOM 5485 C C . GLN B 1 97 ? 20 0.61 -3.143 1 95.5 97 GLN B C 1
ATOM 5487 O O . GLN B 1 97 ? 19.812 1.815 -2.953 1 95.5 97 GLN B O 1
ATOM 5492 N N . ILE B 1 98 ? 21.156 0.017 -2.945 1 95.31 98 ILE B N 1
ATOM 5493 C CA . ILE B 1 98 ? 22.312 0.744 -2.449 1 95.31 98 ILE B CA 1
ATOM 5494 C C . ILE B 1 98 ? 22.75 1.793 -3.475 1 95.31 98 ILE B C 1
ATOM 5496 O O . ILE B 1 98 ? 23.031 2.936 -3.115 1 95.31 98 ILE B O 1
ATOM 5500 N N . TYR B 1 99 ? 22.688 1.388 -4.719 1 94.38 99 TYR B N 1
ATOM 5501 C CA . TYR B 1 99 ? 23.078 2.307 -5.781 1 94.38 99 TYR B CA 1
ATOM 5502 C C . TYR B 1 99 ? 22.125 3.494 -5.848 1 94.38 99 TYR B C 1
ATOM 5504 O O . TYR B 1 99 ? 22.562 4.645 -5.941 1 94.38 99 TYR B O 1
ATOM 5512 N N . MET B 1 100 ? 20.859 3.203 -5.809 1 95.12 100 MET B N 1
ATOM 5513 C CA . MET B 1 100 ? 19.859 4.266 -5.883 1 95.12 100 MET B CA 1
ATOM 5514 C C . MET B 1 100 ? 19.953 5.188 -4.672 1 95.12 100 MET B C 1
ATOM 5516 O O . MET B 1 100 ? 19.828 6.406 -4.805 1 95.12 100 MET B O 1
ATOM 5520 N N . PHE B 1 101 ? 20.188 4.492 -3.584 1 95.19 101 PHE B N 1
ATOM 5521 C CA . PHE B 1 101 ? 20.328 5.305 -2.381 1 95.19 101 PHE B CA 1
ATOM 5522 C C . PHE B 1 101 ? 21.547 6.215 -2.473 1 95.19 101 PHE B C 1
ATOM 5524 O O . PHE B 1 101 ? 21.469 7.398 -2.146 1 95.19 101 PHE B O 1
ATOM 5531 N N . LYS B 1 102 ? 22.594 5.711 -2.916 1 94.31 102 LYS B N 1
ATOM 5532 C CA . LYS B 1 102 ? 23.797 6.508 -3.113 1 94.31 102 LYS B CA 1
ATOM 5533 C C . LYS B 1 102 ? 23.562 7.637 -4.109 1 94.31 102 LYS B C 1
ATOM 5535 O O . LYS B 1 102 ? 24.016 8.766 -3.904 1 94.31 102 LYS B O 1
ATOM 5540 N N . LYS B 1 103 ? 22.812 7.254 -5.109 1 93.81 103 LYS B N 1
ATOM 5541 C CA . LYS B 1 103 ? 22.469 8.25 -6.117 1 93.81 103 LYS B CA 1
ATOM 5542 C C . LYS B 1 103 ? 21.609 9.359 -5.527 1 93.81 103 LYS B C 1
ATOM 5544 O O . LYS B 1 103 ? 21.828 10.539 -5.801 1 93.81 103 LYS B O 1
ATOM 5549 N N . ILE B 1 104 ? 20.688 8.969 -4.734 1 94.25 104 ILE B N 1
ATOM 5550 C CA . ILE B 1 104 ? 19.781 9.93 -4.113 1 94.25 104 ILE B CA 1
ATOM 5551 C C . ILE B 1 104 ? 20.578 10.906 -3.25 1 94.25 104 ILE B C 1
ATOM 5553 O O . ILE B 1 104 ? 20.281 12.102 -3.225 1 94.25 104 ILE B O 1
ATOM 5557 N N . LEU B 1 105 ? 21.609 10.383 -2.639 1 93.5 105 LEU B N 1
ATOM 5558 C CA . LEU B 1 105 ? 22.438 11.219 -1.763 1 93.5 105 LEU B CA 1
ATOM 5559 C C . LEU B 1 105 ? 23.234 12.234 -2.57 1 93.5 105 LEU B C 1
ATOM 5561 O O . LEU B 1 105 ? 23.641 13.266 -2.039 1 93.5 105 LEU B O 1
ATOM 5565 N N . THR B 1 106 ? 23.312 12.008 -3.896 1 92.19 106 THR B N 1
ATOM 5566 C CA . THR B 1 106 ? 24.156 12.883 -4.703 1 92.19 106 THR B CA 1
ATOM 5567 C C . THR B 1 106 ? 23.312 13.789 -5.586 1 92.19 106 THR B C 1
ATOM 5569 O O . THR B 1 106 ? 23.844 14.648 -6.293 1 92.19 106 THR B O 1
ATOM 5572 N N . ILE B 1 107 ? 22.016 13.586 -5.504 1 92.38 107 ILE B N 1
ATOM 5573 C CA . ILE B 1 107 ? 21.109 14.43 -6.27 1 92.38 107 ILE B CA 1
ATOM 5574 C C . ILE B 1 107 ? 21.016 15.805 -5.621 1 92.38 107 ILE B C 1
ATOM 5576 O O . ILE B 1 107 ? 20.969 15.922 -4.395 1 92.38 107 ILE B O 1
ATOM 5580 N N . PRO B 1 108 ? 21.031 16.797 -6.449 1 90.94 108 PRO B N 1
ATOM 5581 C CA . PRO B 1 108 ? 20.875 18.141 -5.879 1 90.94 108 PRO B CA 1
ATOM 5582 C C . PRO B 1 108 ? 19.562 18.312 -5.133 1 90.94 108 PRO B C 1
ATOM 5584 O O . PRO B 1 108 ? 18.531 17.797 -5.562 1 90.94 108 PRO B O 1
ATOM 5587 N N . ILE B 1 109 ? 19.578 19.031 -4.145 1 88.62 109 ILE B N 1
ATOM 5588 C CA . ILE B 1 109 ? 18.438 19.203 -3.244 1 88.62 109 ILE B CA 1
ATOM 5589 C C . ILE B 1 109 ? 17.281 19.828 -4.008 1 88.62 109 ILE B C 1
ATOM 5591 O O . ILE B 1 109 ? 16.109 19.578 -3.678 1 88.62 109 ILE B O 1
ATOM 5595 N N . LYS B 1 110 ? 17.578 20.609 -5.027 1 85.94 110 LYS B N 1
ATOM 5596 C CA . LYS B 1 110 ? 16.547 21.297 -5.805 1 85.94 110 LYS B CA 1
ATOM 5597 C C . LYS B 1 110 ? 15.57 20.297 -6.434 1 85.94 110 LYS B C 1
ATOM 5599 O O . LYS B 1 110 ? 14.391 20.609 -6.613 1 85.94 110 LYS B O 1
ATOM 5604 N N . GLU B 1 111 ? 16.125 19.141 -6.594 1 84.38 111 GLU B N 1
ATOM 5605 C CA . GLU B 1 111 ? 15.305 18.125 -7.254 1 84.38 111 GLU B CA 1
ATOM 5606 C C . GLU B 1 111 ? 14.297 17.516 -6.285 1 84.38 111 GLU B C 1
ATOM 5608 O O . GLU B 1 111 ? 13.273 16.969 -6.707 1 84.38 111 GLU B O 1
ATOM 5613 N N . PHE B 1 112 ? 14.547 17.625 -4.984 1 83.69 112 PHE B N 1
ATOM 5614 C CA . PHE B 1 112 ? 13.688 17.016 -3.982 1 83.69 112 PHE B CA 1
ATOM 5615 C C . PHE B 1 112 ? 12.516 17.922 -3.643 1 83.69 112 PHE B C 1
ATOM 5617 O O . PHE B 1 112 ? 11.523 17.484 -3.066 1 83.69 112 PHE B O 1
ATOM 5624 N N . SER B 1 113 ? 12.594 19.141 -3.902 1 74.38 113 SER B N 1
ATOM 5625 C CA . SER B 1 113 ? 11.508 20.078 -3.646 1 74.38 113 SER B CA 1
ATOM 5626 C C . SER B 1 113 ? 10.305 19.797 -4.539 1 74.38 113 SER B C 1
ATOM 5628 O O . SER B 1 113 ? 9.18 20.172 -4.203 1 74.38 113 SER B O 1
ATOM 5630 N N . TYR B 1 114 ? 10.578 19.031 -5.508 1 70.44 114 TYR B N 1
ATOM 5631 C CA . TYR B 1 114 ? 9.539 18.797 -6.508 1 70.44 114 TYR B CA 1
ATOM 5632 C C . TYR B 1 114 ? 8.945 17.406 -6.363 1 70.44 114 TYR B C 1
ATOM 5634 O O . TYR B 1 114 ? 7.938 17.078 -7 1 70.44 114 TYR B O 1
ATOM 5642 N N . ASN B 1 115 ? 9.648 16.703 -5.508 1 73.81 115 ASN B N 1
ATOM 5643 C CA . ASN B 1 115 ? 9.227 15.305 -5.422 1 73.81 115 ASN B CA 1
ATOM 5644 C C . ASN B 1 115 ? 8.883 14.906 -3.988 1 73.81 115 ASN B C 1
ATOM 5646 O O . ASN B 1 115 ? 9.453 15.445 -3.037 1 73.81 115 ASN B O 1
ATOM 5650 N N . LYS B 1 116 ? 7.98 14.055 -3.955 1 79.81 116 LYS B N 1
ATOM 5651 C CA . LYS B 1 116 ? 7.566 13.562 -2.643 1 79.81 116 LYS B CA 1
ATOM 5652 C C . LYS B 1 116 ? 8.531 12.5 -2.125 1 79.81 116 LYS B C 1
ATOM 5654 O O . LYS B 1 116 ? 9.031 11.68 -2.898 1 79.81 116 LYS B O 1
ATOM 5659 N N . ILE B 1 117 ? 8.82 12.633 -0.85 1 84.5 117 ILE B N 1
ATOM 5660 C CA . ILE B 1 117 ? 9.695 11.68 -0.164 1 84.5 117 ILE B CA 1
ATOM 5661 C C . ILE B 1 117 ? 9.18 10.258 -0.378 1 84.5 117 ILE B C 1
ATOM 5663 O O . ILE B 1 117 ? 9.961 9.344 -0.631 1 84.5 117 ILE B O 1
ATOM 5667 N N . GLY B 1 118 ? 7.938 10.203 -0.392 1 84.75 118 GLY B N 1
ATOM 5668 C CA . GLY B 1 118 ? 7.32 8.906 -0.579 1 84.75 118 GLY B CA 1
ATOM 5669 C C . GLY B 1 118 ? 7.633 8.281 -1.929 1 84.75 118 GLY B C 1
ATOM 5670 O O . GLY B 1 118 ? 7.773 7.062 -2.039 1 84.75 118 GLY B O 1
ATOM 5671 N N . ASP B 1 119 ? 7.801 9.133 -2.863 1 88.69 119 ASP B N 1
ATOM 5672 C CA . ASP B 1 119 ? 8.102 8.648 -4.207 1 88.69 119 ASP B CA 1
ATOM 5673 C C . ASP B 1 119 ? 9.508 8.047 -4.277 1 88.69 119 ASP B C 1
ATOM 5675 O O . ASP B 1 119 ? 9.703 6.98 -4.863 1 88.69 119 ASP B O 1
ATOM 5679 N N . PHE B 1 120 ? 10.406 8.703 -3.68 1 91.5 120 PHE B N 1
ATOM 5680 C CA . PHE B 1 120 ? 11.773 8.188 -3.641 1 91.5 120 PHE B CA 1
ATOM 5681 C C . PHE B 1 120 ? 11.836 6.887 -2.846 1 91.5 120 PHE B C 1
ATOM 5683 O O . PHE B 1 120 ? 12.523 5.945 -3.242 1 91.5 120 PHE B O 1
ATOM 5690 N N . MET B 1 121 ? 11.047 6.871 -1.805 1 92.25 121 MET B N 1
ATOM 5691 C CA . MET B 1 121 ? 11.023 5.672 -0.972 1 92.25 121 MET B CA 1
ATOM 5692 C C . MET B 1 121 ? 10.477 4.48 -1.752 1 92.25 121 MET B C 1
ATOM 5694 O O . MET B 1 121 ? 11.078 3.402 -1.75 1 92.25 121 MET B O 1
ATOM 5698 N N . SER B 1 122 ? 9.422 4.719 -2.475 1 91.12 122 SER B N 1
ATOM 5699 C CA . SER B 1 122 ? 8.797 3.633 -3.223 1 91.12 122 SER B CA 1
ATOM 5700 C C . SER B 1 122 ? 9.703 3.141 -4.344 1 91.12 122 SER B C 1
ATOM 5702 O O . SER B 1 122 ? 9.781 1.938 -4.605 1 91.12 122 SER B O 1
ATOM 5704 N N . ARG B 1 123 ? 10.375 3.986 -4.98 1 91.38 123 ARG B N 1
ATOM 5705 C CA . ARG B 1 123 ? 11.273 3.627 -6.078 1 91.38 123 ARG B CA 1
ATOM 5706 C C . ARG B 1 123 ? 12.445 2.799 -5.574 1 91.38 123 ARG B C 1
ATOM 5708 O O . ARG B 1 123 ? 12.836 1.812 -6.203 1 91.38 123 ARG B O 1
ATOM 5715 N N . VAL B 1 124 ? 12.891 3.16 -4.402 1 94.19 124 VAL B N 1
ATOM 5716 C CA . VAL B 1 124 ? 14.07 2.477 -3.875 1 94.19 124 VAL B CA 1
ATOM 5717 C C . VAL B 1 124 ? 13.664 1.129 -3.283 1 94.19 124 VAL B C 1
ATOM 5719 O O . VAL B 1 124 ? 14.398 0.143 -3.406 1 94.19 124 VAL B O 1
ATOM 5722 N N . LEU B 1 125 ? 12.5 1.104 -2.688 1 93.5 125 LEU B N 1
ATOM 5723 C CA . LEU B 1 125 ? 12.141 -0.09 -1.93 1 93.5 125 LEU B CA 1
ATOM 5724 C C . LEU B 1 125 ? 11.227 -0.994 -2.744 1 93.5 125 LEU B C 1
ATOM 5726 O O . LEU B 1 125 ? 11.688 -1.954 -3.367 1 93.5 125 LEU B O 1
ATOM 5730 N N . SER B 1 126 ? 10.008 -0.561 -2.98 1 89.25 126 SER B N 1
ATOM 5731 C CA . SER B 1 126 ? 9.008 -1.429 -3.594 1 89.25 126 SER B CA 1
ATOM 5732 C C . SER B 1 126 ? 9.297 -1.636 -5.078 1 89.25 126 SER B C 1
ATOM 5734 O O . SER B 1 126 ? 9.25 -2.764 -5.574 1 89.25 126 SER B O 1
ATOM 5736 N N . ASP B 1 127 ? 9.617 -0.617 -5.816 1 90.44 127 ASP B N 1
ATOM 5737 C CA . ASP B 1 127 ? 9.859 -0.722 -7.25 1 90.44 127 ASP B CA 1
ATOM 5738 C C . ASP B 1 127 ? 11.094 -1.579 -7.539 1 90.44 127 ASP B C 1
ATOM 5740 O O . ASP B 1 127 ? 11.086 -2.387 -8.469 1 90.44 127 ASP B O 1
ATOM 5744 N N . THR B 1 128 ? 12.031 -1.385 -6.711 1 93 128 THR B N 1
ATOM 5745 C CA . THR B 1 128 ? 13.266 -2.141 -6.906 1 93 128 THR B CA 1
ATOM 5746 C C . THR B 1 128 ? 13.023 -3.633 -6.699 1 93 128 THR B C 1
ATOM 5748 O O . THR B 1 128 ? 13.562 -4.461 -7.438 1 93 128 THR B O 1
ATOM 5751 N N . LEU B 1 129 ? 12.227 -3.975 -5.781 1 91.31 129 LEU B N 1
ATOM 5752 C CA . LEU B 1 129 ? 11.922 -5.379 -5.531 1 91.31 129 LEU B CA 1
ATOM 5753 C C . LEU B 1 129 ? 11.164 -5.988 -6.707 1 91.31 129 LEU B C 1
ATOM 5755 O O . LEU B 1 129 ? 11.422 -7.133 -7.09 1 91.31 129 LEU B O 1
ATOM 5759 N N . GLU B 1 130 ? 10.344 -5.199 -7.297 1 87.5 130 GLU B N 1
ATOM 5760 C CA . GLU B 1 130 ? 9.562 -5.672 -8.445 1 87.5 130 GLU B CA 1
ATOM 5761 C C . GLU B 1 130 ? 10.461 -5.91 -9.656 1 87.5 130 GLU B C 1
ATOM 5763 O O . GLU B 1 130 ? 10.281 -6.887 -10.383 1 87.5 130 GLU B O 1
ATOM 5768 N N . VAL B 1 131 ? 11.453 -5.078 -9.812 1 90.75 131 VAL B N 1
ATOM 5769 C CA . VAL B 1 131 ? 12.328 -5.148 -10.984 1 90.75 131 VAL B CA 1
ATOM 5770 C C . VAL B 1 131 ? 13.453 -6.152 -10.734 1 90.75 131 VAL B C 1
ATOM 5772 O O . VAL B 1 131 ? 14.062 -6.656 -11.672 1 90.75 131 VAL B O 1
ATOM 5775 N N . SER B 1 132 ? 13.703 -6.426 -9.445 1 91.88 132 SER B N 1
ATOM 5776 C CA . SER B 1 132 ? 14.883 -7.195 -9.07 1 91.88 132 SER B CA 1
ATOM 5777 C C . SER B 1 132 ? 14.812 -8.617 -9.609 1 91.88 132 SER B C 1
ATOM 5779 O O . SER B 1 132 ? 15.844 -9.219 -9.922 1 91.88 132 SER B O 1
ATOM 5781 N N . PHE B 1 133 ? 13.656 -9.125 -9.719 1 87.81 133 PHE B N 1
ATOM 5782 C CA . PHE B 1 133 ? 13.539 -10.469 -10.281 1 87.81 133 PHE B CA 1
ATOM 5783 C C . PHE B 1 133 ? 14.055 -10.508 -11.711 1 87.81 133 PHE B C 1
ATOM 5785 O O . PHE B 1 133 ? 14.766 -11.438 -12.102 1 87.81 133 PHE B O 1
ATOM 5792 N N . PHE B 1 134 ? 13.719 -9.523 -12.453 1 87.5 134 PHE B N 1
ATOM 5793 C CA . PHE B 1 134 ? 14.188 -9.438 -13.828 1 87.5 134 PHE B CA 1
ATOM 5794 C C . PHE B 1 134 ? 15.688 -9.18 -13.883 1 87.5 134 PHE B C 1
ATOM 5796 O O . PHE B 1 134 ? 16.406 -9.773 -14.695 1 87.5 134 PHE B O 1
ATOM 5803 N N . LEU B 1 135 ? 16.141 -8.391 -13.016 1 89.31 135 LEU B N 1
ATOM 5804 C CA . LEU B 1 135 ? 17.562 -8.039 -12.992 1 89.31 135 LEU B CA 1
ATOM 5805 C C . LEU B 1 135 ? 18.406 -9.219 -12.523 1 89.31 135 LEU B C 1
ATOM 5807 O O . LEU B 1 135 ? 19.5 -9.445 -13.047 1 89.31 135 LEU B O 1
ATOM 5811 N N . GLY B 1 136 ? 17.859 -9.914 -11.617 1 89.44 136 GLY B N 1
ATOM 5812 C CA . GLY B 1 136 ? 18.641 -10.945 -10.969 1 89.44 136 GLY B CA 1
ATOM 5813 C C . GLY B 1 136 ? 18.422 -12.328 -11.562 1 89.44 136 GLY B C 1
ATOM 5814 O O . GLY B 1 136 ? 19.281 -13.203 -11.445 1 89.44 136 GLY B O 1
ATOM 5815 N N . ALA B 1 137 ? 17.266 -12.531 -12.156 1 89.25 137 ALA B N 1
ATOM 5816 C CA . ALA B 1 137 ? 16.969 -13.898 -12.594 1 89.25 137 ALA B CA 1
ATOM 5817 C C . ALA B 1 137 ? 16.453 -13.914 -14.023 1 89.25 137 ALA B C 1
ATOM 5819 O O . ALA B 1 137 ? 16.375 -14.969 -14.656 1 89.25 137 ALA B O 1
ATOM 5820 N N . GLY B 1 138 ? 16.125 -12.789 -14.57 1 86.62 138 GLY B N 1
ATOM 5821 C CA . GLY B 1 138 ? 15.445 -12.727 -15.852 1 86.62 138 GLY B CA 1
ATOM 5822 C C . GLY B 1 138 ? 16.219 -13.375 -16.969 1 86.62 138 GLY B C 1
ATOM 5823 O O . GLY B 1 138 ? 15.688 -14.227 -17.688 1 86.62 138 GLY B O 1
ATOM 5824 N N . ILE B 1 139 ? 17.438 -13.117 -17.062 1 86.19 139 ILE B N 1
ATOM 5825 C CA . ILE B 1 139 ? 18.25 -13.633 -18.156 1 86.19 139 ILE B CA 1
ATOM 5826 C C . ILE B 1 139 ? 18.406 -15.148 -18 1 86.19 139 ILE B C 1
ATOM 5828 O O . ILE B 1 139 ? 18.312 -15.891 -18.984 1 86.19 139 ILE B O 1
ATOM 5832 N N . SER B 1 140 ? 18.641 -15.57 -16.828 1 87.88 140 SER B N 1
ATOM 5833 C CA . SER B 1 140 ? 18.797 -17 -16.578 1 87.88 140 SER B CA 1
ATOM 5834 C C . SER B 1 140 ? 17.516 -17.766 -16.875 1 87.88 140 SER B C 1
ATOM 5836 O O . SER B 1 140 ? 17.562 -18.859 -17.438 1 87.88 140 SER B O 1
ATOM 5838 N N . VAL B 1 141 ? 16.391 -17.188 -16.469 1 86.62 141 VAL B N 1
ATOM 5839 C CA . VAL B 1 141 ? 15.109 -17.844 -16.688 1 86.62 141 VAL B CA 1
ATOM 5840 C C . VAL B 1 141 ? 14.82 -17.938 -18.188 1 86.62 141 VAL B C 1
ATOM 5842 O O . VAL B 1 141 ? 14.406 -18.984 -18.672 1 86.62 141 VAL B O 1
ATOM 5845 N N . ILE B 1 142 ? 15.078 -16.859 -18.922 1 88.38 142 ILE B N 1
ATOM 5846 C CA . ILE B 1 142 ? 14.852 -16.844 -20.359 1 88.38 142 ILE B CA 1
ATOM 5847 C C . ILE B 1 142 ? 15.773 -17.875 -21.047 1 88.38 142 ILE B C 1
ATOM 5849 O O . ILE B 1 142 ? 15.32 -18.672 -21.859 1 88.38 142 ILE B O 1
ATOM 5853 N N . THR B 1 143 ? 16.984 -17.891 -20.672 1 87.38 143 THR B N 1
ATOM 5854 C CA . THR B 1 143 ? 17.969 -18.797 -21.25 1 87.38 143 THR B CA 1
ATOM 5855 C C . THR B 1 143 ? 17.594 -20.25 -20.953 1 87.38 143 THR B C 1
ATOM 5857 O O . THR B 1 143 ? 17.641 -21.094 -21.844 1 87.38 143 THR B O 1
ATOM 5860 N N . TYR B 1 144 ? 17.172 -20.5 -19.734 1 87.81 144 TYR B N 1
ATOM 5861 C CA . TYR B 1 144 ? 16.781 -21.844 -19.344 1 87.81 144 TYR B CA 1
ATOM 5862 C C . TYR B 1 144 ? 15.602 -22.344 -20.188 1 87.81 144 TYR B C 1
ATOM 5864 O O . TYR B 1 144 ? 15.625 -23.453 -20.688 1 87.81 144 TYR B O 1
ATOM 5872 N N . ASN B 1 145 ? 14.633 -21.5 -20.312 1 90.56 145 ASN B N 1
ATOM 5873 C CA . ASN B 1 145 ? 13.43 -21.922 -21.016 1 90.56 145 ASN B CA 1
ATOM 5874 C C . ASN B 1 145 ? 13.68 -22.078 -22.516 1 90.56 145 ASN B C 1
ATOM 5876 O O . ASN B 1 145 ? 13.141 -23 -23.141 1 90.56 145 ASN B O 1
ATOM 5880 N N . ILE B 1 146 ? 14.539 -21.281 -23.047 1 91.06 146 ILE B N 1
ATOM 5881 C CA . ILE B 1 146 ? 14.891 -21.406 -24.469 1 91.06 146 ILE B CA 1
ATOM 5882 C C . ILE B 1 146 ? 15.688 -22.688 -24.688 1 91.06 146 ILE B C 1
ATOM 5884 O O . ILE B 1 146 ? 15.406 -23.453 -25.609 1 91.06 146 ILE B O 1
ATOM 5888 N N . ILE B 1 147 ? 16.625 -22.938 -23.828 1 91.31 147 ILE B N 1
ATOM 5889 C CA . ILE B 1 147 ? 17.438 -24.141 -23.922 1 91.31 147 ILE B CA 1
ATOM 5890 C C . ILE B 1 147 ? 16.547 -25.375 -23.766 1 91.31 147 ILE B C 1
ATOM 5892 O O . ILE B 1 147 ? 16.688 -26.359 -24.5 1 91.31 147 ILE B O 1
ATOM 5896 N N . GLN B 1 148 ? 15.672 -25.297 -22.781 1 91.31 148 GLN B N 1
ATOM 5897 C CA . GLN B 1 148 ? 14.766 -26.422 -22.562 1 91.31 148 GLN B CA 1
ATOM 5898 C C . GLN B 1 148 ? 13.906 -26.688 -23.797 1 91.31 148 GLN B C 1
ATOM 5900 O O . GLN B 1 148 ? 13.719 -27.828 -24.203 1 91.31 148 GLN B O 1
ATOM 5905 N N . LEU B 1 149 ? 13.422 -25.609 -24.391 1 90.56 149 LEU B N 1
ATOM 5906 C CA . LEU B 1 149 ? 12.609 -25.75 -25.594 1 90.56 149 LEU B CA 1
ATOM 5907 C C . LEU B 1 149 ? 13.414 -26.406 -26.719 1 90.56 149 LEU B C 1
ATOM 5909 O O . LEU B 1 149 ? 12.922 -27.312 -27.391 1 90.56 149 LEU B O 1
ATOM 5913 N N . ILE B 1 150 ? 14.602 -26.016 -26.875 1 91.88 150 ILE B N 1
ATOM 5914 C CA . ILE B 1 150 ? 15.461 -26.516 -27.953 1 91.88 150 ILE B CA 1
ATOM 5915 C C . ILE B 1 150 ? 15.812 -27.984 -27.672 1 91.88 150 ILE B C 1
ATOM 5917 O O . ILE B 1 150 ? 15.656 -28.828 -28.547 1 91.88 150 ILE B O 1
ATOM 5921 N N . VAL B 1 151 ? 16.219 -28.25 -26.484 1 91.12 151 VAL B N 1
ATOM 5922 C CA . VAL B 1 151 ? 16.688 -29.578 -26.125 1 91.12 151 VAL B CA 1
ATOM 5923 C C . VAL B 1 151 ? 15.531 -30.562 -26.203 1 91.12 151 VAL B C 1
ATOM 5925 O O . VAL B 1 151 ? 15.664 -31.656 -26.766 1 91.12 151 VAL B O 1
ATOM 5928 N N . VAL B 1 152 ? 14.414 -30.219 -25.625 1 91.38 152 VAL B N 1
ATOM 5929 C CA . VAL B 1 152 ? 13.258 -31.109 -25.625 1 91.38 152 VAL B CA 1
ATOM 5930 C C . VAL B 1 152 ? 12.773 -31.312 -27.062 1 91.38 152 VAL B C 1
ATOM 5932 O O . VAL B 1 152 ? 12.383 -32.438 -27.422 1 91.38 152 VAL B O 1
ATOM 5935 N N . SER B 1 153 ? 12.789 -30.266 -27.859 1 92.38 153 SER B N 1
ATOM 5936 C CA . SER B 1 153 ? 12.414 -30.391 -29.266 1 92.38 153 SER B CA 1
ATOM 5937 C C . SER B 1 153 ? 13.32 -31.375 -30 1 92.38 153 SER B C 1
ATOM 5939 O O . SER B 1 153 ? 12.852 -32.188 -30.797 1 92.38 153 SER B O 1
ATOM 5941 N N . LEU B 1 154 ? 14.57 -31.328 -29.734 1 92.94 154 LEU B N 1
ATOM 5942 C CA . LEU B 1 154 ? 15.531 -32.219 -30.359 1 92.94 154 LEU B CA 1
ATOM 5943 C C . LEU B 1 154 ? 15.297 -33.656 -29.922 1 92.94 154 LEU B C 1
ATOM 5945 O O . LEU B 1 154 ? 15.375 -34.594 -30.734 1 92.94 154 LEU B O 1
ATOM 5949 N N . VAL B 1 155 ? 14.992 -33.812 -28.672 1 92.5 155 VAL B N 1
ATOM 5950 C CA . VAL B 1 155 ? 14.734 -35.156 -28.141 1 92.5 155 VAL B CA 1
ATOM 5951 C C . VAL B 1 155 ? 13.469 -35.719 -28.781 1 92.5 155 VAL B C 1
ATOM 5953 O O . VAL B 1 155 ? 13.422 -36.906 -29.141 1 92.5 155 VAL B O 1
ATOM 5956 N N . LEU B 1 156 ? 12.461 -34.906 -28.891 1 93 156 LEU B N 1
ATOM 5957 C CA . LEU B 1 156 ? 11.211 -35.375 -29.5 1 93 156 LEU B CA 1
ATOM 5958 C C . LEU B 1 156 ? 11.43 -35.75 -30.953 1 93 156 LEU B C 1
ATOM 5960 O O . LEU B 1 156 ? 10.883 -36.781 -31.406 1 93 156 LEU B O 1
ATOM 5964 N N . LEU B 1 157 ? 12.242 -35.031 -31.656 1 93.94 157 LEU B N 1
ATOM 5965 C CA . LEU B 1 157 ? 12.555 -35.344 -33.031 1 93.94 157 LEU B CA 1
ATOM 5966 C C . LEU B 1 157 ? 13.352 -36.656 -33.156 1 93.94 157 LEU B C 1
ATOM 5968 O O . LEU B 1 157 ? 13.156 -37.406 -34.062 1 93.94 157 LEU B O 1
ATOM 5972 N N . TYR B 1 158 ? 14.188 -36.812 -32.156 1 91.81 158 TYR B N 1
ATOM 5973 C CA . TYR B 1 158 ? 15 -38.031 -32.125 1 91.81 158 TYR B CA 1
ATOM 5974 C C . TYR B 1 158 ? 14.141 -39.25 -31.844 1 91.81 158 TYR B C 1
ATOM 5976 O O . TYR B 1 158 ? 14.367 -40.312 -32.406 1 91.81 158 TYR B O 1
ATOM 5984 N N . LEU B 1 159 ? 13.164 -39.156 -30.969 1 91.19 159 LEU B N 1
ATOM 5985 C CA . LEU B 1 159 ? 12.289 -40.281 -30.656 1 91.19 159 LEU B CA 1
ATOM 5986 C C . LEU B 1 159 ? 11.406 -40.625 -31.844 1 91.19 159 LEU B C 1
ATOM 5988 O O . LEU B 1 159 ? 11.406 -41.781 -32.281 1 91.19 159 LEU B O 1
ATOM 5992 N N . ASN B 1 160 ? 10.656 -39.656 -32.344 1 93.81 160 ASN B N 1
ATOM 5993 C CA . ASN B 1 160 ? 9.836 -39.844 -33.531 1 93.81 160 ASN B CA 1
ATOM 5994 C C . ASN B 1 160 ? 9.508 -38.5 -34.188 1 93.81 160 ASN B C 1
ATOM 5996 O O . ASN B 1 160 ? 8.758 -37.719 -33.625 1 93.81 160 ASN B O 1
ATOM 6000 N N . TRP B 1 161 ? 9.914 -38.375 -35.375 1 92.06 161 TRP B N 1
ATOM 6001 C CA . TRP B 1 161 ? 9.781 -37.062 -36.031 1 92.06 161 TRP B CA 1
ATOM 6002 C C . TRP B 1 161 ? 8.336 -36.812 -36.438 1 92.06 161 TRP B C 1
ATOM 6004 O O . TRP B 1 161 ? 7.902 -35.656 -36.5 1 92.06 161 TRP B O 1
ATOM 6014 N N . GLN B 1 162 ? 7.574 -37.812 -36.719 1 93.56 162 GLN B N 1
ATOM 6015 C CA . GLN B 1 162 ? 6.18 -37.625 -37.094 1 93.56 162 GLN B CA 1
ATOM 6016 C C . GLN B 1 162 ? 5.352 -37.094 -35.938 1 93.56 162 GLN B C 1
ATOM 6018 O O . GLN B 1 162 ? 4.57 -36.156 -36.094 1 93.56 162 GLN B O 1
ATOM 6023 N N . LEU B 1 163 ? 5.613 -37.688 -34.781 1 94.12 163 LEU B N 1
ATOM 6024 C CA . LEU B 1 163 ? 4.918 -37.219 -33.594 1 94.12 163 LEU B CA 1
ATOM 6025 C C . LEU B 1 163 ? 5.391 -35.812 -33.219 1 94.12 163 LEU B C 1
ATOM 6027 O O . LEU B 1 163 ? 4.598 -35 -32.75 1 94.12 163 LEU B O 1
ATOM 6031 N N . ALA B 1 164 ? 6.609 -35.562 -33.406 1 94.25 164 ALA B N 1
ATOM 6032 C CA . ALA B 1 164 ? 7.184 -34.25 -33.062 1 94.25 164 ALA B CA 1
ATOM 6033 C C . ALA B 1 164 ? 6.539 -33.156 -33.906 1 94.25 164 ALA B C 1
ATOM 6035 O O . ALA B 1 164 ? 6.25 -32.062 -33.406 1 94.25 164 ALA B O 1
ATOM 6036 N N . VAL B 1 165 ? 6.309 -33.406 -35.125 1 93.12 165 VAL B N 1
ATOM 6037 C CA . VAL B 1 165 ? 5.715 -32.438 -36.031 1 93.12 165 VAL B CA 1
ATOM 6038 C C . VAL B 1 165 ? 4.316 -32.062 -35.531 1 93.12 165 VAL B C 1
ATOM 6040 O O . VAL B 1 165 ? 3.924 -30.891 -35.562 1 93.12 165 VAL B O 1
ATOM 6043 N N . ILE B 1 166 ? 3.596 -33 -35.031 1 91.19 166 ILE B N 1
ATOM 6044 C CA . ILE B 1 166 ? 2.264 -32.75 -34.5 1 91.19 166 ILE B CA 1
ATOM 6045 C C . ILE B 1 166 ? 2.359 -31.797 -33.312 1 91.19 166 ILE B C 1
ATOM 6047 O O . ILE B 1 166 ? 1.565 -30.859 -33.156 1 91.19 166 ILE B O 1
ATOM 6051 N N . THR B 1 167 ? 3.348 -32.062 -32.5 1 89.31 167 THR B N 1
ATOM 6052 C CA . THR B 1 167 ? 3.557 -31.234 -31.312 1 89.31 167 THR B CA 1
ATOM 6053 C C . THR B 1 167 ? 3.939 -29.812 -31.703 1 89.31 167 THR B C 1
ATOM 6055 O O . THR B 1 167 ? 3.418 -28.844 -31.141 1 89.31 167 THR B O 1
ATOM 6058 N N . PHE B 1 168 ? 4.746 -29.688 -32.656 1 89.44 168 PHE B N 1
ATOM 6059 C CA . PHE B 1 168 ? 5.254 -28.375 -33.062 1 89.44 168 PHE B CA 1
ATOM 6060 C C . PHE B 1 168 ? 4.168 -27.562 -33.75 1 89.44 168 PHE B C 1
ATOM 6062 O O . PHE B 1 168 ? 4.133 -26.328 -33.625 1 89.44 168 PHE B O 1
ATOM 6069 N N . ILE B 1 169 ? 3.264 -28.141 -34.375 1 87.25 169 ILE B N 1
ATOM 6070 C CA . ILE B 1 169 ? 2.191 -27.453 -35.094 1 87.25 169 ILE B CA 1
ATOM 6071 C C . ILE B 1 169 ? 1.218 -26.844 -34.094 1 87.25 169 ILE B C 1
ATOM 6073 O O . ILE B 1 169 ? 0.621 -25.797 -34.344 1 87.25 169 ILE B O 1
ATOM 6077 N N . MET B 1 170 ? 1.178 -27.406 -32.938 1 84.88 170 MET B N 1
ATOM 6078 C CA . MET B 1 170 ? 0.21 -26.953 -31.953 1 84.88 170 MET B CA 1
ATOM 6079 C C . MET B 1 170 ? 0.786 -25.812 -31.125 1 84.88 170 MET B C 1
ATOM 6081 O O . MET B 1 170 ? 0.04 -25.062 -30.5 1 84.88 170 MET B O 1
ATOM 6085 N N . VAL B 1 171 ? 2.096 -25.688 -31.188 1 82.69 171 VAL B N 1
ATOM 6086 C CA . VAL B 1 171 ? 2.771 -24.688 -30.375 1 82.69 171 VAL B CA 1
ATOM 6087 C C . VAL B 1 171 ? 2.365 -23.297 -30.844 1 82.69 171 VAL B C 1
ATOM 6089 O O . VAL B 1 171 ? 1.978 -22.453 -30.031 1 82.69 171 VAL B O 1
ATOM 6092 N N . PRO B 1 172 ? 2.348 -23 -32.094 1 82.44 172 PRO B N 1
ATOM 6093 C CA . PRO B 1 172 ? 1.889 -21.688 -32.531 1 82.44 172 PRO B CA 1
ATOM 6094 C C . PRO B 1 172 ? 0.439 -21.406 -32.156 1 82.44 172 PRO B C 1
ATOM 6096 O O . PRO B 1 172 ? 0.091 -20.25 -31.859 1 82.44 172 PRO B O 1
ATOM 6099 N N . PHE B 1 173 ? -0.363 -22.453 -32.094 1 82.38 173 PHE B N 1
ATOM 6100 C CA . PHE B 1 173 ? -1.752 -22.25 -31.703 1 82.38 173 PHE B CA 1
ATOM 6101 C C . PHE B 1 173 ? -1.843 -21.859 -30.234 1 82.38 173 PHE B C 1
ATOM 6103 O O . PHE B 1 173 ? -2.67 -21.031 -29.859 1 82.38 173 PHE B O 1
ATOM 6110 N N . TYR B 1 174 ? -0.969 -22.453 -29.547 1 79.62 174 TYR B N 1
ATOM 6111 C CA . TYR B 1 174 ? -0.885 -22.125 -28.125 1 79.62 174 TYR B CA 1
ATOM 6112 C C . TYR B 1 174 ? -0.449 -20.672 -27.938 1 79.62 174 TYR B C 1
ATOM 6114 O O . TYR B 1 174 ? -1.069 -19.922 -27.172 1 79.62 174 TYR B O 1
ATOM 6122 N N . TYR B 1 175 ? 0.46 -20.25 -28.75 1 77.31 175 TYR B N 1
ATOM 6123 C CA . TYR B 1 175 ? 0.992 -18.891 -28.688 1 77.31 175 TYR B CA 1
ATOM 6124 C C . TYR B 1 175 ? -0.038 -17.875 -29.172 1 77.31 175 TYR B C 1
ATOM 6126 O O . TYR B 1 175 ? -0.202 -16.812 -28.562 1 77.31 175 TYR B O 1
ATOM 6134 N N . PHE B 1 176 ? -0.759 -18.203 -30.188 1 80.12 176 PHE B N 1
ATOM 6135 C CA . PHE B 1 176 ? -1.756 -17.312 -30.75 1 80.12 176 PHE B CA 1
ATOM 6136 C C . PHE B 1 176 ? -2.936 -17.125 -29.812 1 80.12 176 PHE B C 1
ATOM 6138 O O . PHE B 1 176 ? -3.52 -16.047 -29.734 1 80.12 176 PHE B O 1
ATOM 6145 N N . SER B 1 177 ? -3.238 -18.141 -29.125 1 79.56 177 SER B N 1
ATOM 6146 C CA . SER B 1 177 ? -4.305 -18.047 -28.141 1 79.56 177 SER B CA 1
ATOM 6147 C C . SER B 1 177 ? -3.951 -17.062 -27.031 1 79.56 177 SER B C 1
ATOM 6149 O O . SER B 1 177 ? -4.801 -16.281 -26.594 1 79.56 177 SER B O 1
ATOM 6151 N N . LEU B 1 178 ? -2.746 -17.047 -26.703 1 75.5 178 LEU B N 1
ATOM 6152 C CA . LEU B 1 178 ? -2.27 -16.125 -25.672 1 75.5 178 LEU B CA 1
ATOM 6153 C C . LEU B 1 178 ? -2.383 -14.68 -26.141 1 75.5 178 LEU B C 1
ATOM 6155 O O . LEU B 1 178 ? -2.828 -13.812 -25.391 1 75.5 178 LEU B O 1
ATOM 6159 N N . ARG B 1 179 ? -2.1 -14.422 -27.375 1 78.5 179 ARG B N 1
ATOM 6160 C CA . ARG B 1 179 ? -2.078 -13.07 -27.922 1 78.5 179 ARG B CA 1
ATOM 6161 C C . ARG B 1 179 ? -3.49 -12.578 -28.219 1 78.5 179 ARG B C 1
ATOM 6163 O O . ARG B 1 179 ? -3.773 -11.383 -28.109 1 78.5 179 ARG B O 1
ATOM 6170 N N . ALA B 1 180 ? -4.344 -13.453 -28.5 1 84.69 180 ALA B N 1
ATOM 6171 C CA . ALA B 1 180 ? -5.707 -13.102 -28.906 1 84.69 180 ALA B CA 1
ATOM 6172 C C . ALA B 1 180 ? -6.469 -12.469 -27.75 1 84.69 180 ALA B C 1
ATOM 6174 O O . ALA B 1 180 ? -7.301 -11.586 -27.953 1 84.69 180 ALA B O 1
ATOM 6175 N N . PHE B 1 181 ? -6.129 -12.844 -26.578 1 86.69 181 PHE B N 1
ATOM 6176 C CA . PHE B 1 181 ? -6.871 -12.359 -25.422 1 86.69 181 PHE B CA 1
ATOM 6177 C C . PHE B 1 181 ? -6.16 -11.18 -24.766 1 86.69 181 PHE B C 1
ATOM 6179 O O . PHE B 1 181 ? -6.75 -10.461 -23.953 1 86.69 181 PHE B O 1
ATOM 6186 N N . ASP B 1 182 ? -5.004 -10.969 -25.203 1 82.5 182 ASP B N 1
ATOM 6187 C CA . ASP B 1 182 ? -4.129 -10.031 -24.5 1 82.5 182 ASP B CA 1
ATOM 6188 C C . ASP B 1 182 ? -4.688 -8.609 -24.562 1 82.5 182 ASP B C 1
ATOM 6190 O O . ASP B 1 182 ? -4.812 -7.941 -23.547 1 82.5 182 ASP B O 1
ATOM 6194 N N . LYS B 1 183 ? -5.078 -8.133 -25.719 1 84.56 183 LYS B N 1
ATOM 6195 C CA . LYS B 1 183 ? -5.574 -6.77 -25.891 1 84.56 183 LYS B CA 1
ATOM 6196 C C . LYS B 1 183 ? -6.859 -6.547 -25.094 1 84.56 183 LYS B C 1
ATOM 6198 O O . LYS B 1 183 ? -7.008 -5.527 -24.406 1 84.56 183 LYS B O 1
ATOM 6203 N N . ASN B 1 184 ? -7.738 -7.523 -25.172 1 88.94 184 ASN B N 1
ATOM 6204 C CA . ASN B 1 184 ? -9.008 -7.418 -24.453 1 88.94 184 ASN B CA 1
ATOM 6205 C C . ASN B 1 184 ? -8.797 -7.496 -22.953 1 88.94 184 ASN B C 1
ATOM 6207 O O . ASN B 1 184 ? -9.508 -6.836 -22.188 1 88.94 184 ASN B O 1
ATOM 6211 N N . LEU B 1 185 ? -7.852 -8.219 -22.594 1 88.94 185 LEU B N 1
ATOM 6212 C CA . LEU B 1 185 ? -7.516 -8.367 -21.188 1 88.94 185 LEU B CA 1
ATOM 6213 C C . LEU B 1 185 ? -6.945 -7.062 -20.625 1 88.94 185 LEU B C 1
ATOM 6215 O O . LEU B 1 185 ? -7.348 -6.617 -19.547 1 88.94 185 LEU B O 1
ATOM 6219 N N . GLN B 1 186 ? -6.156 -6.441 -21.406 1 85.81 186 GLN B N 1
ATOM 6220 C CA . GLN B 1 186 ? -5.562 -5.18 -20.969 1 85.81 186 GLN B CA 1
ATOM 6221 C C . GLN B 1 186 ? -6.621 -4.09 -20.844 1 85.81 186 GLN B C 1
ATOM 6223 O O . GLN B 1 186 ? -6.637 -3.35 -19.859 1 85.81 186 GLN B O 1
ATOM 6228 N N . LYS B 1 187 ? -7.422 -4.043 -21.812 1 91.69 187 LYS B N 1
ATOM 6229 C CA . LYS B 1 187 ? -8.492 -3.047 -21.781 1 91.69 187 LYS B CA 1
ATOM 6230 C C . LYS B 1 187 ? -9.438 -3.275 -20.609 1 91.69 187 LYS B C 1
ATOM 6232 O O . LYS B 1 187 ? -9.805 -2.332 -19.906 1 91.69 187 LYS B O 1
ATOM 6237 N N . SER B 1 188 ? -9.82 -4.543 -20.438 1 93 188 SER B N 1
ATOM 6238 C CA . SER B 1 188 ? -10.719 -4.867 -19.344 1 93 188 SER B CA 1
ATOM 6239 C C . SER B 1 188 ? -10.062 -4.621 -17.984 1 93 188 SER B C 1
ATOM 6241 O O . SER B 1 188 ? -10.727 -4.223 -17.031 1 93 188 SER B O 1
ATOM 6243 N N . SER B 1 189 ? -8.805 -4.84 -17.891 1 91.25 189 SER B N 1
ATOM 6244 C CA . SER B 1 189 ? -8.055 -4.574 -16.656 1 91.25 189 SER B CA 1
ATOM 6245 C C . SER B 1 189 ? -8.031 -3.084 -16.344 1 91.25 189 SER B C 1
ATOM 6247 O O . SER B 1 189 ? -8.195 -2.689 -15.188 1 91.25 189 SER B O 1
ATOM 6249 N N . GLU B 1 190 ? -7.852 -2.314 -17.359 1 90.5 190 GLU B N 1
ATOM 6250 C CA . GLU B 1 190 ? -7.855 -0.865 -17.188 1 90.5 190 GLU B CA 1
ATOM 6251 C C . GLU B 1 190 ? -9.219 -0.372 -16.703 1 90.5 190 GLU B C 1
ATOM 6253 O O . GLU B 1 190 ? -9.297 0.451 -15.797 1 90.5 190 GLU B O 1
ATOM 6258 N N . LEU B 1 191 ? -10.234 -0.893 -17.328 1 94.5 191 LEU B N 1
ATOM 6259 C CA . LEU B 1 191 ? -11.594 -0.497 -16.953 1 94.5 191 LEU B CA 1
ATOM 6260 C C . LEU B 1 191 ? -11.906 -0.907 -15.516 1 94.5 191 LEU B C 1
ATOM 6262 O O . LEU B 1 191 ? -12.555 -0.159 -14.781 1 94.5 191 LEU B O 1
ATOM 6266 N N . GLU B 1 192 ? -11.484 -2.088 -15.133 1 94.44 192 GLU B N 1
ATOM 6267 C CA . GLU B 1 192 ? -11.664 -2.559 -13.766 1 94.44 192 GLU B CA 1
ATOM 6268 C C . GLU B 1 192 ? -10.914 -1.678 -12.773 1 94.44 192 GLU B C 1
ATOM 6270 O O . GLU B 1 192 ? -11.445 -1.336 -11.711 1 94.44 192 GLU B O 1
ATOM 6275 N N . ARG B 1 193 ? -9.773 -1.27 -13.094 1 89.56 193 ARG B N 1
ATOM 6276 C CA . ARG B 1 193 ? -8.961 -0.416 -12.234 1 89.56 193 ARG B CA 1
ATOM 6277 C C . ARG B 1 193 ? -9.617 0.948 -12.039 1 89.56 193 ARG B C 1
ATOM 6279 O O . ARG B 1 193 ? -9.648 1.475 -10.922 1 89.56 193 ARG B O 1
ATOM 6286 N N . ILE B 1 194 ? -10.109 1.526 -13.094 1 92.94 194 ILE B N 1
ATOM 6287 C CA . ILE B 1 194 ? -10.82 2.801 -13.016 1 92.94 194 ILE B CA 1
ATOM 6288 C C . ILE B 1 194 ? -12.047 2.662 -12.117 1 92.94 194 ILE B C 1
ATOM 6290 O O . ILE B 1 194 ? -12.273 3.492 -11.234 1 92.94 194 ILE B O 1
ATOM 6294 N N . ALA B 1 195 ? -12.781 1.592 -12.359 1 95.38 195 ALA B N 1
ATOM 6295 C CA . ALA B 1 195 ? -13.977 1.354 -11.547 1 95.38 195 ALA B CA 1
ATOM 6296 C C . ALA B 1 195 ? -13.609 1.173 -10.078 1 95.38 195 ALA B C 1
ATOM 6298 O O . ALA B 1 195 ? -14.328 1.646 -9.188 1 95.38 195 ALA B O 1
ATOM 6299 N N . TYR B 1 196 ? -12.523 0.539 -9.836 1 93.25 196 TYR B N 1
ATOM 6300 C CA . TYR B 1 196 ? -12.07 0.328 -8.469 1 93.25 196 TYR B CA 1
ATOM 6301 C C . TYR B 1 196 ? -11.625 1.64 -7.832 1 93.25 196 TYR B C 1
ATOM 6303 O O . TYR B 1 196 ? -11.859 1.873 -6.645 1 93.25 196 TYR B O 1
ATOM 6311 N N . SER B 1 197 ? -11.008 2.396 -8.578 1 91.31 197 SER B N 1
ATOM 6312 C CA . SER B 1 197 ? -10.625 3.727 -8.117 1 91.31 197 SER B CA 1
ATOM 6313 C C . SER B 1 197 ? -11.852 4.547 -7.727 1 91.31 197 SER B C 1
ATOM 6315 O O . SER B 1 197 ? -11.844 5.242 -6.707 1 91.31 197 SER B O 1
ATOM 6317 N N . ASP B 1 198 ? -12.812 4.414 -8.539 1 94.31 198 ASP B N 1
ATOM 6318 C CA . ASP B 1 198 ? -14.07 5.102 -8.258 1 94.31 198 ASP B CA 1
ATOM 6319 C C . ASP B 1 198 ? -14.68 4.598 -6.953 1 94.31 198 ASP B C 1
ATOM 6321 O O . ASP B 1 198 ? -15.195 5.383 -6.152 1 94.31 198 ASP B O 1
ATOM 6325 N N . LEU B 1 199 ? -14.648 3.328 -6.773 1 95.06 199 LEU B N 1
ATOM 6326 C CA . LEU B 1 199 ? -15.172 2.713 -5.559 1 95.06 199 LEU B CA 1
ATOM 6327 C C . LEU B 1 199 ? -14.406 3.193 -4.332 1 95.06 199 LEU B C 1
ATOM 6329 O O . LEU B 1 199 ? -15.008 3.521 -3.309 1 95.06 199 LEU B O 1
ATOM 6333 N N . THR B 1 200 ? -13.133 3.213 -4.438 1 93.5 200 THR B N 1
ATOM 6334 C CA . THR B 1 200 ? -12.266 3.672 -3.359 1 93.5 200 THR B CA 1
ATOM 6335 C C . THR B 1 200 ? -12.562 5.125 -3.006 1 93.5 200 THR B C 1
ATOM 6337 O O . THR B 1 200 ? -12.68 5.473 -1.829 1 93.5 200 THR B O 1
ATOM 6340 N N . GLU B 1 201 ? -12.719 5.887 -4.027 1 92.81 201 GLU B N 1
ATOM 6341 C CA . GLU B 1 201 ? -13.023 7.305 -3.834 1 92.81 201 GLU B CA 1
ATOM 6342 C C . GLU B 1 201 ? -14.398 7.496 -3.207 1 92.81 201 GLU B C 1
ATOM 6344 O O . GLU B 1 201 ? -14.578 8.352 -2.336 1 92.81 201 GLU B O 1
ATOM 6349 N N . GLU B 1 202 ? -15.297 6.75 -3.678 1 94.19 202 GLU B N 1
ATOM 6350 C CA . GLU B 1 202 ? -16.656 6.797 -3.145 1 94.19 202 GLU B CA 1
ATOM 6351 C C . GLU B 1 202 ? -16.688 6.465 -1.656 1 94.19 202 GLU B C 1
ATOM 6353 O O . GLU B 1 202 ? -17.328 7.152 -0.87 1 94.19 202 GLU B O 1
ATOM 6358 N N . LEU B 1 203 ? -15.984 5.453 -1.283 1 94.44 203 LEU B N 1
ATOM 6359 C CA . LEU B 1 203 ? -15.914 5.051 0.117 1 94.44 203 LEU B CA 1
ATOM 6360 C C . LEU B 1 203 ? -15.234 6.125 0.957 1 94.44 203 LEU B C 1
ATOM 6362 O O . LEU B 1 203 ? -15.703 6.465 2.043 1 94.44 203 LEU B O 1
ATOM 6366 N N . ARG B 1 204 ? -14.164 6.586 0.492 1 92.56 204 ARG B N 1
ATOM 6367 C CA . ARG B 1 204 ? -13.414 7.625 1.194 1 92.56 204 ARG B CA 1
ATOM 6368 C C . ARG B 1 204 ? -14.289 8.844 1.456 1 92.56 204 ARG B C 1
ATOM 6370 O O . ARG B 1 204 ? -14.328 9.367 2.574 1 92.56 204 ARG B O 1
ATOM 6377 N N . GLU B 1 205 ? -14.953 9.266 0.44 1 93 205 GLU B N 1
ATOM 6378 C CA . GLU B 1 205 ? -15.828 10.43 0.533 1 93 205 GLU B CA 1
ATOM 6379 C C . GLU B 1 205 ? -16.906 10.227 1.593 1 93 205 GLU B C 1
ATOM 6381 O O . GLU B 1 205 ? -17.156 11.117 2.406 1 93 205 GLU B O 1
ATOM 6386 N N . LYS B 1 206 ? -17.5 9.109 1.57 1 94.06 206 LYS B N 1
ATOM 6387 C CA . LYS B 1 206 ? -18.625 8.859 2.465 1 94.06 206 LYS B CA 1
ATOM 6388 C C . LYS B 1 206 ? -18.156 8.68 3.904 1 94.06 206 LYS B C 1
ATOM 6390 O O . LYS B 1 206 ? -18.859 9.062 4.844 1 94.06 206 LYS B O 1
ATOM 6395 N N . ILE B 1 207 ? -16.953 8.164 4.082 1 91.94 207 ILE B N 1
ATOM 6396 C CA . ILE B 1 207 ? -16.422 8.016 5.43 1 91.94 207 ILE B CA 1
ATOM 6397 C C . ILE B 1 207 ? -16.016 9.375 5.977 1 91.94 207 ILE B C 1
ATOM 6399 O O . ILE B 1 207 ? -16.266 9.688 7.141 1 91.94 207 ILE B O 1
ATOM 6403 N N . GLU B 1 208 ? -15.414 10.141 5.121 1 90.38 208 GLU B N 1
ATOM 6404 C CA . GLU B 1 208 ? -15.062 11.5 5.527 1 90.38 208 GLU B CA 1
ATOM 6405 C C . GLU B 1 208 ? -16.297 12.336 5.809 1 90.38 208 GLU B C 1
ATOM 6407 O O . GLU B 1 208 ? -16.281 13.234 6.656 1 90.38 208 GLU B O 1
ATOM 6412 N N . GLY B 1 209 ? -17.359 12.047 5.055 1 92.31 209 GLY B N 1
ATOM 6413 C CA . GLY B 1 209 ? -18.594 12.781 5.207 1 92.31 209 GLY B CA 1
ATOM 6414 C C . GLY B 1 209 ? -19.609 12.07 6.094 1 92.31 209 GLY B C 1
ATOM 6415 O O . GLY B 1 209 ? -20.812 12.211 5.906 1 92.31 209 GLY B O 1
ATOM 6416 N N . LEU B 1 210 ? -19.188 11.359 7.055 1 91.81 210 LEU B N 1
ATOM 6417 C CA . LEU B 1 210 ? -20.062 10.562 7.898 1 91.81 210 LEU B CA 1
ATOM 6418 C C . LEU B 1 210 ? -20.984 11.461 8.727 1 91.81 210 LEU B C 1
ATOM 6420 O O . LEU B 1 210 ? -22.156 11.133 8.938 1 91.81 210 LEU B O 1
ATOM 6424 N N . MET B 1 211 ? -20.438 12.531 9.164 1 90.44 211 MET B N 1
ATOM 6425 C CA . MET B 1 211 ? -21.188 13.406 10.062 1 90.44 211 MET B CA 1
ATOM 6426 C C . MET B 1 211 ? -22.438 13.961 9.375 1 90.44 211 MET B C 1
ATOM 6428 O O . MET B 1 211 ? -23.547 13.797 9.875 1 90.44 211 MET B O 1
ATOM 6432 N N . PRO B 1 212 ? -22.281 14.57 8.188 1 92.38 212 PRO B N 1
ATOM 6433 C CA . PRO B 1 212 ? -23.516 15.031 7.523 1 92.38 212 PRO B CA 1
ATOM 6434 C C . PRO B 1 212 ? -24.438 13.875 7.129 1 92.38 212 PRO B C 1
ATOM 6436 O O . PRO B 1 212 ? -25.656 14.023 7.137 1 92.38 212 PRO B O 1
ATOM 6439 N N . ILE B 1 213 ? -23.969 12.781 6.809 1 94 213 ILE B N 1
ATOM 6440 C CA . ILE B 1 213 ? -24.781 11.625 6.441 1 94 213 ILE B CA 1
ATOM 6441 C C . ILE B 1 213 ? -25.672 11.227 7.621 1 94 213 ILE B C 1
ATOM 6443 O O . ILE B 1 213 ? -26.859 10.984 7.449 1 94 213 ILE B O 1
ATOM 6447 N N . LYS B 1 214 ? -25.094 11.25 8.758 1 91.81 214 LYS B N 1
ATOM 6448 C CA . LYS B 1 214 ? -25.828 10.891 9.961 1 91.81 214 LYS B CA 1
ATOM 6449 C C . LYS B 1 214 ? -26.766 12.023 10.391 1 91.81 214 LYS B C 1
ATOM 6451 O O . LYS B 1 214 ? -27.875 11.766 10.867 1 91.81 214 LYS B O 1
ATOM 6456 N N . SER B 1 215 ? -26.234 13.172 10.242 1 92.56 215 SER B N 1
ATOM 6457 C CA . SER B 1 215 ? -27.031 14.328 10.648 1 92.56 215 SER B CA 1
ATOM 6458 C C . SER B 1 215 ? -28.328 14.414 9.859 1 92.56 215 SER B C 1
ATOM 6460 O O . SER B 1 215 ? -29.359 14.82 10.391 1 92.56 215 SER B O 1
ATOM 6462 N N . PHE B 1 216 ? -28.297 13.992 8.609 1 93.69 216 PHE B N 1
ATOM 6463 C CA . PHE B 1 216 ? -29.469 14.102 7.746 1 93.69 216 PHE B CA 1
ATOM 6464 C C . PHE B 1 216 ? -30.125 12.742 7.566 1 93.69 216 PHE B C 1
ATOM 6466 O O . PHE B 1 216 ? -31.094 12.617 6.816 1 93.69 216 PHE B O 1
ATOM 6473 N N . CYS B 1 217 ? -29.672 11.742 8.219 1 92.25 217 CYS B N 1
ATOM 6474 C CA . CYS B 1 217 ? -30.219 10.391 8.195 1 92.25 217 CYS B CA 1
ATOM 6475 C C . CYS B 1 217 ? -30.328 9.875 6.766 1 92.25 217 CYS B C 1
ATOM 6477 O O . CYS B 1 217 ? -31.391 9.398 6.348 1 92.25 217 CYS B O 1
ATOM 6479 N N . LYS B 1 218 ? -29.297 10.086 6.059 1 93.88 218 LYS B N 1
ATOM 6480 C CA . LYS B 1 218 ? -29.297 9.688 4.652 1 93.88 218 LYS B CA 1
ATOM 6481 C C . LYS B 1 218 ? -28.422 8.461 4.426 1 93.88 218 LYS B C 1
ATOM 6483 O O . LYS B 1 218 ? -27.781 8.336 3.391 1 93.88 218 LYS B O 1
ATOM 6488 N N . GLU B 1 219 ? -28.391 7.645 5.422 1 93.5 219 GLU B N 1
ATOM 6489 C CA . GLU B 1 219 ? -27.562 6.438 5.336 1 93.5 219 GLU B CA 1
ATOM 6490 C C . GLU B 1 219 ? -28 5.555 4.172 1 93.5 219 GLU B C 1
ATOM 6492 O O . GLU B 1 219 ? -27.172 5.043 3.426 1 93.5 219 GLU B O 1
ATOM 6497 N N . ASN B 1 220 ? -29.312 5.426 3.951 1 92.31 220 ASN B N 1
ATOM 6498 C CA . ASN B 1 220 ? -29.828 4.562 2.895 1 92.31 220 ASN B CA 1
ATOM 6499 C C . ASN B 1 220 ? -29.5 5.117 1.51 1 92.31 220 ASN B C 1
ATOM 6501 O O . ASN B 1 220 ? -29.188 4.363 0.593 1 92.31 220 ASN B O 1
ATOM 6505 N N . PHE B 1 221 ? -29.594 6.414 1.44 1 92.75 221 PHE B N 1
ATOM 6506 C CA . PHE B 1 221 ? -29.312 7.078 0.174 1 92.75 221 PHE B CA 1
ATOM 6507 C C . PHE B 1 221 ? -27.875 6.832 -0.257 1 92.75 221 PHE B C 1
ATOM 6509 O O . PHE B 1 221 ? -27.625 6.395 -1.383 1 92.75 221 PHE B O 1
ATOM 6516 N N . PHE B 1 222 ? -27.016 7.07 0.608 1 94.5 222 PHE B N 1
ATOM 6517 C CA . PHE B 1 222 ? -25.594 6.961 0.274 1 94.5 222 PHE B CA 1
ATOM 6518 C C . PHE B 1 222 ? -25.172 5.5 0.179 1 94.5 222 PHE B C 1
ATOM 6520 O O . PHE B 1 222 ? -24.266 5.16 -0.579 1 94.5 222 PHE B O 1
ATOM 6527 N N . SER B 1 223 ? -25.859 4.648 0.969 1 94.69 223 SER B N 1
ATOM 6528 C CA . SER B 1 223 ? -25.609 3.215 0.836 1 94.69 223 SER B CA 1
ATOM 6529 C C . SER B 1 223 ? -25.984 2.717 -0.557 1 94.69 223 SER B C 1
ATOM 6531 O O . SER B 1 223 ? -25.281 1.889 -1.134 1 94.69 223 SER B O 1
ATOM 6533 N N . LYS B 1 224 ? -27.094 3.23 -1.08 1 94.5 224 LYS B N 1
ATOM 6534 C CA . LYS B 1 224 ? -27.531 2.842 -2.418 1 94.5 224 LYS B CA 1
ATOM 6535 C C . LYS B 1 224 ? -26.547 3.324 -3.48 1 94.5 224 LYS B C 1
ATOM 6537 O O . LYS B 1 224 ? -26.281 2.615 -4.453 1 94.5 224 LYS B O 1
ATOM 6542 N N . GLN B 1 225 ? -26.062 4.504 -3.262 1 94.12 225 GLN B N 1
ATOM 6543 C CA . GLN B 1 225 ? -25.062 5.031 -4.195 1 94.12 225 GLN B CA 1
ATOM 6544 C C . GLN B 1 225 ? -23.812 4.168 -4.207 1 94.12 225 GLN B C 1
ATOM 6546 O O . GLN B 1 225 ? -23.266 3.855 -5.273 1 94.12 225 GLN B O 1
ATOM 6551 N N . PHE B 1 226 ? -23.406 3.832 -3.014 1 95.19 226 PHE B N 1
ATOM 6552 C CA . PHE B 1 226 ? -22.219 2.986 -2.896 1 95.19 226 PHE B CA 1
ATOM 6553 C C . PHE B 1 226 ? -22.469 1.619 -3.523 1 95.19 226 PHE B C 1
ATOM 6555 O O . PHE B 1 226 ? -21.594 1.067 -4.188 1 95.19 226 PHE B O 1
ATOM 6562 N N . SER B 1 227 ? -23.656 1.094 -3.254 1 95.56 227 SER B N 1
ATOM 6563 C CA . SER B 1 227 ? -24.016 -0.2 -3.82 1 95.56 227 SER B CA 1
ATOM 6564 C C . SER B 1 227 ? -23.984 -0.17 -5.344 1 95.56 227 SER B C 1
ATOM 6566 O O . SER B 1 227 ? -23.547 -1.137 -5.977 1 95.56 227 SER B O 1
ATOM 6568 N N . TYR B 1 228 ? -24.391 0.957 -5.836 1 95.56 228 TYR B N 1
ATOM 6569 C CA . TYR B 1 228 ? -24.406 1.094 -7.289 1 95.56 228 TYR B CA 1
ATOM 6570 C C . TYR B 1 228 ? -22.984 1.072 -7.852 1 95.56 228 TYR B C 1
ATOM 6572 O O . TYR B 1 228 ? -22.703 0.351 -8.812 1 95.56 228 TYR B O 1
ATOM 6580 N N . ILE B 1 229 ? -22.109 1.83 -7.277 1 95.81 229 ILE B N 1
ATOM 6581 C CA . ILE B 1 229 ? -20.719 1.905 -7.738 1 95.81 229 ILE B CA 1
ATOM 6582 C C . ILE B 1 229 ? -20.047 0.553 -7.543 1 95.81 229 ILE B C 1
ATOM 6584 O O . ILE B 1 229 ? -19.234 0.132 -8.375 1 95.81 229 ILE B O 1
ATOM 6588 N N . SER B 1 230 ? -20.344 -0.044 -6.43 1 95.75 230 SER B N 1
ATOM 6589 C CA . SER B 1 230 ? -19.828 -1.384 -6.18 1 95.75 230 SER B CA 1
ATOM 6590 C C . SER B 1 230 ? -20.266 -2.363 -7.258 1 95.75 230 SER B C 1
ATOM 6592 O O . SER B 1 230 ? -19.484 -3.207 -7.699 1 95.75 230 SER B O 1
ATOM 6594 N N . TRP B 1 231 ? -21.516 -2.219 -7.688 1 95.5 231 TRP B N 1
ATOM 6595 C CA . TRP B 1 231 ? -22.047 -3.072 -8.742 1 95.5 231 TRP B CA 1
ATOM 6596 C C . TRP B 1 231 ? -21.312 -2.842 -10.055 1 95.5 231 TRP B C 1
ATOM 6598 O O . TRP B 1 231 ? -21.031 -3.789 -10.797 1 95.5 231 TRP B O 1
ATOM 6608 N N . ILE B 1 232 ? -21.031 -1.663 -10.359 1 95.88 232 ILE B N 1
ATOM 6609 C CA . ILE B 1 232 ? -20.297 -1.338 -11.586 1 95.88 232 ILE B CA 1
ATOM 6610 C C . ILE B 1 232 ? -18.922 -1.993 -11.547 1 95.88 232 ILE B C 1
ATOM 6612 O O . ILE B 1 232 ? -18.484 -2.574 -12.539 1 95.88 232 ILE B O 1
ATOM 6616 N N . TRP B 1 233 ? -18.266 -1.927 -10.391 1 95.69 233 TRP B N 1
ATOM 6617 C CA . TRP B 1 233 ? -16.938 -2.535 -10.25 1 95.69 233 TRP B CA 1
ATOM 6618 C C . TRP B 1 233 ? -17.016 -4.047 -10.43 1 95.69 233 TRP B C 1
ATOM 6620 O O . TRP B 1 233 ? -16.203 -4.633 -11.133 1 95.69 233 TRP B O 1
ATOM 6630 N N . VAL B 1 234 ? -18.016 -4.66 -9.805 1 95.81 234 VAL B N 1
ATOM 6631 C CA . VAL B 1 234 ? -18.141 -6.113 -9.875 1 95.81 234 VAL B CA 1
ATOM 6632 C C . VAL B 1 234 ? -18.391 -6.535 -11.32 1 95.81 234 VAL B C 1
ATOM 6634 O O . VAL B 1 234 ? -17.844 -7.551 -11.773 1 95.81 234 VAL B O 1
ATOM 6637 N N . LYS B 1 235 ? -19.203 -5.773 -12.016 1 95.94 235 LYS B N 1
ATOM 6638 C CA . LYS B 1 235 ? -19.469 -6.086 -13.414 1 95.94 235 LYS B CA 1
ATOM 6639 C C . LYS B 1 235 ? -18.203 -6.051 -14.242 1 95.94 235 LYS B C 1
ATOM 6641 O O . LYS B 1 235 ? -17.953 -6.941 -15.055 1 95.94 235 LYS B O 1
ATOM 6646 N N . LYS B 1 236 ? -17.406 -5.008 -14.062 1 96.25 236 LYS B N 1
ATOM 6647 C CA . LYS B 1 236 ? -16.125 -4.887 -14.773 1 96.25 236 LYS B CA 1
ATOM 6648 C C . LYS B 1 236 ? -15.156 -5.984 -14.352 1 96.25 236 LYS B C 1
ATOM 6650 O O . LYS B 1 236 ? -14.445 -6.539 -15.188 1 96.25 236 LYS B O 1
ATOM 6655 N N . LYS B 1 237 ? -15.117 -6.258 -13.07 1 94.56 237 LYS B N 1
ATOM 6656 C CA . LYS B 1 237 ? -14.242 -7.305 -12.547 1 94.56 237 LYS B CA 1
ATOM 6657 C C . LYS B 1 237 ? -14.641 -8.672 -13.086 1 94.56 237 LYS B C 1
ATOM 6659 O O . LYS B 1 237 ? -13.781 -9.484 -13.422 1 94.56 237 LYS B O 1
ATOM 6664 N N . ASN B 1 238 ? -15.969 -8.938 -13.117 1 94.62 238 ASN B N 1
ATOM 6665 C CA . ASN B 1 238 ? -16.453 -10.195 -13.672 1 94.62 238 ASN B CA 1
ATOM 6666 C C . ASN B 1 238 ? -16.078 -10.344 -15.148 1 94.62 238 ASN B C 1
ATOM 6668 O O . ASN B 1 238 ? -15.734 -11.438 -15.602 1 94.62 238 ASN B O 1
ATOM 6672 N N . ARG B 1 239 ? -16.188 -9.297 -15.852 1 94.69 239 ARG B N 1
ATOM 6673 C CA . ARG B 1 239 ? -15.789 -9.328 -17.25 1 94.69 239 ARG B CA 1
ATOM 6674 C C . ARG B 1 239 ? -14.305 -9.641 -17.406 1 94.69 239 ARG B C 1
ATOM 6676 O O . ARG B 1 239 ? -13.914 -10.445 -18.25 1 94.69 239 ARG B O 1
ATOM 6683 N N . LEU B 1 240 ? -13.484 -9 -16.594 1 93.19 240 LEU B N 1
ATOM 6684 C CA . LEU B 1 240 ? -12.055 -9.258 -16.578 1 93.19 240 LEU B CA 1
ATOM 6685 C C . LEU B 1 240 ? -11.766 -10.719 -16.25 1 93.19 240 LEU B C 1
ATOM 6687 O O . LEU B 1 240 ? -10.984 -11.375 -16.938 1 93.19 240 LEU B O 1
ATOM 6691 N N . ASN B 1 241 ? -12.469 -11.203 -15.227 1 91.81 241 ASN B N 1
ATOM 6692 C CA . ASN B 1 241 ? -12.281 -12.586 -14.812 1 91.81 241 ASN B CA 1
ATOM 6693 C C . ASN B 1 241 ? -12.75 -13.562 -15.891 1 91.81 241 ASN B C 1
ATOM 6695 O O . ASN B 1 241 ? -12.148 -14.625 -16.078 1 91.81 241 ASN B O 1
ATOM 6699 N N . MET B 1 242 ? -13.797 -13.234 -16.531 1 92.06 242 MET B N 1
ATOM 6700 C CA . MET B 1 242 ? -14.281 -14.062 -17.625 1 92.06 242 MET B CA 1
ATOM 6701 C C . MET B 1 242 ? -13.242 -14.164 -18.75 1 92.06 242 MET B C 1
ATOM 6703 O O . MET B 1 242 ? -12.984 -15.25 -19.266 1 92.06 242 MET B O 1
ATOM 6707 N N . LEU B 1 243 ? -12.664 -13.055 -19.109 1 90.38 243 LEU B N 1
ATOM 6708 C CA . LEU B 1 243 ? -11.648 -13.023 -20.141 1 90.38 243 LEU B CA 1
ATOM 6709 C C . LEU B 1 243 ? -10.406 -13.805 -19.719 1 90.38 243 LEU B C 1
ATOM 6711 O O . LEU B 1 243 ? -9.844 -14.57 -20.5 1 90.38 243 LEU B O 1
ATOM 6715 N N . ASN B 1 244 ? -10.039 -13.594 -18.438 1 88.19 244 ASN B N 1
ATOM 6716 C CA . ASN B 1 244 ? -8.922 -14.352 -17.891 1 88.19 244 ASN B CA 1
ATOM 6717 C C . ASN B 1 244 ? -9.188 -15.859 -17.953 1 88.19 244 ASN B C 1
ATOM 6719 O O . ASN B 1 244 ? -8.328 -16.625 -18.391 1 88.19 244 ASN B O 1
ATOM 6723 N N . GLN B 1 245 ? -10.328 -16.219 -17.5 1 88 245 GLN B N 1
ATOM 6724 C CA . GLN B 1 245 ? -10.695 -17.641 -17.484 1 88 245 GLN B CA 1
ATOM 6725 C C . GLN B 1 245 ? -10.773 -18.203 -18.891 1 88 245 GLN B C 1
ATOM 6727 O O . GLN B 1 245 ? -10.336 -19.328 -19.141 1 88 245 GLN B O 1
ATOM 6732 N N . SER B 1 246 ? -11.32 -17.422 -19.812 1 89.5 246 SER B N 1
ATOM 6733 C CA . SER B 1 246 ? -11.383 -17.844 -21.203 1 89.5 246 SER B CA 1
ATOM 6734 C C . SER B 1 246 ? -9.992 -18.062 -21.781 1 89.5 246 SER B C 1
ATOM 6736 O O . SER B 1 246 ? -9.758 -19.062 -22.484 1 89.5 246 SER B O 1
ATOM 6738 N N . ALA B 1 247 ? -9.133 -17.141 -21.547 1 86 247 ALA B N 1
ATOM 6739 C CA . ALA B 1 247 ? -7.758 -17.281 -22.016 1 86 247 ALA B CA 1
ATOM 6740 C C . ALA B 1 247 ? -7.105 -18.531 -21.438 1 86 247 ALA B C 1
ATOM 6742 O O . ALA B 1 247 ? -6.5 -19.312 -22.172 1 86 247 ALA B O 1
ATOM 6743 N N . GLU B 1 248 ? -7.273 -18.734 -20.125 1 84.38 248 GLU B N 1
ATOM 6744 C CA . GLU B 1 248 ? -6.695 -19.891 -19.453 1 84.38 248 GLU B CA 1
ATOM 6745 C C . GLU B 1 248 ? -7.27 -21.203 -19.984 1 84.38 248 GLU B C 1
ATOM 6747 O O . GLU B 1 248 ? -6.527 -22.141 -20.25 1 84.38 248 GLU B O 1
ATOM 6752 N N . ASP B 1 249 ? -8.547 -21.234 -20.109 1 86.12 249 ASP B N 1
ATOM 6753 C CA . ASP B 1 249 ? -9.203 -22.453 -20.578 1 86.12 249 ASP B CA 1
ATOM 6754 C C . ASP B 1 249 ? -8.859 -22.75 -22.031 1 86.12 249 ASP B C 1
ATOM 6756 O O . ASP B 1 249 ? -8.727 -23.922 -22.406 1 86.12 249 ASP B O 1
ATOM 6760 N N . PHE B 1 250 ? -8.773 -21.766 -22.766 1 86.31 250 PHE B N 1
ATOM 6761 C CA . PHE B 1 250 ? -8.391 -21.984 -24.156 1 86.31 250 PHE B CA 1
ATOM 6762 C C . PHE B 1 250 ? -6.973 -22.547 -24.25 1 86.31 250 PHE B C 1
ATOM 6764 O O . PHE B 1 250 ? -6.707 -23.469 -25.016 1 86.31 250 PHE B O 1
ATOM 6771 N N . MET B 1 251 ? -6.105 -21.969 -23.531 1 84.5 251 MET B N 1
ATOM 6772 C CA . MET B 1 251 ? -4.738 -22.484 -23.484 1 84.5 251 MET B CA 1
ATOM 6773 C C . MET B 1 251 ? -4.719 -23.922 -22.984 1 84.5 251 MET B C 1
ATOM 6775 O O . MET B 1 251 ? -4.016 -24.766 -23.531 1 84.5 251 MET B O 1
ATOM 6779 N N . SER B 1 252 ? -5.492 -24.156 -21.922 1 86.38 252 SER B N 1
ATOM 6780 C CA . SER B 1 252 ? -5.57 -25.5 -21.375 1 86.38 252 SER B CA 1
ATOM 6781 C C . SER B 1 252 ? -6.137 -26.484 -22.375 1 86.38 252 SER B C 1
ATOM 6783 O O . SER B 1 252 ? -5.703 -27.641 -22.453 1 86.38 252 SER B O 1
ATOM 6785 N N . PHE B 1 253 ? -7.047 -26.031 -23.156 1 87.94 253 PHE B N 1
ATOM 6786 C CA . PHE B 1 253 ? -7.648 -26.875 -24.188 1 87.94 253 PHE B CA 1
ATOM 6787 C C . PHE B 1 253 ? -6.602 -27.312 -25.203 1 87.94 253 PHE B C 1
ATOM 6789 O O . PHE B 1 253 ? -6.52 -28.5 -25.547 1 87.94 253 PHE B O 1
ATOM 6796 N N . ILE B 1 254 ? -5.863 -26.375 -25.656 1 86.19 254 ILE B N 1
ATOM 6797 C CA . ILE B 1 254 ? -4.82 -26.703 -26.625 1 86.19 254 ILE B CA 1
ATOM 6798 C C . ILE B 1 254 ? -3.805 -27.656 -26 1 86.19 254 ILE B C 1
ATOM 6800 O O . ILE B 1 254 ? -3.4 -28.641 -26.609 1 86.19 254 ILE B O 1
ATOM 6804 N N . TYR B 1 255 ? -3.482 -27.422 -24.766 1 84.94 255 TYR B N 1
ATOM 6805 C CA . TYR B 1 255 ? -2.514 -28.219 -24.016 1 84.94 255 TYR B CA 1
ATOM 6806 C C . TYR B 1 255 ? -2.994 -29.656 -23.859 1 84.94 255 TYR B C 1
ATOM 6808 O O . TYR B 1 255 ? -2.201 -30.609 -23.969 1 84.94 255 TYR B O 1
ATOM 6816 N N . GLU B 1 256 ? -4.258 -29.781 -23.641 1 88.31 256 GLU B N 1
ATOM 6817 C CA . GLU B 1 256 ? -4.809 -31.109 -23.406 1 88.31 256 GLU B CA 1
ATOM 6818 C C . GLU B 1 256 ? -5.113 -31.828 -24.719 1 88.31 256 GLU B C 1
ATOM 6820 O O . GLU B 1 256 ? -5.234 -33.062 -24.734 1 88.31 256 GLU B O 1
ATOM 6825 N N . LEU B 1 257 ? -5.27 -31.078 -25.75 1 89.88 257 LEU B N 1
ATOM 6826 C CA . LEU B 1 257 ? -5.59 -31.656 -27.047 1 89.88 257 LEU B CA 1
ATOM 6827 C C . LEU B 1 257 ? -4.363 -32.312 -27.656 1 89.88 257 LEU B C 1
ATOM 6829 O O . LEU B 1 257 ? -4.48 -33.344 -28.359 1 89.88 257 LEU B O 1
ATOM 6833 N N . ILE B 1 258 ? -3.258 -31.891 -27.359 1 89.94 258 ILE B N 1
ATOM 6834 C CA . ILE B 1 258 ? -2.025 -32.375 -27.969 1 89.94 258 ILE B CA 1
ATOM 6835 C C . ILE B 1 258 ? -1.779 -33.812 -27.562 1 89.94 258 ILE B C 1
ATOM 6837 O O . ILE B 1 258 ? -1.552 -34.688 -28.422 1 89.94 258 ILE B O 1
ATOM 6841 N N . PRO B 1 259 ? -1.868 -34.156 -26.25 1 90.31 259 PRO B N 1
ATOM 6842 C CA . PRO B 1 259 ? -1.683 -35.531 -25.875 1 90.31 259 PRO B CA 1
ATOM 6843 C C . PRO B 1 259 ? -2.662 -36.469 -26.578 1 90.31 259 PRO B C 1
ATOM 6845 O O . PRO B 1 259 ? -2.311 -37.625 -26.891 1 90.31 259 PRO B O 1
ATOM 6848 N N . VAL B 1 260 ? -3.838 -36.031 -26.828 1 92.12 260 VAL B N 1
ATOM 6849 C CA . VAL B 1 260 ? -4.848 -36.844 -27.484 1 92.12 260 VAL B CA 1
ATOM 6850 C C . VAL B 1 260 ? -4.414 -37.156 -28.922 1 92.12 260 VAL B C 1
ATOM 6852 O O . VAL B 1 260 ? -4.504 -38.281 -29.375 1 92.12 260 VAL B O 1
ATOM 6855 N N . LEU B 1 261 ? -3.965 -36.156 -29.594 1 93.31 261 LEU B N 1
ATOM 6856 C CA . LEU B 1 261 ? -3.514 -36.344 -30.969 1 93.31 261 LEU B CA 1
ATOM 6857 C C . LEU B 1 261 ? -2.281 -37.219 -31.031 1 93.31 261 LEU B C 1
ATOM 6859 O O . LEU B 1 261 ? -2.156 -38.062 -31.922 1 93.31 261 LEU B O 1
ATOM 6863 N N . ILE B 1 262 ? -1.452 -37.031 -30.094 1 93.12 262 ILE B N 1
ATOM 6864 C CA . ILE B 1 262 ? -0.227 -37.844 -30.031 1 93.12 262 ILE B CA 1
ATOM 6865 C C . ILE B 1 262 ? -0.567 -39.281 -29.734 1 93.12 262 ILE B C 1
ATOM 6867 O O . ILE B 1 262 ? -0.029 -40.219 -30.375 1 93.12 262 ILE B O 1
ATOM 6871 N N . LEU B 1 263 ? -1.417 -39.531 -28.781 1 93.62 263 LEU B N 1
ATOM 6872 C CA . LEU B 1 263 ? -1.825 -40.875 -28.438 1 93.62 263 LEU B CA 1
ATOM 6873 C C . LEU B 1 263 ? -2.541 -41.531 -29.609 1 93.62 263 LEU B C 1
ATOM 6875 O O . LEU B 1 263 ? -2.291 -42.719 -29.906 1 93.62 263 LEU B O 1
ATOM 6879 N N . GLY B 1 264 ? -3.441 -40.812 -30.219 1 93.88 264 GLY B N 1
ATOM 6880 C CA . GLY B 1 264 ? -4.141 -41.344 -31.375 1 93.88 264 GLY B CA 1
ATOM 6881 C C . GLY B 1 264 ? -3.215 -41.688 -32.531 1 93.88 264 GLY B C 1
ATOM 6882 O O . GLY B 1 264 ? -3.215 -42.812 -33 1 93.88 264 GLY B O 1
ATOM 6883 N N . TYR B 1 265 ? -2.436 -40.719 -32.906 1 93.94 265 TYR B N 1
ATOM 6884 C CA . TYR B 1 265 ? -1.514 -40.969 -34 1 93.94 265 TYR B CA 1
ATOM 6885 C C . TYR B 1 265 ? -0.416 -41.938 -33.625 1 93.94 265 TYR B C 1
ATOM 6887 O O . TYR B 1 265 ? 0.059 -42.719 -34.438 1 93.94 265 TYR B O 1
ATOM 6895 N N . GLY B 1 266 ? 0.054 -41.812 -32.406 1 93.88 266 GLY B N 1
ATOM 6896 C CA . GLY B 1 266 ? 1.024 -42.781 -31.922 1 93.88 266 GLY B CA 1
ATOM 6897 C C . GLY B 1 266 ? 0.52 -44.219 -31.984 1 93.88 266 GLY B C 1
ATOM 6898 O O . GLY B 1 266 ? 1.264 -45.125 -32.344 1 93.88 266 GLY B O 1
ATOM 6899 N N . ALA B 1 267 ? -0.719 -44.438 -31.625 1 94.12 267 ALA B N 1
ATOM 6900 C CA . ALA B 1 267 ? -1.327 -45.75 -31.734 1 94.12 267 ALA B CA 1
ATOM 6901 C C . ALA B 1 267 ? -1.335 -46.25 -33.188 1 94.12 267 ALA B C 1
ATOM 6903 O O . ALA B 1 267 ? -1.08 -47.406 -33.438 1 94.12 267 ALA B O 1
ATOM 6904 N N . TYR B 1 268 ? -1.64 -45.312 -34.031 1 93.81 268 TYR B N 1
ATOM 6905 C CA . TYR B 1 268 ? -1.625 -45.625 -35.469 1 93.81 268 TYR B CA 1
ATOM 6906 C C . TYR B 1 268 ? -0.24 -46.062 -35.906 1 93.81 268 TYR B C 1
ATOM 6908 O O . TYR B 1 268 ? -0.104 -47.062 -36.594 1 93.81 268 TYR B O 1
ATOM 6916 N N . LEU B 1 269 ? 0.775 -45.438 -35.5 1 94.12 269 LEU B N 1
ATOM 6917 C CA . LEU B 1 269 ? 2.148 -45.75 -35.875 1 94.12 269 LEU B CA 1
ATOM 6918 C C . LEU B 1 269 ? 2.566 -47.094 -35.281 1 94.12 269 LEU B C 1
ATOM 6920 O O . LEU B 1 269 ? 3.297 -47.875 -35.906 1 94.12 269 LEU B O 1
ATOM 6924 N N . ILE B 1 270 ? 2.16 -47.375 -34.094 1 92.88 270 ILE B N 1
ATOM 6925 C CA . ILE B 1 270 ? 2.504 -48.625 -33.406 1 92.88 270 ILE B CA 1
ATOM 6926 C C . ILE B 1 270 ? 1.852 -49.781 -34.125 1 92.88 270 ILE B C 1
ATOM 6928 O O . ILE B 1 270 ? 2.486 -50.844 -34.344 1 92.88 270 ILE B O 1
ATOM 6932 N N . LEU B 1 271 ? 0.584 -49.656 -34.469 1 92.31 271 LEU B N 1
ATOM 6933 C CA . LEU B 1 271 ? -0.143 -50.75 -35.125 1 92.31 271 LEU B CA 1
ATOM 6934 C C . LEU B 1 271 ? 0.429 -51 -36.531 1 92.31 271 LEU B C 1
ATOM 6936 O O . LEU B 1 271 ? 0.377 -52.125 -37.031 1 92.31 271 LEU B O 1
ATOM 6940 N N . LYS B 1 272 ? 0.992 -49.938 -37.125 1 93.06 272 LYS B N 1
ATOM 6941 C CA . LYS B 1 272 ? 1.643 -50.125 -38.406 1 93.06 272 LYS B CA 1
ATOM 6942 C C . LYS B 1 272 ? 3.068 -50.625 -38.25 1 93.06 272 LYS B C 1
ATOM 6944 O O . LYS B 1 272 ? 3.727 -50.969 -39.25 1 93.06 272 LYS B O 1
ATOM 6949 N N . GLY B 1 273 ? 3.588 -50.625 -37.062 1 90.5 273 GLY B N 1
ATOM 6950 C CA . GLY B 1 273 ? 4.902 -51.156 -36.781 1 90.5 273 GLY B CA 1
ATOM 6951 C C . GLY B 1 273 ? 6.008 -50.125 -36.844 1 90.5 273 GLY B C 1
ATOM 6952 O O . GLY B 1 273 ? 7.191 -50.469 -36.844 1 90.5 273 GLY B O 1
ATOM 6953 N N . ASN B 1 274 ? 5.695 -48.875 -36.875 1 91.44 274 ASN B N 1
ATOM 6954 C CA . ASN B 1 274 ? 6.68 -47.812 -37.094 1 91.44 274 ASN B CA 1
ATOM 6955 C C . ASN B 1 274 ? 7.094 -47.188 -35.75 1 91.44 274 ASN B C 1
ATOM 6957 O O . ASN B 1 274 ? 7.961 -46.312 -35.719 1 91.44 274 ASN B O 1
ATOM 6961 N N . ALA B 1 275 ? 6.5 -47.594 -34.688 1 92.06 275 ALA B N 1
ATOM 6962 C CA . ALA B 1 275 ? 6.844 -47.031 -33.375 1 92.06 275 ALA B CA 1
ATOM 6963 C C . ALA B 1 275 ? 6.578 -48.062 -32.281 1 92.06 275 ALA B C 1
ATOM 6965 O O . ALA B 1 275 ? 5.848 -49.031 -32.5 1 92.06 275 ALA B O 1
ATOM 6966 N N . THR B 1 276 ? 7.258 -47.844 -31.203 1 92.06 276 THR B N 1
ATOM 6967 C CA . THR B 1 276 ? 7.051 -48.75 -30.078 1 92.06 276 THR B CA 1
ATOM 6968 C C . THR B 1 276 ? 6.188 -48.094 -29 1 92.06 276 THR B C 1
ATOM 6970 O O . THR B 1 276 ? 5.98 -46.875 -29.031 1 92.06 276 THR B O 1
ATOM 6973 N N . LEU B 1 277 ? 5.645 -48.969 -28.188 1 90.81 277 LEU B N 1
ATOM 6974 C CA . LEU B 1 277 ? 4.828 -48.438 -27.094 1 90.81 277 LEU B CA 1
ATOM 6975 C C . LEU B 1 277 ? 5.668 -47.594 -26.141 1 90.81 277 LEU B C 1
ATOM 6977 O O . LEU B 1 277 ? 5.188 -46.594 -25.625 1 90.81 277 LEU B O 1
ATOM 6981 N N . GLY B 1 278 ? 6.84 -48 -25.906 1 89.75 278 GLY B N 1
ATOM 6982 C CA . GLY B 1 278 ? 7.746 -47.188 -25.094 1 89.75 278 GLY B CA 1
ATOM 6983 C C . GLY B 1 278 ? 8.008 -45.812 -25.656 1 89.75 278 GLY B C 1
ATOM 6984 O O . GLY B 1 278 ? 8.055 -44.844 -24.906 1 89.75 278 GLY B O 1
ATOM 6985 N N . THR B 1 279 ? 8.164 -45.781 -26.938 1 91.25 279 THR B N 1
ATOM 6986 C CA . THR B 1 279 ? 8.367 -44.5 -27.594 1 91.25 279 THR B CA 1
ATOM 6987 C C . THR B 1 279 ? 7.152 -43.594 -27.406 1 91.25 279 THR B C 1
ATOM 6989 O O . THR B 1 279 ? 7.297 -42.406 -27.156 1 91.25 279 THR B O 1
ATOM 6992 N N . LEU B 1 280 ? 6.012 -44.125 -27.516 1 91.62 280 LEU B N 1
ATOM 6993 C CA . LEU B 1 280 ? 4.789 -43.344 -27.359 1 91.62 280 LEU B CA 1
ATOM 6994 C C . LEU B 1 280 ? 4.664 -42.844 -25.922 1 91.62 280 LEU B C 1
ATOM 6996 O O . LEU B 1 280 ? 4.371 -41.656 -25.719 1 91.62 280 LEU B O 1
ATOM 7000 N N . MET B 1 281 ? 4.914 -43.625 -24.969 1 88.69 281 MET B N 1
ATOM 7001 C CA . MET B 1 281 ? 4.785 -43.219 -23.578 1 88.69 281 MET B CA 1
ATOM 7002 C C . MET B 1 281 ? 5.883 -42.25 -23.188 1 88.69 281 MET B C 1
ATOM 7004 O O . MET B 1 281 ? 5.648 -41.312 -22.406 1 88.69 281 MET B O 1
ATOM 7008 N N . GLY B 1 282 ? 7.043 -42.594 -23.703 1 87.12 282 GLY B N 1
ATOM 7009 C CA . GLY B 1 282 ? 8.086 -41.594 -23.516 1 87.12 282 GLY B CA 1
ATOM 7010 C C . GLY B 1 282 ? 7.73 -40.25 -24.094 1 87.12 282 GLY B C 1
ATOM 7011 O O . GLY B 1 282 ? 7.934 -39.219 -23.453 1 87.12 282 GLY B O 1
ATOM 7012 N N . PHE B 1 283 ? 7.203 -40.281 -25.281 1 89.81 283 PHE B N 1
ATOM 7013 C CA . PHE B 1 283 ? 6.762 -39.031 -25.938 1 89.81 283 PHE B CA 1
ATOM 7014 C C . PHE B 1 283 ? 5.691 -38.344 -25.109 1 89.81 283 PHE B C 1
ATOM 7016 O O . PHE B 1 283 ? 5.742 -37.125 -24.922 1 89.81 283 PHE B O 1
ATOM 7023 N N . TYR B 1 284 ? 4.809 -39.094 -24.578 1 87.94 284 TYR B N 1
ATOM 7024 C CA . TYR B 1 284 ? 3.729 -38.562 -23.75 1 87.94 284 TYR B CA 1
ATOM 7025 C C . TYR B 1 284 ? 4.281 -37.906 -22.5 1 87.94 284 TYR B C 1
ATOM 7027 O O . TYR B 1 284 ? 3.803 -36.844 -22.094 1 87.94 284 TYR B O 1
ATOM 7035 N N . ALA B 1 285 ? 5.277 -38.469 -21.969 1 87.19 285 ALA B N 1
ATOM 7036 C CA . ALA B 1 285 ? 5.879 -37.938 -20.734 1 87.19 285 ALA B CA 1
ATOM 7037 C C . ALA B 1 285 ? 6.617 -36.625 -21 1 87.19 285 ALA B C 1
ATOM 7039 O O . ALA B 1 285 ? 6.762 -35.812 -20.109 1 87.19 285 ALA B O 1
ATOM 7040 N N . TYR B 1 286 ? 7.059 -36.406 -22.266 1 89.12 286 TYR B N 1
ATOM 7041 C CA . TYR B 1 286 ? 7.836 -35.219 -22.625 1 89.12 286 TYR B CA 1
ATOM 7042 C C . TYR B 1 286 ? 6.926 -34.062 -22.969 1 89.12 286 TYR B C 1
ATOM 7044 O O . TYR B 1 286 ? 7.371 -32.906 -23.031 1 89.12 286 TYR B O 1
ATOM 7052 N N . LEU B 1 287 ? 5.691 -34.281 -23.141 1 85.75 287 LEU B N 1
ATOM 7053 C CA . LEU B 1 287 ? 4.805 -33.25 -23.641 1 85.75 287 LEU B CA 1
ATOM 7054 C C . LEU B 1 287 ? 4.73 -32.094 -22.656 1 85.75 287 LEU B C 1
ATOM 7056 O O . LEU B 1 287 ? 4.777 -30.922 -23.062 1 85.75 287 LEU B O 1
ATOM 7060 N N . GLY B 1 288 ? 4.691 -32.5 -21.375 1 81.88 288 GLY B N 1
ATOM 7061 C CA . GLY B 1 288 ? 4.645 -31.438 -20.375 1 81.88 288 GLY B CA 1
ATOM 7062 C C . GLY B 1 288 ? 5.867 -30.547 -20.391 1 81.88 288 GLY B C 1
ATOM 7063 O O . GLY B 1 288 ? 5.777 -29.359 -20.062 1 81.88 288 GLY B O 1
ATOM 7064 N N . TRP B 1 289 ? 6.922 -30.969 -20.844 1 85.44 289 TRP B N 1
ATOM 7065 C CA . TRP B 1 289 ? 8.195 -30.266 -20.828 1 85.44 289 TRP B CA 1
ATOM 7066 C C . TRP B 1 289 ? 8.258 -29.219 -21.938 1 85.44 289 TRP B C 1
ATOM 7068 O O . TRP B 1 289 ? 9.094 -28.312 -21.906 1 85.44 289 TRP B O 1
ATOM 7078 N N . ILE B 1 290 ? 7.441 -29.297 -22.938 1 84.69 290 ILE B N 1
ATOM 7079 C CA . ILE B 1 290 ? 7.438 -28.328 -24.031 1 84.69 290 ILE B CA 1
ATOM 7080 C C . ILE B 1 290 ? 6.535 -27.156 -23.672 1 84.69 290 ILE B C 1
ATOM 7082 O O . ILE B 1 290 ? 6.832 -26.016 -24.016 1 84.69 290 ILE B O 1
ATOM 7086 N N . PHE B 1 291 ? 5.566 -27.391 -22.922 1 81 291 PHE B N 1
ATOM 7087 C CA . PHE B 1 291 ? 4.562 -26.359 -22.703 1 81 291 PHE B CA 1
ATOM 7088 C C . PHE B 1 291 ? 4.965 -25.453 -21.547 1 81 291 PHE B C 1
ATOM 7090 O O . PHE B 1 291 ? 4.648 -24.266 -21.547 1 81 291 PHE B O 1
ATOM 7097 N N . THR B 1 292 ? 5.664 -26.078 -20.641 1 83.56 292 THR B N 1
ATOM 7098 C CA . THR B 1 292 ? 6.039 -25.312 -19.469 1 83.56 292 THR B CA 1
ATOM 7099 C C . THR B 1 292 ? 6.922 -24.125 -19.844 1 83.56 292 THR B C 1
ATOM 7101 O O . THR B 1 292 ? 6.645 -22.984 -19.469 1 83.56 292 THR B O 1
ATOM 7104 N N . PRO B 1 293 ? 7.941 -24.312 -20.641 1 86.38 293 PRO B N 1
ATOM 7105 C CA . PRO B 1 293 ? 8.766 -23.172 -21.062 1 86.38 293 PRO B CA 1
ATOM 7106 C C . PRO B 1 293 ? 7.973 -22.109 -21.828 1 86.38 293 PRO B C 1
ATOM 7108 O O . PRO B 1 293 ? 8.227 -20.922 -21.688 1 86.38 293 PRO B O 1
ATOM 7111 N N . ILE B 1 294 ? 7.043 -22.531 -22.609 1 82.56 294 ILE B N 1
ATOM 7112 C CA . ILE B 1 294 ? 6.234 -21.594 -23.375 1 82.56 294 ILE B CA 1
ATOM 7113 C C . ILE B 1 294 ? 5.371 -20.766 -22.438 1 82.56 294 ILE B C 1
ATOM 7115 O O . ILE B 1 294 ? 5.266 -19.547 -22.594 1 82.56 294 ILE B O 1
ATOM 7119 N N . ARG B 1 295 ? 4.816 -21.516 -21.484 1 79.75 295 ARG B N 1
ATOM 7120 C CA . ARG B 1 295 ? 4.012 -20.828 -20.484 1 79.75 295 ARG B CA 1
ATOM 7121 C C . ARG B 1 295 ? 4.859 -19.844 -19.672 1 79.75 295 ARG B C 1
ATOM 7123 O O . ARG B 1 295 ? 4.453 -18.703 -19.453 1 79.75 295 ARG B O 1
ATOM 7130 N N . ASN B 1 296 ? 6.02 -20.266 -19.266 1 85.25 296 ASN B N 1
ATOM 7131 C CA . ASN B 1 296 ? 6.93 -19.422 -18.484 1 85.25 296 ASN B CA 1
ATOM 7132 C C . ASN B 1 296 ? 7.352 -18.188 -19.266 1 85.25 296 ASN B C 1
ATOM 7134 O O . ASN B 1 296 ? 7.34 -17.078 -18.734 1 85.25 296 ASN B O 1
ATOM 7138 N N . LEU B 1 297 ? 7.672 -18.391 -20.516 1 84 297 LEU B N 1
ATOM 7139 C CA . LEU B 1 297 ? 8.125 -17.281 -21.344 1 84 297 LEU B CA 1
ATOM 7140 C C . LEU B 1 297 ? 6.996 -16.281 -21.594 1 84 297 LEU B C 1
ATOM 7142 O O . LEU B 1 297 ? 7.23 -15.078 -21.625 1 84 297 LEU B O 1
ATOM 7146 N N . SER B 1 298 ? 5.84 -16.812 -21.781 1 77.75 298 SER B N 1
ATOM 7147 C CA . SER B 1 298 ? 4.688 -15.93 -21.969 1 77.75 298 SER B CA 1
ATOM 7148 C C . SER B 1 298 ? 4.406 -15.109 -20.719 1 77.75 298 SER B C 1
ATOM 7150 O O . SER B 1 298 ? 4.164 -13.906 -20.797 1 77.75 298 SER B O 1
ATOM 7152 N N . SER B 1 299 ? 4.395 -15.828 -19.578 1 77.94 299 SER B N 1
ATOM 7153 C CA . SER B 1 299 ? 4.191 -15.148 -18.297 1 77.94 299 SER B CA 1
ATOM 7154 C C . SER B 1 299 ? 5.281 -14.117 -18.047 1 77.94 299 SER B C 1
ATOM 7156 O O . SER B 1 299 ? 5.004 -13.016 -17.562 1 77.94 299 SER B O 1
ATOM 7158 N N . PHE B 1 300 ? 6.465 -14.477 -18.391 1 81.88 300 PHE B N 1
ATOM 7159 C CA . PHE B 1 300 ? 7.598 -13.578 -18.25 1 81.88 300 PHE B CA 1
ATOM 7160 C C . PHE B 1 300 ? 7.422 -12.344 -19.125 1 81.88 300 PHE B C 1
ATOM 7162 O O . PHE B 1 300 ? 7.75 -11.227 -18.719 1 81.88 300 PHE B O 1
ATOM 7169 N N . TYR B 1 301 ? 6.938 -12.562 -20.234 1 78.19 301 TYR B N 1
ATOM 7170 C CA . TYR B 1 301 ? 6.715 -11.453 -21.156 1 78.19 301 TYR B CA 1
ATOM 7171 C C . TYR B 1 301 ? 5.707 -10.461 -20.578 1 78.19 301 TYR B C 1
ATOM 7173 O O . TYR B 1 301 ? 5.906 -9.25 -20.656 1 78.19 301 TYR B O 1
ATOM 7181 N N . ILE B 1 302 ? 4.672 -10.953 -20.047 1 73.25 302 ILE B N 1
ATOM 7182 C CA . ILE B 1 302 ? 3.646 -10.109 -19.438 1 73.25 302 ILE B CA 1
ATOM 7183 C C . ILE B 1 302 ? 4.238 -9.336 -18.266 1 73.25 302 ILE B C 1
ATOM 7185 O O . ILE B 1 302 ? 4.051 -8.125 -18.141 1 73.25 302 ILE B O 1
ATOM 7189 N N . GLN B 1 303 ? 4.973 -10.047 -17.469 1 76.94 303 GLN B N 1
ATOM 7190 C CA . GLN B 1 303 ? 5.613 -9.422 -16.328 1 76.94 303 GLN B CA 1
ATOM 7191 C C . GLN B 1 303 ? 6.621 -8.359 -16.766 1 76.94 303 GLN B C 1
ATOM 7193 O O . GLN B 1 303 ? 6.727 -7.305 -16.141 1 76.94 303 GLN B O 1
ATOM 7198 N N . MET B 1 304 ? 7.293 -8.594 -17.797 1 80.62 304 MET B N 1
ATOM 7199 C CA . MET B 1 304 ? 8.297 -7.676 -18.312 1 80.62 304 MET B CA 1
ATOM 7200 C C . MET B 1 304 ? 7.66 -6.363 -18.766 1 80.62 304 MET B C 1
ATOM 7202 O O . MET B 1 304 ? 8.258 -5.297 -18.625 1 80.62 304 MET B O 1
ATOM 7206 N N . GLN B 1 305 ? 6.527 -6.488 -19.266 1 75.94 305 GLN B N 1
ATOM 7207 C CA . GLN B 1 305 ? 5.832 -5.273 -19.688 1 75.94 305 GLN B CA 1
ATOM 7208 C C . GLN B 1 305 ? 5.477 -4.402 -18.484 1 75.94 305 GLN B C 1
ATOM 7210 O O . GLN B 1 305 ? 5.602 -3.178 -18.547 1 75.94 305 GLN B O 1
ATOM 7215 N N . ARG B 1 306 ? 5.109 -5.039 -17.422 1 75.44 306 ARG B N 1
ATOM 7216 C CA . ARG B 1 306 ? 4.816 -4.312 -16.188 1 75.44 306 ARG B CA 1
ATOM 7217 C C . ARG B 1 306 ? 6.086 -3.709 -15.602 1 75.44 306 ARG B C 1
ATOM 7219 O O . ARG B 1 306 ? 6.098 -2.543 -15.195 1 75.44 306 ARG B O 1
ATOM 7226 N N . VAL B 1 307 ? 7.152 -4.457 -15.609 1 84.25 307 VAL B N 1
ATOM 7227 C CA . VAL B 1 307 ? 8.422 -4.07 -15.008 1 84.25 307 VAL B CA 1
ATOM 7228 C C . VAL B 1 307 ? 9.047 -2.928 -15.812 1 84.25 307 VAL B C 1
ATOM 7230 O O . VAL B 1 307 ? 9.758 -2.086 -15.266 1 84.25 307 VAL B O 1
ATOM 7233 N N . ARG B 1 308 ? 8.641 -2.92 -17.031 1 84.12 308 ARG B N 1
ATOM 7234 C CA . ARG B 1 308 ? 9.156 -1.854 -17.891 1 84.12 308 ARG B CA 1
ATOM 7235 C C . ARG B 1 308 ? 8.727 -0.484 -17.375 1 84.12 308 ARG B C 1
ATOM 7237 O O . ARG B 1 308 ? 9.539 0.442 -17.312 1 84.12 308 ARG B O 1
ATOM 7244 N N . GLN B 1 309 ? 7.57 -0.359 -16.984 1 81.88 309 GLN B N 1
ATOM 7245 C CA . GLN B 1 309 ? 7.078 0.913 -16.469 1 81.88 309 GLN B CA 1
ATOM 7246 C C . GLN B 1 309 ? 7.754 1.271 -15.156 1 81.88 309 GLN B C 1
ATOM 7248 O O . GLN B 1 309 ? 8.156 2.418 -14.945 1 81.88 309 GLN B O 1
ATOM 7253 N N . VAL B 1 310 ? 7.934 0.296 -14.359 1 87.44 310 VAL B N 1
ATOM 7254 C CA . VAL B 1 310 ? 8.555 0.505 -13.055 1 87.44 310 VAL B CA 1
ATOM 7255 C C . VAL B 1 310 ? 10.039 0.825 -13.242 1 87.44 310 VAL B C 1
ATOM 7257 O O . VAL B 1 310 ? 10.594 1.669 -12.531 1 87.44 310 VAL B O 1
ATOM 7260 N N . SER B 1 311 ? 10.594 0.204 -14.195 1 90.19 311 SER B N 1
ATOM 7261 C CA . SER B 1 311 ? 12.016 0.405 -14.461 1 90.19 311 SER B CA 1
ATOM 7262 C C . SER B 1 311 ? 12.297 1.828 -14.93 1 90.19 311 SER B C 1
ATOM 7264 O O . SER B 1 311 ? 13.352 2.389 -14.633 1 90.19 311 SER B O 1
ATOM 7266 N N . GLU B 1 312 ? 11.359 2.357 -15.586 1 89.44 312 GLU B N 1
ATOM 7267 C CA . GLU B 1 312 ? 11.523 3.734 -16.047 1 89.44 312 GLU B CA 1
ATOM 7268 C C . GLU B 1 312 ? 11.625 4.695 -14.859 1 89.44 312 GLU B C 1
ATOM 7270 O O . GLU B 1 312 ? 12.406 5.652 -14.891 1 89.44 312 GLU B O 1
ATOM 7275 N N . ARG B 1 313 ? 10.883 4.352 -13.836 1 88.12 313 ARG B N 1
ATOM 7276 C CA . ARG B 1 313 ? 10.945 5.16 -12.625 1 88.12 313 ARG B CA 1
ATOM 7277 C C . ARG B 1 313 ? 12.305 5.035 -11.953 1 88.12 313 ARG B C 1
ATOM 7279 O O . ARG B 1 313 ? 12.852 6.023 -11.453 1 88.12 313 ARG B O 1
ATOM 7286 N N . ILE B 1 314 ? 12.797 3.932 -12.039 1 91.19 314 ILE B N 1
ATOM 7287 C CA . ILE B 1 314 ? 14.102 3.676 -11.445 1 91.19 314 ILE B CA 1
ATOM 7288 C C . ILE B 1 314 ? 15.188 4.391 -12.25 1 91.19 314 ILE B C 1
ATOM 7290 O O . ILE B 1 314 ? 16.078 5.031 -11.68 1 91.19 314 ILE B O 1
ATOM 7294 N N . PHE B 1 315 ? 15.039 4.336 -13.562 1 91.44 315 PHE B N 1
ATOM 7295 C CA . PHE B 1 315 ? 16.047 4.941 -14.422 1 91.44 315 PHE B CA 1
ATOM 7296 C C . PHE B 1 315 ? 16 6.461 -14.32 1 91.44 315 PHE B C 1
ATOM 7298 O O . PHE B 1 315 ? 17.016 7.129 -14.508 1 91.44 315 PHE B O 1
ATOM 7305 N N . GLU B 1 316 ? 14.844 6.91 -13.953 1 90.94 316 GLU B N 1
ATOM 7306 C CA . GLU B 1 316 ? 14.758 8.352 -13.711 1 90.94 316 GLU B CA 1
ATOM 7307 C C . GLU B 1 316 ? 15.68 8.773 -12.578 1 90.94 316 GLU B C 1
ATOM 7309 O O . GLU B 1 316 ? 16.297 9.836 -12.641 1 90.94 316 GLU B O 1
ATOM 7314 N N . ILE B 1 317 ? 15.758 7.906 -11.602 1 91.62 317 ILE B N 1
ATOM 7315 C CA . ILE B 1 317 ? 16.656 8.219 -10.5 1 91.62 317 ILE B CA 1
ATOM 7316 C C . ILE B 1 317 ? 18.109 8.133 -10.977 1 91.62 317 ILE B C 1
ATOM 7318 O O . ILE B 1 317 ? 18.938 8.953 -10.594 1 91.62 317 ILE B O 1
ATOM 7322 N N . HIS B 1 318 ? 18.328 7.176 -11.844 1 91.19 318 HIS B N 1
ATOM 7323 C CA . HIS B 1 318 ? 19.672 7.004 -12.391 1 91.19 318 HIS B CA 1
ATOM 7324 C C . HIS B 1 318 ? 20.078 8.211 -13.227 1 91.19 318 HIS B C 1
ATOM 7326 O O . HIS B 1 318 ? 21.266 8.562 -13.273 1 91.19 318 HIS B O 1
ATOM 7332 N N . ASP B 1 319 ? 19.078 8.812 -13.758 1 91.06 319 ASP B N 1
ATOM 7333 C CA . ASP B 1 319 ? 19.359 9.867 -14.727 1 91.06 319 ASP B CA 1
ATOM 7334 C C . ASP B 1 319 ? 19.406 11.242 -14.055 1 91.06 319 ASP B C 1
ATOM 7336 O O . ASP B 1 319 ? 19.781 12.234 -14.688 1 91.06 319 ASP B O 1
ATOM 7340 N N . PHE B 1 320 ? 19.094 11.234 -12.812 1 91.12 320 PHE B N 1
ATOM 7341 C CA . PHE B 1 320 ? 19.203 12.516 -12.125 1 91.12 320 PHE B CA 1
ATOM 7342 C C . PHE B 1 320 ? 20.625 13.023 -12.156 1 91.12 320 PHE B C 1
ATOM 7344 O O . PHE B 1 320 ? 21.578 12.242 -12.125 1 91.12 320 PHE B O 1
ATOM 7351 N N . PRO B 1 321 ? 20.688 14.273 -12.266 1 90.62 321 PRO B N 1
ATOM 7352 C CA . PRO B 1 321 ? 22.047 14.828 -12.203 1 90.62 321 PRO B CA 1
ATOM 7353 C C . PRO B 1 321 ? 22.703 14.633 -10.836 1 90.62 321 PRO B C 1
ATOM 7355 O O . PRO B 1 321 ? 22 14.492 -9.828 1 90.62 321 PRO B O 1
ATOM 7358 N N . GLU B 1 322 ? 23.969 14.438 -10.906 1 90.81 322 GLU B N 1
ATOM 7359 C CA . GLU B 1 322 ? 24.75 14.273 -9.68 1 90.81 322 GLU B CA 1
ATOM 7360 C C . GLU B 1 322 ? 25.578 15.523 -9.383 1 90.81 322 GLU B C 1
ATOM 7362 O O . GLU B 1 322 ? 26.047 16.203 -10.297 1 90.81 322 GLU B O 1
ATOM 7367 N N . GLU B 1 323 ? 25.578 15.766 -8.117 1 89.25 323 GLU B N 1
ATOM 7368 C CA . GLU B 1 323 ? 26.453 16.859 -7.699 1 89.25 323 GLU B CA 1
ATOM 7369 C C . GLU B 1 323 ? 27.922 16.453 -7.809 1 89.25 323 GLU B C 1
ATOM 7371 O O . GLU B 1 323 ? 28.297 15.359 -7.383 1 89.25 323 GLU B O 1
ATOM 7376 N N . ASN B 1 324 ? 28.609 17.281 -8.508 1 85.81 324 ASN B N 1
ATOM 7377 C CA . ASN B 1 324 ? 30.047 17.062 -8.57 1 85.81 324 ASN B CA 1
ATOM 7378 C C . ASN B 1 324 ? 30.75 17.562 -7.316 1 85.81 324 ASN B C 1
ATOM 7380 O O . ASN B 1 324 ? 30.875 18.781 -7.121 1 85.81 324 ASN B O 1
ATOM 7384 N N . MET B 1 325 ? 31.219 16.594 -6.57 1 84.38 325 MET B N 1
ATOM 7385 C CA . MET B 1 325 ? 31.75 16.969 -5.262 1 84.38 325 MET B CA 1
ATOM 7386 C C . MET B 1 325 ? 33.25 17.203 -5.328 1 84.38 325 MET B C 1
ATOM 7388 O O . MET B 1 325 ? 33.844 17.781 -4.406 1 84.38 325 MET B O 1
ATOM 7392 N N . ARG B 1 326 ? 33.844 16.875 -6.332 1 82.12 326 ARG B N 1
ATOM 7393 C CA . ARG B 1 326 ? 35.312 16.828 -6.25 1 82.12 326 ARG B CA 1
ATOM 7394 C C . ARG B 1 326 ? 35.938 17.781 -7.246 1 82.12 326 ARG B C 1
ATOM 7396 O O . ARG B 1 326 ? 37.125 18.141 -7.121 1 82.12 326 ARG B O 1
ATOM 7403 N N . GLU B 1 327 ? 35.094 18.312 -8.047 1 86.75 327 GLU B N 1
ATOM 7404 C CA . GLU B 1 327 ? 35.688 19.203 -9.039 1 86.75 327 GLU B CA 1
ATOM 7405 C C . GLU B 1 327 ? 35.531 20.672 -8.617 1 86.75 327 GLU B C 1
ATOM 7407 O O . GLU B 1 327 ? 34.562 21.016 -7.934 1 86.75 327 GLU B O 1
ATOM 7412 N N . GLY B 1 328 ? 36.625 21.391 -8.758 1 89.81 328 GLY B N 1
ATOM 7413 C CA . GLY B 1 328 ? 36.562 22.812 -8.477 1 89.81 328 GLY B CA 1
ATOM 7414 C C . GLY B 1 328 ? 37.75 23.312 -7.688 1 89.81 328 GLY B C 1
ATOM 7415 O O . GLY B 1 328 ? 38.688 22.578 -7.434 1 89.81 328 GLY B O 1
ATOM 7416 N N . LYS B 1 329 ? 37.594 24.5 -7.352 1 93.12 329 LYS B N 1
ATOM 7417 C CA . LYS B 1 329 ? 38.656 25.172 -6.609 1 93.12 329 LYS B CA 1
ATOM 7418 C C . LYS B 1 329 ? 38.531 24.906 -5.113 1 93.12 329 LYS B C 1
ATOM 7420 O O . LYS B 1 329 ? 37.469 24.547 -4.625 1 93.12 329 LYS B O 1
ATOM 7425 N N . SER B 1 330 ? 39.688 24.969 -4.488 1 93.69 330 SER B N 1
ATOM 7426 C CA . SER B 1 330 ? 39.688 24.812 -3.039 1 93.69 330 SER B CA 1
ATOM 7427 C C . SER B 1 330 ? 39.125 26.062 -2.348 1 93.69 330 SER B C 1
ATOM 7429 O O . SER B 1 330 ? 39.156 27.156 -2.908 1 93.69 330 SER B O 1
ATOM 7431 N N . PHE B 1 331 ? 38.594 25.812 -1.238 1 94.06 331 PHE B N 1
ATOM 7432 C CA . PHE B 1 331 ? 38.094 26.922 -0.448 1 94.06 331 PHE B CA 1
ATOM 7433 C C . PHE B 1 331 ? 39.219 27.828 0.031 1 94.06 331 PHE B C 1
ATOM 7435 O O . PHE B 1 331 ? 40.281 27.344 0.396 1 94.06 331 PHE B O 1
ATOM 7442 N N . PRO B 1 332 ? 38.938 29 0.003 1 92.62 332 PRO B N 1
ATOM 7443 C CA . PRO B 1 332 ? 40 29.906 0.437 1 92.62 332 PRO B CA 1
ATOM 7444 C C . PRO B 1 332 ? 40.312 29.797 1.932 1 92.62 332 PRO B C 1
ATOM 7446 O O . PRO B 1 332 ? 39.406 29.562 2.727 1 92.62 332 PRO B O 1
ATOM 7449 N N . ASN B 1 333 ? 41.562 29.969 2.289 1 87.12 333 ASN B N 1
ATOM 7450 C CA . ASN B 1 333 ? 42 29.75 3.668 1 87.12 333 ASN B CA 1
ATOM 7451 C C . ASN B 1 333 ? 41.844 31.016 4.512 1 87.12 333 ASN B C 1
ATOM 7453 O O . ASN B 1 333 ? 41.438 30.938 5.672 1 87.12 333 ASN B O 1
ATOM 7457 N N . ASN B 1 334 ? 42.156 32.094 3.963 1 86.69 334 ASN B N 1
ATOM 7458 C CA . ASN B 1 334 ? 42.25 33.281 4.832 1 86.69 334 ASN B CA 1
ATOM 7459 C C . ASN B 1 334 ? 41.062 34.219 4.617 1 86.69 334 ASN B C 1
ATOM 7461 O O . ASN B 1 334 ? 40.344 34.562 5.562 1 86.69 334 ASN B O 1
ATOM 7465 N N . ASP B 1 335 ? 40.906 34.656 3.326 1 91.38 335 ASP B N 1
ATOM 7466 C CA . ASP B 1 335 ? 39.844 35.594 3.021 1 91.38 335 ASP B CA 1
ATOM 7467 C C . ASP B 1 335 ? 38.75 34.938 2.201 1 91.38 335 ASP B C 1
ATOM 7469 O O . ASP B 1 335 ? 39 34.344 1.156 1 91.38 335 ASP B O 1
ATOM 7473 N N . TYR B 1 336 ? 37.531 34.969 2.824 1 95.19 336 TYR B N 1
ATOM 7474 C CA . TYR B 1 336 ? 36.406 34.344 2.143 1 95.19 336 TYR B CA 1
ATOM 7475 C C . TYR B 1 336 ? 35.156 35.188 2.285 1 95.19 336 TYR B C 1
ATOM 7477 O O . TYR B 1 336 ? 34.094 34.688 2.711 1 95.19 336 TYR B O 1
ATOM 7485 N N . PRO B 1 337 ? 35.125 36.5 1.797 1 97.25 337 PRO B N 1
ATOM 7486 C CA . PRO B 1 337 ? 33.875 37.25 1.793 1 97.25 337 PRO B CA 1
ATOM 7487 C C . PRO B 1 337 ? 32.812 36.656 0.891 1 97.25 337 PRO B C 1
ATOM 7489 O O . PRO B 1 337 ? 33.125 36.094 -0.166 1 97.25 337 PRO B O 1
ATOM 7492 N N . ILE B 1 338 ? 31.641 36.75 1.301 1 97.75 338 ILE B N 1
ATOM 7493 C CA . ILE B 1 338 ? 30.516 36.25 0.524 1 97.75 338 ILE B CA 1
ATOM 7494 C C . ILE B 1 338 ? 29.797 37.438 -0.146 1 97.75 338 ILE B C 1
ATOM 7496 O O . ILE B 1 338 ? 29.359 38.375 0.528 1 97.75 338 ILE B O 1
ATOM 7500 N N . THR B 1 339 ? 29.688 37.375 -1.457 1 97.81 339 THR B N 1
ATOM 7501 C CA . THR B 1 339 ? 29.078 38.5 -2.195 1 97.81 339 THR B CA 1
ATOM 7502 C C . THR B 1 339 ? 27.953 38 -3.084 1 97.81 339 THR B C 1
ATOM 7504 O O . THR B 1 339 ? 28.109 37.031 -3.826 1 97.81 339 THR B O 1
ATOM 7507 N N . TYR B 1 340 ? 26.844 38.625 -2.842 1 97.69 340 TYR B N 1
ATOM 7508 C CA . TYR B 1 340 ? 25.719 38.438 -3.768 1 97.69 340 TYR B CA 1
ATOM 7509 C C . TYR B 1 340 ? 25.719 39.562 -4.82 1 97.69 340 TYR B C 1
ATOM 7511 O O . TYR B 1 340 ? 25.719 40.75 -4.492 1 97.69 340 TYR B O 1
ATOM 7519 N N . GLU B 1 341 ? 25.734 39.125 -6.094 1 97.44 341 GLU B N 1
ATOM 7520 C CA . GLU B 1 341 ? 25.703 40.094 -7.191 1 97.44 341 GLU B CA 1
ATOM 7521 C C . GLU B 1 341 ? 24.453 39.906 -8.055 1 97.44 341 GLU B C 1
ATOM 7523 O O . GLU B 1 341 ? 24.406 39 -8.898 1 97.44 341 GLU B O 1
ATOM 7528 N N . ASN B 1 342 ? 23.453 40.781 -7.844 1 96.94 342 ASN B N 1
ATOM 7529 C CA . ASN B 1 342 ? 22.219 40.781 -8.617 1 96.94 342 ASN B CA 1
ATOM 7530 C C . ASN B 1 342 ? 21.547 39.406 -8.617 1 96.94 342 ASN B C 1
ATOM 7532 O O . ASN B 1 342 ? 21.188 38.875 -9.672 1 96.94 342 ASN B O 1
ATOM 7536 N N . VAL B 1 343 ? 21.5 38.938 -7.414 1 96.94 343 VAL B N 1
ATOM 7537 C CA . VAL B 1 343 ? 21.047 37.531 -7.297 1 96.94 343 VAL B CA 1
ATOM 7538 C C . VAL B 1 343 ? 19.516 37.5 -7.301 1 96.94 343 VAL B C 1
ATOM 7540 O O . VAL B 1 343 ? 18.859 38.188 -6.531 1 96.94 343 VAL B O 1
ATOM 7543 N N . CYS B 1 344 ? 19 36.719 -8.164 1 97.06 344 CYS B N 1
ATOM 7544 C CA . CYS B 1 344 ? 17.594 36.344 -8.195 1 97.06 344 CYS B CA 1
ATOM 7545 C C . CYS B 1 344 ? 17.438 34.844 -8.055 1 97.06 344 CYS B C 1
ATOM 7547 O O . CYS B 1 344 ? 18.219 34.062 -8.625 1 97.06 344 CYS B O 1
ATOM 7549 N N . PHE B 1 345 ? 16.547 34.562 -7.176 1 94.94 345 PHE B N 1
ATOM 7550 C CA . PHE B 1 345 ? 16.328 33.156 -6.953 1 94.94 345 PHE B CA 1
ATOM 7551 C C . PHE B 1 345 ? 14.859 32.781 -7.109 1 94.94 345 PHE B C 1
ATOM 7553 O O . PHE B 1 345 ? 13.984 33.562 -6.699 1 94.94 345 PHE B O 1
ATOM 7560 N N . LYS B 1 346 ? 14.633 31.734 -7.77 1 91.94 346 LYS B N 1
ATOM 7561 C CA . LYS B 1 346 ? 13.281 31.234 -7.988 1 91.94 346 LYS B CA 1
ATOM 7562 C C . LYS B 1 346 ? 13.18 29.75 -7.648 1 91.94 346 LYS B C 1
ATOM 7564 O O . LYS B 1 346 ? 14.109 28.984 -7.922 1 91.94 346 LYS B O 1
ATOM 7569 N N . TYR B 1 347 ? 12.117 29.562 -6.777 1 84.81 347 TYR B N 1
ATOM 7570 C CA . TYR B 1 347 ? 11.734 28.156 -6.711 1 84.81 347 TYR B CA 1
ATOM 7571 C C . TYR B 1 347 ? 10.812 27.781 -7.871 1 84.81 347 TYR B C 1
ATOM 7573 O O . TYR B 1 347 ? 9.688 28.281 -7.961 1 84.81 347 TYR B O 1
ATOM 7581 N N . LYS B 1 348 ? 11.219 27 -8.656 1 80.69 348 LYS B N 1
ATOM 7582 C CA . LYS B 1 348 ? 10.469 26.688 -9.867 1 80.69 348 LYS B CA 1
ATOM 7583 C C . LYS B 1 348 ? 10.055 27.969 -10.602 1 80.69 348 LYS B C 1
ATOM 7585 O O . LYS B 1 348 ? 10.891 28.625 -11.211 1 80.69 348 LYS B O 1
ATOM 7590 N N . ASP B 1 349 ? 8.648 28.297 -10.32 1 80.19 349 ASP B N 1
ATOM 7591 C CA . ASP B 1 349 ? 8.172 29.422 -11.102 1 80.19 349 ASP B CA 1
ATOM 7592 C C . ASP B 1 349 ? 7.859 30.625 -10.203 1 80.19 349 ASP B C 1
ATOM 7594 O O . ASP B 1 349 ? 7.375 31.656 -10.68 1 80.19 349 ASP B O 1
ATOM 7598 N N . SER B 1 350 ? 8.367 30.547 -8.961 1 85.06 350 SER B N 1
ATOM 7599 C CA . SER B 1 350 ? 8.094 31.641 -8.023 1 85.06 350 SER B CA 1
ATOM 7600 C C . SER B 1 350 ? 9.383 32.312 -7.566 1 85.06 350 SER B C 1
ATOM 7602 O O . SER B 1 350 ? 10.258 31.656 -6.984 1 85.06 350 SER B O 1
ATOM 7604 N N . THR B 1 351 ? 9.406 33.531 -7.863 1 90.62 351 THR B N 1
ATOM 7605 C CA . THR B 1 351 ? 10.586 34.281 -7.461 1 90.62 351 THR B CA 1
ATOM 7606 C C . THR B 1 351 ? 10.547 34.594 -5.969 1 90.62 351 THR B C 1
ATOM 7608 O O . THR B 1 351 ? 9.547 35.125 -5.465 1 90.62 351 THR B O 1
ATOM 7611 N N . VAL B 1 352 ? 11.602 34.25 -5.305 1 93 352 VAL B N 1
ATOM 7612 C CA . VAL B 1 352 ? 11.656 34.406 -3.855 1 93 352 VAL B CA 1
ATOM 7613 C C . VAL B 1 352 ? 12.602 35.562 -3.508 1 93 352 VAL B C 1
ATOM 7615 O O . VAL B 1 352 ? 12.336 36.344 -2.586 1 93 352 VAL B O 1
ATOM 7618 N N . LEU B 1 353 ? 13.75 35.656 -4.262 1 95.56 353 LEU B N 1
ATOM 7619 C CA . LEU B 1 353 ? 14.711 36.75 -4.047 1 95.56 353 LEU B CA 1
ATOM 7620 C C . LEU B 1 353 ? 14.82 37.625 -5.285 1 95.56 353 LEU B C 1
ATOM 7622 O O . LEU B 1 353 ? 14.805 37.125 -6.414 1 95.56 353 LEU B O 1
ATOM 7626 N N . HIS B 1 354 ? 14.844 38.906 -4.988 1 96.12 354 HIS B N 1
ATOM 7627 C CA . HIS B 1 354 ? 14.867 39.875 -6.07 1 96.12 354 HIS B CA 1
ATOM 7628 C C . HIS B 1 354 ? 16.109 40.75 -5.977 1 96.12 354 HIS B C 1
ATOM 7630 O O . HIS B 1 354 ? 16.172 41.625 -5.109 1 96.12 354 HIS B O 1
ATOM 7636 N N . ASP B 1 355 ? 16.938 40.594 -6.832 1 95.12 355 ASP B N 1
ATOM 7637 C CA . ASP B 1 355 ? 18.078 41.469 -7.062 1 95.12 355 ASP B CA 1
ATOM 7638 C C . ASP B 1 355 ? 18.828 41.75 -5.762 1 95.12 355 ASP B C 1
ATOM 7640 O O . ASP B 1 355 ? 18.984 42.938 -5.383 1 95.12 355 ASP B O 1
ATOM 7644 N N . ILE B 1 356 ? 19.344 40.719 -5.223 1 96.62 356 ILE B N 1
ATOM 7645 C CA . ILE B 1 356 ? 20.047 40.844 -3.943 1 96.62 356 ILE B CA 1
ATOM 7646 C C . ILE B 1 356 ? 21.484 41.25 -4.176 1 96.62 356 ILE B C 1
ATOM 7648 O O . ILE B 1 356 ? 22.219 40.625 -4.934 1 96.62 356 ILE B O 1
ATOM 7652 N N . ASN B 1 357 ? 21.797 42.344 -3.654 1 96.88 357 ASN B N 1
ATOM 7653 C CA . ASN B 1 357 ? 23.172 42.812 -3.615 1 96.88 357 ASN B CA 1
ATOM 7654 C C . ASN B 1 357 ? 23.656 43.031 -2.182 1 96.88 357 ASN B C 1
ATOM 7656 O O . ASN B 1 357 ? 23.109 43.844 -1.445 1 96.88 357 ASN B O 1
ATOM 7660 N N . LEU B 1 358 ? 24.703 42.125 -1.877 1 95.94 358 LEU B N 1
ATOM 7661 C CA . LEU B 1 358 ? 25.156 42.156 -0.492 1 95.94 358 LEU B CA 1
ATOM 7662 C C . LEU B 1 358 ? 26.547 41.531 -0.366 1 95.94 358 LEU B C 1
ATOM 7664 O O . LEU B 1 358 ? 26.922 40.625 -1.13 1 95.94 358 LEU B O 1
ATOM 7668 N N . THR B 1 359 ? 27.266 42.062 0.61 1 96.75 359 THR B N 1
ATOM 7669 C CA . THR B 1 359 ? 28.578 41.5 0.922 1 96.75 359 THR B CA 1
ATOM 7670 C C . THR B 1 359 ? 28.703 41.219 2.418 1 96.75 359 THR B C 1
ATOM 7672 O O . THR B 1 359 ? 28.406 42.094 3.242 1 96.75 359 THR B O 1
ATOM 7675 N N . ILE B 1 360 ? 29.062 39.969 2.682 1 97 360 ILE B N 1
ATOM 7676 C CA . ILE B 1 360 ? 29.359 39.562 4.047 1 97 360 ILE B CA 1
ATOM 7677 C C . ILE B 1 360 ? 30.875 39.375 4.203 1 97 360 ILE B C 1
ATOM 7679 O O . ILE B 1 360 ? 31.469 38.562 3.471 1 97 360 ILE B O 1
ATOM 7683 N N . GLY B 1 361 ? 31.375 40.062 5.176 1 96 361 GLY B N 1
ATOM 7684 C CA . GLY B 1 361 ? 32.812 40 5.363 1 96 361 GLY B CA 1
ATOM 7685 C C . GLY B 1 361 ? 33.281 38.75 6.059 1 96 361 GLY B C 1
ATOM 7686 O O . GLY B 1 361 ? 32.5 38.031 6.684 1 96 361 GLY B O 1
ATOM 7687 N N . THR B 1 362 ? 34.656 38.531 5.875 1 96.56 362 THR B N 1
ATOM 7688 C CA . THR B 1 362 ? 35.281 37.406 6.551 1 96.56 362 THR B CA 1
ATOM 7689 C C . THR B 1 362 ? 35.188 37.562 8.062 1 96.56 362 THR B C 1
ATOM 7691 O O . THR B 1 362 ? 35.469 38.625 8.602 1 96.56 362 THR B O 1
ATOM 7694 N N . LYS B 1 363 ? 34.625 36.562 8.773 1 95.62 363 LYS B N 1
ATOM 7695 C CA . LYS B 1 363 ? 34.531 36.469 10.227 1 95.62 363 LYS B CA 1
ATOM 7696 C C . LYS B 1 363 ? 33.531 37.469 10.781 1 95.62 363 LYS B C 1
ATOM 7698 O O . LYS B 1 363 ? 33.531 37.781 11.969 1 95.62 363 LYS B O 1
ATOM 7703 N N . GLU B 1 364 ? 32.594 37.875 9.797 1 95.62 364 GLU B N 1
ATOM 7704 C CA . GLU B 1 364 ? 31.547 38.781 10.203 1 95.62 364 GLU B CA 1
ATOM 7705 C C . GLU B 1 364 ? 30.359 38.031 10.797 1 95.62 364 GLU B C 1
ATOM 7707 O O . GLU B 1 364 ? 30 36.969 10.328 1 95.62 364 GLU B O 1
ATOM 7712 N N . LYS B 1 365 ? 29.828 38.594 11.906 1 96.44 365 LYS B N 1
ATOM 7713 C CA . LYS B 1 365 ? 28.609 38.062 12.5 1 96.44 365 LYS B CA 1
ATOM 7714 C C . LYS B 1 365 ? 27.391 38.844 12.016 1 96.44 365 LYS B C 1
ATOM 7716 O O . LYS B 1 365 ? 27.172 39.969 12.406 1 96.44 365 LYS B O 1
ATOM 7721 N N . VAL B 1 366 ? 26.484 38.156 11.164 1 96 366 VAL B N 1
ATOM 7722 C CA . VAL B 1 366 ? 25.375 38.844 10.5 1 96 366 VAL B CA 1
ATOM 7723 C C . VAL B 1 366 ? 24.047 38.219 10.938 1 96 366 VAL B C 1
ATOM 7725 O O . VAL B 1 366 ? 23.938 37 11.031 1 96 366 VAL B O 1
ATOM 7728 N N . ALA B 1 367 ? 23.094 39.062 11.289 1 94.62 367 ALA B N 1
ATOM 7729 C CA . ALA B 1 367 ? 21.734 38.625 11.578 1 94.62 367 ALA B CA 1
ATOM 7730 C C . ALA B 1 367 ? 20.781 38.969 10.438 1 94.62 367 ALA B C 1
ATOM 7732 O O . ALA B 1 367 ? 20.844 40.094 9.914 1 94.62 367 ALA B O 1
ATOM 7733 N N . ILE B 1 368 ? 20.016 38.062 10.039 1 94.06 368 ILE B N 1
ATOM 7734 C CA . ILE B 1 368 ? 19 38.281 9.016 1 94.06 368 ILE B CA 1
ATOM 7735 C C . ILE B 1 368 ? 17.609 38.312 9.656 1 94.06 368 ILE B C 1
ATOM 7737 O O . ILE B 1 368 ? 17.203 37.344 10.305 1 94.06 368 ILE B O 1
ATOM 7741 N N . VAL B 1 369 ? 16.906 39.406 9.484 1 90.19 369 VAL B N 1
ATOM 7742 C CA . VAL B 1 369 ? 15.586 39.594 10.078 1 90.19 369 VAL B CA 1
ATOM 7743 C C . VAL B 1 369 ? 14.562 39.875 8.984 1 90.19 369 VAL B C 1
ATOM 7745 O O . VAL B 1 369 ? 14.883 40.438 7.945 1 90.19 369 VAL B O 1
ATOM 7748 N N . GLY B 1 370 ? 13.445 39.312 9.195 1 87.25 370 GLY B N 1
ATOM 7749 C CA . GLY B 1 370 ? 12.352 39.5 8.258 1 87.25 370 GLY B CA 1
ATOM 7750 C C . GLY B 1 370 ? 11.109 38.719 8.625 1 87.25 370 GLY B C 1
ATOM 7751 O O . GLY B 1 370 ? 11.156 37.844 9.508 1 87.25 370 GLY B O 1
ATOM 7752 N N . THR B 1 371 ? 10.102 39 7.938 1 80.69 371 THR B N 1
ATOM 7753 C CA . THR B 1 371 ? 8.852 38.312 8.18 1 80.69 371 THR B CA 1
ATOM 7754 C C . THR B 1 371 ? 8.914 36.875 7.645 1 80.69 371 THR B C 1
ATOM 7756 O O . THR B 1 371 ? 9.828 36.531 6.891 1 80.69 371 THR B O 1
ATOM 7759 N N . SER B 1 372 ? 8.031 36.094 8.188 1 78.94 372 SER B N 1
ATOM 7760 C CA . SER B 1 372 ? 7.938 34.75 7.652 1 78.94 372 SER B CA 1
ATOM 7761 C C . SER B 1 372 ? 7.688 34.781 6.148 1 78.94 372 SER B C 1
ATOM 7763 O O . SER B 1 372 ? 6.863 35.562 5.66 1 78.94 372 SER B O 1
ATOM 7765 N N . GLY B 1 373 ? 8.508 34.094 5.402 1 81.12 373 GLY B N 1
ATOM 7766 C CA . GLY B 1 373 ? 8.328 34.031 3.961 1 81.12 373 GLY B CA 1
ATOM 7767 C C . GLY B 1 373 ? 9.117 35.094 3.211 1 81.12 373 GLY B C 1
ATOM 7768 O O . GLY B 1 373 ? 9.023 35.188 1.986 1 81.12 373 GLY B O 1
ATOM 7769 N N . ALA B 1 374 ? 9.945 35.781 3.953 1 87.19 374 ALA B N 1
ATOM 7770 C CA . ALA B 1 374 ? 10.68 36.875 3.32 1 87.19 374 ALA B CA 1
ATOM 7771 C C . ALA B 1 374 ? 11.82 36.344 2.461 1 87.19 374 ALA B C 1
ATOM 7773 O O . ALA B 1 374 ? 12.383 37.062 1.638 1 87.19 374 ALA B O 1
ATOM 7774 N N . GLY B 1 375 ? 12.141 35.031 2.562 1 91.19 375 GLY B N 1
ATOM 7775 C CA . GLY B 1 375 ? 13.188 34.438 1.751 1 91.19 375 GLY B CA 1
ATOM 7776 C C . GLY B 1 375 ? 14.484 34.25 2.506 1 91.19 375 GLY B C 1
ATOM 7777 O O . GLY B 1 375 ? 15.539 34.031 1.898 1 91.19 375 GLY B O 1
ATOM 7778 N N . LYS B 1 376 ? 14.477 34.312 3.742 1 92.19 376 LYS B N 1
ATOM 7779 C CA . LYS B 1 376 ? 15.672 34.219 4.574 1 92.19 376 LYS B CA 1
ATOM 7780 C C . LYS B 1 376 ? 16.391 32.906 4.367 1 92.19 376 LYS B C 1
ATOM 7782 O O . LYS B 1 376 ? 17.594 32.875 4.145 1 92.19 376 LYS B O 1
ATOM 7787 N N . SER B 1 377 ? 15.586 31.812 4.336 1 91.81 377 SER B N 1
ATOM 7788 C CA . SER B 1 377 ? 16.156 30.469 4.172 1 91.81 377 SER B CA 1
ATOM 7789 C C . SER B 1 377 ? 16.719 30.281 2.768 1 91.81 377 SER B C 1
ATOM 7791 O O . SER B 1 377 ? 17.781 29.688 2.6 1 91.81 377 SER B O 1
ATOM 7793 N N . SER B 1 378 ? 16.062 30.875 1.807 1 93.31 378 SER B N 1
ATOM 7794 C CA . SER B 1 378 ? 16.531 30.797 0.427 1 93.31 378 SER B CA 1
ATOM 7795 C C . SER B 1 378 ? 17.844 31.547 0.247 1 93.31 378 SER B C 1
ATOM 7797 O O . SER B 1 378 ? 18.734 31.094 -0.467 1 93.31 378 SER B O 1
ATOM 7799 N N . PHE B 1 379 ? 17.891 32.625 0.968 1 95.06 379 PHE B N 1
ATOM 7800 C CA . PHE B 1 379 ? 19.062 33.5 0.915 1 95.06 379 PHE B CA 1
ATOM 7801 C C . PHE B 1 379 ? 20.297 32.75 1.404 1 95.06 379 PHE B C 1
ATOM 7803 O O . PHE B 1 379 ? 21.328 32.719 0.723 1 95.06 379 PHE B O 1
ATOM 7810 N N . VAL B 1 380 ? 20.172 31.984 2.398 1 95.25 380 VAL B N 1
ATOM 7811 C CA . VAL B 1 380 ? 21.344 31.359 3.018 1 95.25 380 VAL B CA 1
ATOM 7812 C C . VAL B 1 380 ? 21.656 30.031 2.318 1 95.25 380 VAL B C 1
ATOM 7814 O O . VAL B 1 380 ? 22.797 29.594 2.309 1 95.25 380 VAL B O 1
ATOM 7817 N N . ASN B 1 381 ? 20.734 29.453 1.598 1 94.25 381 ASN B N 1
ATOM 7818 C CA . ASN B 1 381 ? 20.906 28.172 0.929 1 94.25 381 ASN B CA 1
ATOM 7819 C C . ASN B 1 381 ? 21.766 28.312 -0.322 1 94.25 381 ASN B C 1
ATOM 7821 O O . ASN B 1 381 ? 22.281 27.312 -0.832 1 94.25 381 ASN B O 1
ATOM 7825 N N . LEU B 1 382 ? 21.969 29.547 -0.753 1 95.94 382 LEU B N 1
ATOM 7826 C CA . LEU B 1 382 ? 22.766 29.781 -1.951 1 95.94 382 LEU B CA 1
ATOM 7827 C C . LEU B 1 382 ? 24.25 29.734 -1.635 1 95.94 382 LEU B C 1
ATOM 7829 O O . LEU B 1 382 ? 25.062 29.453 -2.518 1 95.94 382 LEU B O 1
ATOM 7833 N N . ILE B 1 383 ? 24.594 29.891 -0.344 1 96.19 383 ILE B N 1
ATOM 7834 C CA . ILE B 1 383 ? 25.984 30 0.054 1 96.19 383 ILE B CA 1
ATOM 7835 C C . ILE B 1 383 ? 26.656 28.641 -0.033 1 96.19 383 ILE B C 1
ATOM 7837 O O . ILE B 1 383 ? 27.688 28.484 -0.697 1 96.19 383 ILE B O 1
ATOM 7841 N N . PRO B 1 384 ? 26.016 27.609 0.498 1 95.06 384 PRO B N 1
ATOM 7842 C CA . PRO B 1 384 ? 26.609 26.281 0.355 1 95.06 384 PRO B CA 1
ATOM 7843 C C . PRO B 1 384 ? 26.234 25.609 -0.966 1 95.06 384 PRO B C 1
ATOM 7845 O O . PRO B 1 384 ? 26.5 24.422 -1.154 1 95.06 384 PRO B O 1
ATOM 7848 N N . ARG B 1 385 ? 25.547 26.297 -1.786 1 94 385 ARG B N 1
ATOM 7849 C CA . ARG B 1 385 ? 25.188 25.859 -3.133 1 94 385 ARG B CA 1
ATOM 7850 C C . ARG B 1 385 ? 24.219 24.688 -3.088 1 94 385 ARG B C 1
ATOM 7852 O O . ARG B 1 385 ? 24.391 23.719 -3.822 1 94 385 ARG B O 1
ATOM 7859 N N . PHE B 1 386 ? 23.359 24.828 -2.104 1 92.81 386 PHE B N 1
ATOM 7860 C CA . PHE B 1 386 ? 22.234 23.891 -2.15 1 92.81 386 PHE B CA 1
ATOM 7861 C C . PHE B 1 386 ? 21.297 24.234 -3.303 1 92.81 386 PHE B C 1
ATOM 7863 O O . PHE B 1 386 ? 20.625 23.344 -3.846 1 92.81 386 PHE B O 1
ATOM 7870 N N . TYR B 1 387 ? 21.297 25.547 -3.57 1 92.19 387 TYR B N 1
ATOM 7871 C CA . TYR B 1 387 ? 20.594 26.094 -4.719 1 92.19 387 TYR B CA 1
ATOM 7872 C C . TYR B 1 387 ? 21.484 27.047 -5.512 1 92.19 387 TYR B C 1
ATOM 7874 O O . TYR B 1 387 ? 22.469 27.562 -4.98 1 92.19 387 TYR B O 1
ATOM 7882 N N . GLU B 1 388 ? 21.078 27.109 -6.766 1 92.19 388 GLU B N 1
ATOM 7883 C CA . GLU B 1 388 ? 21.797 28.062 -7.621 1 92.19 388 GLU B CA 1
ATOM 7884 C C . GLU B 1 388 ? 20.875 29.219 -8.031 1 92.19 388 GLU B C 1
ATOM 7886 O O . GLU B 1 388 ? 19.688 29.016 -8.281 1 92.19 388 GLU B O 1
ATOM 7891 N N . PRO B 1 389 ? 21.453 30.344 -7.949 1 94.81 389 PRO B N 1
ATOM 7892 C CA . PRO B 1 389 ? 20.641 31.484 -8.352 1 94.81 389 PRO B CA 1
ATOM 7893 C C . PRO B 1 389 ? 20.219 31.422 -9.82 1 94.81 389 PRO B C 1
ATOM 7895 O O . PRO B 1 389 ? 20.922 30.828 -10.641 1 94.81 389 PRO B O 1
ATOM 7898 N N . ALA B 1 390 ? 19.125 32.031 -10.07 1 93.81 390 ALA B N 1
ATOM 7899 C CA . ALA B 1 390 ? 18.641 32.125 -11.445 1 93.81 390 ALA B CA 1
ATOM 7900 C C . ALA B 1 390 ? 19.438 33.125 -12.25 1 93.81 390 ALA B C 1
ATOM 7902 O O . ALA B 1 390 ? 19.797 32.875 -13.406 1 93.81 390 ALA B O 1
ATOM 7903 N N . THR B 1 391 ? 19.594 34.219 -11.641 1 94.69 391 THR B N 1
ATOM 7904 C CA . THR B 1 391 ? 20.453 35.25 -12.195 1 94.69 391 THR B CA 1
ATOM 7905 C C . THR B 1 391 ? 21.391 35.812 -11.133 1 94.69 391 THR B C 1
ATOM 7907 O O . THR B 1 391 ? 21.125 35.688 -9.938 1 94.69 391 THR B O 1
ATOM 7910 N N . GLY B 1 392 ? 22.484 36.156 -11.602 1 95.75 392 GLY B N 1
ATOM 7911 C CA . GLY B 1 392 ? 23.469 36.688 -10.672 1 95.75 392 GLY B CA 1
ATOM 7912 C C . GLY B 1 392 ? 24.406 35.594 -10.156 1 95.75 392 GLY B C 1
ATOM 7913 O O . GLY B 1 392 ? 24.484 34.5 -10.711 1 95.75 392 GLY B O 1
ATOM 7914 N N . LYS B 1 393 ? 25.234 36 -9.25 1 96.5 393 LYS B N 1
ATOM 7915 C CA . LYS B 1 393 ? 26.219 35.031 -8.734 1 96.5 393 LYS B CA 1
ATOM 7916 C C . LYS B 1 393 ? 26.469 35.25 -7.246 1 96.5 393 LYS B C 1
ATOM 7918 O O . LYS B 1 393 ? 26.438 36.406 -6.77 1 96.5 393 LYS B O 1
ATOM 7923 N N . VAL B 1 394 ? 26.641 34.156 -6.594 1 97.19 394 VAL B N 1
ATOM 7924 C CA . VAL B 1 394 ? 27.156 34.188 -5.227 1 97.19 394 VAL B CA 1
ATOM 7925 C C . VAL B 1 394 ? 28.641 33.875 -5.227 1 97.19 394 VAL B C 1
ATOM 7927 O O . VAL B 1 394 ? 29.062 32.844 -5.777 1 97.19 394 VAL B O 1
ATOM 7930 N N . MET B 1 395 ? 29.328 34.781 -4.676 1 97.31 395 MET B N 1
ATOM 7931 C CA . MET B 1 395 ? 30.781 34.656 -4.738 1 97.31 395 MET B CA 1
ATOM 7932 C C . MET B 1 395 ? 31.375 34.562 -3.336 1 97.31 395 MET B C 1
ATOM 7934 O O . MET B 1 395 ? 30.875 35.156 -2.4 1 97.31 395 MET B O 1
ATOM 7938 N N . ILE B 1 396 ? 32.469 33.75 -3.301 1 96.81 396 ILE B N 1
ATOM 7939 C CA . ILE B 1 396 ? 33.312 33.719 -2.117 1 96.81 396 ILE B CA 1
ATOM 7940 C C . ILE B 1 396 ? 34.75 34.062 -2.502 1 96.81 396 ILE B C 1
ATOM 7942 O O . ILE B 1 396 ? 35.344 33.375 -3.346 1 96.81 396 ILE B O 1
ATOM 7946 N N . ASN B 1 397 ? 35.188 35 -2.049 1 95.62 397 ASN B N 1
ATOM 7947 C CA . ASN B 1 397 ? 36.531 35.5 -2.396 1 95.62 397 ASN B CA 1
ATOM 7948 C C . ASN B 1 397 ? 36.625 35.812 -3.891 1 95.62 397 ASN B C 1
ATOM 7950 O O . ASN B 1 397 ? 37.594 35.406 -4.531 1 95.62 397 ASN B O 1
ATOM 7954 N N . GLY B 1 398 ? 35.531 36.25 -4.371 1 94 398 GLY B N 1
ATOM 7955 C CA . GLY B 1 398 ? 35.531 36.688 -5.754 1 94 398 GLY B CA 1
ATOM 7956 C C . GLY B 1 398 ? 35.312 35.562 -6.746 1 94 398 GLY B C 1
ATOM 7957 O O . GLY B 1 398 ? 35.25 35.812 -7.953 1 94 398 GLY B O 1
ATOM 7958 N N . ILE B 1 399 ? 35.188 34.438 -6.242 1 95.5 399 ILE B N 1
ATOM 7959 C CA . ILE B 1 399 ? 34.969 33.281 -7.113 1 95.5 399 ILE B CA 1
ATOM 7960 C C . ILE B 1 399 ? 33.531 32.75 -6.941 1 95.5 399 ILE B C 1
ATOM 7962 O O . ILE B 1 399 ? 33.062 32.594 -5.816 1 95.5 399 ILE B O 1
ATOM 7966 N N . ASP B 1 400 ? 33.031 32.469 -8.039 1 96.12 400 ASP B N 1
ATOM 7967 C CA . ASP B 1 400 ? 31.672 31.922 -8.039 1 96.12 400 ASP B CA 1
ATOM 7968 C C . ASP B 1 400 ? 31.625 30.609 -7.277 1 96.12 400 ASP B C 1
ATOM 7970 O O . ASP B 1 400 ? 32.5 29.75 -7.441 1 96.12 400 ASP B O 1
ATOM 7974 N N . VAL B 1 401 ? 30.688 30.547 -6.469 1 95.19 401 VAL B N 1
ATOM 7975 C CA . VAL B 1 401 ? 30.547 29.359 -5.641 1 95.19 401 VAL B CA 1
ATOM 7976 C C . VAL B 1 401 ? 30.438 28.109 -6.535 1 95.19 401 VAL B C 1
ATOM 7978 O O . VAL B 1 401 ? 30.781 27.016 -6.113 1 95.19 401 VAL B O 1
ATOM 7981 N N . LYS B 1 402 ? 30.094 28.281 -7.793 1 93.25 402 LYS B N 1
ATOM 7982 C CA . LYS B 1 402 ? 29.938 27.188 -8.75 1 93.25 402 LYS B CA 1
ATOM 7983 C C . LYS B 1 402 ? 31.281 26.609 -9.148 1 93.25 402 LYS B C 1
ATOM 7985 O O . LYS B 1 402 ? 31.359 25.469 -9.617 1 93.25 402 LYS B O 1
ATOM 7990 N N . LYS B 1 403 ? 32.25 27.344 -8.82 1 94.38 403 LYS B N 1
ATOM 7991 C CA . LYS B 1 403 ? 33.594 26.938 -9.266 1 94.38 403 LYS B CA 1
ATOM 7992 C C . LYS B 1 403 ? 34.344 26.219 -8.141 1 94.38 403 LYS B C 1
ATOM 7994 O O . LYS B 1 403 ? 35.406 25.609 -8.383 1 94.38 403 LYS B O 1
ATOM 7999 N N . TYR B 1 404 ? 33.812 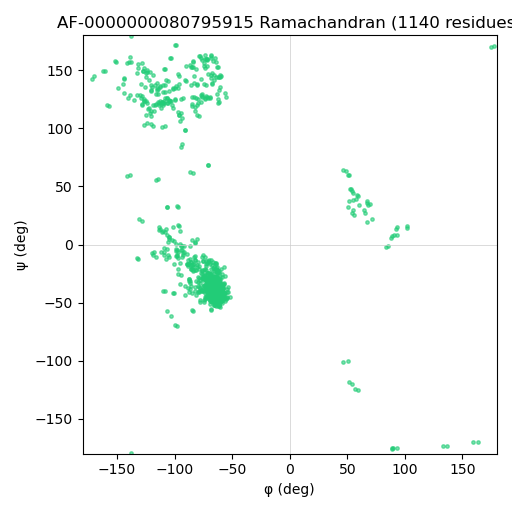26.25 -6.945 1 94.38 404 TYR B N 1
ATOM 8000 C CA . TYR B 1 404 ? 34.469 25.609 -5.82 1 94.38 404 TYR B CA 1
ATOM 8001 C C . TYR B 1 404 ? 34.125 24.125 -5.781 1 94.38 404 TYR B C 1
ATOM 8003 O O . TYR B 1 404 ? 33.094 23.688 -6.289 1 94.38 404 TYR B O 1
ATOM 8011 N N . ASN B 1 405 ? 35.094 23.469 -5.203 1 94.06 405 ASN B N 1
ATOM 8012 C CA . ASN B 1 405 ? 34.812 22.094 -4.824 1 94.06 405 ASN B CA 1
ATOM 8013 C C . ASN B 1 405 ? 33.688 22.016 -3.793 1 94.06 405 ASN B C 1
ATOM 8015 O O . ASN B 1 405 ? 33.781 22.594 -2.709 1 94.06 405 ASN B O 1
ATOM 8019 N N . LEU B 1 406 ? 32.719 21.328 -4.18 1 93.5 406 LEU B N 1
ATOM 8020 C CA . LEU B 1 406 ? 31.5 21.328 -3.377 1 93.5 406 LEU B CA 1
ATOM 8021 C C . LEU B 1 406 ? 31.766 20.734 -1.995 1 93.5 406 LEU B C 1
ATOM 8023 O O . LEU B 1 406 ? 31.188 21.203 -1.002 1 93.5 406 LEU B O 1
ATOM 8027 N N . LYS B 1 407 ? 32.594 19.766 -1.939 1 93.06 407 LYS B N 1
ATOM 8028 C CA . LYS B 1 407 ? 32.938 19.141 -0.663 1 93.06 407 LYS B CA 1
ATOM 8029 C C . LYS B 1 407 ? 33.656 20.125 0.251 1 93.06 407 LYS B C 1
ATOM 8031 O O . LYS B 1 407 ? 33.344 20.219 1.441 1 93.06 407 LYS B O 1
ATOM 8036 N N . GLN B 1 408 ? 34.469 20.859 -0.366 1 93.56 408 GLN B N 1
ATOM 8037 C CA . GLN B 1 408 ? 35.219 21.828 0.409 1 93.56 408 GLN B CA 1
ATOM 8038 C C . GLN B 1 408 ? 34.344 23 0.823 1 93.56 408 GLN B C 1
ATOM 8040 O O . GLN B 1 408 ? 34.469 23.531 1.933 1 93.56 408 GLN B O 1
ATOM 8045 N N . LEU B 1 409 ? 33.5 23.281 -0.095 1 95.19 409 LEU B N 1
ATOM 8046 C CA . LEU B 1 409 ? 32.594 24.375 0.2 1 95.19 409 LEU B CA 1
ATOM 8047 C C . LEU B 1 409 ? 31.703 24.031 1.4 1 95.19 409 LEU B C 1
ATOM 8049 O O . LEU B 1 409 ? 31.609 24.812 2.35 1 95.19 409 LEU B O 1
ATOM 8053 N N . ARG B 1 410 ? 31.219 22.859 1.437 1 94.12 410 ARG B N 1
ATOM 8054 C CA . ARG B 1 410 ? 30.25 22.484 2.457 1 94.12 410 ARG B CA 1
ATOM 8055 C C . ARG B 1 410 ? 30.953 22.031 3.736 1 94.12 410 ARG B C 1
ATOM 8057 O O . ARG B 1 410 ? 30.344 22.016 4.809 1 94.12 410 ARG B O 1
ATOM 8064 N N . LYS B 1 411 ? 32.219 21.766 3.586 1 92.75 411 LYS B N 1
ATOM 8065 C CA . LYS B 1 411 ? 33 21.5 4.781 1 92.75 411 LYS B CA 1
ATOM 8066 C C . LYS B 1 411 ? 33.281 22.781 5.547 1 92.75 411 LYS B C 1
ATOM 8068 O O . LYS B 1 411 ? 33.375 22.781 6.777 1 92.75 411 LYS B O 1
ATOM 8073 N N . ASN B 1 412 ? 33.281 23.797 4.734 1 95.62 412 ASN B N 1
ATOM 8074 C CA . ASN B 1 412 ? 33.688 25.062 5.34 1 95.62 412 ASN B CA 1
ATOM 8075 C C . ASN B 1 412 ? 32.469 25.922 5.664 1 95.62 412 ASN B C 1
ATOM 8077 O O . ASN B 1 412 ? 32.562 26.875 6.441 1 95.62 412 ASN B O 1
ATOM 8081 N N . ILE B 1 413 ? 31.359 25.562 5.043 1 96.75 413 ILE B N 1
ATOM 8082 C CA . ILE B 1 413 ? 30.125 26.281 5.293 1 96.75 413 ILE B CA 1
ATOM 8083 C C . ILE B 1 413 ? 29.062 25.312 5.832 1 96.75 413 ILE B C 1
ATOM 8085 O O . ILE B 1 413 ? 28.609 24.406 5.117 1 96.75 413 ILE B O 1
ATOM 8089 N N . THR B 1 414 ? 28.688 25.516 7.094 1 95.81 414 THR B N 1
ATOM 8090 C CA . THR B 1 414 ? 27.703 24.641 7.707 1 95.81 414 THR B CA 1
ATOM 8091 C C . THR B 1 414 ? 26.422 25.391 8.039 1 95.81 414 THR B C 1
ATOM 8093 O O . THR B 1 414 ? 26.469 26.531 8.508 1 95.81 414 THR B O 1
ATOM 8096 N N . ILE B 1 415 ? 25.312 24.734 7.672 1 95.5 415 ILE B N 1
ATOM 8097 C CA . ILE B 1 415 ? 24.016 25.328 7.961 1 95.5 415 ILE B CA 1
ATOM 8098 C C . ILE B 1 415 ? 23.266 24.469 8.977 1 95.5 415 ILE B C 1
ATOM 8100 O O . ILE B 1 415 ? 23.266 23.234 8.875 1 95.5 415 ILE B O 1
ATOM 8104 N N . VAL B 1 416 ? 22.781 25.125 10.016 1 95 416 VAL B N 1
ATOM 8105 C CA . VAL B 1 416 ? 21.891 24.484 10.977 1 95 416 VAL B CA 1
ATOM 8106 C C . VAL B 1 416 ? 20.484 25.047 10.852 1 95 416 VAL B C 1
ATOM 8108 O O . VAL B 1 416 ? 20.281 26.25 11.008 1 95 416 VAL B O 1
ATOM 8111 N N . ARG B 1 417 ? 19.578 24.188 10.586 1 92.44 417 ARG B N 1
ATOM 8112 C CA . ARG B 1 417 ? 18.203 24.609 10.352 1 92.44 417 ARG B CA 1
ATOM 8113 C C . ARG B 1 417 ? 17.344 24.422 11.602 1 92.44 417 ARG B C 1
ATOM 8115 O O . ARG B 1 417 ? 17.781 23.781 12.562 1 92.44 417 ARG B O 1
ATOM 8122 N N . GLN B 1 418 ? 16.156 24.969 11.445 1 87 418 GLN B N 1
ATOM 8123 C CA . GLN B 1 418 ? 15.203 24.875 12.539 1 87 418 GLN B CA 1
ATOM 8124 C C . GLN B 1 418 ? 14.859 23.422 12.844 1 87 418 GLN B C 1
ATOM 8126 O O . GLN B 1 418 ? 14.859 23 14.008 1 87 418 GLN B O 1
ATOM 8131 N N . ASP B 1 419 ? 14.664 22.719 11.812 1 86.69 419 ASP B N 1
ATOM 8132 C CA . ASP B 1 419 ? 14.305 21.312 11.977 1 86.69 419 ASP B CA 1
ATOM 8133 C C . ASP B 1 419 ? 15.375 20.406 11.391 1 86.69 419 ASP B C 1
ATOM 8135 O O . ASP B 1 419 ? 15.078 19.531 10.562 1 86.69 419 ASP B O 1
ATOM 8139 N N . ASP B 1 420 ? 16.578 20.766 12.023 1 91.38 420 ASP B N 1
ATOM 8140 C CA . ASP B 1 420 ? 17.672 19.938 11.523 1 91.38 420 ASP B CA 1
ATOM 8141 C C . ASP B 1 420 ? 17.5 18.484 11.953 1 91.38 420 ASP B C 1
ATOM 8143 O O . ASP B 1 420 ? 17.234 18.203 13.117 1 91.38 420 ASP B O 1
ATOM 8147 N N . TYR B 1 421 ? 17.75 17.688 11.086 1 92.94 421 TYR B N 1
ATOM 8148 C CA . TYR B 1 421 ? 17.422 16.281 11.289 1 92.94 421 TYR B CA 1
ATOM 8149 C C . TYR B 1 421 ? 18.453 15.594 12.156 1 92.94 421 TYR B C 1
ATOM 8151 O O . TYR B 1 421 ? 19.656 15.727 11.922 1 92.94 421 TYR B O 1
ATOM 8159 N N . LEU B 1 422 ? 17.984 14.969 13.25 1 94.44 422 LEU B N 1
ATOM 8160 C CA . LEU B 1 422 ? 18.828 14.07 14.031 1 94.44 422 LEU B CA 1
ATOM 8161 C C . LEU B 1 422 ? 18.516 12.609 13.703 1 94.44 422 LEU B C 1
ATOM 8163 O O . LEU B 1 422 ? 17.344 12.234 13.578 1 94.44 422 LEU B O 1
ATOM 8167 N N . PHE B 1 423 ? 19.547 11.914 13.539 1 95.12 423 PHE B N 1
ATOM 8168 C CA . PHE B 1 423 ? 19.391 10.516 13.148 1 95.12 423 PHE B CA 1
ATOM 8169 C C . PHE B 1 423 ? 19.156 9.641 14.375 1 95.12 423 PHE B C 1
ATOM 8171 O O . PHE B 1 423 ? 19.469 10.039 15.5 1 95.12 423 PHE B O 1
ATOM 8178 N N . ASN B 1 424 ? 18.547 8.484 14.141 1 93.94 424 ASN B N 1
ATOM 8179 C CA . ASN B 1 424 ? 18.281 7.543 15.219 1 93.94 424 ASN B CA 1
ATOM 8180 C C . ASN B 1 424 ? 19.578 6.887 15.711 1 93.94 424 ASN B C 1
ATOM 8182 O O . ASN B 1 424 ? 19.766 5.684 15.539 1 93.94 424 ASN B O 1
ATOM 8186 N N . MET B 1 425 ? 20.406 7.746 16.344 1 94.25 425 MET B N 1
ATOM 8187 C CA . MET B 1 425 ? 21.688 7.402 16.938 1 94.25 425 MET B CA 1
ATOM 8188 C C . MET B 1 425 ? 21.859 8.086 18.297 1 94.25 425 MET B C 1
ATOM 8190 O O . MET B 1 425 ? 20.953 8.781 18.766 1 94.25 425 MET B O 1
ATOM 8194 N N . THR B 1 426 ? 22.984 7.859 18.922 1 95.88 426 THR B N 1
ATOM 8195 C CA . THR B 1 426 ? 23.25 8.5 20.203 1 95.88 426 THR B CA 1
ATOM 8196 C C . THR B 1 426 ? 23.562 9.984 20.016 1 95.88 426 THR B C 1
ATOM 8198 O O . THR B 1 426 ? 23.828 10.43 18.906 1 95.88 426 THR B O 1
ATOM 8201 N N . VAL B 1 427 ? 23.469 10.672 21.094 1 96.69 427 VAL B N 1
ATOM 8202 C CA . VAL B 1 427 ? 23.828 12.086 21.062 1 96.69 427 VAL B CA 1
ATOM 8203 C C . VAL B 1 427 ? 25.266 12.242 20.562 1 96.69 427 VAL B C 1
ATOM 8205 O O . VAL B 1 427 ? 25.531 13.078 19.688 1 96.69 427 VAL B O 1
ATOM 8208 N N . LYS B 1 428 ? 26.125 11.383 21.047 1 96.75 428 LYS B N 1
ATOM 8209 C CA . LYS B 1 428 ? 27.531 11.414 20.672 1 96.75 428 LYS B CA 1
ATOM 8210 C C . LYS B 1 428 ? 27.703 11.125 19.188 1 96.75 428 LYS B C 1
ATOM 8212 O O . LYS B 1 428 ? 28.438 11.844 18.5 1 96.75 428 LYS B O 1
ATOM 8217 N N . GLU B 1 429 ? 27.016 10.211 18.703 1 95.38 429 GLU B N 1
ATOM 8218 C CA . GLU B 1 429 ? 27.125 9.82 17.297 1 95.38 429 GLU B CA 1
ATOM 8219 C C . GLU B 1 429 ? 26.562 10.898 16.375 1 95.38 429 GLU B C 1
ATOM 8221 O O . GLU B 1 429 ? 27.062 11.094 15.273 1 95.38 429 GLU B O 1
ATOM 8226 N N . ASN B 1 430 ? 25.469 11.547 16.812 1 96.44 430 ASN B N 1
ATOM 8227 C CA . ASN B 1 430 ? 24.891 12.625 16.016 1 96.44 430 ASN B CA 1
ATOM 8228 C C . ASN B 1 430 ? 25.844 13.805 15.883 1 96.44 430 ASN B C 1
ATOM 8230 O O . ASN B 1 430 ? 25.844 14.5 14.867 1 96.44 430 ASN B O 1
ATOM 8234 N N . ILE B 1 431 ? 26.672 13.898 16.922 1 96.81 431 ILE B N 1
ATOM 8235 C CA . ILE B 1 431 ? 27.609 15.023 16.922 1 96.81 431 ILE B CA 1
ATOM 8236 C C . ILE B 1 431 ? 28.859 14.664 16.125 1 96.81 431 ILE B C 1
ATOM 8238 O O . ILE B 1 431 ? 29.312 15.43 15.281 1 96.81 431 ILE B O 1
ATOM 8242 N N . MET B 1 432 ? 29.344 13.469 16.297 1 96.19 432 MET B N 1
ATOM 8243 C CA . MET B 1 432 ? 30.609 13.062 15.703 1 96.19 432 MET B CA 1
ATOM 8244 C C . MET B 1 432 ? 30.406 12.531 14.297 1 96.19 432 MET B C 1
ATOM 8246 O O . MET B 1 432 ? 31.297 12.664 13.438 1 96.19 432 MET B O 1
ATOM 8250 N N . LEU B 1 433 ? 29.297 11.914 14.07 1 93.5 433 LEU B N 1
ATOM 8251 C CA . LEU B 1 433 ? 29.016 11.164 12.852 1 93.5 433 LEU B CA 1
ATOM 8252 C C . LEU B 1 433 ? 30.141 10.172 12.555 1 93.5 433 LEU B C 1
ATOM 8254 O O . LEU B 1 433 ? 30.438 9.297 13.375 1 93.5 433 LEU B O 1
ATOM 8258 N N . ASP B 1 434 ? 30.844 10.297 11.422 1 90.56 434 ASP B N 1
ATOM 8259 C CA . ASP B 1 434 ? 31.906 9.32 11.141 1 90.56 434 ASP B CA 1
ATOM 8260 C C . ASP B 1 434 ? 33.281 9.953 11.297 1 90.56 434 ASP B C 1
ATOM 8262 O O . ASP B 1 434 ? 34.281 9.328 10.984 1 90.56 434 ASP B O 1
ATOM 8266 N N . ASP B 1 435 ? 33.312 11.195 11.875 1 93.81 435 ASP B N 1
ATOM 8267 C CA . ASP B 1 435 ? 34.594 11.867 12.055 1 93.81 435 ASP B CA 1
ATOM 8268 C C . ASP B 1 435 ? 35.219 11.516 13.406 1 93.81 435 ASP B C 1
ATOM 8270 O O . ASP B 1 435 ? 34.531 11.078 14.32 1 93.81 435 ASP B O 1
ATOM 8274 N N . GLU B 1 436 ? 36.531 11.625 13.367 1 94.19 436 GLU B N 1
ATOM 8275 C CA . GLU B 1 436 ? 37.25 11.391 14.617 1 94.19 436 GLU B CA 1
ATOM 8276 C C . GLU B 1 436 ? 37.688 12.711 15.258 1 94.19 436 GLU B C 1
ATOM 8278 O O . GLU B 1 436 ? 38.344 13.539 14.625 1 94.19 436 GLU B O 1
ATOM 8283 N N . PHE B 1 437 ? 37.219 12.883 16.391 1 96.31 437 PHE B N 1
ATOM 8284 C CA . PHE B 1 437 ? 37.594 14.07 17.156 1 96.31 437 PHE B CA 1
ATOM 8285 C C . PHE B 1 437 ? 38.125 13.68 18.531 1 96.31 437 PHE B C 1
ATOM 8287 O O . PHE B 1 437 ? 37.812 12.617 19.047 1 96.31 437 PHE B O 1
ATOM 8294 N N . THR B 1 438 ? 39 14.516 19.078 1 96.06 438 THR B N 1
ATOM 8295 C CA . THR B 1 438 ? 39.5 14.297 20.438 1 96.06 438 THR B CA 1
ATOM 8296 C C . THR B 1 438 ? 38.438 14.594 21.469 1 96.06 438 THR B C 1
ATOM 8298 O O . THR B 1 438 ? 37.438 15.25 21.172 1 96.06 438 THR B O 1
ATOM 8301 N N . GLN B 1 439 ? 38.688 13.992 22.625 1 95.31 439 GLN B N 1
ATOM 8302 C CA . GLN B 1 439 ? 37.75 14.234 23.719 1 95.31 439 GLN B CA 1
ATOM 8303 C C . GLN B 1 439 ? 37.688 15.719 24.078 1 95.31 439 GLN B C 1
ATOM 8305 O O . GLN B 1 439 ? 36.625 16.219 24.453 1 95.31 439 GLN B O 1
ATOM 8310 N N . GLU B 1 440 ? 38.75 16.297 23.812 1 95.75 440 GLU B N 1
ATOM 8311 C CA . GLU B 1 440 ? 38.781 17.734 24.094 1 95.75 440 GLU B CA 1
ATOM 8312 C C . GLU B 1 440 ? 37.938 18.516 23.094 1 95.75 440 GLU B C 1
ATOM 8314 O O . GLU B 1 440 ? 37.219 19.438 23.484 1 95.75 440 GLU B O 1
ATOM 8319 N N . GLU B 1 441 ? 38.094 18.156 21.859 1 95.62 441 GLU B N 1
ATOM 8320 C CA . GLU B 1 441 ? 37.312 18.812 20.812 1 95.62 441 GLU B CA 1
ATOM 8321 C C . GLU B 1 441 ? 35.812 18.562 21.016 1 95.62 441 GLU B C 1
ATOM 8323 O O . GLU B 1 441 ? 35 19.469 20.859 1 95.62 441 GLU B O 1
ATOM 8328 N N . PHE B 1 442 ? 35.562 17.328 21.484 1 97 442 PHE B N 1
ATOM 8329 C CA . PHE B 1 442 ? 34.188 16.938 21.734 1 97 442 PHE B CA 1
ATOM 8330 C C . PHE B 1 442 ? 33.594 17.734 22.906 1 97 442 PHE B C 1
ATOM 8332 O O . PHE B 1 442 ? 32.531 18.328 22.781 1 97 442 PHE B O 1
ATOM 8339 N N . MET B 1 443 ? 34.312 17.844 23.906 1 96.12 443 MET B N 1
ATOM 8340 C CA . MET B 1 443 ? 33.812 18.531 25.109 1 96.12 443 MET B CA 1
ATOM 8341 C C . MET B 1 443 ? 33.688 20.031 24.844 1 96.12 443 MET B C 1
ATOM 8343 O O . MET B 1 443 ? 32.812 20.688 25.391 1 96.12 443 MET B O 1
ATOM 8347 N N . LYS B 1 444 ? 34.594 20.5 23.969 1 95.56 444 LYS B N 1
ATOM 8348 C CA . LYS B 1 444 ? 34.531 21.922 23.609 1 95.56 444 LYS B CA 1
ATOM 8349 C C . LYS B 1 444 ? 33.25 22.25 22.875 1 95.56 444 LYS B C 1
ATOM 8351 O O . LYS B 1 444 ? 32.562 23.203 23.219 1 95.56 444 LYS B O 1
ATOM 8356 N N . ALA B 1 445 ? 32.906 21.406 21.922 1 95.94 445 ALA B N 1
ATOM 8357 C CA . ALA B 1 445 ? 31.719 21.641 21.125 1 95.94 445 ALA B CA 1
ATOM 8358 C C . ALA B 1 445 ? 30.453 21.484 21.969 1 95.94 445 ALA B C 1
ATOM 8360 O O . ALA B 1 445 ? 29.516 22.281 21.844 1 95.94 445 ALA B O 1
ATOM 8361 N N . VAL B 1 446 ? 30.438 20.531 22.906 1 96.69 446 VAL B N 1
ATOM 8362 C CA . VAL B 1 446 ? 29.281 20.219 23.766 1 96.69 446 VAL B CA 1
ATOM 8363 C C . VAL B 1 446 ? 29.062 21.359 24.75 1 96.69 446 VAL B C 1
ATOM 8365 O O . VAL B 1 446 ? 27.922 21.734 25.031 1 96.69 446 VAL B O 1
ATOM 8368 N N . LYS B 1 447 ? 30.141 21.859 25.188 1 95.62 447 LYS B N 1
ATOM 8369 C CA . LYS B 1 447 ? 30.062 22.953 26.156 1 95.62 447 LYS B CA 1
ATOM 8370 C C . LYS B 1 447 ? 29.609 24.25 25.484 1 95.62 447 LYS B C 1
ATOM 8372 O O . LYS B 1 447 ? 28.781 24.984 26.031 1 95.62 447 LYS B O 1
ATOM 8377 N N . LYS B 1 448 ? 30.094 24.391 24.281 1 94.75 448 LYS B N 1
ATOM 8378 C CA . LYS B 1 448 ? 29.766 25.609 23.562 1 94.75 448 LYS B CA 1
ATOM 8379 C C . LYS B 1 448 ? 28.297 25.625 23.125 1 94.75 448 LYS B C 1
ATOM 8381 O O . LYS B 1 448 ? 27.656 26.688 23.125 1 94.75 448 LYS B O 1
ATOM 8386 N N . ALA B 1 449 ? 27.75 24.438 22.891 1 95.62 449 ALA B N 1
ATOM 8387 C CA . ALA B 1 449 ? 26.359 24.328 22.484 1 95.62 449 ALA B CA 1
ATOM 8388 C C . ALA B 1 449 ? 25.453 24.094 23.688 1 95.62 449 ALA B C 1
ATOM 8390 O O . ALA B 1 449 ? 24.234 23.938 23.531 1 95.62 449 ALA B O 1
ATOM 8391 N N . LYS B 1 450 ? 26.016 24 24.938 1 94.81 450 LYS B N 1
ATOM 8392 C CA . LYS B 1 450 ? 25.297 23.828 26.203 1 94.81 450 LYS B CA 1
ATOM 8393 C C . LYS B 1 450 ? 24.562 22.484 26.234 1 94.81 450 LYS B C 1
ATOM 8395 O O . LYS B 1 450 ? 23.469 22.391 26.812 1 94.81 450 LYS B O 1
ATOM 8400 N N . VAL B 1 451 ? 25.125 21.578 25.547 1 95.12 451 VAL B N 1
ATOM 8401 C CA . VAL B 1 451 ? 24.562 20.234 25.594 1 95.12 451 VAL B CA 1
ATOM 8402 C C . VAL B 1 451 ? 24.859 19.594 26.953 1 95.12 451 VAL B C 1
ATOM 8404 O O . VAL B 1 451 ? 24.062 18.812 27.469 1 95.12 451 VAL B O 1
ATOM 8407 N N . ASP B 1 452 ? 25.953 19.984 27.562 1 93 452 ASP B N 1
ATOM 8408 C CA . ASP B 1 452 ? 26.406 19.453 28.859 1 93 452 ASP B CA 1
ATOM 8409 C C . ASP B 1 452 ? 25.391 19.781 29.953 1 93 452 ASP B C 1
ATOM 8411 O O . ASP B 1 452 ? 25.297 19.062 30.953 1 93 452 ASP B O 1
ATOM 8415 N N . LYS B 1 453 ? 24.625 20.75 29.734 1 90.81 453 LYS B N 1
ATOM 8416 C CA . LYS B 1 453 ? 23.688 21.219 30.766 1 90.81 453 LYS B CA 1
ATOM 8417 C C . LYS B 1 453 ? 22.531 20.25 30.922 1 90.81 453 LYS B C 1
ATOM 8419 O O . LYS B 1 453 ? 21.906 20.188 32 1 90.81 453 LYS B O 1
ATOM 8424 N N . PHE B 1 454 ? 22.172 19.453 29.844 1 91.19 454 PHE B N 1
ATOM 8425 C CA . PHE B 1 454 ? 21 18.594 29.969 1 91.19 454 PHE B CA 1
ATOM 8426 C C . PHE B 1 454 ? 21.391 17.125 29.828 1 91.19 454 PHE B C 1
ATOM 8428 O O . PHE B 1 454 ? 20.594 16.234 30.141 1 91.19 454 PHE B O 1
ATOM 8435 N N . ILE B 1 455 ? 22.625 16.875 29.5 1 91.75 455 ILE B N 1
ATOM 8436 C CA . ILE B 1 455 ? 23.047 15.508 29.219 1 91.75 455 ILE B CA 1
ATOM 8437 C C . ILE B 1 455 ? 22.969 14.664 30.484 1 91.75 455 ILE B C 1
ATOM 8439 O O . ILE B 1 455 ? 22.734 13.461 30.422 1 91.75 455 ILE B O 1
ATOM 8443 N N . GLY B 1 456 ? 23.094 15.297 31.609 1 87.94 456 GLY B N 1
ATOM 8444 C CA . GLY B 1 456 ? 23.016 14.617 32.906 1 87.94 456 GLY B CA 1
ATOM 8445 C C . GLY B 1 456 ? 21.625 14.148 33.25 1 87.94 456 GLY B C 1
ATOM 8446 O O . GLY B 1 456 ? 21.453 13.242 34.062 1 87.94 456 GLY B O 1
ATOM 8447 N N . LEU B 1 457 ? 20.688 14.648 32.531 1 87.75 457 LEU B N 1
ATOM 8448 C CA . LEU B 1 457 ? 19.297 14.305 32.781 1 87.75 457 LEU B CA 1
ATOM 8449 C C . LEU B 1 457 ? 18.891 13.055 32 1 87.75 457 LEU B C 1
ATOM 8451 O O . LEU B 1 457 ? 17.859 12.445 32.312 1 87.75 457 LEU B O 1
ATOM 8455 N N . LEU B 1 458 ? 19.766 12.758 31.109 1 91.5 458 LEU B N 1
ATOM 8456 C CA . LEU B 1 458 ? 19.484 11.57 30.312 1 91.5 458 LEU B CA 1
ATOM 8457 C C . LEU B 1 458 ? 20.094 10.328 30.953 1 91.5 458 LEU B C 1
ATOM 8459 O O . LEU B 1 458 ? 21.234 10.367 31.422 1 91.5 458 LEU B O 1
ATOM 8463 N N . ASP B 1 459 ? 19.453 9.227 30.922 1 88.81 459 ASP B N 1
ATOM 8464 C CA . ASP B 1 459 ? 19.844 8 31.609 1 88.81 459 ASP B CA 1
ATOM 8465 C C . ASP B 1 459 ? 21.203 7.508 31.109 1 88.81 459 ASP B C 1
ATOM 8467 O O . ASP B 1 459 ? 22.047 7.066 31.906 1 88.81 459 ASP B O 1
ATOM 8471 N N . GLU B 1 460 ? 21.5 7.629 29.875 1 93.75 460 GLU B N 1
ATOM 8472 C CA . GLU B 1 460 ? 22.719 7.082 29.297 1 93.75 460 GLU B CA 1
ATOM 8473 C C . GLU B 1 460 ? 23.656 8.195 28.844 1 93.75 460 GLU B C 1
ATOM 8475 O O . GLU B 1 460 ? 24.578 7.957 28.062 1 93.75 460 GLU B O 1
ATOM 8480 N N . GLY B 1 461 ? 23.328 9.344 29.297 1 94.31 461 GLY B N 1
ATOM 8481 C CA . GLY B 1 461 ? 24.188 10.461 28.969 1 94.31 461 GLY B CA 1
ATOM 8482 C C . GLY B 1 461 ? 24.375 10.648 27.469 1 94.31 461 GLY B C 1
ATOM 8483 O O . GLY B 1 461 ? 23.391 10.703 26.719 1 94.31 461 GLY B O 1
ATOM 8484 N N . TYR B 1 462 ? 25.656 10.641 27.094 1 95.19 462 TYR B N 1
ATOM 8485 C CA . TYR B 1 462 ? 25.984 10.883 25.703 1 95.19 462 TYR B CA 1
ATOM 8486 C C . TYR B 1 462 ? 25.672 9.656 24.844 1 95.19 462 TYR B C 1
ATOM 8488 O O . TYR B 1 462 ? 25.594 9.75 23.625 1 95.19 462 TYR B O 1
ATOM 8496 N N . ASP B 1 463 ? 25.359 8.609 25.516 1 94.75 463 ASP B N 1
ATOM 8497 C CA . ASP B 1 463 ? 25.094 7.367 24.797 1 94.75 463 ASP B CA 1
ATOM 8498 C C . ASP B 1 463 ? 23.594 7.121 24.672 1 94.75 463 ASP B C 1
ATOM 8500 O O . ASP B 1 463 ? 23.156 6.051 24.234 1 94.75 463 ASP B O 1
ATOM 8504 N N . THR B 1 464 ? 22.859 8.18 24.938 1 94.12 464 THR B N 1
ATOM 8505 C CA . THR B 1 464 ? 21.406 8.07 24.797 1 94.12 464 THR B CA 1
ATOM 8506 C C . THR B 1 464 ? 21 8.102 23.328 1 94.12 464 THR B C 1
ATOM 8508 O O . THR B 1 464 ? 21.391 9.016 22.594 1 94.12 464 THR B O 1
ATOM 8511 N N . VAL B 1 465 ? 20.234 7.168 22.969 1 94.12 465 VAL B N 1
ATOM 8512 C CA . VAL B 1 465 ? 19.656 7.164 21.625 1 94.12 465 VAL B CA 1
ATOM 8513 C C . VAL B 1 465 ? 18.516 8.172 21.547 1 94.12 465 VAL B C 1
ATOM 8515 O O . VAL B 1 465 ? 17.547 8.094 22.312 1 94.12 465 VAL B O 1
ATOM 8518 N N . VAL B 1 466 ? 18.531 9.102 20.562 1 93.5 466 VAL B N 1
ATOM 8519 C CA . VAL B 1 466 ? 17.625 10.258 20.547 1 93.5 466 VAL B CA 1
ATOM 8520 C C . VAL B 1 466 ? 16.312 9.875 19.891 1 93.5 466 VAL B C 1
ATOM 8522 O O . VAL B 1 466 ? 15.312 10.594 20.031 1 93.5 466 VAL B O 1
ATOM 8525 N N . GLY B 1 467 ? 16.25 8.797 19.156 1 89.19 467 GLY B N 1
ATOM 8526 C CA . GLY B 1 467 ? 15.016 8.391 18.484 1 89.19 467 GLY B CA 1
ATOM 8527 C C . GLY B 1 467 ? 14.867 9 17.109 1 89.19 467 GLY B C 1
ATOM 8528 O O . GLY B 1 467 ? 15.695 9.812 16.688 1 89.19 467 GLY B O 1
ATOM 8529 N N . GLU B 1 468 ? 13.695 8.719 16.469 1 87.19 468 GLU B N 1
ATOM 8530 C CA . GLU B 1 468 ? 13.414 9.234 15.133 1 87.19 468 GLU B CA 1
ATOM 8531 C C . GLU B 1 468 ? 13.211 10.742 15.156 1 87.19 468 GLU B C 1
ATOM 8533 O O . GLU B 1 468 ? 12.391 11.25 15.93 1 87.19 468 GLU B O 1
ATOM 8538 N N . ARG B 1 469 ? 13.938 11.367 14.352 1 88.31 469 ARG B N 1
ATOM 8539 C CA . ARG B 1 469 ? 13.875 12.82 14.273 1 88.31 469 ARG B CA 1
ATOM 8540 C C . ARG B 1 469 ? 14.125 13.461 15.633 1 88.31 469 ARG B C 1
ATOM 8542 O O . ARG B 1 469 ? 13.531 14.492 15.961 1 88.31 469 ARG B O 1
ATOM 8549 N N . GLY B 1 470 ? 14.859 12.688 16.484 1 90.25 470 GLY B N 1
ATOM 8550 C CA . GLY B 1 470 ? 15.133 13.211 17.812 1 90.25 470 GLY B CA 1
ATOM 8551 C C . GLY B 1 470 ? 13.898 13.266 18.703 1 90.25 470 GLY B C 1
ATOM 8552 O O . GLY B 1 470 ? 13.781 14.156 19.547 1 90.25 470 GLY B O 1
ATOM 8553 N N . SER B 1 471 ? 13.062 12.32 18.531 1 87.5 471 SER B N 1
ATOM 8554 C CA . SER B 1 471 ? 11.758 12.344 19.188 1 87.5 471 SER B CA 1
ATOM 8555 C C . SER B 1 471 ? 11.898 12.281 20.703 1 87.5 471 SER B C 1
ATOM 8557 O O . SER B 1 471 ? 11 12.703 21.438 1 87.5 471 SER B O 1
ATOM 8559 N N . LYS B 1 472 ? 13.039 11.891 21.281 1 88.81 472 LYS B N 1
ATOM 8560 C CA . LYS B 1 472 ? 13.227 11.719 22.719 1 88.81 472 LYS B CA 1
ATOM 8561 C C . LYS B 1 472 ? 13.766 13 23.344 1 88.81 472 LYS B C 1
ATOM 8563 O O . LYS B 1 472 ? 13.867 13.094 24.578 1 88.81 472 LYS B O 1
ATOM 8568 N N . LEU B 1 473 ? 14.094 13.945 22.469 1 90.38 473 LEU B N 1
ATOM 8569 C CA . LEU B 1 473 ? 14.602 15.234 22.938 1 90.38 473 LEU B CA 1
ATOM 8570 C C . LEU B 1 473 ? 13.57 16.328 22.703 1 90.38 473 LEU B C 1
ATOM 8572 O O . LEU B 1 473 ? 12.742 16.234 21.812 1 90.38 473 LEU B O 1
ATOM 8576 N N . SER B 1 474 ? 13.641 17.281 23.547 1 88 474 SER B N 1
ATOM 8577 C CA . SER B 1 474 ? 12.844 18.469 23.281 1 88 474 SER B CA 1
ATOM 8578 C C . SER B 1 474 ? 13.367 19.234 22.062 1 88 474 SER B C 1
ATOM 8580 O O . SER B 1 474 ? 14.484 18.969 21.594 1 88 474 SER B O 1
ATOM 8582 N N . ASP B 1 475 ? 12.641 20.047 21.516 1 88.5 475 ASP B N 1
ATOM 8583 C CA . ASP B 1 475 ? 13.039 20.828 20.344 1 88.5 475 ASP B CA 1
ATOM 8584 C C . ASP B 1 475 ? 14.344 21.578 20.609 1 88.5 475 ASP B C 1
ATOM 8586 O O . ASP B 1 475 ? 15.242 21.578 19.781 1 88.5 475 ASP B O 1
ATOM 8590 N N . GLY B 1 476 ? 14.414 22.109 21.828 1 90.69 476 GLY B N 1
ATOM 8591 C CA . GLY B 1 476 ? 15.617 22.844 22.188 1 90.69 476 GLY B CA 1
ATOM 8592 C C . GLY B 1 476 ? 16.844 21.953 22.312 1 90.69 476 GLY B C 1
ATOM 8593 O O . GLY B 1 476 ? 17.938 22.359 21.922 1 90.69 476 GLY B O 1
ATOM 8594 N N . GLN B 1 477 ? 16.672 20.797 22.859 1 92.12 477 GLN B N 1
ATOM 8595 C CA . GLN B 1 477 ? 17.766 19.844 23 1 92.12 477 GLN B CA 1
ATOM 8596 C C . GLN B 1 477 ? 18.266 19.375 21.641 1 92.12 477 GLN B C 1
ATOM 8598 O O . GLN B 1 477 ? 19.469 19.266 21.422 1 92.12 477 GLN B O 1
ATOM 8603 N N . ARG B 1 478 ? 17.344 19.234 20.719 1 94.69 478 ARG B N 1
ATOM 8604 C CA . ARG B 1 478 ? 17.688 18.812 19.359 1 94.69 478 ARG B CA 1
ATOM 8605 C C . ARG B 1 478 ? 18.5 19.875 18.641 1 94.69 478 ARG B C 1
ATOM 8607 O O . ARG B 1 478 ? 19.484 19.547 17.969 1 94.69 478 ARG B O 1
ATOM 8614 N N . GLN B 1 479 ? 18.078 21.062 18.812 1 94.38 479 GLN B N 1
ATOM 8615 C CA . GLN B 1 479 ? 18.766 22.172 18.172 1 94.38 479 GLN B CA 1
ATOM 8616 C C . GLN B 1 479 ? 20.188 22.328 18.688 1 94.38 479 GLN B C 1
ATOM 8618 O O . GLN B 1 479 ? 21.125 22.547 17.922 1 94.38 479 GLN B O 1
ATOM 8623 N N . ARG B 1 480 ? 20.391 22.094 20 1 95.31 480 ARG B N 1
ATOM 8624 C CA . ARG B 1 480 ? 21.703 22.219 20.609 1 95.31 480 ARG B CA 1
ATOM 8625 C C . ARG B 1 480 ? 22.641 21.109 20.141 1 95.31 480 ARG B C 1
ATOM 8627 O O . ARG B 1 480 ? 23.828 21.328 19.922 1 95.31 480 ARG B O 1
ATOM 8634 N N . VAL B 1 481 ? 22.094 19.953 19.969 1 96.06 481 VAL B N 1
ATOM 8635 C CA . VAL B 1 481 ? 22.875 18.844 19.453 1 96.06 481 VAL B CA 1
ATOM 8636 C C . VAL B 1 481 ? 23.297 19.141 18.016 1 96.06 481 VAL B C 1
ATOM 8638 O O . VAL B 1 481 ? 24.438 18.859 17.625 1 96.06 481 VAL B O 1
ATOM 8641 N N . ALA B 1 482 ? 22.375 19.734 17.234 1 96.38 482 ALA B N 1
ATOM 8642 C CA . ALA B 1 482 ? 22.656 20.094 15.852 1 96.38 482 ALA B CA 1
ATOM 8643 C C . ALA B 1 482 ? 23.75 21.172 15.781 1 96.38 482 ALA B C 1
ATOM 8645 O O . ALA B 1 482 ? 24.625 21.125 14.914 1 96.38 482 ALA B O 1
ATOM 8646 N N . ILE B 1 483 ? 23.688 22.016 16.734 1 96.12 483 ILE B N 1
ATOM 8647 C CA . ILE B 1 483 ? 24.688 23.078 16.781 1 96.12 483 ILE B CA 1
ATOM 8648 C C . ILE B 1 483 ? 26.047 22.484 17.141 1 96.12 483 ILE B C 1
ATOM 8650 O O . ILE B 1 483 ? 27.062 22.844 16.547 1 96.12 483 ILE B O 1
ATOM 8654 N N . ALA B 1 484 ? 26.062 21.578 18.109 1 96.88 484 ALA B N 1
ATOM 8655 C CA . ALA B 1 484 ? 27.312 20.906 18.5 1 96.88 484 ALA B CA 1
ATOM 8656 C C . ALA B 1 484 ? 27.906 20.156 17.328 1 96.88 484 ALA B C 1
ATOM 8658 O O . ALA B 1 484 ? 29.125 20.141 17.141 1 96.88 484 ALA B O 1
ATOM 8659 N N . ARG B 1 485 ? 27.047 19.594 16.516 1 96.75 485 ARG B N 1
ATOM 8660 C CA . ARG B 1 485 ? 27.469 18.844 15.336 1 96.75 485 ARG B CA 1
ATOM 8661 C C . ARG B 1 485 ? 28.172 19.766 14.344 1 96.75 485 ARG B C 1
ATOM 8663 O O . ARG B 1 485 ? 29.156 19.359 13.719 1 96.75 485 ARG B O 1
ATOM 8670 N N . ALA B 1 486 ? 27.641 20.906 14.266 1 96.12 486 ALA B N 1
ATOM 8671 C CA . ALA B 1 486 ? 28.234 21.891 13.359 1 96.12 486 ALA B CA 1
ATOM 8672 C C . ALA B 1 486 ? 29.531 22.453 13.922 1 96.12 486 ALA B C 1
ATOM 8674 O O . ALA B 1 486 ? 30.531 22.547 13.211 1 96.12 486 ALA B O 1
ATOM 8675 N N . LEU B 1 487 ? 29.641 22.625 15.219 1 96.25 487 LEU B N 1
ATOM 8676 C CA . LEU B 1 487 ? 30.734 23.344 15.859 1 96.25 487 LEU B CA 1
ATOM 8677 C C . LEU B 1 487 ? 31.969 22.469 15.961 1 96.25 487 LEU B C 1
ATOM 8679 O O . LEU B 1 487 ? 33.094 22.969 15.891 1 96.25 487 LEU B O 1
ATOM 8683 N N . ILE B 1 488 ? 31.766 21.25 16.109 1 96.31 488 ILE B N 1
ATOM 8684 C CA . ILE B 1 488 ? 32.906 20.359 16.312 1 96.31 488 ILE B CA 1
ATOM 8685 C C . ILE B 1 488 ? 33.781 20.359 15.078 1 96.31 488 ILE B C 1
ATOM 8687 O O . ILE B 1 488 ? 35 20.094 15.164 1 96.31 488 ILE B O 1
ATOM 8691 N N . ARG B 1 489 ? 33.25 20.844 13.977 1 95.31 489 ARG B N 1
ATOM 8692 C CA . ARG B 1 489 ? 33.969 20.812 12.711 1 95.31 489 ARG B CA 1
ATOM 8693 C C . ARG B 1 489 ? 34.625 22.156 12.43 1 95.31 489 ARG B C 1
ATOM 8695 O O . ARG B 1 489 ? 35.344 22.312 11.438 1 95.31 489 ARG B O 1
ATOM 8702 N N . GLU B 1 490 ? 34.375 23.047 13.211 1 93.12 490 GLU B N 1
ATOM 8703 C CA . GLU B 1 490 ? 35 24.359 13.156 1 93.12 490 GLU B CA 1
ATOM 8704 C C . GLU B 1 490 ? 34.906 24.969 11.758 1 93.12 490 GLU B C 1
ATOM 8706 O O . GLU B 1 490 ? 35.906 25.297 11.148 1 93.12 490 GLU B O 1
ATOM 8711 N N . PRO B 1 491 ? 33.688 25.172 11.25 1 95.5 491 PRO B N 1
ATOM 8712 C CA . PRO B 1 491 ? 33.5 25.766 9.922 1 95.5 491 PRO B CA 1
ATOM 8713 C C . PRO B 1 491 ? 34 27.219 9.859 1 95.5 491 PRO B C 1
ATOM 8715 O O . PRO B 1 491 ? 34.094 27.875 10.898 1 95.5 491 PRO B O 1
ATOM 8718 N N . LYS B 1 492 ? 34.219 27.609 8.633 1 96.5 492 LYS B N 1
ATOM 8719 C CA . LYS B 1 492 ? 34.594 29 8.422 1 96.5 492 LYS B CA 1
ATOM 8720 C C . LYS B 1 492 ? 33.344 29.906 8.414 1 96.5 492 LYS B C 1
ATOM 8722 O O . LYS B 1 492 ? 33.438 31.062 8.828 1 96.5 492 LYS B O 1
ATOM 8727 N N . VAL B 1 493 ? 32.281 29.25 7.922 1 97.19 493 VAL B N 1
ATOM 8728 C CA . VAL B 1 493 ? 31.016 29.953 7.902 1 97.19 493 VAL B CA 1
ATOM 8729 C C . VAL B 1 493 ? 29.938 29.094 8.555 1 97.19 493 VAL B C 1
ATOM 8731 O O . VAL B 1 493 ? 29.734 27.938 8.156 1 97.19 493 VAL B O 1
ATOM 8734 N N . LEU B 1 494 ? 29.344 29.578 9.602 1 97 494 LEU B N 1
ATOM 8735 C CA . LEU B 1 494 ? 28.234 28.906 10.258 1 97 494 LEU B CA 1
ATOM 8736 C C . LEU B 1 494 ? 26.938 29.672 10.055 1 97 494 LEU B C 1
ATOM 8738 O O . LEU B 1 494 ? 26.875 30.875 10.328 1 97 494 LEU B O 1
ATOM 8742 N N . ILE B 1 495 ? 25.938 28.969 9.469 1 97.06 495 ILE B N 1
ATOM 8743 C CA . ILE B 1 495 ? 24.641 29.562 9.234 1 97.06 495 ILE B CA 1
ATOM 8744 C C . ILE B 1 495 ? 23.609 28.938 10.172 1 97.06 495 ILE B C 1
ATOM 8746 O O . ILE B 1 495 ? 23.438 27.719 10.195 1 97.06 495 ILE B O 1
ATOM 8750 N N . LEU B 1 496 ? 22.969 29.766 10.969 1 95.81 496 LEU B N 1
ATOM 8751 C CA . LEU B 1 496 ? 21.891 29.312 11.844 1 95.81 496 LEU B CA 1
ATOM 8752 C C . LEU B 1 496 ? 20.547 29.812 11.344 1 95.81 496 LEU B C 1
ATOM 8754 O O . LEU B 1 496 ? 20.188 30.984 11.555 1 95.81 496 LEU B O 1
ATOM 8758 N N . ASP B 1 497 ? 19.812 28.953 10.719 1 94.06 497 ASP B N 1
ATOM 8759 C CA . ASP B 1 497 ? 18.484 29.281 10.18 1 94.06 497 ASP B CA 1
ATOM 8760 C C . ASP B 1 497 ? 17.391 28.906 11.172 1 94.06 497 ASP B C 1
ATOM 8762 O O . ASP B 1 497 ? 16.797 27.828 11.078 1 94.06 497 ASP B O 1
ATOM 8766 N N . GLU B 1 498 ? 17.125 29.766 12.094 1 89.06 498 GLU B N 1
ATOM 8767 C CA . GLU B 1 498 ? 16.172 29.578 13.18 1 89.06 498 GLU B CA 1
ATOM 8768 C C . GLU B 1 498 ? 16.516 28.359 14.016 1 89.06 498 GLU B C 1
ATOM 8770 O O . GLU B 1 498 ? 15.617 27.609 14.422 1 89.06 498 GLU B O 1
ATOM 8775 N N . ALA B 1 499 ? 17.812 28.141 14.25 1 86.12 499 ALA B N 1
ATOM 8776 C CA . ALA B 1 499 ? 18.344 26.922 14.852 1 86.12 499 ALA B CA 1
ATOM 8777 C C . ALA B 1 499 ? 18.234 26.969 16.375 1 86.12 499 ALA B C 1
ATOM 8779 O O . ALA B 1 499 ? 18.641 26.031 17.062 1 86.12 499 ALA B O 1
ATOM 8780 N N . THR B 1 500 ? 17.625 28.078 16.938 1 84.44 500 THR B N 1
ATOM 8781 C CA . THR B 1 500 ? 17.5 28.203 18.375 1 84.44 500 THR B CA 1
ATOM 8782 C C . THR B 1 500 ? 16.062 28.578 18.75 1 84.44 500 THR B C 1
ATOM 8784 O O . THR B 1 500 ? 15.828 29.125 19.844 1 84.44 500 THR B O 1
ATOM 8787 N N . SER B 1 501 ? 15.156 28.266 17.828 1 80.69 501 SER B N 1
ATOM 8788 C CA . SER B 1 501 ? 13.766 28.672 18.016 1 80.69 501 SER B CA 1
ATOM 8789 C C . SER B 1 501 ? 13.133 27.891 19.172 1 80.69 501 SER B C 1
ATOM 8791 O O . SER B 1 501 ? 12.234 28.406 19.844 1 80.69 501 SER B O 1
ATOM 8793 N N . GLY B 1 502 ? 13.703 26.688 19.453 1 78.56 502 GLY B N 1
ATOM 8794 C CA . GLY B 1 502 ? 13.141 25.859 20.5 1 78.56 502 GLY B CA 1
ATOM 8795 C C . GLY B 1 502 ? 13.875 25.984 21.812 1 78.56 502 GLY B C 1
ATOM 8796 O O . GLY B 1 502 ? 13.477 25.391 22.812 1 78.56 502 GLY B O 1
ATOM 8797 N N . VAL B 1 503 ? 14.867 26.797 21.844 1 82.25 503 VAL B N 1
ATOM 8798 C CA . VAL B 1 503 ? 15.688 27 23.031 1 82.25 503 VAL B CA 1
ATOM 8799 C C . VAL B 1 503 ? 15.195 28.234 23.781 1 82.25 503 VAL B C 1
ATOM 8801 O O . VAL B 1 503 ? 14.695 29.188 23.172 1 82.25 503 VAL B O 1
ATOM 8804 N N . ASP B 1 504 ? 15.312 28.156 25.078 1 79.75 504 ASP B N 1
ATOM 8805 C CA . ASP B 1 504 ? 14.93 29.328 25.859 1 79.75 504 ASP B CA 1
ATOM 8806 C C . ASP B 1 504 ? 15.891 30.484 25.625 1 79.75 504 ASP B C 1
ATOM 8808 O O . ASP B 1 504 ? 17.047 30.266 25.234 1 79.75 504 ASP B O 1
ATOM 8812 N N . SER B 1 505 ? 15.445 31.672 25.938 1 79.5 505 SER B N 1
ATOM 8813 C CA . SER B 1 505 ? 16.156 32.906 25.594 1 79.5 505 SER B CA 1
ATOM 8814 C C . SER B 1 505 ? 17.516 32.969 26.281 1 79.5 505 SER B C 1
ATOM 8816 O O . SER B 1 505 ? 18.5 33.406 25.688 1 79.5 505 SER B O 1
ATOM 8818 N N . GLN B 1 506 ? 17.578 32.469 27.469 1 81.81 506 GLN B N 1
ATOM 8819 C CA . GLN B 1 506 ? 18.844 32.5 28.203 1 81.81 506 GLN B CA 1
ATOM 8820 C C . GLN B 1 506 ? 19.875 31.578 27.594 1 81.81 506 GLN B C 1
ATOM 8822 O O . GLN B 1 506 ? 21.031 31.969 27.391 1 81.81 506 GLN B O 1
ATOM 8827 N N . THR B 1 507 ? 19.469 30.484 27.312 1 86.88 507 THR B N 1
ATOM 8828 C CA . THR B 1 507 ? 20.375 29.5 26.734 1 86.88 507 THR B CA 1
ATOM 8829 C C . THR B 1 507 ? 20.828 29.938 25.344 1 86.88 507 THR B C 1
ATOM 8831 O O . THR B 1 507 ? 21.984 29.734 24.969 1 86.88 507 THR B O 1
ATOM 8834 N N . GLU B 1 508 ? 19.844 30.5 24.578 1 87.56 508 GLU B N 1
ATOM 8835 C CA . GLU B 1 508 ? 20.188 31.016 23.25 1 87.56 508 GLU B CA 1
ATOM 8836 C C . GLU B 1 508 ? 21.266 32.094 23.344 1 87.56 508 GLU B C 1
ATOM 8838 O O . GLU B 1 508 ? 22.219 32.094 22.547 1 87.56 508 GLU B O 1
ATOM 8843 N N . GLU B 1 509 ? 21.125 32.938 24.312 1 85.06 509 GLU B N 1
ATOM 8844 C CA . GLU B 1 509 ? 22.094 34 24.516 1 85.06 509 GLU B CA 1
ATOM 8845 C C . GLU B 1 509 ? 23.469 33.438 24.875 1 85.06 509 GLU B C 1
ATOM 8847 O O . GLU B 1 509 ? 24.484 33.906 24.391 1 85.06 509 GLU B O 1
ATOM 8852 N N . GLU B 1 510 ? 23.516 32.438 25.703 1 89.38 510 GLU B N 1
ATOM 8853 C CA . GLU B 1 510 ? 24.766 31.797 26.109 1 89.38 510 GLU B CA 1
ATOM 8854 C C . GLU B 1 510 ? 25.469 31.141 24.922 1 89.38 510 GLU B C 1
ATOM 8856 O O . GLU B 1 510 ? 26.688 31.25 24.781 1 89.38 510 GLU B O 1
ATOM 8861 N N . ILE B 1 511 ? 24.688 30.547 24.062 1 91.94 511 ILE B N 1
ATOM 8862 C CA . ILE B 1 511 ? 25.25 29.875 22.891 1 91.94 511 ILE B CA 1
ATOM 8863 C C . ILE B 1 511 ? 25.844 30.922 21.938 1 91.94 511 ILE B C 1
ATOM 8865 O O . ILE B 1 511 ? 26.938 30.734 21.422 1 91.94 511 ILE B O 1
ATOM 8869 N N . PHE B 1 512 ? 25.141 31.984 21.781 1 89.88 512 PHE B N 1
ATOM 8870 C CA . PHE B 1 512 ? 25.609 33.031 20.875 1 89.88 512 PHE B CA 1
ATOM 8871 C C . PHE B 1 512 ? 26.891 33.656 21.406 1 89.88 512 PHE B C 1
ATOM 8873 O O . PHE B 1 512 ? 27.797 34 20.625 1 89.88 512 PHE B O 1
ATOM 8880 N N . ASP B 1 513 ? 27 33.781 22.719 1 90.94 513 ASP B N 1
ATOM 8881 C CA . ASP B 1 513 ? 28.203 34.344 23.344 1 90.94 513 ASP B CA 1
ATOM 8882 C C . ASP B 1 513 ? 29.406 33.438 23.094 1 90.94 513 ASP B C 1
ATOM 8884 O O . ASP B 1 513 ? 30.516 33.938 22.844 1 90.94 513 ASP B O 1
ATOM 8888 N N . GLU B 1 514 ? 29.172 32.25 23.141 1 91.56 514 GLU B N 1
ATOM 8889 C CA . GLU B 1 514 ? 30.234 31.281 22.859 1 91.56 514 GLU B CA 1
ATOM 8890 C C . GLU B 1 514 ? 30.656 31.328 21.391 1 91.56 514 GLU B C 1
ATOM 8892 O O . GLU B 1 514 ? 31.844 31.234 21.078 1 91.56 514 GLU B O 1
ATOM 8897 N N . LEU B 1 515 ? 29.703 31.531 20.484 1 92.88 515 LEU B N 1
ATOM 8898 C CA . LEU B 1 515 ? 29.953 31.5 19.047 1 92.88 515 LEU B CA 1
ATOM 8899 C C . LEU B 1 515 ? 30.688 32.75 18.578 1 92.88 515 LEU B C 1
ATOM 8901 O O . LEU B 1 515 ? 31.469 32.688 17.625 1 92.88 515 LEU B O 1
ATOM 8905 N N . LYS B 1 516 ? 30.516 33.75 19.266 1 89.06 516 LYS B N 1
ATOM 8906 C CA . LYS B 1 516 ? 31.156 35.031 18.906 1 89.06 516 LYS B CA 1
ATOM 8907 C C . LYS B 1 516 ? 32.656 34.938 19.094 1 89.06 516 LYS B C 1
ATOM 8909 O O . LYS B 1 516 ? 33.406 35.688 18.453 1 89.06 516 LYS B O 1
ATOM 8914 N N . GLU B 1 517 ? 33.094 34 19.906 1 86.88 517 GLU B N 1
ATOM 8915 C CA . GLU B 1 517 ? 34.5 33.875 20.219 1 86.88 517 GLU B CA 1
ATOM 8916 C C . GLU B 1 517 ? 35.219 33.094 19.109 1 86.88 517 GLU B C 1
ATOM 8918 O O . GLU B 1 517 ? 36.469 33.156 19.016 1 86.88 517 GLU B O 1
ATOM 8923 N N . TYR B 1 518 ? 34.5 32.5 18.203 1 88.75 518 TYR B N 1
ATOM 8924 C CA . TYR B 1 518 ? 35.094 31.734 17.125 1 88.75 518 TYR B CA 1
ATOM 8925 C C . TYR B 1 518 ? 35.531 32.625 15.977 1 88.75 518 TYR B C 1
ATOM 8927 O O . TYR B 1 518 ? 34.875 33.625 15.688 1 88.75 518 TYR B O 1
ATOM 8935 N N . GLU B 1 519 ? 36.562 32.25 15.406 1 89.06 519 GLU B N 1
ATOM 8936 C CA . GLU B 1 519 ? 37.062 32.969 14.227 1 89.06 519 GLU B CA 1
ATOM 8937 C C . GLU B 1 519 ? 36.406 32.438 12.953 1 89.06 519 GLU B C 1
ATOM 8939 O O . GLU B 1 519 ? 37.062 31.922 12.062 1 89.06 519 GLU B O 1
ATOM 8944 N N . MET B 1 520 ? 35.094 32.594 12.883 1 94.12 520 MET B N 1
ATOM 8945 C CA . MET B 1 520 ? 34.344 32.156 11.727 1 94.12 520 MET B CA 1
ATOM 8946 C C . MET B 1 520 ? 33.281 33.188 11.344 1 94.12 520 MET B C 1
ATOM 8948 O O . MET B 1 520 ? 32.938 34.031 12.156 1 94.12 520 MET B O 1
ATOM 8952 N N . THR B 1 521 ? 32.75 33.156 10.125 1 96.5 521 THR B N 1
ATOM 8953 C CA . THR B 1 521 ? 31.594 33.938 9.703 1 96.5 521 THR B CA 1
ATOM 8954 C C . THR B 1 521 ? 30.297 33.344 10.219 1 96.5 521 THR B C 1
ATOM 8956 O O . THR B 1 521 ? 30.094 32.125 10.102 1 96.5 521 THR B O 1
ATOM 8959 N N . LEU B 1 522 ? 29.578 34.125 10.93 1 96.56 522 LEU B N 1
ATOM 8960 C CA . LEU B 1 522 ? 28.328 33.656 11.508 1 96.56 522 LEU B CA 1
ATOM 8961 C C . LEU B 1 522 ? 27.125 34.375 10.891 1 96.56 522 LEU B C 1
ATOM 8963 O O . LEU B 1 522 ? 27.078 35.594 10.891 1 96.56 522 LEU B O 1
ATOM 8967 N N . ILE B 1 523 ? 26.188 33.625 10.25 1 96.56 523 ILE B N 1
ATOM 8968 C CA . ILE B 1 523 ? 24.922 34.125 9.711 1 96.56 523 ILE B CA 1
ATOM 8969 C C . ILE B 1 523 ? 23.75 33.562 10.5 1 96.56 523 ILE B C 1
ATOM 8971 O O . ILE B 1 523 ? 23.531 32.344 10.484 1 96.56 523 ILE B O 1
ATOM 8975 N N . ILE B 1 524 ? 22.969 34.406 11.164 1 94.88 524 ILE B N 1
ATOM 8976 C CA . ILE B 1 524 ? 21.922 33.906 12.039 1 94.88 524 ILE B CA 1
ATOM 8977 C C . ILE B 1 524 ? 20.578 34.5 11.617 1 94.88 524 ILE B C 1
ATOM 8979 O O . ILE B 1 524 ? 20.438 35.719 11.477 1 94.88 524 ILE B O 1
ATOM 8983 N N . ILE B 1 525 ? 19.703 33.656 11.32 1 92.62 525 ILE B N 1
ATOM 8984 C CA . ILE B 1 525 ? 18.297 34.031 11.164 1 92.62 525 ILE B CA 1
ATOM 8985 C C . ILE B 1 525 ? 17.547 33.781 12.477 1 92.62 525 ILE B C 1
ATOM 8987 O O . ILE B 1 525 ? 17.438 32.656 12.938 1 92.62 525 ILE B O 1
ATOM 8991 N N . SER B 1 526 ? 17.203 34.75 13.211 1 84.62 526 SER B N 1
ATOM 8992 C CA . SER B 1 526 ? 16.531 34.625 14.5 1 84.62 526 SER B CA 1
ATOM 8993 C C . SER B 1 526 ? 15.445 35.688 14.648 1 84.62 526 SER B C 1
ATOM 8995 O O . SER B 1 526 ? 15.508 36.75 14.016 1 84.62 526 SER B O 1
ATOM 8997 N N . HIS B 1 527 ? 14.594 35.312 15.477 1 77.06 527 HIS B N 1
ATOM 8998 C CA . HIS B 1 527 ? 13.547 36.25 15.836 1 77.06 527 HIS B CA 1
ATOM 8999 C C . HIS B 1 527 ? 13.797 36.844 17.219 1 77.06 527 HIS B C 1
ATOM 9001 O O . HIS B 1 527 ? 13.031 37.688 17.688 1 77.06 527 HIS B O 1
ATOM 9007 N N . ARG B 1 528 ? 14.953 36.531 17.781 1 80.12 528 ARG B N 1
ATOM 9008 C CA . ARG B 1 528 ? 15.219 36.969 19.156 1 80.12 528 ARG B CA 1
ATOM 9009 C C . ARG B 1 528 ? 16.078 38.219 19.156 1 80.12 528 ARG B C 1
ATOM 9011 O O . ARG B 1 528 ? 17.141 38.281 18.547 1 80.12 528 ARG B O 1
ATOM 9018 N N . LEU B 1 529 ? 15.695 39.094 19.969 1 81.31 529 LEU B N 1
ATOM 9019 C CA . LEU B 1 529 ? 16.328 40.406 20.016 1 81.31 529 LEU B CA 1
ATOM 9020 C C . LEU B 1 529 ? 17.734 40.312 20.609 1 81.31 529 LEU B C 1
ATOM 9022 O O . LEU B 1 529 ? 18.641 41.031 20.188 1 81.31 529 LEU B O 1
ATOM 9026 N N . SER B 1 530 ? 17.938 39.438 21.5 1 79.94 530 SER B N 1
ATOM 9027 C CA . SER B 1 530 ? 19.234 39.312 22.172 1 79.94 530 SER B CA 1
ATOM 9028 C C . SER B 1 530 ? 20.312 38.875 21.188 1 79.94 530 SER B C 1
ATOM 9030 O O . SER B 1 530 ? 21.453 39.375 21.281 1 79.94 530 SER B O 1
ATOM 9032 N N . THR B 1 531 ? 19.969 38.125 20.219 1 84.56 531 THR B N 1
ATOM 9033 C CA . THR B 1 531 ? 20.906 37.656 19.203 1 84.56 531 THR B CA 1
ATOM 9034 C C . THR B 1 531 ? 21.109 38.719 18.125 1 84.56 531 THR B C 1
ATOM 9036 O O . THR B 1 531 ? 22.25 38.938 17.688 1 84.56 531 THR B O 1
ATOM 9039 N N . ILE B 1 532 ? 20.062 39.406 17.812 1 87.12 532 ILE B N 1
ATOM 9040 C CA . ILE B 1 532 ? 20.094 40.406 16.75 1 87.12 532 ILE B CA 1
ATOM 9041 C C . ILE B 1 532 ? 20.953 41.594 17.203 1 87.12 532 ILE B C 1
ATOM 9043 O O . ILE B 1 532 ? 21.75 42.125 16.422 1 87.12 532 ILE B O 1
ATOM 9047 N N . ARG B 1 533 ? 20.922 41.875 18.5 1 87.56 533 ARG B N 1
ATOM 9048 C CA . ARG B 1 533 ? 21.625 43.031 19.047 1 87.56 533 ARG B CA 1
ATOM 9049 C C . ARG B 1 533 ? 23.125 42.812 19.078 1 87.56 533 ARG B C 1
ATOM 9051 O O . ARG B 1 533 ? 23.906 43.75 18.969 1 87.56 533 ARG B O 1
ATOM 9058 N N . LYS B 1 534 ? 23.562 41.594 19.047 1 88.38 534 LYS B N 1
ATOM 9059 C CA . LYS B 1 534 ? 24.969 41.25 19.25 1 88.38 534 LYS B CA 1
ATOM 9060 C C . LYS B 1 534 ? 25.672 41.062 17.906 1 88.38 534 LYS B C 1
ATOM 9062 O O . LYS B 1 534 ? 26.906 40.938 17.859 1 88.38 534 LYS B O 1
ATOM 9067 N N . ALA B 1 535 ? 24.922 41.094 16.828 1 92.94 535 ALA B N 1
ATOM 9068 C CA . ALA B 1 535 ? 25.5 40.906 15.5 1 92.94 535 ALA B CA 1
ATOM 9069 C C . ALA B 1 535 ? 26.266 42.156 15.039 1 92.94 535 ALA B C 1
ATOM 9071 O O . ALA B 1 535 ? 25.938 43.281 15.461 1 92.94 535 ALA B O 1
ATOM 9072 N N . ASP B 1 536 ? 27.203 41.906 14.133 1 93.56 536 ASP B N 1
ATOM 9073 C CA . ASP B 1 536 ? 27.953 43.031 13.555 1 93.56 536 ASP B CA 1
ATOM 9074 C C . ASP B 1 536 ? 27.109 43.781 12.539 1 93.56 536 ASP B C 1
ATOM 9076 O O . ASP B 1 536 ? 27.281 45 12.367 1 93.56 536 ASP B O 1
ATOM 9080 N N . LYS B 1 537 ? 26.234 43.031 11.906 1 94.62 537 LYS B N 1
ATOM 9081 C CA . LYS B 1 537 ? 25.391 43.562 10.836 1 94.62 537 LYS B CA 1
ATOM 9082 C C . LYS B 1 537 ? 24.047 42.844 10.797 1 94.62 537 LYS B C 1
ATOM 9084 O O . LYS B 1 537 ? 23.953 41.625 11.008 1 94.62 537 LYS B O 1
ATOM 9089 N N . VAL B 1 538 ? 23 43.75 10.664 1 94.81 538 VAL B N 1
ATOM 9090 C CA . VAL B 1 538 ? 21.656 43.219 10.523 1 94.81 538 VAL B CA 1
ATOM 9091 C C . VAL B 1 538 ? 21.141 43.469 9.109 1 94.81 538 VAL B C 1
ATOM 9093 O O . VAL B 1 538 ? 21.297 44.562 8.578 1 94.81 538 VAL B O 1
ATOM 9096 N N . ILE B 1 539 ? 20.609 42.406 8.531 1 94.69 539 ILE B N 1
ATOM 9097 C CA . ILE B 1 539 ? 20.016 42.5 7.195 1 94.69 539 ILE B CA 1
ATOM 9098 C C . ILE B 1 539 ? 18.5 42.312 7.281 1 94.69 539 ILE B C 1
ATOM 9100 O O . ILE B 1 539 ? 18.031 41.281 7.777 1 94.69 539 ILE B O 1
ATOM 9104 N N . LEU B 1 540 ? 17.797 43.344 6.824 1 94.06 540 LEU B N 1
ATOM 9105 C CA . LEU B 1 540 ? 16.328 43.25 6.797 1 94.06 540 LEU B CA 1
ATOM 9106 C C . LEU B 1 540 ? 15.844 42.781 5.438 1 94.06 540 LEU B C 1
ATOM 9108 O O . LEU B 1 540 ? 16.047 43.438 4.422 1 94.06 540 LEU B O 1
ATOM 9112 N N . LEU B 1 541 ? 15.305 41.594 5.512 1 92.69 541 LEU B N 1
ATOM 9113 C CA . LEU B 1 541 ? 14.734 41.031 4.305 1 92.69 541 LEU B CA 1
ATOM 9114 C C . LEU B 1 541 ? 13.211 41.094 4.336 1 92.69 541 LEU B C 1
ATOM 9116 O O . LEU B 1 541 ? 12.578 40.625 5.289 1 92.69 541 LEU B O 1
ATOM 9120 N N . LYS B 1 542 ? 12.648 41.719 3.338 1 90.88 542 LYS B N 1
ATOM 9121 C CA . LYS B 1 542 ? 11.195 41.812 3.197 1 90.88 542 LYS B CA 1
ATOM 9122 C C . LYS B 1 542 ? 10.766 41.531 1.761 1 90.88 542 LYS B C 1
ATOM 9124 O O . LYS B 1 542 ? 11.281 42.125 0.821 1 90.88 542 LYS B O 1
ATOM 9129 N N . ASP B 1 543 ? 9.938 40.625 1.628 1 90.62 543 ASP B N 1
ATOM 9130 C CA . ASP B 1 543 ? 9.359 40.281 0.335 1 90.62 543 ASP B CA 1
ATOM 9131 C C . ASP B 1 543 ? 10.445 39.969 -0.695 1 90.62 543 ASP B C 1
ATOM 9133 O O . ASP B 1 543 ? 10.352 40.438 -1.844 1 90.62 543 ASP B O 1
ATOM 9137 N N . GLY B 1 544 ? 11.555 39.469 -0.249 1 93.38 544 GLY B N 1
ATOM 9138 C CA . GLY B 1 544 ? 12.594 39 -1.147 1 93.38 544 GLY B CA 1
ATOM 9139 C C . GLY B 1 544 ? 13.609 40.094 -1.495 1 93.38 544 GLY B C 1
ATOM 9140 O O . GLY B 1 544 ? 14.461 39.875 -2.369 1 93.38 544 GLY B O 1
ATOM 9141 N N . GLU B 1 545 ? 13.5 41.219 -0.807 1 94.75 545 GLU B N 1
ATOM 9142 C CA . GLU B 1 545 ? 14.422 42.344 -1.068 1 94.75 545 GLU B CA 1
ATOM 9143 C C . GLU B 1 545 ? 15.078 42.812 0.22 1 94.75 545 GLU B C 1
ATOM 9145 O O . GLU B 1 545 ? 14.484 42.719 1.298 1 94.75 545 GLU B O 1
ATOM 9150 N N . ILE B 1 546 ? 16.25 43.281 0.036 1 94.56 546 ILE B N 1
ATOM 9151 C CA . ILE B 1 546 ? 16.922 43.875 1.176 1 94.56 546 ILE B CA 1
ATOM 9152 C C . ILE B 1 546 ? 16.406 45.312 1.38 1 94.56 546 ILE B C 1
ATOM 9154 O O . ILE B 1 546 ? 16.562 46.156 0.503 1 94.56 546 ILE B O 1
ATOM 9158 N N . ARG B 1 547 ? 15.852 45.531 2.545 1 92.56 547 ARG B N 1
ATOM 9159 C CA . ARG B 1 547 ? 15.234 46.812 2.818 1 92.56 547 ARG B CA 1
ATOM 9160 C C . ARG B 1 547 ? 16.062 47.594 3.828 1 92.56 547 ARG B C 1
ATOM 9162 O O . ARG B 1 547 ? 15.758 48.781 4.102 1 92.56 547 ARG B O 1
ATOM 9169 N N . GLY B 1 548 ? 17.047 46.906 4.312 1 91.94 548 GLY B N 1
ATOM 9170 C CA . GLY B 1 548 ? 17.906 47.594 5.273 1 91.94 548 GLY B CA 1
ATOM 9171 C C . GLY B 1 548 ? 19.156 46.781 5.629 1 91.94 548 GLY B C 1
ATOM 9172 O O . GLY B 1 548 ? 19.109 45.562 5.676 1 91.94 548 GLY B O 1
ATOM 9173 N N . GLU B 1 549 ? 20.25 47.531 5.781 1 93.19 549 GLU B N 1
ATOM 9174 C CA . GLU B 1 549 ? 21.516 46.969 6.219 1 93.19 549 GLU B CA 1
ATOM 9175 C C . GLU B 1 549 ? 22.234 47.906 7.191 1 93.19 549 GLU B C 1
ATOM 9177 O O . GLU B 1 549 ? 22.328 49.094 6.957 1 93.19 549 GLU B O 1
ATOM 9182 N N . GLY B 1 550 ? 22.594 47.344 8.375 1 92.56 550 GLY B N 1
ATOM 9183 C CA . GLY B 1 550 ? 23.312 48.125 9.352 1 92.56 550 GLY B CA 1
ATOM 9184 C C . GLY B 1 550 ? 23.297 47.531 10.742 1 92.56 550 GLY B C 1
ATOM 9185 O O . GLY B 1 550 ? 22.969 46.344 10.914 1 92.56 550 GLY B O 1
ATOM 9186 N N . MET B 1 551 ? 23.734 48.25 11.695 1 92.31 551 MET B N 1
ATOM 9187 C CA . MET B 1 551 ? 23.703 47.812 13.086 1 92.31 551 MET B CA 1
ATOM 9188 C C . MET B 1 551 ? 22.297 47.938 13.656 1 92.31 551 MET B C 1
ATOM 9190 O O . MET B 1 551 ? 21.469 48.656 13.141 1 92.31 551 MET B O 1
ATOM 9194 N N . HIS B 1 552 ? 22.109 47.219 14.695 1 90.56 552 HIS B N 1
ATOM 9195 C CA . HIS B 1 552 ? 20.781 47.188 15.328 1 90.56 552 HIS B CA 1
ATOM 9196 C C . HIS B 1 552 ? 20.297 48.594 15.648 1 90.56 552 HIS B C 1
ATOM 9198 O O . HIS B 1 552 ? 19.188 48.969 15.273 1 90.56 552 HIS B O 1
ATOM 9204 N N . GLU B 1 553 ? 21.219 49.375 16.125 1 89.06 553 GLU B N 1
ATOM 9205 C CA . GLU B 1 553 ? 20.844 50.719 16.562 1 89.06 553 GLU B CA 1
ATOM 9206 C C . GLU B 1 553 ? 20.562 51.625 15.367 1 89.06 553 GLU B C 1
ATOM 9208 O O . GLU B 1 553 ? 19.656 52.469 15.414 1 89.06 553 GLU B O 1
ATOM 9213 N N . GLU B 1 554 ? 21.219 51.344 14.305 1 91.69 554 GLU B N 1
ATOM 9214 C CA . GLU B 1 554 ? 21.047 52.156 13.094 1 91.69 554 GLU B CA 1
ATOM 9215 C C . GLU B 1 554 ? 19.734 51.844 12.398 1 91.69 554 GLU B C 1
ATOM 9217 O O . GLU B 1 554 ? 19.031 52.75 11.945 1 91.69 554 GLU B O 1
ATOM 9222 N N . LEU B 1 555 ? 19.406 50.625 12.461 1 91.06 555 LEU B N 1
ATOM 9223 C CA . LEU B 1 555 ? 18.188 50.219 11.766 1 91.06 555 LEU B CA 1
ATOM 9224 C C . LEU B 1 555 ? 16.938 50.594 12.547 1 91.06 555 LEU B C 1
ATOM 9226 O O . LEU B 1 555 ? 15.891 50.844 11.961 1 91.06 555 LEU B O 1
ATOM 9230 N N . LEU B 1 556 ? 17.047 50.625 13.867 1 88.75 556 LEU B N 1
ATOM 9231 C CA . LEU B 1 556 ? 15.93 51.031 14.695 1 88.75 556 LEU B CA 1
ATOM 9232 C C . LEU B 1 556 ? 15.547 52.5 14.406 1 88.75 556 LEU B C 1
ATOM 9234 O O . LEU B 1 556 ? 14.375 52.844 14.484 1 88.75 556 LEU B O 1
ATOM 9238 N N . LYS B 1 557 ? 16.562 53.188 13.922 1 87.94 557 LYS B N 1
ATOM 9239 C CA . LYS B 1 557 ? 16.359 54.625 13.688 1 87.94 557 LYS B CA 1
ATOM 9240 C C . LYS B 1 557 ? 15.969 54.875 12.234 1 87.94 557 LYS B C 1
ATOM 9242 O O . LYS B 1 557 ? 15.094 55.719 11.953 1 87.94 557 LYS B O 1
ATOM 9247 N N . ASN B 1 558 ? 16.5 54.094 11.352 1 88.62 558 ASN B N 1
ATOM 9248 C CA . ASN B 1 558 ? 16.438 54.469 9.945 1 88.62 558 ASN B CA 1
ATOM 9249 C C . ASN B 1 558 ? 15.492 53.594 9.156 1 88.62 558 ASN B C 1
ATOM 9251 O O . ASN B 1 558 ? 15.141 53.906 8.016 1 88.62 558 ASN B O 1
ATOM 9255 N N . ALA B 1 559 ? 15.062 52.531 9.883 1 88.5 559 ALA B N 1
ATOM 9256 C CA . ALA B 1 559 ? 14.227 51.594 9.141 1 88.5 559 ALA B CA 1
ATOM 9257 C C . ALA B 1 559 ? 12.914 51.344 9.875 1 88.5 559 ALA B C 1
ATOM 9259 O O . ALA B 1 559 ? 12.852 50.5 10.766 1 88.5 559 ALA B O 1
ATOM 9260 N N . PRO B 1 560 ? 11.844 51.969 9.391 1 86.62 560 PRO B N 1
ATOM 9261 C CA . PRO B 1 560 ? 10.555 51.812 10.07 1 86.62 560 PRO B CA 1
ATOM 9262 C C . PRO B 1 560 ? 10.055 50.375 10.086 1 86.62 560 PRO B C 1
ATOM 9264 O O . PRO B 1 560 ? 9.477 49.906 11.078 1 86.62 560 PRO B O 1
ATOM 9267 N N . ILE B 1 561 ? 10.383 49.75 9.07 1 85.31 561 ILE B N 1
ATOM 9268 C CA . ILE B 1 561 ? 9.922 48.375 8.969 1 85.31 561 ILE B CA 1
ATOM 9269 C C . ILE B 1 561 ? 10.625 47.5 10.023 1 85.31 561 ILE B C 1
ATOM 9271 O O . ILE B 1 561 ? 10.008 46.625 10.625 1 85.31 561 ILE B O 1
ATOM 9275 N N . TYR B 1 562 ? 11.773 47.812 10.258 1 89 562 TYR B N 1
ATOM 9276 C CA . TYR B 1 562 ? 12.562 47.125 11.266 1 89 562 TYR B CA 1
ATOM 9277 C C . TYR B 1 562 ? 12.008 47.344 12.664 1 89 562 TYR B C 1
ATOM 9279 O O . TYR B 1 562 ? 11.867 46.406 13.445 1 89 562 TYR B O 1
ATOM 9287 N N . LYS B 1 563 ? 11.633 48.531 12.898 1 84.44 563 LYS B N 1
ATOM 9288 C CA . LYS B 1 563 ? 11.062 48.875 14.195 1 84.44 563 LYS B CA 1
ATOM 9289 C C . LYS B 1 563 ? 9.742 48.156 14.438 1 84.44 563 LYS B C 1
ATOM 9291 O O . LYS B 1 563 ? 9.492 47.656 15.547 1 84.44 563 LYS B O 1
ATOM 9296 N N . GLU B 1 564 ? 9.062 48.031 13.422 1 79.94 564 GLU B N 1
ATOM 9297 C CA . GLU B 1 564 ? 7.773 47.375 13.516 1 79.94 564 GLU B CA 1
ATOM 9298 C C . GLU B 1 564 ? 7.941 45.875 13.828 1 79.94 564 GLU B C 1
ATOM 9300 O O . GLU B 1 564 ? 7.203 45.312 14.641 1 79.94 564 GLU B O 1
ATOM 9305 N N . ILE B 1 565 ? 8.883 45.312 13.156 1 78.38 565 ILE B N 1
ATOM 9306 C CA . ILE B 1 565 ? 9.117 43.875 13.32 1 78.38 565 ILE B CA 1
ATOM 9307 C C . ILE B 1 565 ? 9.609 43.594 14.734 1 78.38 565 ILE B C 1
ATOM 9309 O O . ILE B 1 565 ? 9.148 42.656 15.375 1 78.38 565 ILE B O 1
ATOM 9313 N N . ILE B 1 566 ? 10.398 44.406 15.273 1 77.25 566 ILE B N 1
ATOM 9314 C CA . ILE B 1 566 ? 10.992 44.219 16.594 1 77.25 566 ILE B CA 1
ATOM 9315 C C . ILE B 1 566 ? 9.93 44.438 17.672 1 77.25 566 ILE B C 1
ATOM 9317 O O . ILE B 1 566 ? 9.891 43.719 18.672 1 77.25 566 ILE B O 1
ATOM 9321 N N . GLU B 1 567 ? 9.078 45.375 17.406 1 67.94 567 GLU B N 1
ATOM 9322 C CA . GLU B 1 567 ? 8.023 45.688 18.375 1 67.94 567 GLU B CA 1
ATOM 9323 C C . GLU B 1 567 ? 6.992 44.562 18.422 1 67.94 567 GLU B C 1
ATOM 9325 O O . GLU B 1 567 ? 6.461 44.219 19.484 1 67.94 567 GLU B O 1
ATOM 9330 N N . SER B 1 568 ? 6.789 44.031 17.297 1 60.81 568 SER B N 1
ATOM 9331 C CA . SER B 1 568 ? 5.824 42.938 17.25 1 60.81 568 SER B CA 1
ATOM 9332 C C . SER B 1 568 ? 6.379 41.688 17.922 1 60.81 568 SER B C 1
ATOM 9334 O O . SER B 1 568 ? 5.621 40.906 18.5 1 60.81 568 SER B O 1
ATOM 9336 N N . GLN B 1 569 ? 7.578 41.469 17.766 1 56 569 GLN B N 1
ATOM 9337 C CA . GLN B 1 569 ? 8.219 40.312 18.375 1 56 569 GLN B CA 1
ATOM 9338 C C . GLN B 1 569 ? 8.352 40.469 19.891 1 56 569 GLN B C 1
ATOM 9340 O O . GLN B 1 569 ? 8.359 39.5 20.641 1 56 569 GLN B O 1
ATOM 9345 N N . LEU B 1 570 ? 8.469 41.781 20.406 1 46.59 570 LEU B N 1
ATOM 9346 C CA . LEU B 1 570 ? 8.508 42.094 21.828 1 46.59 570 LEU B CA 1
ATOM 9347 C C . LEU B 1 570 ? 7.141 41.906 22.469 1 46.59 570 LEU B C 1
ATOM 9349 O O . LEU B 1 570 ? 7.047 41.562 23.656 1 46.59 570 LEU B O 1
ATOM 9353 N N . VAL B 1 571 ? 6.094 42.219 21.672 1 39.31 571 VAL B N 1
ATOM 9354 C CA . VAL B 1 571 ? 4.762 42.062 22.266 1 39.31 571 VAL B CA 1
ATOM 9355 C C . VAL B 1 571 ? 4.383 40.594 22.359 1 39.31 571 VAL B C 1
ATOM 9357 O O . VAL B 1 571 ? 3.447 40.25 23.062 1 39.31 571 VAL B O 1
ATOM 9360 N N . VAL B 1 572 ? 4.926 39.875 21.656 1 39.25 572 VAL B N 1
ATOM 9361 C CA . VAL B 1 572 ? 4.492 38.531 21.922 1 39.25 572 VAL B CA 1
ATOM 9362 C C . VAL B 1 572 ? 5.336 37.906 23.031 1 39.25 572 VAL B C 1
ATOM 9364 O O . VAL B 1 572 ? 6.566 38 23.016 1 39.25 572 VAL B O 1
#

Organism: Petrotoga mobilis (strain DSM 10674 / SJ95) (NCBI:txid403833)

Foldseek 3Di:
DVVVLVVLLVVLLVLLVVLVVLLVLLLVLLVVLLVLVLVQLVLLLCCVCPCVVVVPPPCVVVSVVVNVVSVVVSVVSVVRNVVSLVRQLVVQLVVLLVVLVVLVVFFQPLVCVVDDPVLSVCLSPVLSSLSSSCSRCVVSLLVSLVVLQVVLLVVLCVLPVVLSVLLVVLLVVLVVLLVVLVVVLVVLVVQLVVLVVVLVVLVVVCVVVVVVCVVVVVCVVSVVVSVVSVVSNVVSVVVSVVSVVSSVVSSVVSLVVSLVVLVVVVVVCVVVPNHDPSSSSSSSVSSVSNVVSVVSVSVSVVSSSVSSVSVVSSVVSVPRDGHQQAAAAADDDPWWKKWWAQFWADSPPRTQAGGETDIGGFLFFEEEDEDVSLCPVVVLCPQLPSDDTPDTAIGIPRHGNVRHRSNNSPLQEDEQALLDFAAQFFLQCSQQVPHDDDPVLLVLLCVLLVLVVCQVVDPVRRRDGLDGSSVNDFSQNSLSSSSSSSPSSQHQEYEYHCSRVRPDPVSVLSNLVSVSVRSHYYYYYHLDPSNLQPGQKYWYGGSNYTPDIDHPVVCCPVPPVSVVSNVVSVVD/DVVVLVVLLVVLLVLLVVLVVLLVLLLVLLVVLLVLVLCQLVLLLCCVCPCVVVVPPPCPVVSVVVNVVSVVVSVVSVVRNVVSLVRQLVVQLVVLLVVLVVLVVFFQVLVPVVDDPVLSVCLSPVLSSLSSSCSRCVVSLLVSLVVLQVVLLVVLCVLPVVLSVLLVVLLVVLVVLLVVLVVVLVVLVVQLVVLVVVLVVLVVVCVVVVVVCVVVVVPVVSVVVSVVSVVSNVVSVVVSVVSVVSSVVSSVVSLVVSLVVLVVVVVVCVVVPNHDPSSSSSSSVSSVSNVVSVVSVSVSVVSSSVSSVSVVSSVVSVPRDGDQQAAAAADDDPWWKKWWAQFWADSPPRTQAGGDTDIDGFLFFEEEDEDVSLCLVVVLCPQLPSDPTPDTAIGIPRHGNVRHRSNNSPLQEDEAALLDFADQFFLLCSQQVPHDDDPVLLVLLCVLLVLVVCQVVDPVRRRDGLDGSSVNDFSQNSLSSSSSSSPSSQHQEYEYHQSRVRPDPVSVLSNLVSVSPGSHHYYYYHLDPSNLQPGQKYFYGGSNYTPDMGHPVVCCPVPPVSVVSNVVSVVD

Nearest PDB structures (foldseek):
  8jy4-assembly1_A  TM=8.048E-01  e=8.264E-32  Homo sapiens
  6hrc-assembly2_D  TM=7.339E-01  e=2.968E-30  Campylobacter jejuni
  7vls-assembly1_A  TM=7.535E-01  e=1.533E-28  Rattus norvegicus
  8jy5-assembly1_A  TM=7.435E-01  e=4.988E-30  Homo sapiens
  7y1n-assembly1_A  TM=7.640E-01  e=4.329E-28  Rattus norvegicus

InterPro domains:
  IPR003439 ABC transporter-like, ATP-binding domain [PF00005] (353-501)
  IPR003439 ABC transporter-like, ATP-binding domain [PS50893] (338-568)
  IPR003593 AAA+ ATPase domain [SM00382] (362-545)
  IPR011527 ABC transporter type 1, transmembrane domain [PF00664] (35-293)
  IPR011527 ABC transporter type 1, transmembrane domain [PS50929] (35-306)
  IPR027417 P-loop containing nucleoside triphosphate hydrolase [G3DSA:3.40.50.300] (333-571)
  IPR027417 P-loop containing nucleoside triphosphate hydrolase [SSF52540] (331-570)
  IPR036640 ABC transporter type 1, transmembrane domain superfamily [G3DSA:1.20.1560.10] (2-319)
  IPR036640 ABC transporter type 1, transmembrane domain superfamily [SSF90123] (3-323)
  IPR039421 Type 1 protein exporter [PTHR43394] (3-569)

Solvent-accessible surface area (backbone atoms only — not comparable to full-atom values): 57729 Å² total; per-residue (Å²): 112,65,67,64,48,51,50,51,46,51,51,49,56,58,56,24,56,74,35,46,78,52,29,49,59,29,56,61,44,42,61,54,34,48,59,44,52,60,46,53,34,53,49,51,17,43,43,44,48,52,31,57,61,63,63,39,73,81,52,40,60,58,46,38,52,50,51,48,49,43,52,51,50,30,44,54,45,45,46,54,27,52,42,30,36,51,45,13,15,42,50,37,28,42,52,48,32,45,47,48,50,49,44,58,62,32,34,53,59,70,63,51,78,78,46,57,68,65,55,56,50,40,42,46,50,59,42,31,55,65,40,12,47,50,37,12,29,35,63,50,51,52,50,47,32,51,48,44,42,51,50,52,50,52,49,38,42,69,74,40,50,72,61,33,50,58,55,57,63,48,47,58,56,46,53,48,50,56,57,69,42,44,63,60,45,51,53,33,48,50,51,25,50,52,34,45,50,49,38,52,49,52,50,50,50,48,62,74,27,39,62,56,33,52,37,64,65,36,49,66,57,53,42,50,51,50,44,49,43,42,48,54,24,42,53,36,42,43,51,34,50,44,50,51,46,49,43,52,44,50,43,49,48,53,61,58,45,48,58,46,52,45,51,37,52,41,48,52,34,34,72,72,65,76,43,51,70,14,53,46,51,20,50,58,58,45,52,62,61,54,49,48,35,52,50,50,51,52,53,46,49,56,49,47,58,57,36,43,61,47,45,51,57,44,47,50,61,69,64,48,65,67,61,67,48,77,54,58,40,79,66,70,86,82,65,51,32,40,33,38,44,51,25,22,31,52,60,90,91,44,74,42,35,47,61,33,70,47,75,43,56,62,53,35,37,35,24,44,40,60,57,91,84,14,35,67,70,63,57,58,36,41,71,62,54,56,44,74,61,73,38,59,48,50,22,46,59,85,37,50,55,87,50,33,12,43,49,48,42,20,58,32,31,37,75,36,41,57,80,57,60,39,57,74,35,24,51,49,44,59,37,46,59,88,58,89,72,52,70,64,52,49,51,50,18,30,53,46,36,51,38,61,78,53,34,77,76,39,93,52,36,55,66,29,64,28,34,67,68,26,63,74,43,54,65,31,55,45,28,23,46,49,46,19,29,48,48,58,64,63,34,51,29,41,33,32,46,37,34,52,72,58,37,56,70,66,59,43,50,52,33,49,58,50,54,66,71,46,92,25,20,35,40,34,34,56,85,50,63,76,62,45,62,69,28,69,32,34,37,33,33,48,83,15,28,77,78,44,78,39,37,55,72,53,34,58,74,73,28,69,66,54,39,50,52,52,48,53,51,66,71,92,113,66,68,62,49,50,50,51,46,51,50,50,55,60,55,23,57,74,37,47,77,52,30,49,61,29,57,61,43,43,61,52,35,49,60,44,52,60,44,53,34,53,49,51,17,44,42,44,47,53,30,60,63,62,63,39,74,81,52,39,61,58,46,40,52,50,52,48,48,44,51,51,51,32,46,55,45,44,47,53,27,52,43,30,36,52,46,13,15,42,49,37,28,42,52,48,30,46,48,48,50,50,44,58,61,33,35,53,58,67,61,51,78,78,44,56,69,65,54,56,50,39,42,45,49,60,41,32,54,66,39,12,47,50,36,13,28,35,65,52,52,53,49,46,31,50,50,44,43,52,52,52,50,52,49,38,41,67,74,38,51,71,60,32,51,57,55,57,62,47,46,58,54,45,52,48,47,56,57,68,41,44,64,60,45,52,52,33,46,50,53,24,49,53,33,44,49,49,40,52,49,52,51,50,50,50,62,73,28,40,64,56,33,54,40,65,66,38,50,68,59,54,42,49,53,49,45,49,43,42,48,55,25,40,53,34,41,42,50,34,48,44,50,52,46,49,43,51,43,50,45,48,46,53,63,58,45,47,58,46,54,45,52,37,52,40,48,52,35,35,74,72,65,77,43,51,72,14,54,47,53,19,51,58,59,45,50,62,60,54,49,50,35,52,51,50,52,52,54,46,51,56,50,47,58,57,35,44,60,48,46,49,57,45,46,50,58,71,64,46,64,65,59,63,49,75,54,56,40,77,62,67,84,81,63,50,30,38,33,36,44,52,24,22,31,52,61,88,92,43,76,43,34,49,60,34,68,47,76,44,55,62,54,35,36,34,24,43,38,59,55,93,83,14,32,66,69,62,60,59,36,40,71,58,55,54,42,74,59,74,36,54,46,49,21,44,56,84,36,49,54,85,48,32,11,43,49,46,41,18,57,32,30,35,74,36,40,56,80,57,60,39,58,75,36,24,53,48,44,60,37,44,59,90,56,86,73,52,71,64,51,50,50,50,18,31,54,43,34,51,40,64,78,53,33,80,76,38,95,51,36,57,64,30,65,28,34,68,69,24,64,73,40,54,64,28,57,44,26,24,45,51,45,20,30,50,48,61,62,62,34,49,28,42,33,30,46,36,32,52,73,57,35,55,70,67,59,44,50,52,31,53,59,48,55,67,72,45,91,24,20,32,39,35,34,55,85,49,64,74,62,45,62,71,28,69,31,32,36,34,30,49,83,16,28,78,76,41,77,37,37,55,72,53,33,59,73,73,27,68,68,53,40,52,53,53,52,54,53,66,71,95

Sequence (1144 aa):
MKKENNRSLRKLLKYSKKYLKYQKTPLILTPLLLLVSILSPFLIKYLIDDIIGNHEFSQILPFVILFTIVILSERLISFIVNYGYYKSTNLAARDEQIYMFKKILTIPIKEFSYNKIGDFMSRVLSDTLEVSFFLGAGISVITYNIIQLIVVSLVLLYLNWQLAVITFIMVPFYYFSLRAFDKNLQKSSELERIAYSDLTEELREKIEGLMPIKSFCKENFFSKQFSYISWIWVKKKNRLNMLNQSAEDFMSFIYELIPVLILGYGAYLILKGNATLGTLMGFYAYLGWIFTPIRNLSSFYIQMQRVRQVSERIFEIHDFPEENMREGKSFPNNDYPITYENVCFKYKDSTVLHDINLTIGTKEKVAIVGTSGAGKSSFVNLIPRFYEPATGKVMINGIDVKKYNLKQLRKNITIVRQDDYLFNMTVKENIMLDDEFTQEEFMKAVKKAKVDKFIGLLDEGYDTVVGERGSKLSDGQRQRVAIARALIREPKVLILDEATSGVDSQTEEEIFDELKEYEMTLIIISHRLSTIRKADKVILLKDGEIRGEGMHEELLKNAPIYKEIIESQLVVMKKENNRSLRKLLKYSKKYLKYQKTPLILTPLLLLVSILSPFLIKYLIDDIIGNHEFSQILPFVILFTIVILSERLISFIVNYGYYKSTNLAARDEQIYMFKKILTIPIKEFSYNKIGDFMSRVLSDTLEVSFFLGAGISVITYNIIQLIVVSLVLLYLNWQLAVITFIMVPFYYFSLRAFDKNLQKSSELERIAYSDLTEELREKIEGLMPIKSFCKENFFSKQFSYISWIWVKKKNRLNMLNQSAEDFMSFIYELIPVLILGYGAYLILKGNATLGTLMGFYAYLGWIFTPIRNLSSFYIQMQRVRQVSERIFEIHDFPEENMREGKSFPNNDYPITYENVCFKYKDSTVLHDINLTIGTKEKVAIVGTSGAGKSSFVNLIPRFYEPATGKVMINGIDVKKYNLKQLRKNITIVRQDDYLFNMTVKENIMLDDEFTQEEFMKAVKKAKVDKFIGLLDEGYDTVVGERGSKLSDGQRQRVAIARALIREPKVLILDEATSGVDSQTEEEIFDELKEYEMTLIIISHRLSTIRKADKVILLKDGEIRGEGMHEELLKNAPIYKEIIESQLVV